Protein AF-0000000076350369 (afdb_homodimer)

Radius of gyration: 34.54 Å; Cα contacts (8 Å, |Δi|>4): 1331; chains: 2; bounding box: 116×98×107 Å

Structure (mmCIF, N/CA/C/O backbone):
data_AF-0000000076350369-model_v1
#
loop_
_entity.id
_entity.type
_entity.pdbx_description
1 polymer 'Transcriptional regulator'
#
loop_
_atom_site.group_PDB
_atom_site.id
_atom_site.type_symbol
_atom_site.label_atom_id
_atom_site.label_alt_id
_atom_site.label_comp_id
_atom_site.label_asym_id
_atom_site.label_entity_id
_atom_site.label_seq_id
_atom_site.pdbx_PDB_ins_code
_atom_site.Cartn_x
_atom_site.Cartn_y
_atom_site.Cartn_z
_atom_site.occupancy
_atom_site.B_iso_or_equiv
_atom_site.auth_seq_id
_atom_site.auth_comp_id
_atom_site.auth_asym_id
_atom_site.auth_atom_id
_atom_site.pdbx_PDB_model_num
ATOM 1 N N . MET A 1 1 ? 65.375 40.656 16.203 1 22.08 1 MET A N 1
ATOM 2 C CA . MET A 1 1 ? 64.438 39.688 15.672 1 22.08 1 MET A CA 1
ATOM 3 C C . MET A 1 1 ? 63.344 39.406 16.703 1 22.08 1 MET A C 1
ATOM 5 O O . MET A 1 1 ? 63.5 38.594 17.594 1 22.08 1 MET A O 1
ATOM 9 N N . ALA A 1 2 ? 62.562 40.469 17.156 1 27.11 2 ALA A N 1
ATOM 10 C CA . ALA A 1 2 ? 61.594 40.562 18.25 1 27.11 2 ALA A CA 1
ATOM 11 C C . ALA A 1 2 ? 60.406 39.656 17.984 1 27.11 2 ALA A C 1
ATOM 13 O O . ALA A 1 2 ? 59.781 39.75 16.906 1 27.11 2 ALA A O 1
ATOM 14 N N . SER A 1 3 ? 60.438 38.438 18.531 1 29.16 3 SER A N 1
ATOM 15 C CA . SER A 1 3 ? 59.438 37.375 18.453 1 29.16 3 SER A CA 1
ATOM 16 C C . SER A 1 3 ? 58.062 37.875 18.906 1 29.16 3 SER A C 1
ATOM 18 O O . SER A 1 3 ? 57.938 38.438 19.984 1 29.16 3 SER A O 1
ATOM 20 N N . SER A 1 4 ? 57.25 38.469 18.062 1 35.25 4 SER A N 1
ATOM 21 C CA . SER A 1 4 ? 55.906 38.938 18.359 1 35.25 4 SER A CA 1
ATOM 22 C C . SER A 1 4 ? 55.062 37.844 19 1 35.25 4 SER A C 1
ATOM 24 O O . SER A 1 4 ? 54.969 36.75 18.469 1 35.25 4 SER A O 1
ATOM 26 N N . PRO A 1 5 ? 54.875 37.875 20.406 1 33.69 5 PRO A N 1
ATOM 27 C CA . PRO A 1 5 ? 54.094 36.906 21.156 1 33.69 5 PRO A CA 1
ATOM 28 C C . PRO A 1 5 ? 52.656 36.75 20.594 1 33.69 5 PRO A C 1
ATOM 30 O O . PRO A 1 5 ? 52.031 37.75 20.234 1 33.69 5 PRO A O 1
ATOM 33 N N . MET A 1 6 ? 52.375 35.812 19.703 1 32.03 6 MET A N 1
ATOM 34 C CA . MET A 1 6 ? 51.031 35.438 19.234 1 32.03 6 MET A CA 1
ATOM 35 C C . MET A 1 6 ? 50.094 35.219 20.406 1 32.03 6 MET A C 1
ATOM 37 O O . MET A 1 6 ? 50.312 34.344 21.25 1 32.03 6 MET A O 1
ATOM 41 N N . THR A 1 7 ? 49.531 36.281 21.062 1 32.69 7 THR A N 1
ATOM 42 C CA . THR A 1 7 ? 48.469 36.219 22.094 1 32.69 7 THR A CA 1
ATOM 43 C C . THR A 1 7 ? 47.344 35.312 21.625 1 32.69 7 THR A C 1
ATOM 45 O O . THR A 1 7 ? 46.719 35.594 20.594 1 32.69 7 THR A O 1
ATOM 48 N N . SER A 1 8 ? 47.5 33.969 21.781 1 34.81 8 SER A N 1
ATOM 49 C CA . SER A 1 8 ? 46.375 33.062 21.609 1 34.81 8 SER A CA 1
ATOM 50 C C . SER A 1 8 ? 45.125 33.594 22.297 1 34.81 8 SER A C 1
ATOM 52 O O . SER A 1 8 ? 45.156 33.969 23.469 1 34.81 8 SER A O 1
ATOM 54 N N . SER A 1 9 ? 44.312 34.375 21.719 1 34.72 9 SER A N 1
ATOM 55 C CA . SER A 1 9 ? 43 34.781 22.203 1 34.72 9 SER A CA 1
ATOM 56 C C . SER A 1 9 ? 42.25 33.625 22.828 1 34.72 9 SER A C 1
ATOM 58 O O . SER A 1 9 ? 41.844 32.688 22.125 1 34.72 9 SER A O 1
ATOM 60 N N . THR A 1 10 ? 42.812 33.094 23.938 1 38.59 10 THR A N 1
ATOM 61 C CA . THR A 1 10 ? 42 32.188 24.734 1 38.59 10 THR A CA 1
ATOM 62 C C . THR A 1 10 ? 40.594 32.75 24.953 1 38.59 10 THR A C 1
ATOM 64 O O . THR A 1 10 ? 40.438 33.812 25.562 1 38.59 10 THR A O 1
ATOM 67 N N . GLN A 1 11 ? 39.781 32.812 24.078 1 42 11 GLN A N 1
ATOM 68 C CA . GLN A 1 11 ? 38.406 33.156 24.344 1 42 11 GLN A CA 1
ATOM 69 C C . GLN A 1 11 ? 37.938 32.625 25.703 1 42 11 GLN A C 1
ATOM 71 O O . GLN A 1 11 ? 38.031 31.406 25.953 1 42 11 GLN A O 1
ATOM 76 N N . SER A 1 12 ? 38.188 33.375 26.797 1 46.72 12 SER A N 1
ATOM 77 C CA . SER A 1 12 ? 37.875 33.125 28.203 1 46.72 12 SER A CA 1
ATOM 78 C C . SER A 1 12 ? 36.5 32.469 28.344 1 46.72 12 SER A C 1
ATOM 80 O O . SER A 1 12 ? 35.531 32.969 27.812 1 46.72 12 SER A O 1
ATOM 82 N N . LYS A 1 13 ? 36.375 31.266 28.75 1 62.78 13 LYS A N 1
ATOM 83 C CA . LYS A 1 13 ? 35.188 30.516 29.172 1 62.78 13 LYS A CA 1
ATOM 84 C C . LYS A 1 13 ? 34.406 31.266 30.25 1 62.78 13 LYS A C 1
ATOM 86 O O . LYS A 1 13 ? 34.938 31.531 31.328 1 62.78 13 LYS A O 1
ATOM 91 N N . ARG A 1 14 ? 33.406 31.969 29.859 1 75.31 14 ARG A N 1
ATOM 92 C CA . ARG A 1 14 ? 32.562 32.625 30.844 1 75.31 14 ARG A CA 1
ATOM 93 C C . ARG A 1 14 ? 31.781 31.609 31.656 1 75.31 14 ARG A C 1
ATOM 95 O O . ARG A 1 14 ? 31.109 30.75 31.094 1 75.31 14 ARG A O 1
ATOM 102 N N . PRO A 1 15 ? 31.938 31.656 32.969 1 81.25 15 PRO A N 1
ATOM 103 C CA . PRO A 1 15 ? 31.219 30.688 33.844 1 81.25 15 PRO A CA 1
ATOM 104 C C . PRO A 1 15 ? 29.703 30.844 33.75 1 81.25 15 PRO A C 1
ATOM 106 O O . PRO A 1 15 ? 29.203 31.969 33.594 1 81.25 15 PRO A O 1
ATOM 109 N N . ASN A 1 16 ? 29.016 29.766 33.75 1 88.19 16 ASN A N 1
ATOM 110 C CA . ASN A 1 16 ? 27.562 29.734 33.781 1 88.19 16 ASN A CA 1
ATOM 111 C C . ASN A 1 16 ? 27.031 29.984 35.219 1 88.19 16 ASN A C 1
ATOM 113 O O . ASN A 1 16 ? 26.781 29.031 35.938 1 88.19 16 ASN A O 1
ATOM 117 N N . LEU A 1 17 ? 26.891 31.234 35.469 1 86 17 LEU A N 1
ATOM 118 C CA . LEU A 1 17 ? 26.484 31.625 36.812 1 86 17 LEU A CA 1
ATOM 119 C C . LEU A 1 17 ? 25.016 31.297 37.062 1 86 17 LEU A C 1
ATOM 121 O O . LEU A 1 17 ? 24.625 31.031 38.188 1 86 17 LEU A O 1
ATOM 125 N N . ALA A 1 18 ? 24.281 31.281 36 1 88 18 ALA A N 1
ATOM 126 C CA . ALA A 1 18 ? 22.859 30.953 36.125 1 88 18 ALA A CA 1
ATOM 127 C C . ALA A 1 18 ? 22.672 29.5 36.594 1 88 18 ALA A C 1
ATOM 129 O O . ALA A 1 18 ? 21.859 29.234 37.469 1 88 18 ALA A O 1
ATOM 130 N N . PHE A 1 19 ? 23.406 28.703 36.062 1 89.06 19 PHE A N 1
ATOM 131 C CA . PHE A 1 19 ? 23.312 27.281 36.406 1 89.06 19 PHE A CA 1
ATOM 132 C C . PHE A 1 19 ? 23.812 27.016 37.812 1 89.06 19 PHE A C 1
ATOM 134 O O . PHE A 1 19 ? 23.234 26.203 38.531 1 89.06 19 PHE A O 1
ATOM 141 N N . ARG A 1 20 ? 24.812 27.781 38.219 1 87.44 20 ARG A N 1
ATOM 142 C CA . ARG A 1 20 ? 25.328 27.688 39.562 1 87.44 20 ARG A CA 1
ATOM 143 C C . ARG A 1 20 ? 24.297 28.125 40.594 1 87.44 20 ARG A C 1
ATOM 145 O O . ARG A 1 20 ? 24.172 27.531 41.656 1 87.44 20 ARG A O 1
ATOM 152 N N . GLN A 1 21 ? 23.547 29.109 40.188 1 89 21 GLN A N 1
ATOM 153 C CA . GLN A 1 21 ? 22.484 29.609 41.062 1 89 21 GLN A CA 1
ATOM 154 C C . GLN A 1 21 ? 21.375 28.562 41.188 1 89 21 GLN A C 1
ATOM 156 O O . GLN A 1 21 ? 20.781 28.438 42.25 1 89 21 GLN A O 1
ATOM 161 N N . LEU A 1 22 ? 21.109 27.797 40.219 1 87.19 22 LEU A N 1
ATOM 162 C CA . LEU A 1 22 ? 20.047 26.797 40.188 1 87.19 22 LEU A CA 1
ATOM 163 C C . LEU A 1 22 ? 20.406 25.625 41.094 1 87.19 22 LEU A C 1
ATOM 165 O O . LEU A 1 22 ? 19.531 25 41.688 1 87.19 22 LEU A O 1
ATOM 169 N N . ARG A 1 23 ? 21.656 25.344 41.219 1 87.62 23 ARG A N 1
ATOM 170 C CA . ARG A 1 23 ? 22.141 24.281 42.094 1 87.62 23 ARG A CA 1
ATOM 171 C C . ARG A 1 23 ? 21.922 24.656 43.562 1 87.62 23 ARG A C 1
ATOM 173 O O . ARG A 1 23 ? 21.719 23.766 44.375 1 87.62 23 ARG A O 1
ATOM 180 N N . GLY A 1 24 ? 21.938 25.906 43.781 1 84.56 24 GLY A N 1
ATOM 181 C CA . GLY A 1 24 ? 21.703 26.391 45.125 1 84.56 24 GLY A CA 1
ATOM 182 C C . GLY A 1 24 ? 22.703 25.844 46.125 1 84.56 24 GLY A C 1
ATOM 183 O O . GLY A 1 24 ? 23.906 25.953 45.906 1 84.56 24 GLY A O 1
ATOM 184 N N . GLN A 1 25 ? 22.156 25.156 47.219 1 82.94 25 GLN A N 1
ATOM 185 C CA . GLN A 1 25 ? 22.984 24.703 48.344 1 82.94 25 GLN A CA 1
ATOM 186 C C . GLN A 1 25 ? 23.453 23.266 48.125 1 82.94 25 GLN A C 1
ATOM 188 O O . GLN A 1 25 ? 24.188 22.734 48.969 1 82.94 25 GLN A O 1
ATOM 193 N N . LEU A 1 26 ? 23.094 22.703 46.969 1 87.94 26 LEU A N 1
ATOM 194 C CA . LEU A 1 26 ? 23.484 21.312 46.719 1 87.94 26 LEU A CA 1
ATOM 195 C C . LEU A 1 26 ? 24.922 21.25 46.219 1 87.94 26 LEU A C 1
ATOM 197 O O . LEU A 1 26 ? 25.375 22.125 45.469 1 87.94 26 LEU A O 1
ATOM 201 N N . SER A 1 27 ? 25.688 20.297 46.75 1 86.56 27 SER A N 1
ATOM 202 C CA . SER A 1 27 ? 27 20.031 46.156 1 86.56 27 SER A CA 1
ATOM 203 C C . SER A 1 27 ? 26.875 19.609 44.688 1 86.56 27 SER A C 1
ATOM 205 O O . SER A 1 27 ? 25.797 19.188 44.25 1 86.56 27 SER A O 1
ATOM 207 N N . PRO A 1 28 ? 27.953 19.734 43.844 1 87.62 28 PRO A N 1
ATOM 208 C CA . PRO A 1 28 ? 27.875 19.266 42.469 1 87.62 28 PRO A CA 1
ATOM 209 C C . PRO A 1 28 ? 27.469 17.797 42.375 1 87.62 28 PRO A C 1
ATOM 211 O O . PRO A 1 28 ? 26.719 17.422 41.469 1 87.62 28 PRO A O 1
ATOM 214 N N . GLY A 1 29 ? 27.875 17.031 43.281 1 90.75 29 GLY A N 1
ATOM 215 C CA . GLY A 1 29 ? 27.484 15.633 43.312 1 90.75 29 GLY A CA 1
ATOM 216 C C . GLY A 1 29 ? 26.016 15.422 43.625 1 90.75 29 GLY A C 1
ATOM 217 O O . GLY A 1 29 ? 25.359 14.602 42.969 1 90.75 29 GLY A O 1
ATOM 218 N N . GLU A 1 30 ? 25.562 16.125 44.625 1 89.06 30 GLU A N 1
ATOM 219 C CA . GLU A 1 30 ? 24.141 16.047 44.969 1 89.06 30 GLU A CA 1
ATOM 220 C C . GLU A 1 30 ? 23.266 16.531 43.844 1 89.06 30 GLU A C 1
ATOM 222 O O . GLU A 1 30 ? 22.203 15.961 43.562 1 89.06 30 GLU A O 1
ATOM 227 N N . PHE A 1 31 ? 23.641 17.516 43.188 1 91.12 31 PHE A N 1
ATOM 228 C CA . PHE A 1 31 ? 22.891 18.047 42.062 1 91.12 31 PHE A CA 1
ATOM 229 C C . PHE A 1 31 ? 22.875 17.047 40.906 1 91.12 31 PHE A C 1
ATOM 231 O O . PHE A 1 31 ? 21.844 16.828 40.281 1 91.12 31 PHE A O 1
ATOM 238 N N . ALA A 1 32 ? 23.969 16.453 40.688 1 92.19 32 ALA A N 1
ATOM 239 C CA . ALA A 1 32 ? 24.062 15.422 39.656 1 92.19 32 ALA A CA 1
ATOM 240 C C . ALA A 1 32 ? 23.125 14.258 39.938 1 92.19 32 ALA A C 1
ATOM 242 O O . ALA A 1 32 ? 22.484 13.727 39.031 1 92.19 32 ALA A O 1
ATOM 243 N N . ALA A 1 33 ? 23.062 13.922 41.156 1 88 33 ALA A N 1
ATOM 244 C CA . ALA A 1 33 ? 22.141 12.867 41.562 1 88 33 ALA A CA 1
ATOM 245 C C . ALA A 1 33 ? 20.688 13.289 41.312 1 88 33 ALA A C 1
ATOM 247 O O . ALA A 1 33 ? 19.875 12.484 40.875 1 88 33 ALA A O 1
ATOM 248 N N . ALA A 1 34 ? 20.406 14.516 41.594 1 89.94 34 ALA A N 1
ATOM 249 C CA . ALA A 1 34 ? 19.062 15.047 41.312 1 89.94 34 ALA A CA 1
ATOM 250 C C . ALA A 1 34 ? 18.75 15.055 39.844 1 89.94 34 ALA A C 1
ATOM 252 O O . ALA A 1 34 ? 17.625 14.75 39.438 1 89.94 34 ALA A O 1
ATOM 253 N N . VAL A 1 35 ? 19.703 15.336 39.062 1 89.94 35 VAL A N 1
ATOM 254 C CA . VAL A 1 35 ? 19.547 15.32 37.594 1 89.94 35 VAL A CA 1
ATOM 255 C C . VAL A 1 35 ? 19.266 13.898 37.125 1 89.94 35 VAL A C 1
ATOM 257 O O . VAL A 1 35 ? 18.359 13.68 36.312 1 89.94 35 VAL A O 1
ATOM 260 N N . ARG A 1 36 ? 19.984 12.953 37.688 1 87 36 ARG A N 1
ATOM 261 C CA . ARG A 1 36 ? 19.766 11.562 37.312 1 87 36 ARG A CA 1
ATOM 262 C C . ARG A 1 36 ? 18.391 11.078 37.75 1 87 36 ARG A C 1
ATOM 264 O O . ARG A 1 36 ? 17.719 10.336 37.031 1 87 36 ARG A O 1
ATOM 271 N N . ARG A 1 37 ? 17.984 11.5 38.906 1 85.06 37 ARG A N 1
ATOM 272 C CA . ARG A 1 37 ? 16.641 11.164 39.375 1 85.06 37 ARG A CA 1
ATOM 273 C C . ARG A 1 37 ? 15.578 11.773 38.5 1 85.06 37 ARG A C 1
ATOM 275 O O . ARG A 1 37 ? 14.609 11.102 38.125 1 85.06 37 ARG A O 1
ATOM 282 N N . ALA A 1 38 ? 15.758 12.977 38.094 1 86.81 38 ALA A N 1
ATOM 283 C CA . ALA A 1 38 ? 14.82 13.656 37.188 1 86.81 38 ALA A CA 1
ATOM 284 C C . ALA A 1 38 ? 14.805 12.992 35.812 1 86.81 38 ALA A C 1
ATOM 286 O O . ALA A 1 38 ? 13.742 12.883 35.188 1 86.81 38 ALA A O 1
ATOM 287 N N . ALA A 1 39 ? 15.93 12.609 35.406 1 86.12 39 ALA A N 1
ATOM 288 C CA . ALA A 1 39 ? 16.031 11.898 34.125 1 86.12 39 ALA A CA 1
ATOM 289 C C . ALA A 1 39 ? 15.18 10.633 34.156 1 86.12 39 ALA A C 1
ATOM 291 O O . ALA A 1 39 ? 14.43 10.375 33.188 1 86.12 39 ALA A O 1
ATOM 292 N N . ARG A 1 40 ? 15.258 9.953 35.219 1 80.94 40 ARG A N 1
ATOM 293 C CA . ARG A 1 40 ? 14.469 8.734 35.375 1 80.94 40 ARG A CA 1
ATOM 294 C C . ARG A 1 40 ? 12.977 9.047 35.375 1 80.94 40 ARG A C 1
ATOM 296 O O . ARG A 1 40 ? 12.18 8.289 34.812 1 80.94 40 ARG A O 1
ATOM 303 N N . GLU A 1 41 ? 12.688 10.133 35.844 1 81.69 41 GLU A N 1
ATOM 304 C CA . GLU A 1 41 ? 11.281 10.531 35.938 1 81.69 41 GLU A CA 1
ATOM 305 C C . GLU A 1 41 ? 10.68 10.766 34.562 1 81.69 41 GLU A C 1
ATOM 307 O O . GLU A 1 41 ? 9.484 10.578 34.375 1 81.69 41 GLU A O 1
ATOM 312 N N . ILE A 1 42 ? 11.562 11.133 33.719 1 78.25 42 ILE A N 1
ATOM 313 C CA . ILE A 1 42 ? 11.016 11.469 32.406 1 78.25 42 ILE A CA 1
ATOM 314 C C . ILE A 1 42 ? 11.492 10.445 31.375 1 78.25 42 ILE A C 1
ATOM 316 O O . ILE A 1 42 ? 11.438 10.695 30.172 1 78.25 42 ILE A O 1
ATOM 320 N N . GLY A 1 43 ? 11.977 9.445 31.969 1 72.12 43 GLY A N 1
ATOM 321 C CA . GLY A 1 43 ? 12.367 8.336 31.125 1 72.12 43 GLY A CA 1
ATOM 322 C C . GLY A 1 43 ? 13.656 8.578 30.359 1 72.12 43 GLY A C 1
ATOM 323 O O . GLY A 1 43 ? 13.898 7.977 29.312 1 72.12 43 GLY A O 1
ATOM 324 N N . GLU A 1 44 ? 14.422 9.477 30.844 1 74.69 44 GLU A N 1
ATOM 325 C CA . GLU A 1 44 ? 15.742 9.75 30.281 1 74.69 44 GLU A CA 1
ATOM 326 C C . GLU A 1 44 ? 16.844 9.102 31.125 1 74.69 44 GLU A C 1
ATOM 328 O O . GLU A 1 44 ? 16.656 8.844 32.312 1 74.69 44 GLU A O 1
ATOM 333 N N . ARG A 1 45 ? 17.922 8.688 30.453 1 78 45 ARG A N 1
ATOM 334 C CA . ARG A 1 45 ? 19.125 8.234 31.156 1 78 45 ARG A CA 1
ATOM 335 C C . ARG A 1 45 ? 20.312 9.141 30.859 1 78 45 ARG A C 1
ATOM 337 O O . ARG A 1 45 ? 20.734 9.258 29.703 1 78 45 ARG A O 1
ATOM 344 N N . VAL A 1 46 ? 20.719 9.852 31.859 1 80.5 46 VAL A N 1
ATOM 345 C CA . VAL A 1 46 ? 21.891 10.695 31.719 1 80.5 46 VAL A CA 1
ATOM 346 C C . VAL A 1 46 ? 22.938 10.297 32.75 1 80.5 46 VAL A C 1
ATOM 348 O O . VAL A 1 46 ? 22.594 9.844 33.844 1 80.5 46 VAL A O 1
ATOM 351 N N . SER A 1 47 ? 24.156 10.25 32.344 1 82.5 47 SER A N 1
ATOM 352 C CA . SER A 1 47 ? 25.266 9.938 33.219 1 82.5 47 SER A CA 1
ATOM 353 C C . SER A 1 47 ? 25.859 11.203 33.844 1 82.5 47 SER A C 1
ATOM 355 O O . SER A 1 47 ? 27.047 11.461 33.719 1 82.5 47 SER A O 1
ATOM 357 N N . CYS A 1 48 ? 25 11.898 34.406 1 87.06 48 CYS A N 1
ATOM 358 C CA . CYS A 1 48 ? 25.438 13.156 35.031 1 87.06 48 CYS A CA 1
ATOM 359 C C . CYS A 1 48 ? 26.234 12.906 36.281 1 87.06 48 CYS A C 1
ATOM 361 O O . CYS A 1 48 ? 25.797 12.164 37.188 1 87.06 48 CYS A O 1
ATOM 363 N N . ASP A 1 49 ? 27.422 13.453 36.406 1 88.5 49 ASP A N 1
ATOM 364 C CA . ASP A 1 49 ? 28.25 13.383 37.594 1 88.5 49 ASP A CA 1
ATOM 365 C C . ASP A 1 49 ? 28.719 14.773 38.031 1 88.5 49 ASP A C 1
ATOM 367 O O . ASP A 1 49 ? 28.375 15.773 37.406 1 88.5 49 ASP A O 1
ATOM 371 N N . ALA A 1 50 ? 29.484 14.812 39.125 1 90.31 50 ALA A N 1
ATOM 372 C CA . ALA A 1 50 ? 29.953 16.078 39.656 1 90.31 50 ALA A CA 1
ATOM 373 C C . ALA A 1 50 ? 30.844 16.828 38.656 1 90.31 50 ALA A C 1
ATOM 375 O O . ALA A 1 50 ? 30.812 18.047 38.594 1 90.31 50 ALA A O 1
ATOM 376 N N . ARG A 1 51 ? 31.484 16.031 37.844 1 83.75 51 ARG A N 1
ATOM 377 C CA . ARG A 1 51 ? 32.375 16.609 36.844 1 83.75 51 ARG A CA 1
ATOM 378 C C . ARG A 1 51 ? 31.578 17.312 35.75 1 83.75 51 ARG A C 1
ATOM 380 O O . ARG A 1 51 ? 31.938 18.406 35.312 1 83.75 51 ARG A O 1
ATOM 387 N N . TYR A 1 52 ? 30.516 16.672 35.375 1 88.88 52 TYR A N 1
ATOM 388 C CA . TYR A 1 52 ? 29.656 17.266 34.344 1 88.88 52 TYR A CA 1
ATOM 389 C C . TYR A 1 52 ? 29.094 18.609 34.812 1 88.88 52 TYR A C 1
ATOM 391 O O . TYR A 1 52 ? 29.125 19.594 34.094 1 88.88 52 TYR A O 1
ATOM 399 N N . VAL A 1 53 ? 28.594 18.578 36 1 92.31 53 VAL A N 1
ATOM 400 C CA . VAL A 1 53 ? 28.031 19.797 36.594 1 92.31 53 VAL A CA 1
ATOM 401 C C . VAL A 1 53 ? 29.094 20.875 36.688 1 92.31 53 VAL A C 1
ATOM 403 O O . VAL A 1 53 ? 28.844 22.047 36.344 1 92.31 53 VAL A O 1
ATOM 406 N N . GLY A 1 54 ? 30.234 20.562 37.062 1 89.69 54 GLY A N 1
ATOM 407 C CA . GLY A 1 54 ? 31.344 21.5 37.094 1 89.69 54 GLY A CA 1
ATOM 408 C C . GLY A 1 54 ? 31.672 22.109 35.75 1 89.69 54 GLY A C 1
ATOM 409 O O . GLY A 1 54 ? 31.906 23.312 35.656 1 89.69 54 GLY A O 1
ATOM 410 N N . ARG A 1 55 ? 31.609 21.281 34.719 1 88.62 55 ARG A N 1
ATOM 411 C CA . ARG A 1 55 ? 31.922 21.734 33.344 1 88.62 55 ARG A CA 1
ATOM 412 C C . ARG A 1 55 ? 30.859 22.703 32.844 1 88.62 55 ARG A C 1
ATOM 414 O O . ARG A 1 55 ? 31.172 23.656 32.156 1 88.62 55 ARG A O 1
ATOM 421 N N . VAL A 1 56 ? 29.688 22.375 33.219 1 90.06 56 VAL A N 1
ATOM 422 C CA . VAL A 1 56 ? 28.594 23.281 32.844 1 90.06 56 VAL A CA 1
ATOM 423 C C . VAL A 1 56 ? 28.766 24.625 33.531 1 90.06 56 VAL A C 1
ATOM 425 O O . VAL A 1 56 ? 28.672 25.672 32.906 1 90.06 56 VAL A O 1
ATOM 428 N N . GLU A 1 57 ? 29.094 24.609 34.781 1 91.19 57 GLU A N 1
ATOM 429 C CA . GLU A 1 57 ? 29.219 25.828 35.562 1 91.19 57 GLU A CA 1
ATOM 430 C C . GLU A 1 57 ? 30.453 26.625 35.156 1 91.19 57 GLU A C 1
ATOM 432 O O . GLU A 1 57 ? 30.469 27.859 35.281 1 91.19 57 GLU A O 1
ATOM 437 N N . ALA A 1 58 ? 31.453 25.922 34.656 1 83.88 58 ALA A N 1
ATOM 438 C CA . ALA A 1 58 ? 32.688 26.562 34.219 1 83.88 58 ALA A CA 1
ATOM 439 C C . ALA A 1 58 ? 32.5 27.156 32.812 1 83.88 58 ALA A C 1
ATOM 441 O O . ALA A 1 58 ? 33.375 27.891 32.344 1 83.88 58 ALA A O 1
ATOM 442 N N . GLY A 1 59 ? 31.359 26.734 32.125 1 86 59 GLY A N 1
ATOM 443 C CA . GLY A 1 59 ? 31.094 27.25 30.781 1 86 59 GLY A CA 1
ATOM 444 C C . GLY A 1 59 ? 31.766 26.438 29.688 1 86 59 GLY A C 1
ATOM 445 O O . GLY A 1 59 ? 31.844 26.875 28.547 1 86 59 GLY A O 1
ATOM 446 N N . GLU A 1 60 ? 32.219 25.344 30.047 1 84.31 60 GLU A N 1
ATOM 447 C CA . GLU A 1 60 ? 32.844 24.453 29.062 1 84.31 60 GLU A CA 1
ATOM 448 C C . GLU A 1 60 ? 31.781 23.797 28.188 1 84.31 60 GLU A C 1
ATOM 450 O O . GLU A 1 60 ? 31.984 23.641 26.984 1 84.31 60 GLU A O 1
ATOM 455 N N . ILE A 1 61 ? 30.766 23.375 28.891 1 85.5 61 ILE A N 1
ATOM 456 C CA . ILE A 1 61 ? 29.594 22.891 28.156 1 85.5 61 ILE A CA 1
ATOM 457 C C . ILE A 1 61 ? 28.609 24.031 27.953 1 85.5 61 ILE A C 1
ATOM 459 O O . ILE A 1 61 ? 27.938 24.469 28.891 1 85.5 61 ILE A O 1
ATOM 463 N N . ARG A 1 62 ? 28.531 24.5 26.797 1 83 62 ARG A N 1
ATOM 464 C CA . ARG A 1 62 ? 27.766 25.703 26.484 1 83 62 ARG A CA 1
ATOM 465 C C . ARG A 1 62 ? 26.344 25.359 26.078 1 83 62 ARG A C 1
ATOM 467 O O . ARG A 1 62 ? 25.438 26.188 26.188 1 83 62 ARG A O 1
ATOM 474 N N . CYS A 1 63 ? 26.25 24.203 25.641 1 82.88 63 CYS A N 1
ATOM 475 C CA . CYS A 1 63 ? 24.938 23.688 25.266 1 82.88 63 CYS A CA 1
ATOM 476 C C . CYS A 1 63 ? 24.812 22.219 25.625 1 82.88 63 CYS A C 1
ATOM 478 O O . CYS A 1 63 ? 25.609 21.391 25.172 1 82.88 63 CYS A O 1
ATOM 480 N N . PRO A 1 64 ? 23.859 21.859 26.469 1 84.19 64 PRO A N 1
ATOM 481 C CA . PRO A 1 64 ? 23.719 20.453 26.812 1 84.19 64 PRO A CA 1
ATOM 482 C C . PRO A 1 64 ? 23.188 19.594 25.672 1 84.19 64 PRO A C 1
ATOM 484 O O . PRO A 1 64 ? 22.562 20.125 24.75 1 84.19 64 PRO A O 1
ATOM 487 N N . ASN A 1 65 ? 23.562 18.359 25.719 1 79.06 65 ASN A N 1
ATOM 488 C CA . ASN A 1 65 ? 22.953 17.469 24.734 1 79.06 65 ASN A CA 1
ATOM 489 C C . ASN A 1 65 ? 21.438 17.344 24.969 1 79.06 65 ASN A C 1
ATOM 491 O O . ASN A 1 65 ? 20.922 17.781 25.984 1 79.06 65 ASN A O 1
ATOM 495 N N . TYR A 1 66 ? 20.812 16.812 24.062 1 78.94 66 TYR A N 1
ATOM 496 C CA . TYR A 1 66 ? 19.344 16.844 24.031 1 78.94 66 TYR A CA 1
ATOM 497 C C . TYR A 1 66 ? 18.766 16.125 25.234 1 78.94 66 TYR A C 1
ATOM 499 O O . TYR A 1 66 ? 17.75 16.562 25.797 1 78.94 66 TYR A O 1
ATOM 507 N N . ALA A 1 67 ? 19.375 15.102 25.609 1 80.31 67 ALA A N 1
ATOM 508 C CA . ALA A 1 67 ? 18.891 14.375 26.781 1 80.31 67 ALA A CA 1
ATOM 509 C C . ALA A 1 67 ? 18.969 15.25 28.031 1 80.31 67 ALA A C 1
ATOM 511 O O . ALA A 1 67 ? 18.016 15.344 28.797 1 80.31 67 ALA A O 1
ATOM 512 N N . TYR A 1 68 ? 20.031 15.953 28.156 1 88 68 TYR A N 1
ATOM 513 C CA . TYR A 1 68 ? 20.234 16.844 29.297 1 88 68 TYR A CA 1
ATOM 514 C C . TYR A 1 68 ? 19.312 18.047 29.234 1 88 68 TYR A C 1
ATOM 516 O O . TYR A 1 68 ? 18.781 18.5 30.25 1 88 68 TYR A O 1
ATOM 524 N N . GLU A 1 69 ? 19.172 18.375 28.047 1 86 69 GLU A N 1
ATOM 525 C CA . GLU A 1 69 ? 18.25 19.5 27.844 1 86 69 GLU A CA 1
ATOM 526 C C . GLU A 1 69 ? 16.859 19.156 28.344 1 86 69 GLU A C 1
ATOM 528 O O . GLU A 1 69 ? 16.25 19.922 29.094 1 86 69 GLU A O 1
ATOM 533 N N . ARG A 1 70 ? 16.375 18.078 28.016 1 82.25 70 ARG A N 1
ATOM 534 C CA . ARG A 1 70 ? 15.062 17.641 28.453 1 82.25 70 ARG A CA 1
ATOM 535 C C . ARG A 1 70 ? 15.016 17.484 29.969 1 82.25 70 ARG A C 1
ATOM 537 O O . ARG A 1 70 ? 14.031 17.859 30.609 1 82.25 70 ARG A O 1
ATOM 544 N N . VAL A 1 71 ? 16.016 17.016 30.484 1 89 71 VAL A N 1
ATOM 545 C CA . VAL A 1 71 ? 16.094 16.797 31.922 1 89 71 VAL A CA 1
ATOM 546 C C . VAL A 1 71 ? 16.125 18.125 32.656 1 89 71 VAL A C 1
ATOM 548 O O . VAL A 1 71 ? 15.375 18.328 33.625 1 89 71 VAL A O 1
ATOM 551 N N . PHE A 1 72 ? 16.844 19.094 32.125 1 89.5 72 PHE A N 1
ATOM 552 C CA . PHE A 1 72 ? 16.969 20.391 32.75 1 89.5 72 PHE A CA 1
ATOM 553 C C . PHE A 1 72 ? 15.656 21.172 32.656 1 89.5 72 PHE A C 1
ATOM 555 O O . PHE A 1 72 ? 15.227 21.781 33.656 1 89.5 72 PHE A O 1
ATOM 562 N N . LEU A 1 73 ? 15.047 20.969 31.594 1 86.5 73 LEU A N 1
ATOM 563 C CA . LEU A 1 73 ? 13.789 21.688 31.422 1 86.5 73 LEU A CA 1
ATOM 564 C C . LEU A 1 73 ? 12.68 21.047 32.25 1 86.5 73 LEU A C 1
ATOM 566 O O . LEU A 1 73 ? 11.742 21.734 32.688 1 86.5 73 LEU A O 1
ATOM 570 N N . HIS A 1 74 ? 12.82 19.844 32.5 1 86.5 74 HIS A N 1
ATOM 571 C CA . HIS A 1 74 ? 11.922 19.156 33.438 1 86.5 74 HIS A CA 1
ATOM 572 C C . HIS A 1 74 ? 12.188 19.562 34.875 1 86.5 74 HIS A C 1
ATOM 574 O O . HIS A 1 74 ? 11.25 19.766 35.656 1 86.5 74 HIS A O 1
ATOM 580 N N . MET A 1 75 ? 13.367 19.766 35.25 1 88.88 75 MET A N 1
ATOM 581 C CA . MET A 1 75 ? 13.766 20.109 36.594 1 88.88 75 MET A CA 1
ATOM 582 C C . MET A 1 75 ? 13.383 21.547 36.938 1 88.88 75 MET A C 1
ATOM 584 O O . MET A 1 75 ? 13.109 21.859 38.094 1 88.88 75 MET A O 1
ATOM 588 N N . PHE A 1 76 ? 13.375 22.328 35.938 1 86.56 76 PHE A N 1
ATOM 589 C CA . PHE A 1 76 ? 13.117 23.734 36.125 1 86.56 76 PHE A CA 1
ATOM 590 C C . PHE A 1 76 ? 12.023 24.234 35.188 1 86.56 76 PHE A C 1
ATOM 592 O O . PHE A 1 76 ? 12.297 24.938 34.219 1 86.56 76 PHE A O 1
ATOM 599 N N . PRO A 1 77 ? 10.781 23.844 35.531 1 81 77 PRO A N 1
ATOM 600 C CA . PRO A 1 77 ? 9.664 24.188 34.625 1 81 77 PRO A CA 1
ATOM 601 C C . PRO A 1 77 ? 9.484 25.703 34.469 1 81 77 PRO A C 1
ATOM 603 O O . PRO A 1 77 ? 9.672 26.453 35.438 1 81 77 PRO A O 1
ATOM 606 N N . GLY A 1 78 ? 9.289 26.156 33.156 1 79.12 78 GLY A N 1
ATOM 607 C CA . GLY A 1 78 ? 9.062 27.562 32.906 1 79.12 78 GLY A CA 1
ATOM 608 C C . GLY A 1 78 ? 10.32 28.297 32.469 1 79.12 78 GLY A C 1
ATOM 609 O O . GLY A 1 78 ? 10.258 29.469 32.062 1 79.12 78 GLY A O 1
ATOM 610 N N . ARG A 1 79 ? 11.43 27.656 32.531 1 84.38 79 ARG A N 1
ATOM 611 C CA . ARG A 1 79 ? 12.688 28.281 32.156 1 84.38 79 ARG A CA 1
ATOM 612 C C . ARG A 1 79 ? 13.172 27.734 30.797 1 84.38 79 ARG A C 1
ATOM 614 O O . ARG A 1 79 ? 12.898 26.594 30.453 1 84.38 79 ARG A O 1
ATOM 621 N N . THR A 1 80 ? 13.773 28.641 30.125 1 84.19 80 THR A N 1
ATOM 622 C CA . THR A 1 80 ? 14.406 28.25 28.875 1 84.19 80 THR A CA 1
ATOM 623 C C . THR A 1 80 ? 15.859 27.828 29.109 1 84.19 80 THR A C 1
ATOM 625 O O . THR A 1 80 ? 16.406 28.062 30.188 1 84.19 80 THR A O 1
ATOM 628 N N . LEU A 1 81 ? 16.469 27.281 28.078 1 86.69 81 LEU A N 1
ATOM 629 C CA . LEU A 1 81 ? 17.875 26.922 28.172 1 86.69 81 LEU A CA 1
ATOM 630 C C . LEU A 1 81 ? 18.75 28.156 28.391 1 86.69 81 LEU A C 1
ATOM 632 O O . LEU A 1 81 ? 19.75 28.094 29.109 1 86.69 81 LEU A O 1
ATOM 636 N N . ALA A 1 82 ? 18.297 29.141 27.828 1 85.69 82 ALA A N 1
ATOM 637 C CA . ALA A 1 82 ? 19 30.406 28 1 85.69 82 ALA A CA 1
ATOM 638 C C . ALA A 1 82 ? 18.938 30.875 29.453 1 85.69 82 ALA A C 1
ATOM 640 O O . ALA A 1 82 ? 19.922 31.391 29.984 1 85.69 82 ALA A O 1
ATOM 641 N N . ASP A 1 83 ? 17.797 30.656 29.984 1 87.12 83 ASP A N 1
ATOM 642 C CA . ASP A 1 83 ? 17.625 31.031 31.391 1 87.12 83 ASP A CA 1
ATOM 643 C C . ASP A 1 83 ? 18.547 30.203 32.312 1 87.12 83 ASP A C 1
ATOM 645 O O . ASP A 1 83 ? 18.891 30.656 33.406 1 87.12 83 ASP A O 1
ATOM 649 N N . LEU A 1 84 ? 18.906 29.078 31.75 1 90.62 84 LEU A N 1
ATOM 650 C CA . LEU A 1 84 ? 19.766 28.172 32.531 1 90.62 84 LEU A CA 1
ATOM 651 C C . LEU A 1 84 ? 21.234 28.484 32.25 1 90.62 84 LEU A C 1
ATOM 653 O O . LEU A 1 84 ? 22.109 27.797 32.812 1 90.62 84 LEU A O 1
ATOM 657 N N . GLY A 1 85 ? 21.391 29.5 31.375 1 87.69 85 GLY A N 1
ATOM 658 C CA . GLY A 1 85 ? 22.734 29.984 31.125 1 87.69 85 GLY A CA 1
ATOM 659 C C . GLY A 1 85 ? 23.406 29.312 29.938 1 87.69 85 GLY A C 1
ATOM 660 O O . GLY A 1 85 ? 24.625 29.453 29.75 1 87.69 85 GLY A O 1
ATOM 661 N N . PHE A 1 86 ? 22.641 28.562 29.234 1 87.56 86 PHE A N 1
ATOM 662 C CA . PHE A 1 86 ? 23.203 27.875 28.078 1 87.56 86 PHE A CA 1
ATOM 663 C C . PHE A 1 86 ? 23.109 28.75 26.828 1 87.56 86 PHE A C 1
ATOM 665 O O . PHE A 1 86 ? 22.234 29.609 26.734 1 87.56 86 PHE A O 1
ATOM 672 N N . ALA A 1 87 ? 23.969 28.547 25.906 1 80.88 87 ALA A N 1
ATOM 673 C CA . ALA A 1 87 ? 23.953 29.219 24.609 1 80.88 87 ALA A CA 1
ATOM 674 C C . ALA A 1 87 ? 23.047 28.5 23.625 1 80.88 87 ALA A C 1
ATOM 676 O O . ALA A 1 87 ? 22.891 27.281 23.703 1 80.88 87 ALA A O 1
ATOM 677 N N . PRO A 1 88 ? 22.406 29.297 22.828 1 75.88 88 PRO A N 1
ATOM 678 C CA . PRO A 1 88 ? 21.609 28.641 21.797 1 75.88 88 PRO A CA 1
ATOM 679 C C . PRO A 1 88 ? 22.422 27.688 20.938 1 75.88 88 PRO A C 1
ATOM 681 O O . PRO A 1 88 ? 23.578 27.969 20.609 1 75.88 88 PRO A O 1
ATOM 684 N N . ARG A 1 89 ? 21.891 26.609 20.672 1 70.5 89 ARG A N 1
ATOM 685 C CA . ARG A 1 89 ? 22.578 25.531 19.969 1 70.5 89 ARG A CA 1
ATOM 686 C C . ARG A 1 89 ? 23.125 26.016 18.625 1 70.5 89 ARG A C 1
ATOM 688 O O . ARG A 1 89 ? 24.25 25.656 18.25 1 70.5 89 ARG A O 1
ATOM 695 N N . ALA A 1 90 ? 22.453 26.844 17.984 1 65.25 90 ALA A N 1
ATOM 696 C CA . ALA A 1 90 ? 22.859 27.422 16.703 1 65.25 90 ALA A CA 1
ATOM 697 C C . ALA A 1 90 ? 24.141 28.25 16.859 1 65.25 90 ALA A C 1
ATOM 699 O O . ALA A 1 90 ? 24.969 28.281 15.945 1 65.25 90 ALA A O 1
ATOM 700 N N . GLN A 1 91 ? 24.297 28.844 17.891 1 62.78 91 GLN A N 1
ATOM 701 C CA . GLN A 1 91 ? 25.438 29.703 18.156 1 62.78 91 GLN A CA 1
ATOM 702 C C . GLN A 1 91 ? 26.688 28.891 18.5 1 62.78 91 GLN A C 1
ATOM 704 O O . GLN A 1 91 ? 27.812 29.281 18.156 1 62.78 91 GLN A O 1
ATOM 709 N N . VAL A 1 92 ? 26.406 27.812 19.078 1 64.56 92 VAL A N 1
ATOM 710 C CA . VAL A 1 92 ? 27.516 26.953 19.5 1 64.56 92 VAL A CA 1
ATOM 711 C C . VAL A 1 92 ? 27.984 26.109 18.312 1 64.56 92 VAL A C 1
ATOM 713 O O . VAL A 1 92 ? 29.188 25.891 18.125 1 64.56 92 VAL A O 1
ATOM 716 N N . ARG A 1 93 ? 27.094 25.797 17.453 1 55.12 93 ARG A N 1
ATOM 717 C CA . ARG A 1 93 ? 27.438 25 16.281 1 55.12 93 ARG A CA 1
ATOM 718 C C . ARG A 1 93 ? 27.984 25.891 15.156 1 55.12 93 ARG A C 1
ATOM 720 O O . ARG A 1 93 ? 28.844 25.453 14.391 1 55.12 93 ARG A O 1
ATOM 727 N N . GLY A 1 94 ? 27.547 27.047 14.891 1 47.09 94 GLY A N 1
ATOM 728 C CA . GLY A 1 94 ? 28.016 28.016 13.898 1 47.09 94 GLY A CA 1
ATOM 729 C C . GLY A 1 94 ? 29.422 28.484 14.141 1 47.09 94 GLY A C 1
ATOM 730 O O . GLY A 1 94 ? 30.156 28.812 13.195 1 47.09 94 GLY A O 1
ATOM 731 N N . ARG A 1 95 ? 29.797 28.719 15.289 1 43.59 95 ARG A N 1
ATOM 732 C CA . ARG A 1 95 ? 31.125 29.25 15.539 1 43.59 95 ARG A CA 1
ATOM 733 C C . ARG A 1 95 ? 32.188 28.25 15.133 1 43.59 95 ARG A C 1
ATOM 735 O O . ARG A 1 95 ? 33.344 28.625 14.852 1 43.59 95 ARG A O 1
ATOM 742 N N . ALA A 1 96 ? 31.859 27.047 15.125 1 37.75 96 ALA A N 1
ATOM 743 C CA . ALA A 1 96 ? 32.969 26.188 14.719 1 37.75 96 ALA A CA 1
ATOM 744 C C . ALA A 1 96 ? 33.25 26.328 13.227 1 37.75 96 ALA A C 1
ATOM 746 O O . ALA A 1 96 ? 34.406 26.172 12.789 1 37.75 96 ALA A O 1
ATOM 747 N N . ALA A 1 97 ? 32.219 26.641 12.391 1 33.91 97 ALA A N 1
ATOM 748 C CA . ALA A 1 97 ? 32.469 26.688 10.953 1 33.91 97 ALA A CA 1
ATOM 749 C C . ALA A 1 97 ? 33.219 27.953 10.57 1 33.91 97 ALA A C 1
ATOM 751 O O . ALA A 1 97 ? 33.812 28.031 9.5 1 33.91 97 ALA A O 1
ATOM 752 N N . ARG A 1 98 ? 32.969 29.047 11.328 1 33.78 98 ARG A N 1
ATOM 753 C CA . ARG A 1 98 ? 33.469 30.312 10.82 1 33.78 98 ARG A CA 1
ATOM 754 C C . ARG A 1 98 ? 34.969 30.406 10.969 1 33.78 98 ARG A C 1
ATOM 756 O O . ARG A 1 98 ? 35.594 31.422 10.609 1 33.78 98 ARG A O 1
ATOM 763 N N . SER A 1 99 ? 35.5 29.547 11.703 1 30.17 99 SER A N 1
ATOM 764 C CA . SER A 1 99 ? 36.875 30 11.891 1 30.17 99 SER A CA 1
ATOM 765 C C . SER A 1 99 ? 37.656 29.969 10.586 1 30.17 99 SER A C 1
ATOM 767 O O . SER A 1 99 ? 38.844 30.328 10.547 1 30.17 99 SER A O 1
ATOM 769 N N . ARG A 1 100 ? 37.094 29.172 9.641 1 30.45 100 ARG A N 1
ATOM 770 C CA . ARG A 1 100 ? 38.125 29.172 8.609 1 30.45 100 ARG A CA 1
ATOM 771 C C . ARG A 1 100 ? 38.062 30.438 7.762 1 30.45 100 ARG A C 1
ATOM 773 O O . ARG A 1 100 ? 38.781 30.547 6.758 1 30.45 100 ARG A O 1
ATOM 780 N N . THR A 1 101 ? 37 31.141 7.891 1 25.62 101 THR A N 1
ATOM 781 C CA . THR A 1 101 ? 36.75 31.922 6.684 1 25.62 101 THR A CA 1
ATOM 782 C C . THR A 1 101 ? 37.781 33.062 6.578 1 25.62 101 THR A C 1
ATOM 784 O O . THR A 1 101 ? 38.281 33.344 5.492 1 25.62 101 THR A O 1
ATOM 787 N N . GLU A 1 102 ? 37.781 33.938 7.477 1 25.5 102 GLU A N 1
ATOM 788 C CA . GLU A 1 102 ? 37.781 35.312 7 1 25.5 102 GLU A CA 1
ATOM 789 C C . GLU A 1 102 ? 39.188 35.75 6.57 1 25.5 102 GLU A C 1
ATOM 791 O O . GLU A 1 102 ? 40.094 35.875 7.406 1 25.5 102 GLU A O 1
ATOM 796 N N . PRO A 1 103 ? 39.812 35.219 5.445 1 27.81 103 PRO A N 1
ATOM 797 C CA . PRO A 1 103 ? 41 36.031 5.129 1 27.81 103 PRO A CA 1
ATOM 798 C C . PRO A 1 103 ? 40.625 37.531 5.016 1 27.81 103 PRO A C 1
ATOM 800 O O . PRO A 1 103 ? 39.5 37.875 4.719 1 27.81 103 PRO A O 1
ATOM 803 N N . GLU A 1 104 ? 41.156 38.375 5.738 1 22.41 104 GLU A N 1
ATOM 804 C CA . GLU A 1 104 ? 41.062 39.844 5.816 1 22.41 104 GLU A CA 1
ATOM 805 C C . GLU A 1 104 ? 41.312 40.5 4.453 1 22.41 104 GLU A C 1
ATOM 807 O O . GLU A 1 104 ? 42.438 40.781 4.086 1 22.41 104 GLU A O 1
ATOM 812 N N . ALA A 1 105 ? 40.938 39.844 3.246 1 26.03 105 ALA A N 1
ATOM 813 C CA . ALA A 1 105 ? 41.344 40.656 2.104 1 26.03 105 ALA A CA 1
ATOM 814 C C . ALA A 1 105 ? 40.781 42.062 2.227 1 26.03 105 ALA A C 1
ATOM 816 O O . ALA A 1 105 ? 39.656 42.25 2.705 1 26.03 105 ALA A O 1
ATOM 817 N N . GLN A 1 106 ? 41.656 43.125 2.234 1 22.08 106 GLN A N 1
ATOM 818 C CA . GLN A 1 106 ? 41.531 44.562 2.256 1 22.08 106 GLN A CA 1
ATOM 819 C C . GLN A 1 106 ? 40.531 45.062 1.207 1 22.08 106 GLN A C 1
ATOM 821 O O . GLN A 1 106 ? 40.75 44.844 0.008 1 22.08 106 GLN A O 1
ATOM 826 N N . GLN A 1 107 ? 39.25 45.094 1.572 1 22.59 107 GLN A N 1
ATOM 827 C CA . GLN A 1 107 ? 38.094 45.562 0.827 1 22.59 107 GLN A CA 1
ATOM 828 C C . GLN A 1 107 ? 38.312 47 0.326 1 22.59 107 GLN A C 1
ATOM 830 O O . GLN A 1 107 ? 38.344 47.938 1.119 1 22.59 107 GLN A O 1
ATOM 835 N N . THR A 1 108 ? 39.344 47.219 -0.626 1 24.38 108 THR A N 1
ATOM 836 C CA . THR A 1 108 ? 39.25 48.562 -1.164 1 24.38 108 THR A CA 1
ATOM 837 C C . THR A 1 108 ? 37.844 48.875 -1.62 1 24.38 108 THR A C 1
ATOM 839 O O . THR A 1 108 ? 37.125 48 -2.119 1 24.38 108 THR A O 1
ATOM 842 N N . PRO A 1 109 ? 37.25 50.094 -1.281 1 22.5 109 PRO A N 1
ATOM 843 C CA . PRO A 1 109 ? 35.875 50.594 -1.286 1 22.5 109 PRO A CA 1
ATOM 844 C C . PRO A 1 109 ? 35.25 50.594 -2.678 1 22.5 109 PRO A C 1
ATOM 846 O O . PRO A 1 109 ? 34.062 50.938 -2.832 1 22.5 109 PRO A O 1
ATOM 849 N N . TYR A 1 110 ? 36 50.531 -3.803 1 24.42 110 TYR A N 1
ATOM 850 C CA . TYR A 1 110 ? 35.344 51.125 -4.953 1 24.42 110 TYR A CA 1
ATOM 851 C C . TYR A 1 110 ? 34.094 50.344 -5.352 1 24.42 110 TYR A C 1
ATOM 853 O O . TYR A 1 110 ? 34.125 49.125 -5.414 1 24.42 110 TYR A O 1
ATOM 861 N N . ALA A 1 111 ? 32.844 51 -5.219 1 24.44 111 ALA A N 1
ATOM 862 C CA . ALA A 1 111 ? 31.406 50.75 -5.191 1 24.44 111 ALA A CA 1
ATOM 863 C C . ALA A 1 111 ? 30.922 50.156 -6.504 1 24.44 111 ALA A C 1
ATOM 865 O O . ALA A 1 111 ? 29.719 49.938 -6.699 1 24.44 111 ALA A O 1
ATOM 866 N N . VAL A 1 112 ? 31.703 49.969 -7.57 1 25.44 112 VAL A N 1
ATOM 867 C CA . VAL A 1 112 ? 30.875 49.781 -8.75 1 25.44 112 VAL A CA 1
ATOM 868 C C . VAL A 1 112 ? 30.047 48.5 -8.617 1 25.44 112 VAL A C 1
ATOM 870 O O . VAL A 1 112 ? 30.609 47.406 -8.43 1 25.44 112 VAL A O 1
ATOM 873 N N . GLN A 1 113 ? 28.75 48.594 -8.156 1 24.64 113 GLN A N 1
ATOM 874 C CA . GLN A 1 113 ? 27.656 47.688 -7.875 1 24.64 113 GLN A CA 1
ATOM 875 C C . GLN A 1 113 ? 27.391 46.75 -9.062 1 24.64 113 GLN A C 1
ATOM 877 O O . GLN A 1 113 ? 26.688 47.125 -10 1 24.64 113 GLN A O 1
ATOM 882 N N . THR A 1 114 ? 28.453 46.156 -9.656 1 25.66 114 THR A N 1
ATOM 883 C CA . THR A 1 114 ? 28.125 45.375 -10.844 1 25.66 114 THR A CA 1
ATOM 884 C C . THR A 1 114 ? 27.125 44.281 -10.516 1 25.66 114 THR A C 1
ATOM 886 O O . THR A 1 114 ? 27.031 43.844 -9.359 1 25.66 114 THR A O 1
ATOM 889 N N . HIS A 1 115 ? 26.188 43.906 -11.516 1 27.08 115 HIS A N 1
ATOM 890 C CA . HIS A 1 115 ? 25.047 43.031 -11.727 1 27.08 115 HIS A CA 1
ATOM 891 C C . HIS A 1 115 ? 25.344 41.625 -11.25 1 27.08 115 HIS A C 1
ATOM 893 O O . HIS A 1 115 ? 24.484 40.75 -11.352 1 27.08 115 HIS A O 1
ATOM 899 N N . GLU A 1 116 ? 26.625 41.312 -10.922 1 28.81 116 GLU A N 1
ATOM 900 C CA . GLU A 1 116 ? 26.969 39.938 -10.602 1 28.81 116 GLU A CA 1
ATOM 901 C C . GLU A 1 116 ? 26.453 39.531 -9.219 1 28.81 116 GLU A C 1
ATOM 903 O O . GLU A 1 116 ? 26.625 38.406 -8.789 1 28.81 116 GLU A O 1
ATOM 908 N N . GLU A 1 117 ? 26.141 40.594 -8.391 1 30.86 117 GLU A N 1
ATOM 909 C CA . GLU A 1 117 ? 25.859 40.281 -6.988 1 30.86 117 GLU A CA 1
ATOM 910 C C . GLU A 1 117 ? 24.562 39.469 -6.852 1 30.86 117 GLU A C 1
ATOM 912 O O . GLU A 1 117 ? 24.281 38.906 -5.797 1 30.86 117 GLU A O 1
ATOM 917 N N . SER A 1 118 ? 23.688 39.688 -7.891 1 31.33 118 SER A N 1
ATOM 918 C CA . SER A 1 118 ? 22.391 39.062 -7.719 1 31.33 118 SER A CA 1
ATOM 919 C C . SER A 1 118 ? 22.531 37.531 -7.777 1 31.33 118 SER A C 1
ATOM 921 O O . SER A 1 118 ? 21.75 36.812 -7.137 1 31.33 118 SER A O 1
ATOM 923 N N . ASP A 1 119 ? 23.469 37.062 -8.641 1 31.86 119 ASP A N 1
ATOM 924 C CA . ASP A 1 119 ? 23.547 35.625 -8.797 1 31.86 119 ASP A CA 1
ATOM 925 C C . ASP A 1 119 ? 24.109 34.969 -7.535 1 31.86 119 ASP A C 1
ATOM 927 O O . ASP A 1 119 ? 23.875 33.781 -7.285 1 31.86 119 ASP A O 1
ATOM 931 N N . VAL A 1 120 ? 25.016 35.594 -6.75 1 33.38 120 VAL A N 1
ATOM 932 C CA . VAL A 1 120 ? 25.672 34.969 -5.59 1 33.38 120 VAL A CA 1
ATOM 933 C C . VAL A 1 120 ? 24.656 34.844 -4.449 1 33.38 120 VAL A C 1
ATOM 935 O O . VAL A 1 120 ? 24.734 33.906 -3.645 1 33.38 120 VAL A O 1
ATOM 938 N N . ARG A 1 121 ? 23.766 35.812 -4.203 1 32.81 121 ARG A N 1
ATOM 939 C CA . ARG A 1 121 ? 22.781 35.688 -3.139 1 32.81 121 ARG A CA 1
ATOM 940 C C . ARG A 1 121 ? 21.781 34.594 -3.443 1 32.81 121 ARG A C 1
ATOM 942 O O . ARG A 1 121 ? 21.219 34 -2.527 1 32.81 121 ARG A O 1
ATOM 949 N N . ARG A 1 122 ? 21.484 34.438 -4.703 1 33.66 122 ARG A N 1
ATOM 950 C CA . ARG A 1 122 ? 20.562 33.344 -5.059 1 33.66 122 ARG A CA 1
ATOM 951 C C . ARG A 1 122 ? 21.203 31.984 -4.812 1 33.66 122 ARG A C 1
ATOM 953 O O . ARG A 1 122 ? 20.531 31.062 -4.332 1 33.66 122 ARG A O 1
ATOM 960 N N . ARG A 1 123 ? 22.469 31.797 -5.18 1 35.47 123 ARG A N 1
ATOM 961 C CA . ARG A 1 123 ? 23.125 30.516 -4.895 1 35.47 123 ARG A CA 1
ATOM 962 C C . ARG A 1 123 ? 23.297 30.328 -3.391 1 35.47 123 ARG A C 1
ATOM 964 O O . ARG A 1 123 ? 23.266 29.188 -2.9 1 35.47 123 ARG A O 1
ATOM 971 N N . ALA A 1 124 ? 23.578 31.375 -2.611 1 33.34 124 ALA A N 1
ATOM 972 C CA . ALA A 1 124 ? 23.703 31.234 -1.164 1 33.34 124 ALA A CA 1
ATOM 973 C C . ALA A 1 124 ? 22.375 30.844 -0.525 1 33.34 124 ALA A C 1
ATOM 975 O O . ALA A 1 124 ? 22.344 30.094 0.454 1 33.34 124 ALA A O 1
ATOM 976 N N . PHE A 1 125 ? 21.297 31.328 -1.016 1 31.8 125 PHE A N 1
ATOM 977 C CA . PHE A 1 125 ? 19.984 30.938 -0.492 1 31.8 125 PHE A CA 1
ATOM 978 C C . PHE A 1 125 ? 19.703 29.469 -0.792 1 31.8 125 PHE A C 1
ATOM 980 O O . PHE A 1 125 ? 19.156 28.75 0.051 1 31.8 125 PHE A O 1
ATOM 987 N N . MET A 1 126 ? 19.953 29.062 -2.049 1 37.41 126 MET A N 1
ATOM 988 C CA . MET A 1 126 ? 19.719 27.656 -2.342 1 37.41 126 MET A CA 1
ATOM 989 C C . MET A 1 126 ? 20.656 26.766 -1.529 1 37.41 126 MET A C 1
ATOM 991 O O . MET A 1 126 ? 20.312 25.609 -1.231 1 37.41 126 MET A O 1
ATOM 995 N N . THR A 1 127 ? 21.828 27.156 -1.335 1 38.47 127 THR A N 1
ATOM 996 C CA . THR A 1 127 ? 22.797 26.359 -0.595 1 38.47 127 THR A CA 1
ATOM 997 C C . THR A 1 127 ? 22.516 26.422 0.903 1 38.47 127 THR A C 1
ATOM 999 O O . THR A 1 127 ? 22.922 25.516 1.649 1 38.47 127 THR A O 1
ATOM 1002 N N . GLY A 1 128 ? 21.859 27.406 1.347 1 38.16 128 GLY A N 1
ATOM 1003 C CA . GLY A 1 128 ? 21.688 27.531 2.785 1 38.16 128 GLY A CA 1
ATOM 1004 C C . GLY A 1 128 ? 20.734 26.5 3.357 1 38.16 128 GLY A C 1
ATOM 1005 O O . GLY A 1 128 ? 20.984 25.922 4.418 1 38.16 128 GLY A O 1
ATOM 1006 N N . SER A 1 129 ? 19.547 26.406 2.689 1 45.38 129 SER A N 1
ATOM 1007 C CA . SER A 1 129 ? 18.547 25.5 3.246 1 45.38 129 SER A CA 1
ATOM 1008 C C . SER A 1 129 ? 19.016 24.047 3.191 1 45.38 129 SER A C 1
ATOM 1010 O O . SER A 1 129 ? 18.812 23.297 4.137 1 45.38 129 SER A O 1
ATOM 1012 N N . THR A 1 130 ? 19.656 23.734 2.025 1 45.59 130 THR A N 1
ATOM 1013 C CA . THR A 1 130 ? 20.203 22.391 1.917 1 45.59 130 THR A CA 1
ATOM 1014 C C . THR A 1 130 ? 21.344 22.172 2.906 1 45.59 130 THR A C 1
ATOM 1016 O O . THR A 1 130 ? 21.469 21.109 3.496 1 45.59 130 THR A O 1
ATOM 1019 N N . ALA A 1 131 ? 22.125 23.25 3.088 1 45.5 131 ALA A N 1
ATOM 1020 C CA . ALA A 1 131 ? 23.25 23.172 4.02 1 45.5 131 ALA A CA 1
ATOM 1021 C C . ALA A 1 131 ? 22.75 23.078 5.461 1 45.5 131 ALA A C 1
ATOM 1023 O O . ALA A 1 131 ? 23.328 22.344 6.273 1 45.5 131 ALA A O 1
ATOM 1024 N N . ALA A 1 132 ? 21.766 23.766 5.727 1 44.44 132 ALA A N 1
ATOM 1025 C CA . ALA A 1 132 ? 21.219 23.703 7.082 1 44.44 132 ALA A CA 1
ATOM 1026 C C . ALA A 1 132 ? 20.625 22.328 7.387 1 44.44 132 ALA A C 1
ATOM 1028 O O . ALA A 1 132 ? 20.828 21.797 8.477 1 44.44 132 ALA A O 1
ATOM 1029 N N . VAL A 1 133 ? 19.891 21.797 6.395 1 47.69 133 VAL A N 1
ATOM 1030 C CA . VAL A 1 133 ? 19.375 20.453 6.562 1 47.69 133 VAL A CA 1
ATOM 1031 C C . VAL A 1 133 ? 20.531 19.453 6.637 1 47.69 133 VAL A C 1
ATOM 1033 O O . VAL A 1 133 ? 20.516 18.531 7.453 1 47.69 133 VAL A O 1
ATOM 1036 N N . ALA A 1 134 ? 21.484 19.719 5.734 1 48.12 134 ALA A N 1
ATOM 1037 C CA . ALA A 1 134 ? 22.641 18.828 5.746 1 48.12 134 ALA A CA 1
ATOM 1038 C C . ALA A 1 134 ? 23.391 18.922 7.074 1 48.12 134 ALA A C 1
ATOM 1040 O O . ALA A 1 134 ? 23.828 17.906 7.621 1 48.12 134 ALA A O 1
ATOM 1041 N N . ALA A 1 135 ? 23.578 20.109 7.516 1 45.47 135 ALA A N 1
ATOM 1042 C CA . ALA A 1 135 ? 24.281 20.344 8.773 1 45.47 135 ALA A CA 1
ATOM 1043 C C . ALA A 1 135 ? 23.469 19.812 9.953 1 45.47 135 ALA A C 1
ATOM 1045 O O . ALA A 1 135 ? 24.031 19.312 10.93 1 45.47 135 ALA A O 1
ATOM 1046 N N . ALA A 1 136 ? 22.297 20.062 9.844 1 42.97 136 ALA A N 1
ATOM 1047 C CA . ALA A 1 136 ? 21.438 19.641 10.953 1 42.97 136 ALA A CA 1
ATOM 1048 C C . ALA A 1 136 ? 21.344 18.109 11.031 1 42.97 136 ALA A C 1
ATOM 1050 O O . ALA A 1 136 ? 21.156 17.562 12.109 1 42.97 136 ALA A O 1
ATOM 1051 N N . LEU A 1 137 ? 21.25 17.547 9.82 1 47.66 137 LEU A N 1
ATOM 1052 C CA . LEU A 1 137 ? 21.234 16.094 9.836 1 47.66 137 LEU A CA 1
ATOM 1053 C C . LEU A 1 137 ? 22.656 15.547 9.922 1 47.66 137 LEU A C 1
ATOM 1055 O O . LEU A 1 137 ? 22.906 14.398 9.539 1 47.66 137 LEU A O 1
ATOM 1059 N N . GLY A 1 138 ? 23.641 16.25 10.477 1 43.69 138 GLY A N 1
ATOM 1060 C CA . GLY A 1 138 ? 24.891 15.547 10.656 1 43.69 138 GLY A CA 1
ATOM 1061 C C . GLY A 1 138 ? 24.766 14.047 10.5 1 43.69 138 GLY A C 1
ATOM 1062 O O . GLY A 1 138 ? 23.672 13.531 10.281 1 43.69 138 GLY A O 1
ATOM 1063 N N . PRO A 1 139 ? 25.984 13.289 10.359 1 43.91 139 PRO A N 1
ATOM 1064 C CA . PRO A 1 139 ? 25.781 11.836 10.305 1 43.91 139 PRO A CA 1
ATOM 1065 C C . PRO A 1 139 ? 24.656 11.367 11.227 1 43.91 139 PRO A C 1
ATOM 1067 O O . PRO A 1 139 ? 24.719 11.586 12.438 1 43.91 139 PRO A O 1
ATOM 1070 N N . ILE A 1 140 ? 23.531 11.68 10.906 1 44.72 140 ILE A N 1
ATOM 1071 C CA . ILE A 1 140 ? 22.594 10.922 11.727 1 44.72 140 ILE A CA 1
ATOM 1072 C C . ILE A 1 140 ? 23.297 9.688 12.305 1 44.72 140 ILE A C 1
ATOM 1074 O O . ILE A 1 140 ? 23.984 8.969 11.586 1 44.72 140 ILE A O 1
ATOM 1078 N N . GLY A 1 141 ? 23.703 9.758 13.508 1 42.62 141 GLY A N 1
ATOM 1079 C CA . GLY A 1 141 ? 24.531 8.875 14.312 1 42.62 141 GLY A CA 1
ATOM 1080 C C . GLY A 1 141 ? 24.594 7.457 13.773 1 42.62 141 GLY A C 1
ATOM 1081 O O . GLY A 1 141 ? 25.25 6.594 14.367 1 42.62 141 GLY A O 1
ATOM 1082 N N . LEU A 1 142 ? 23.5 7.09 13.203 1 43.03 142 LEU A N 1
ATOM 1083 C CA . LEU A 1 142 ? 23.672 5.684 12.844 1 43.03 142 LEU A CA 1
ATOM 1084 C C . LEU A 1 142 ? 24.531 5.531 11.602 1 43.03 142 LEU A C 1
ATOM 1086 O O . LEU A 1 142 ? 24.031 5.207 10.523 1 43.03 142 LEU A O 1
ATOM 1090 N N . THR A 1 143 ? 25.422 6.457 11.352 1 40.09 143 THR A N 1
ATOM 1091 C CA . THR A 1 143 ? 26.281 6.152 10.219 1 40.09 143 THR A CA 1
ATOM 1092 C C . THR A 1 143 ? 26.766 4.707 10.281 1 40.09 143 THR A C 1
ATOM 1094 O O . THR A 1 143 ? 27.625 4.375 11.094 1 40.09 143 THR A O 1
ATOM 1097 N N . LEU A 1 144 ? 25.906 3.818 10.094 1 37.72 144 LEU A N 1
ATOM 1098 C CA . LEU A 1 144 ? 26.562 2.545 9.805 1 37.72 144 LEU A CA 1
ATOM 1099 C C . LEU A 1 144 ? 27.531 2.688 8.641 1 37.72 144 LEU A C 1
ATOM 1101 O O . LEU A 1 144 ? 27.266 3.424 7.691 1 37.72 144 LEU A O 1
ATOM 1105 N N . GLY A 1 145 ? 28.781 2.553 8.906 1 35.06 145 GLY A N 1
ATOM 1106 C CA . GLY A 1 145 ? 29.812 2.449 7.879 1 35.06 145 GLY A CA 1
ATOM 1107 C C . GLY A 1 145 ? 29.297 1.864 6.578 1 35.06 145 GLY A C 1
ATOM 1108 O O . GLY A 1 145 ? 28.125 1.527 6.465 1 35.06 145 GLY A O 1
ATOM 1109 N N . ASP A 1 146 ? 30.141 1.65 5.559 1 34.34 146 ASP A N 1
ATOM 1110 C CA . ASP A 1 146 ? 30.047 1.024 4.242 1 34.34 146 ASP A CA 1
ATOM 1111 C C . ASP A 1 146 ? 29.156 -0.211 4.289 1 34.34 146 ASP A C 1
ATOM 1113 O O . ASP A 1 146 ? 29.109 -0.918 5.297 1 34.34 146 ASP A O 1
ATOM 1117 N N . PRO A 1 147 ? 28.109 -0.272 3.457 1 37.19 147 PRO A N 1
ATOM 1118 C CA . PRO A 1 147 ? 27.359 -1.528 3.324 1 37.19 147 PRO A CA 1
ATOM 1119 C C . PRO A 1 147 ? 28.203 -2.752 3.678 1 37.19 147 PRO A C 1
ATOM 1121 O O . PRO A 1 147 ? 27.688 -3.746 4.184 1 37.19 147 PRO A O 1
ATOM 1124 N N . ALA A 1 148 ? 29.469 -2.77 3.336 1 36.56 148 ALA A N 1
ATOM 1125 C CA . ALA A 1 148 ? 30.438 -3.822 3.674 1 36.56 148 ALA A CA 1
ATOM 1126 C C . ALA A 1 148 ? 30.547 -4 5.184 1 36.56 148 ALA A C 1
ATOM 1128 O O . ALA A 1 148 ? 30.844 -5.094 5.668 1 36.56 148 ALA A O 1
ATOM 1129 N N . GLU A 1 149 ? 30.438 -3.016 5.871 1 38.78 149 GLU A N 1
ATOM 1130 C CA . GLU A 1 149 ? 30.531 -3.137 7.324 1 38.78 149 GLU A CA 1
ATOM 1131 C C . GLU A 1 149 ? 29.266 -3.76 7.906 1 38.78 149 GLU A C 1
ATOM 1133 O O . GLU A 1 149 ? 29.297 -4.289 9.016 1 38.78 149 GLU A O 1
ATOM 1138 N N . ALA A 1 150 ? 28.141 -3.732 7.289 1 40.69 150 ALA A N 1
ATOM 1139 C CA . ALA A 1 150 ? 26.891 -4.355 7.727 1 40.69 150 ALA A CA 1
ATOM 1140 C C . ALA A 1 150 ? 27 -5.875 7.699 1 40.69 150 ALA A C 1
ATOM 1142 O O . ALA A 1 150 ? 26.438 -6.559 8.562 1 40.69 150 ALA A O 1
ATOM 1143 N N . ALA A 1 151 ? 27.672 -6.492 6.641 1 42.84 151 ALA A N 1
ATOM 1144 C CA . ALA A 1 151 ? 27.891 -7.938 6.566 1 42.84 151 ALA A CA 1
ATOM 1145 C C . ALA A 1 151 ? 28.625 -8.445 7.805 1 42.84 151 ALA A C 1
ATOM 1147 O O . ALA A 1 151 ? 28.391 -9.562 8.258 1 42.84 151 ALA A O 1
ATOM 1148 N N . ASP A 1 152 ? 29.562 -7.711 8.211 1 43.91 152 ASP A N 1
ATOM 1149 C CA . ASP A 1 152 ? 30.344 -8.148 9.367 1 43.91 152 ASP A CA 1
ATOM 1150 C C . ASP A 1 152 ? 29.516 -8.078 10.648 1 43.91 152 ASP A C 1
ATOM 1152 O O . ASP A 1 152 ? 29.969 -8.516 11.711 1 43.91 152 ASP A O 1
ATOM 1156 N N . ARG A 1 153 ? 28.375 -7.566 10.539 1 46.53 153 ARG A N 1
ATOM 1157 C CA . ARG A 1 153 ? 27.703 -7.332 11.812 1 46.53 153 ARG A CA 1
ATOM 1158 C C . ARG A 1 153 ? 26.688 -8.438 12.102 1 46.53 153 ARG A C 1
ATOM 1160 O O . ARG A 1 153 ? 25.812 -8.266 12.953 1 46.53 153 ARG A O 1
ATOM 1167 N N . ARG A 1 154 ? 26.781 -9.461 11.297 1 49.59 154 ARG A N 1
ATOM 1168 C CA . ARG A 1 154 ? 26.078 -10.672 11.711 1 49.59 154 ARG A CA 1
ATOM 1169 C C . ARG A 1 154 ? 26.625 -11.203 13.023 1 49.59 154 ARG A C 1
ATOM 1171 O O . ARG A 1 154 ? 27.844 -11.344 13.188 1 49.59 154 ARG A O 1
ATOM 1178 N N . GLY A 1 155 ? 25.875 -11.094 14.016 1 61.03 155 GLY A N 1
ATOM 1179 C CA . GLY A 1 155 ? 26.188 -11.562 15.359 1 61.03 155 GLY A CA 1
ATOM 1180 C C . GLY A 1 155 ? 26.453 -10.43 16.344 1 61.03 155 GLY A C 1
ATOM 1181 O O . GLY A 1 155 ? 26.938 -10.664 17.438 1 61.03 155 GLY A O 1
ATOM 1182 N N . ARG A 1 156 ? 26.219 -9.266 15.82 1 64.31 156 ARG A N 1
ATOM 1183 C CA . ARG A 1 156 ? 26.5 -8.18 16.75 1 64.31 156 ARG A CA 1
ATOM 1184 C C . ARG A 1 156 ? 25.391 -8.062 17.797 1 64.31 156 ARG A C 1
ATOM 1186 O O . ARG A 1 156 ? 24.203 -8.188 17.484 1 64.31 156 ARG A O 1
ATOM 1193 N N . ARG A 1 157 ? 25.797 -7.977 18.984 1 78.75 157 ARG A N 1
ATOM 1194 C CA . ARG A 1 157 ? 24.891 -7.789 20.109 1 78.75 157 ARG A CA 1
ATOM 1195 C C . ARG A 1 157 ? 24.266 -6.395 20.094 1 78.75 157 ARG A C 1
ATOM 1197 O O . ARG A 1 157 ? 24.984 -5.398 19.969 1 78.75 157 ARG A O 1
ATOM 1204 N N . ILE A 1 158 ? 22.938 -6.328 19.875 1 83.75 158 ILE A N 1
ATOM 1205 C CA . ILE A 1 158 ? 22.172 -5.082 19.875 1 83.75 158 ILE A CA 1
ATOM 1206 C C . ILE A 1 158 ? 21.812 -4.695 21.312 1 83.75 158 ILE A C 1
ATOM 1208 O O . ILE A 1 158 ? 21.234 -5.492 22.047 1 83.75 158 ILE A O 1
ATOM 1212 N N . GLY A 1 159 ? 22.359 -3.533 21.719 1 84.56 159 GLY A N 1
ATOM 1213 C CA . GLY A 1 159 ? 22.047 -3.045 23.062 1 84.56 159 GLY A CA 1
ATOM 1214 C C . GLY A 1 159 ? 21.25 -1.749 23.047 1 84.56 159 GLY A C 1
ATOM 1215 O O . GLY A 1 159 ? 20.625 -1.406 22.047 1 84.56 159 GLY A O 1
ATOM 1216 N N . GLU A 1 160 ? 21.266 -1.085 24.156 1 87.5 160 GLU A N 1
ATOM 1217 C CA . GLU A 1 160 ? 20.484 0.131 24.391 1 87.5 160 GLU A CA 1
ATOM 1218 C C . GLU A 1 160 ? 20.953 1.27 23.5 1 87.5 160 GLU A C 1
ATOM 1220 O O . GLU A 1 160 ? 20.156 2.107 23.078 1 87.5 160 GLU A O 1
ATOM 1225 N N . THR A 1 161 ? 22.125 1.236 23.188 1 86.12 161 THR A N 1
ATOM 1226 C CA . THR A 1 161 ? 22.703 2.309 22.391 1 86.12 161 THR A CA 1
ATOM 1227 C C . THR A 1 161 ? 22.094 2.305 20.984 1 86.12 161 THR A C 1
ATOM 1229 O O . THR A 1 161 ? 21.703 3.352 20.469 1 86.12 161 THR A O 1
ATOM 1232 N N . GLU A 1 162 ? 22.016 1.12 20.438 1 86.38 162 GLU A N 1
ATOM 1233 C CA . GLU A 1 162 ? 21.453 0.999 19.094 1 86.38 162 GLU A CA 1
ATOM 1234 C C . GLU A 1 162 ? 19.969 1.357 19.078 1 86.38 162 GLU A C 1
ATOM 1236 O O . GLU A 1 162 ? 19.516 2.049 18.172 1 86.38 162 GLU A O 1
ATOM 1241 N N . VAL A 1 163 ? 19.266 0.93 20.078 1 90.44 163 VAL A N 1
ATOM 1242 C CA . VAL A 1 163 ? 17.844 1.188 20.172 1 90.44 163 VAL A CA 1
ATOM 1243 C C . VAL A 1 163 ? 17.594 2.688 20.328 1 90.44 163 VAL A C 1
ATOM 1245 O O . VAL A 1 163 ? 16.734 3.252 19.641 1 90.44 163 VAL A O 1
ATOM 1248 N N . HIS A 1 164 ? 18.359 3.334 21.094 1 89.94 164 HIS A N 1
ATOM 1249 C CA . HIS A 1 164 ? 18.234 4.77 21.328 1 89.94 164 HIS A CA 1
ATOM 1250 C C . HIS A 1 164 ? 18.547 5.555 20.047 1 89.94 164 HIS A C 1
ATOM 1252 O O . HIS A 1 164 ? 17.922 6.57 19.766 1 89.94 164 HIS A O 1
ATOM 1258 N N . ALA A 1 165 ? 19.469 5.074 19.359 1 89.12 165 ALA A N 1
ATOM 1259 C CA . ALA A 1 165 ? 19.844 5.75 18.125 1 89.12 165 ALA A CA 1
ATOM 1260 C C . ALA A 1 165 ? 18.703 5.75 17.125 1 89.12 165 ALA A C 1
ATOM 1262 O O . ALA A 1 165 ? 18.453 6.754 16.453 1 89.12 165 ALA A O 1
ATOM 1263 N N . VAL A 1 166 ? 18 4.637 17.047 1 91.56 166 VAL A N 1
ATOM 1264 C CA . VAL A 1 166 ? 16.875 4.535 16.141 1 91.56 166 VAL A CA 1
ATOM 1265 C C . VAL A 1 166 ? 15.758 5.469 16.594 1 91.56 166 VAL A C 1
ATOM 1267 O O . VAL A 1 166 ? 15.188 6.207 15.789 1 91.56 166 VAL A O 1
ATOM 1270 N N . GLU A 1 167 ? 15.508 5.477 17.859 1 92 167 GLU A N 1
ATOM 1271 C CA . GLU A 1 167 ? 14.461 6.324 18.422 1 92 167 GLU A CA 1
ATOM 1272 C C . GLU A 1 167 ? 14.781 7.801 18.234 1 92 167 GLU A C 1
ATOM 1274 O O . GLU A 1 167 ? 13.898 8.602 17.906 1 92 167 GLU A O 1
ATOM 1279 N N . GLU A 1 168 ? 15.992 8.148 18.359 1 90.31 168 GLU A N 1
ATOM 1280 C CA . GLU A 1 168 ? 16.422 9.531 18.203 1 90.31 168 GLU A CA 1
ATOM 1281 C C . GLU A 1 168 ? 16.344 9.969 16.734 1 90.31 168 GLU A C 1
ATOM 1283 O O . GLU A 1 168 ? 16.016 11.125 16.453 1 90.31 168 GLU A O 1
ATOM 1288 N N . ALA A 1 169 ? 16.656 9.07 15.906 1 90.81 169 ALA A N 1
ATOM 1289 C CA . ALA A 1 169 ? 16.531 9.383 14.484 1 90.81 169 ALA A CA 1
ATOM 1290 C C . ALA A 1 169 ? 15.094 9.742 14.125 1 90.81 169 ALA A C 1
ATOM 1292 O O . ALA A 1 169 ? 14.859 10.703 13.391 1 90.81 169 ALA A O 1
ATOM 1293 N N . VAL A 1 170 ? 14.156 9.023 14.695 1 93.12 170 VAL A N 1
ATOM 1294 C CA . VAL A 1 170 ? 12.742 9.281 14.445 1 93.12 170 VAL A CA 1
ATOM 1295 C C . VAL A 1 170 ? 12.383 10.695 14.898 1 93.12 170 VAL A C 1
ATOM 1297 O O . VAL A 1 170 ? 11.805 11.469 14.141 1 93.12 170 VAL A O 1
ATOM 1300 N N . ARG A 1 171 ? 12.805 11.055 16.062 1 90.12 171 ARG A N 1
ATOM 1301 C CA . ARG A 1 171 ? 12.484 12.352 16.641 1 90.12 171 ARG A CA 1
ATOM 1302 C C . ARG A 1 171 ? 13.125 13.484 15.844 1 90.12 171 ARG A C 1
ATOM 1304 O O . ARG A 1 171 ? 12.469 14.484 15.539 1 90.12 171 ARG A O 1
ATOM 1311 N N . ARG A 1 172 ? 14.281 13.297 15.461 1 88.38 172 ARG A N 1
ATOM 1312 C CA . ARG A 1 172 ? 15.023 14.336 14.758 1 88.38 172 ARG A CA 1
ATOM 1313 C C . ARG A 1 172 ? 14.445 14.578 13.367 1 88.38 172 ARG A C 1
ATOM 1315 O O . ARG A 1 172 ? 14.297 15.727 12.938 1 88.38 172 ARG A O 1
ATOM 1322 N N . ILE A 1 173 ? 14.148 13.523 12.734 1 91.19 173 ILE A N 1
ATOM 1323 C CA . ILE A 1 173 ? 13.594 13.656 11.391 1 91.19 173 ILE A CA 1
ATOM 1324 C C . ILE A 1 173 ? 12.266 14.406 11.445 1 91.19 173 ILE A C 1
ATOM 1326 O O . ILE A 1 173 ? 12.016 15.297 10.641 1 91.19 173 ILE A O 1
ATOM 1330 N N . ARG A 1 174 ? 11.461 14.07 12.414 1 90.81 174 ARG A N 1
ATOM 1331 C CA . ARG A 1 174 ? 10.156 14.703 12.531 1 90.81 174 ARG A CA 1
ATOM 1332 C C . ARG A 1 174 ? 10.289 16.203 12.789 1 90.81 174 ARG A C 1
ATOM 1334 O O . ARG A 1 174 ? 9.586 17.016 12.18 1 90.81 174 ARG A O 1
ATOM 1341 N N . LEU A 1 175 ? 11.211 16.578 13.641 1 85.19 175 LEU A N 1
ATOM 1342 C CA . LEU A 1 175 ? 11.422 17.984 13.977 1 85.19 175 LEU A CA 1
ATOM 1343 C C . LEU A 1 175 ? 11.953 18.75 12.773 1 85.19 175 LEU A C 1
ATOM 1345 O O . LEU A 1 175 ? 11.469 19.844 12.477 1 85.19 175 LEU A O 1
ATOM 1349 N N . LEU A 1 176 ? 12.844 18.156 12.094 1 87.75 176 LEU A N 1
ATOM 1350 C CA . LEU A 1 176 ? 13.43 18.812 10.93 1 87.75 176 LEU A CA 1
ATOM 1351 C C . LEU A 1 176 ? 12.406 18.953 9.805 1 87.75 176 LEU A C 1
ATOM 1353 O O . LEU A 1 176 ? 12.398 19.953 9.086 1 87.75 176 LEU A O 1
ATOM 1357 N N . ASP A 1 177 ? 11.586 17.938 9.703 1 91.31 177 ASP A N 1
ATOM 1358 C CA . ASP A 1 177 ? 10.547 17.984 8.68 1 91.31 177 ASP A CA 1
ATOM 1359 C C . ASP A 1 177 ? 9.562 19.125 8.953 1 91.31 177 ASP A C 1
ATOM 1361 O O . ASP A 1 177 ? 9.172 19.844 8.039 1 91.31 177 ASP A O 1
ATOM 1365 N N . ASP A 1 178 ? 9.141 19.312 10.195 1 88.12 178 ASP A N 1
ATOM 1366 C CA . ASP A 1 178 ? 8.188 20.359 10.57 1 88.12 178 ASP A CA 1
ATOM 1367 C C . ASP A 1 178 ? 8.742 21.75 10.258 1 88.12 178 ASP A C 1
ATOM 1369 O O . ASP A 1 178 ? 7.98 22.672 9.938 1 88.12 178 ASP A O 1
ATOM 1373 N N . ARG A 1 179 ? 10.016 21.859 10.234 1 85.69 179 ARG A N 1
ATOM 1374 C CA . ARG A 1 179 ? 10.648 23.156 10.047 1 85.69 179 ARG A CA 1
ATOM 1375 C C . ARG A 1 179 ? 11.016 23.375 8.586 1 85.69 179 ARG A C 1
ATOM 1377 O O . ARG A 1 179 ? 10.773 24.453 8.031 1 85.69 179 ARG A O 1
ATOM 1384 N N . HIS A 1 180 ? 11.523 22.312 7.914 1 88 180 HIS A N 1
ATOM 1385 C CA . HIS A 1 180 ? 12.211 22.547 6.645 1 88 180 HIS A CA 1
ATOM 1386 C C . HIS A 1 180 ? 11.484 21.844 5.5 1 88 180 HIS A C 1
ATOM 1388 O O . HIS A 1 180 ? 11.711 22.172 4.328 1 88 180 HIS A O 1
ATOM 1394 N N . GLY A 1 181 ? 10.688 20.922 5.844 1 89.19 181 GLY A N 1
ATOM 1395 C CA . GLY A 1 181 ? 10.016 20.172 4.793 1 89.19 181 GLY A CA 1
ATOM 1396 C C . GLY A 1 181 ? 10.75 18.906 4.406 1 89.19 181 GLY A C 1
ATOM 1397 O O . GLY A 1 181 ? 11.914 18.719 4.777 1 89.19 181 GLY A O 1
ATOM 1398 N N . ALA A 1 182 ? 10.211 18.125 3.619 1 91.38 182 ALA A N 1
ATOM 1399 C CA . ALA A 1 182 ? 10.57 16.719 3.494 1 91.38 182 ALA A CA 1
ATOM 1400 C C . ALA A 1 182 ? 11.594 16.516 2.377 1 91.38 182 ALA A C 1
ATOM 1402 O O . ALA A 1 182 ? 12.359 15.547 2.4 1 91.38 182 ALA A O 1
ATOM 1403 N N . ASP A 1 183 ? 11.672 17.344 1.369 1 87.81 183 ASP A N 1
ATOM 1404 C CA . ASP A 1 183 ? 12.375 17.016 0.134 1 87.81 183 ASP A CA 1
ATOM 1405 C C . ASP A 1 183 ? 13.859 16.766 0.399 1 87.81 183 ASP A C 1
ATOM 1407 O O . ASP A 1 183 ? 14.398 15.734 -0.002 1 87.81 183 ASP A O 1
ATOM 1411 N N . GLY A 1 184 ? 14.469 17.625 1.091 1 84.81 184 GLY A N 1
ATOM 1412 C CA . GLY A 1 184 ? 15.883 17.453 1.378 1 84.81 184 GLY A CA 1
ATOM 1413 C C . GLY A 1 184 ? 16.156 16.344 2.377 1 84.81 184 GLY A C 1
ATOM 1414 O O . GLY A 1 184 ? 17.234 15.727 2.35 1 84.81 184 GLY A O 1
ATOM 1415 N N . LEU A 1 185 ? 15.203 16.031 3.188 1 89.75 185 LEU A N 1
ATOM 1416 C CA . LEU A 1 185 ? 15.359 15.086 4.285 1 89.75 185 LEU A CA 1
ATOM 1417 C C . LEU A 1 185 ? 15.172 13.656 3.797 1 89.75 185 LEU A C 1
ATOM 1419 O O . LEU A 1 185 ? 15.781 12.727 4.34 1 89.75 185 LEU A O 1
ATOM 1423 N N . TYR A 1 186 ? 14.375 13.43 2.84 1 91.25 186 TYR A N 1
ATOM 1424 C CA . TYR A 1 186 ? 14.008 12.078 2.418 1 91.25 186 TYR A CA 1
ATOM 1425 C C . TYR A 1 186 ? 15.242 11.297 1.979 1 91.25 186 TYR A C 1
ATOM 1427 O O . TYR A 1 186 ? 15.43 10.148 2.391 1 91.25 186 TYR A O 1
ATOM 1435 N N . ARG A 1 187 ? 16.062 11.836 1.142 1 84.88 187 ARG A N 1
ATOM 1436 C CA . ARG A 1 187 ? 17.234 11.133 0.664 1 84.88 187 ARG A CA 1
ATOM 1437 C C . ARG A 1 187 ? 18.188 10.797 1.816 1 84.88 187 ARG A C 1
ATOM 1439 O O . ARG A 1 187 ? 18.781 9.727 1.84 1 84.88 187 ARG A O 1
ATOM 1446 N N . ARG A 1 188 ? 18.188 11.688 2.775 1 86.38 188 ARG A N 1
ATOM 1447 C CA . ARG A 1 188 ? 19.094 11.531 3.896 1 86.38 188 ARG A CA 1
ATOM 1448 C C . ARG A 1 188 ? 18.562 10.516 4.902 1 86.38 188 ARG A C 1
ATOM 1450 O O . ARG A 1 188 ? 19.344 9.867 5.613 1 86.38 188 ARG A O 1
ATOM 1457 N N . ALA A 1 189 ? 17.297 10.398 4.914 1 90.69 189 ALA A N 1
ATOM 1458 C CA . ALA A 1 189 ? 16.656 9.562 5.926 1 90.69 189 ALA A CA 1
ATOM 1459 C C . ALA A 1 189 ? 16.719 8.094 5.531 1 90.69 189 ALA A C 1
ATOM 1461 O O . ALA A 1 189 ? 16.453 7.215 6.359 1 90.69 189 ALA A O 1
ATOM 1462 N N . ALA A 1 190 ? 17.078 7.789 4.32 1 83.31 190 ALA A N 1
ATOM 1463 C CA . ALA A 1 190 ? 17.156 6.41 3.854 1 83.31 190 ALA A CA 1
ATOM 1464 C C . ALA A 1 190 ? 18.25 5.641 4.598 1 83.31 190 ALA A C 1
ATOM 1466 O O . ALA A 1 190 ? 18.094 4.449 4.887 1 83.31 190 ALA A O 1
ATOM 1467 N N . ALA A 1 191 ? 19.266 6.316 4.984 1 85.5 191 ALA A N 1
ATOM 1468 C CA . ALA A 1 191 ? 20.406 5.656 5.605 1 85.5 191 ALA A CA 1
ATOM 1469 C C . ALA A 1 191 ? 20.062 5.156 7.004 1 85.5 191 ALA A C 1
ATOM 1471 O O . ALA A 1 191 ? 20.25 3.979 7.316 1 85.5 191 ALA A O 1
ATOM 1472 N N . PRO A 1 192 ? 19.484 6.059 7.805 1 87.75 192 PRO A N 1
ATOM 1473 C CA . PRO A 1 192 ? 19.109 5.535 9.117 1 87.75 192 PRO A CA 1
ATOM 1474 C C . PRO A 1 192 ? 18.109 4.387 9.023 1 87.75 192 PRO A C 1
ATOM 1476 O O . PRO A 1 192 ? 18.141 3.457 9.836 1 87.75 192 PRO A O 1
ATOM 1479 N N . LEU A 1 193 ? 17.25 4.418 8.156 1 90.12 193 LEU A N 1
ATOM 1480 C CA . LEU A 1 193 ? 16.266 3.346 8.008 1 90.12 193 LEU A CA 1
ATOM 1481 C C . LEU A 1 193 ? 16.953 2.037 7.625 1 90.12 193 LEU A C 1
ATOM 1483 O O . LEU A 1 193 ? 16.656 0.985 8.195 1 90.12 193 LEU A O 1
ATOM 1487 N N . ARG A 1 194 ? 17.844 2.096 6.684 1 85.44 194 ARG A N 1
ATOM 1488 C CA . ARG A 1 194 ? 18.594 0.91 6.285 1 85.44 194 ARG A CA 1
ATOM 1489 C C . ARG A 1 194 ? 19.359 0.325 7.469 1 85.44 194 ARG A C 1
ATOM 1491 O O . ARG A 1 194 ? 19.422 -0.895 7.637 1 85.44 194 ARG A O 1
ATOM 1498 N N . THR A 1 195 ? 19.891 1.187 8.234 1 84.88 195 THR A N 1
ATOM 1499 C CA . THR A 1 195 ? 20.625 0.754 9.414 1 84.88 195 THR A CA 1
ATOM 1500 C C . THR A 1 195 ? 19.719 0.051 10.406 1 84.88 195 THR A C 1
ATOM 1502 O O . THR A 1 195 ? 20.062 -1.001 10.945 1 84.88 195 THR A O 1
ATOM 1505 N N . ALA A 1 196 ? 18.594 0.626 10.648 1 88.31 196 ALA A N 1
ATOM 1506 C CA . ALA A 1 196 ? 17.641 0.023 11.562 1 88.31 196 ALA A CA 1
ATOM 1507 C C . ALA A 1 196 ? 17.219 -1.368 11.086 1 88.31 196 ALA A C 1
ATOM 1509 O O . ALA A 1 196 ? 17.141 -2.305 11.891 1 88.31 196 ALA A O 1
ATOM 1510 N N . TYR A 1 197 ? 17.078 -1.507 9.828 1 83.62 197 TYR A N 1
ATOM 1511 C CA . TYR A 1 197 ? 16.672 -2.791 9.266 1 83.62 197 TYR A CA 1
ATOM 1512 C C . TYR A 1 197 ? 17.797 -3.812 9.383 1 83.62 197 TYR A C 1
ATOM 1514 O O . TYR A 1 197 ? 17.547 -4.992 9.648 1 83.62 197 TYR A O 1
ATOM 1522 N N . THR A 1 198 ? 18.969 -3.342 9.164 1 81.38 198 THR A N 1
ATOM 1523 C CA . THR A 1 198 ? 20.125 -4.227 9.32 1 81.38 198 THR A CA 1
ATOM 1524 C C . THR A 1 198 ? 20.219 -4.746 10.75 1 81.38 198 THR A C 1
ATOM 1526 O O . THR A 1 198 ? 20.516 -5.922 10.969 1 81.38 198 THR A O 1
ATOM 1529 N N . LEU A 1 199 ? 19.969 -3.902 11.648 1 82.44 199 LEU A N 1
ATOM 1530 C CA . LEU A 1 199 ? 19.984 -4.297 13.055 1 82.44 199 LEU A CA 1
ATOM 1531 C C . LEU A 1 199 ? 18.906 -5.332 13.336 1 82.44 199 LEU A C 1
ATOM 1533 O O . LEU A 1 199 ? 19.125 -6.289 14.078 1 82.44 199 LEU A O 1
ATOM 1537 N N . LEU A 1 200 ? 17.766 -5.195 12.742 1 81.38 200 LEU A N 1
ATOM 1538 C CA . LEU A 1 200 ? 16.656 -6.109 12.953 1 81.38 200 LEU A CA 1
ATOM 1539 C C . LEU A 1 200 ? 16.953 -7.48 12.359 1 81.38 200 LEU A C 1
ATOM 1541 O O . LEU A 1 200 ? 16.594 -8.508 12.945 1 81.38 200 LEU A O 1
ATOM 1545 N N . ASP A 1 201 ? 17.562 -7.453 11.242 1 74.62 201 ASP A N 1
ATOM 1546 C CA . ASP A 1 201 ? 17.781 -8.688 10.492 1 74.62 201 ASP A CA 1
ATOM 1547 C C . ASP A 1 201 ? 18.953 -9.484 11.07 1 74.62 201 ASP A C 1
ATOM 1549 O O . ASP A 1 201 ? 18.906 -10.711 11.109 1 74.62 201 ASP A O 1
ATOM 1553 N N . ALA A 1 202 ? 19.984 -8.812 11.438 1 69.81 202 ALA A N 1
ATOM 1554 C CA . ALA A 1 202 ? 21.234 -9.484 11.766 1 69.81 202 ALA A CA 1
ATOM 1555 C C . ALA A 1 202 ? 21.453 -9.508 13.273 1 69.81 202 ALA A C 1
ATOM 1557 O O . ALA A 1 202 ? 22.266 -10.297 13.773 1 69.81 202 ALA A O 1
ATOM 1558 N N . GLY A 1 203 ? 20.75 -8.703 13.812 1 65.5 203 GLY A N 1
ATOM 1559 C CA . GLY A 1 203 ? 21.125 -8.516 15.211 1 65.5 203 GLY A CA 1
ATOM 1560 C C . GLY A 1 203 ? 20.469 -9.523 16.141 1 65.5 203 GLY A C 1
ATOM 1561 O O . GLY A 1 203 ? 19.469 -10.148 15.789 1 65.5 203 GLY A O 1
ATOM 1562 N N . THR A 1 204 ? 21.297 -9.898 17.094 1 72.25 204 THR A N 1
ATOM 1563 C CA . THR A 1 204 ? 20.766 -10.695 18.188 1 72.25 204 THR A CA 1
ATOM 1564 C C . THR A 1 204 ? 20.594 -9.844 19.438 1 72.25 204 THR A C 1
ATOM 1566 O O . THR A 1 204 ? 21.422 -8.992 19.75 1 72.25 204 THR A O 1
ATOM 1569 N N . THR A 1 205 ? 19.344 -9.906 19.828 1 70.25 205 THR A N 1
ATOM 1570 C CA . THR A 1 205 ? 19.078 -9.141 21.047 1 70.25 205 THR A CA 1
ATOM 1571 C C . THR A 1 205 ? 19.125 -10.047 22.281 1 70.25 205 THR A C 1
ATOM 1573 O O . THR A 1 205 ? 18.703 -11.211 22.219 1 70.25 205 THR A O 1
ATOM 1576 N N . VAL A 1 206 ? 19.781 -9.492 23.203 1 68.62 206 VAL A N 1
ATOM 1577 C CA . VAL A 1 206 ? 19.906 -10.266 24.438 1 68.62 206 VAL A CA 1
ATOM 1578 C C . VAL A 1 206 ? 18.578 -10.203 25.203 1 68.62 206 VAL A C 1
ATOM 1580 O O . VAL A 1 206 ? 18.125 -11.219 25.734 1 68.62 206 VAL A O 1
ATOM 1583 N N . ARG A 1 207 ? 18.047 -9.047 25.281 1 82.69 207 ARG A N 1
ATOM 1584 C CA . ARG A 1 207 ? 16.812 -8.844 26.047 1 82.69 207 ARG A CA 1
ATOM 1585 C C . ARG A 1 207 ? 15.617 -8.664 25.125 1 82.69 207 ARG A C 1
ATOM 1587 O O . ARG A 1 207 ? 15.711 -8 24.094 1 82.69 207 ARG A O 1
ATOM 1594 N N . GLN A 1 208 ? 14.492 -9.18 25.578 1 86.56 208 GLN A N 1
ATOM 1595 C CA . GLN A 1 208 ? 13.242 -9.078 24.828 1 86.56 208 GLN A CA 1
ATOM 1596 C C . GLN A 1 208 ? 12.766 -7.629 24.734 1 86.56 208 GLN A C 1
ATOM 1598 O O . GLN A 1 208 ? 12.242 -7.203 23.719 1 86.56 208 GLN A O 1
ATOM 1603 N N . THR A 1 209 ? 12.992 -6.965 25.844 1 88.25 209 THR A N 1
ATOM 1604 C CA . THR A 1 209 ? 12.562 -5.57 25.875 1 88.25 209 THR A CA 1
ATOM 1605 C C . THR A 1 209 ? 13.312 -4.75 24.828 1 88.25 209 THR A C 1
ATOM 1607 O O . THR A 1 209 ? 12.727 -3.885 24.172 1 88.25 209 THR A O 1
ATOM 1610 N N . THR A 1 210 ? 14.539 -5.02 24.703 1 88.06 210 THR A N 1
ATOM 1611 C CA . THR A 1 210 ? 15.359 -4.332 23.703 1 88.06 210 THR A CA 1
ATOM 1612 C C . THR A 1 210 ? 14.898 -4.691 22.297 1 88.06 210 THR A C 1
ATOM 1614 O O . THR A 1 210 ? 14.844 -3.828 21.406 1 88.06 210 THR A O 1
ATOM 1617 N N . SER A 1 211 ? 14.562 -5.895 22.156 1 87.56 211 SER A N 1
ATOM 1618 C CA . SER A 1 211 ? 14.07 -6.352 20.859 1 87.56 211 SER A CA 1
ATOM 1619 C C . SER A 1 211 ? 12.758 -5.664 20.5 1 87.56 211 SER A C 1
ATOM 1621 O O . SER A 1 211 ? 12.594 -5.191 19.375 1 87.56 211 SER A O 1
ATOM 1623 N N . ASP A 1 212 ? 11.891 -5.566 21.438 1 90.88 212 ASP A N 1
ATOM 1624 C CA . ASP A 1 212 ? 10.594 -4.93 21.219 1 90.88 212 ASP A CA 1
ATOM 1625 C C . ASP A 1 212 ? 10.758 -3.455 20.859 1 90.88 212 ASP A C 1
ATOM 1627 O O . ASP A 1 212 ? 10.109 -2.957 19.938 1 90.88 212 ASP A O 1
ATOM 1631 N N . ARG A 1 213 ? 11.641 -2.848 21.578 1 92.06 213 ARG A N 1
ATOM 1632 C CA . ARG A 1 213 ? 11.883 -1.429 21.344 1 92.06 213 ARG A CA 1
ATOM 1633 C C . ARG A 1 213 ? 12.531 -1.204 19.984 1 92.06 213 ARG A C 1
ATOM 1635 O O . ARG A 1 213 ? 12.242 -0.219 19.312 1 92.06 213 ARG A O 1
ATOM 1642 N N . LEU A 1 214 ? 13.352 -2.088 19.625 1 91.19 214 LEU A N 1
ATOM 1643 C CA . LEU A 1 214 ? 14.008 -1.969 18.328 1 91.19 214 LEU A CA 1
ATOM 1644 C C . LEU A 1 214 ? 13 -2.135 17.188 1 91.19 214 LEU A C 1
ATOM 1646 O O . LEU A 1 214 ? 13.031 -1.379 16.219 1 91.19 214 LEU A O 1
ATOM 1650 N N . HIS A 1 215 ? 12.109 -3.066 17.344 1 91.44 215 HIS A N 1
ATOM 1651 C CA . HIS A 1 215 ? 11.086 -3.279 16.328 1 91.44 215 HIS A CA 1
ATOM 1652 C C . HIS A 1 215 ? 10.141 -2.088 16.234 1 91.44 215 HIS A C 1
ATOM 1654 O O . HIS A 1 215 ? 9.805 -1.634 15.141 1 91.44 215 HIS A O 1
ATOM 1660 N N . ALA A 1 216 ? 9.766 -1.598 17.359 1 93.75 216 ALA A N 1
ATOM 1661 C CA . ALA A 1 216 ? 8.906 -0.423 17.406 1 93.75 216 ALA A CA 1
ATOM 1662 C C . ALA A 1 216 ? 9.594 0.789 16.781 1 93.75 216 ALA A C 1
ATOM 1664 O O . ALA A 1 216 ? 8.992 1.513 15.992 1 93.75 216 ALA A O 1
ATOM 1665 N N . GLY A 1 217 ? 10.82 0.931 17.188 1 94.12 217 GLY A N 1
ATOM 1666 C CA . GLY A 1 217 ? 11.602 2.035 16.641 1 94.12 217 GLY A CA 1
ATOM 1667 C C . GLY A 1 217 ? 11.789 1.948 15.133 1 94.12 217 GLY A C 1
ATOM 1668 O O . GLY A 1 217 ? 11.672 2.951 14.43 1 94.12 217 GLY A O 1
ATOM 1669 N N . ALA A 1 218 ? 12.055 0.755 14.664 1 93.12 218 ALA A N 1
ATOM 1670 C CA . ALA A 1 218 ? 12.227 0.552 13.227 1 93.12 218 ALA A CA 1
ATOM 1671 C C . ALA A 1 218 ? 10.922 0.812 12.477 1 93.12 218 ALA A C 1
ATOM 1673 O O . ALA A 1 218 ? 10.93 1.41 11.398 1 93.12 218 ALA A O 1
ATOM 1674 N N . GLY A 1 219 ? 9.836 0.345 13.016 1 96.25 219 GLY A N 1
ATOM 1675 C CA . GLY A 1 219 ? 8.539 0.627 12.438 1 96.25 219 GLY A CA 1
ATOM 1676 C C . GLY A 1 219 ? 8.211 2.107 12.391 1 96.25 219 GLY A C 1
ATOM 1677 O O . GLY A 1 219 ? 7.754 2.615 11.359 1 96.25 219 GLY A O 1
ATOM 1678 N N . GLU A 1 220 ? 8.516 2.812 13.453 1 97.06 220 GLU A N 1
ATOM 1679 C CA . GLU A 1 220 ? 8.289 4.254 13.492 1 97.06 220 GLU A CA 1
ATOM 1680 C C . GLU A 1 220 ? 9.18 4.988 12.5 1 97.06 220 GLU A C 1
ATOM 1682 O O . GLU A 1 220 ? 8.758 5.973 11.891 1 97.06 220 GLU A O 1
ATOM 1687 N N . LEU A 1 221 ? 10.367 4.52 12.438 1 96.06 221 LEU A N 1
ATOM 1688 C CA . LEU A 1 221 ? 11.273 5.125 11.469 1 96.06 221 LEU A CA 1
ATOM 1689 C C . LEU A 1 221 ? 10.773 4.906 10.047 1 96.06 221 LEU A C 1
ATOM 1691 O O . LEU A 1 221 ? 10.844 5.809 9.211 1 96.06 221 LEU A O 1
ATOM 1695 N N . ALA A 1 222 ? 10.242 3.73 9.797 1 96.69 222 ALA A N 1
ATOM 1696 C CA . ALA A 1 222 ? 9.656 3.463 8.484 1 96.69 222 ALA A CA 1
ATOM 1697 C C . ALA A 1 222 ? 8.492 4.406 8.203 1 96.69 222 ALA A C 1
ATOM 1699 O O . ALA A 1 222 ? 8.367 4.934 7.094 1 96.69 222 ALA A O 1
ATOM 1700 N N . ILE A 1 223 ? 7.613 4.645 9.141 1 97.88 223 ILE A N 1
ATOM 1701 C CA . ILE A 1 223 ? 6.488 5.559 8.984 1 97.88 223 ILE A CA 1
ATOM 1702 C C . ILE A 1 223 ? 7.008 6.977 8.742 1 97.88 223 ILE A C 1
ATOM 1704 O O . ILE A 1 223 ? 6.508 7.684 7.871 1 97.88 223 ILE A O 1
ATOM 1708 N N . THR A 1 224 ? 8.016 7.355 9.492 1 96.81 224 THR A N 1
ATOM 1709 C CA . THR A 1 224 ? 8.578 8.695 9.391 1 96.81 224 THR A CA 1
ATOM 1710 C C . THR A 1 224 ? 9.211 8.914 8.016 1 96.81 224 THR A C 1
ATOM 1712 O O . THR A 1 224 ? 8.992 9.953 7.391 1 96.81 224 THR A O 1
ATOM 1715 N N . VAL A 1 225 ? 9.93 7.961 7.555 1 96.31 225 VAL A N 1
ATOM 1716 C CA . VAL A 1 225 ? 10.508 8.039 6.219 1 96.31 225 VAL A CA 1
ATOM 1717 C C . VAL A 1 225 ? 9.398 8.008 5.172 1 96.31 225 VAL A C 1
ATOM 1719 O O . VAL A 1 225 ? 9.461 8.711 4.16 1 96.31 225 VAL A O 1
ATOM 1722 N N . GLY A 1 226 ? 8.43 7.184 5.426 1 97.06 226 GLY A N 1
ATOM 1723 C CA . GLY A 1 226 ? 7.258 7.176 4.562 1 97.06 226 GLY A CA 1
ATOM 1724 C C . GLY A 1 226 ? 6.586 8.531 4.457 1 97.06 226 GLY A C 1
ATOM 1725 O O . GLY A 1 226 ? 6.16 8.938 3.373 1 97.06 226 GLY A O 1
ATOM 1726 N N . TRP A 1 227 ? 6.484 9.203 5.527 1 96.38 227 TRP A N 1
ATOM 1727 C CA . TRP A 1 227 ? 5.906 10.539 5.535 1 96.38 227 TRP A CA 1
ATOM 1728 C C . TRP A 1 227 ? 6.738 11.492 4.684 1 96.38 227 TRP A C 1
ATOM 1730 O O . TRP A 1 227 ? 6.188 12.305 3.938 1 96.38 227 TRP A O 1
ATOM 1740 N N . LEU A 1 228 ? 8.047 11.445 4.855 1 96.25 228 LEU A N 1
ATOM 1741 C CA . LEU A 1 228 ? 8.898 12.289 4.031 1 96.25 228 LEU A CA 1
ATOM 1742 C C . LEU A 1 228 ? 8.648 12.031 2.549 1 96.25 228 LEU A C 1
ATOM 1744 O O . LEU A 1 228 ? 8.562 12.977 1.759 1 96.25 228 LEU A O 1
ATOM 1748 N N . ALA A 1 229 ? 8.531 10.75 2.229 1 96.44 229 ALA A N 1
ATOM 1749 C CA . ALA A 1 229 ? 8.203 10.406 0.848 1 96.44 229 ALA A CA 1
ATOM 1750 C C . ALA A 1 229 ? 6.84 10.953 0.451 1 96.44 229 ALA A C 1
ATOM 1752 O O . ALA A 1 229 ? 6.684 11.523 -0.631 1 96.44 229 ALA A O 1
ATOM 1753 N N . HIS A 1 230 ? 5.859 10.805 1.319 1 96.12 230 HIS A N 1
ATOM 1754 C CA . HIS A 1 230 ? 4.496 11.281 1.104 1 96.12 230 HIS A CA 1
ATOM 1755 C C . HIS A 1 230 ? 4.473 12.789 0.853 1 96.12 230 HIS A C 1
ATOM 1757 O O . HIS A 1 230 ? 3.918 13.25 -0.147 1 96.12 230 HIS A O 1
ATOM 1763 N N . ASP A 1 231 ? 5.148 13.539 1.672 1 93.94 231 ASP A N 1
ATOM 1764 C CA . ASP A 1 231 ? 5.16 15 1.59 1 93.94 231 ASP A CA 1
ATOM 1765 C C . ASP A 1 231 ? 6.012 15.477 0.415 1 93.94 231 ASP A C 1
ATOM 1767 O O . ASP A 1 231 ? 5.91 16.625 -0.002 1 93.94 231 ASP A O 1
ATOM 1771 N N . SER A 1 232 ? 6.809 14.602 -0.174 1 93.69 232 SER A N 1
ATOM 1772 C CA . SER A 1 232 ? 7.625 14.93 -1.341 1 93.69 232 SER A CA 1
ATOM 1773 C C . SER A 1 232 ? 6.949 14.469 -2.631 1 93.69 232 SER A C 1
ATOM 1775 O O . SER A 1 232 ? 7.559 14.516 -3.703 1 93.69 232 SER A O 1
ATOM 1777 N N . GLY A 1 233 ? 5.82 13.906 -2.49 1 93.19 233 GLY A N 1
ATOM 1778 C CA . GLY A 1 233 ? 5.062 13.508 -3.666 1 93.19 233 GLY A CA 1
ATOM 1779 C C . GLY A 1 233 ? 5.441 12.133 -4.18 1 93.19 233 GLY A C 1
ATOM 1780 O O . GLY A 1 233 ? 5.016 11.727 -5.262 1 93.19 233 GLY A O 1
ATOM 1781 N N . ARG A 1 234 ? 6.219 11.43 -3.467 1 95.06 234 ARG A N 1
ATOM 1782 C CA . ARG A 1 234 ? 6.625 10.07 -3.828 1 95.06 234 ARG A CA 1
ATOM 1783 C C . ARG A 1 234 ? 5.699 9.039 -3.197 1 95.06 234 ARG A C 1
ATOM 1785 O O . ARG A 1 234 ? 6.121 8.258 -2.336 1 95.06 234 ARG A O 1
ATOM 1792 N N . PHE A 1 235 ? 4.539 8.898 -3.711 1 95.94 235 PHE A N 1
ATOM 1793 C CA . PHE A 1 235 ? 3.453 8.156 -3.082 1 95.94 235 PHE A CA 1
ATOM 1794 C C . PHE A 1 235 ? 3.756 6.664 -3.064 1 95.94 235 PHE A C 1
ATOM 1796 O O . PHE A 1 235 ? 3.447 5.977 -2.09 1 95.94 235 PHE A O 1
ATOM 1803 N N . ASP A 1 236 ? 4.402 6.133 -4.137 1 94.25 236 ASP A N 1
ATOM 1804 C CA . ASP A 1 236 ? 4.715 4.707 -4.176 1 94.25 236 ASP A CA 1
ATOM 1805 C C . ASP A 1 236 ? 5.707 4.336 -3.074 1 94.25 236 ASP A C 1
ATOM 1807 O O . ASP A 1 236 ? 5.551 3.305 -2.414 1 94.25 236 ASP A O 1
ATOM 1811 N N . ASP A 1 237 ? 6.707 5.191 -2.918 1 95 237 ASP A N 1
ATOM 1812 C CA . ASP A 1 237 ? 7.668 4.965 -1.844 1 95 237 ASP A CA 1
ATOM 1813 C C . ASP A 1 237 ? 6.996 5.039 -0.476 1 95 237 ASP A C 1
ATOM 1815 O O . ASP A 1 237 ? 7.254 4.207 0.396 1 95 237 ASP A O 1
ATOM 1819 N N . ALA A 1 238 ? 6.172 6.027 -0.301 1 97.25 238 ALA A N 1
ATOM 1820 C CA . ALA A 1 238 ? 5.461 6.188 0.963 1 97.25 238 ALA A CA 1
ATOM 1821 C C . ALA A 1 238 ? 4.641 4.945 1.293 1 97.25 238 ALA A C 1
ATOM 1823 O O . ALA A 1 238 ? 4.688 4.441 2.418 1 97.25 238 ALA A O 1
ATOM 1824 N N . ARG A 1 239 ? 3.934 4.441 0.285 1 96.88 239 ARG A N 1
ATOM 1825 C CA . ARG A 1 239 ? 3.109 3.25 0.464 1 96.88 239 ARG A CA 1
ATOM 1826 C C . ARG A 1 239 ? 3.955 2.062 0.911 1 96.88 239 ARG A C 1
ATOM 1828 O O . ARG A 1 239 ? 3.537 1.287 1.775 1 96.88 239 ARG A O 1
ATOM 1835 N N . SER A 1 240 ? 5.035 1.935 0.276 1 96.06 240 SER A N 1
ATOM 1836 C CA . SER A 1 240 ? 5.922 0.823 0.608 1 96.06 240 SER A CA 1
ATOM 1837 C C . SER A 1 240 ? 6.406 0.915 2.051 1 96.06 240 SER A C 1
ATOM 1839 O O . SER A 1 240 ? 6.391 -0.079 2.781 1 96.06 240 SER A O 1
ATOM 1841 N N . HIS A 1 241 ? 6.82 2.074 2.471 1 96.44 241 HIS A N 1
ATOM 1842 C CA . HIS A 1 241 ? 7.301 2.266 3.834 1 96.44 241 HIS A CA 1
ATOM 1843 C C . HIS A 1 241 ? 6.188 2.029 4.852 1 96.44 241 HIS A C 1
ATOM 1845 O O . HIS A 1 241 ? 6.406 1.385 5.879 1 96.44 241 HIS A O 1
ATOM 1851 N N . TYR A 1 242 ? 5.031 2.518 4.594 1 97.88 242 TYR A N 1
ATOM 1852 C CA . TYR A 1 242 ? 3.904 2.307 5.496 1 97.88 242 TYR A CA 1
ATOM 1853 C C . TYR A 1 242 ? 3.539 0.829 5.574 1 97.88 242 TYR A C 1
ATOM 1855 O O . TYR A 1 242 ? 3.209 0.322 6.648 1 97.88 242 TYR A O 1
ATOM 1863 N N . ALA A 1 243 ? 3.6 0.177 4.426 1 96.94 243 ALA A N 1
ATOM 1864 C CA . ALA A 1 243 ? 3.311 -1.255 4.391 1 96.94 243 ALA A CA 1
ATOM 1865 C C . ALA A 1 243 ? 4.316 -2.039 5.227 1 96.94 243 ALA A C 1
ATOM 1867 O O . ALA A 1 243 ? 3.947 -2.977 5.934 1 96.94 243 ALA A O 1
ATOM 1868 N N . GLU A 1 244 ? 5.566 -1.685 5.141 1 94.88 244 GLU A N 1
ATOM 1869 C CA . GLU A 1 244 ? 6.59 -2.326 5.957 1 94.88 244 GLU A CA 1
ATOM 1870 C C . GLU A 1 244 ? 6.32 -2.125 7.445 1 94.88 244 GLU A C 1
ATOM 1872 O O . GLU A 1 244 ? 6.469 -3.055 8.242 1 94.88 244 GLU A O 1
ATOM 1877 N N . ALA A 1 245 ? 5.977 -0.922 7.762 1 97.19 245 ALA A N 1
ATOM 1878 C CA . ALA A 1 245 ? 5.656 -0.626 9.156 1 97.19 245 ALA A CA 1
ATOM 1879 C C . ALA A 1 245 ? 4.457 -1.438 9.633 1 97.19 245 ALA A C 1
ATOM 1881 O O . ALA A 1 245 ? 4.457 -1.973 10.742 1 97.19 245 ALA A O 1
ATOM 1882 N N . LEU A 1 246 ? 3.451 -1.534 8.797 1 97.06 246 LEU A N 1
ATOM 1883 C CA . LEU A 1 246 ? 2.254 -2.293 9.141 1 97.06 246 LEU A CA 1
ATOM 1884 C C . LEU A 1 246 ? 2.584 -3.768 9.344 1 97.06 246 LEU A C 1
ATOM 1886 O O . LEU A 1 246 ? 2.115 -4.387 10.305 1 97.06 246 LEU A O 1
ATOM 1890 N N . ALA A 1 247 ? 3.342 -4.289 8.453 1 95.12 247 ALA A N 1
ATOM 1891 C CA . ALA A 1 247 ? 3.762 -5.684 8.578 1 95.12 247 ALA A CA 1
ATOM 1892 C C . ALA A 1 247 ? 4.559 -5.902 9.867 1 95.12 247 ALA A C 1
ATOM 1894 O O . ALA A 1 247 ? 4.344 -6.891 10.57 1 95.12 247 ALA A O 1
ATOM 1895 N N . THR A 1 248 ? 5.441 -4.996 10.195 1 92.19 248 THR A N 1
ATOM 1896 C CA . THR A 1 248 ? 6.23 -5.066 11.422 1 92.19 248 THR A CA 1
ATOM 1897 C C . THR A 1 248 ? 5.324 -5.051 12.648 1 92.19 248 THR A C 1
ATOM 1899 O O . THR A 1 248 ? 5.508 -5.84 13.578 1 92.19 248 THR A O 1
ATOM 1902 N N . ALA A 1 249 ? 4.395 -4.148 12.617 1 96 249 ALA A N 1
ATOM 1903 C CA . ALA A 1 249 ? 3.449 -4.051 13.727 1 96 249 ALA A CA 1
ATOM 1904 C C . ALA A 1 249 ? 2.701 -5.367 13.93 1 96 249 ALA A C 1
ATOM 1906 O O . ALA A 1 249 ? 2.49 -5.801 15.062 1 96 249 ALA A O 1
ATOM 1907 N N . ARG A 1 250 ? 2.338 -6.004 12.828 1 92.94 250 ARG A N 1
ATOM 1908 C CA . ARG A 1 250 ? 1.571 -7.242 12.898 1 92.94 250 ARG A CA 1
ATOM 1909 C C . ARG A 1 250 ? 2.436 -8.391 13.406 1 92.94 250 ARG A C 1
ATOM 1911 O O . ARG A 1 250 ? 1.99 -9.195 14.227 1 92.94 250 ARG A O 1
ATOM 1918 N N . VAL A 1 251 ? 3.607 -8.484 12.953 1 90.5 251 VAL A N 1
ATOM 1919 C CA . VAL A 1 251 ? 4.512 -9.562 13.328 1 90.5 251 VAL A CA 1
ATOM 1920 C C . VAL A 1 251 ? 4.809 -9.492 14.82 1 90.5 251 VAL A C 1
ATOM 1922 O O . VAL A 1 251 ? 4.863 -10.516 15.5 1 90.5 251 VAL A O 1
ATOM 1925 N N . TYR A 1 252 ? 4.863 -8.281 15.352 1 90.12 252 TYR A N 1
ATOM 1926 C CA . TYR A 1 252 ? 5.316 -8.133 16.734 1 90.12 252 TYR A CA 1
ATOM 1927 C C . TYR A 1 252 ? 4.164 -7.734 17.641 1 90.12 252 TYR A C 1
ATOM 1929 O O . TYR A 1 252 ? 4.371 -7.438 18.812 1 90.12 252 TYR A O 1
ATOM 1937 N N . GLY A 1 253 ? 2.996 -7.637 17.078 1 92.19 253 GLY A N 1
ATOM 1938 C CA . GLY A 1 253 ? 1.809 -7.359 17.875 1 92.19 253 GLY A CA 1
ATOM 1939 C C . GLY A 1 253 ? 1.82 -5.977 18.5 1 92.19 253 GLY A C 1
ATOM 1940 O O . GLY A 1 253 ? 1.451 -5.816 19.656 1 92.19 253 GLY A O 1
ATOM 1941 N N . ASP A 1 254 ? 2.301 -5.012 17.844 1 95.31 254 ASP A N 1
ATOM 1942 C CA . ASP A 1 254 ? 2.383 -3.635 18.312 1 95.31 254 ASP A CA 1
ATOM 1943 C C . ASP A 1 254 ? 1.194 -2.811 17.828 1 95.31 254 ASP A C 1
ATOM 1945 O O . ASP A 1 254 ? 1.243 -2.223 16.75 1 95.31 254 ASP A O 1
ATOM 1949 N N . ALA A 1 255 ? 0.185 -2.691 18.641 1 96.06 255 ALA A N 1
ATOM 1950 C CA . ALA A 1 255 ? -1.06 -2.025 18.266 1 96.06 255 ALA A CA 1
ATOM 1951 C C . ALA A 1 255 ? -0.834 -0.535 18.031 1 96.06 255 ALA A C 1
ATOM 1953 O O . ALA A 1 255 ? -1.479 0.068 17.172 1 96.06 255 ALA A O 1
ATOM 1954 N N . ALA A 1 256 ? -0.005 0.078 18.828 1 97.19 256 ALA A N 1
ATOM 1955 C CA . ALA A 1 256 ? 0.268 1.504 18.656 1 97.19 256 ALA A CA 1
ATOM 1956 C C . ALA A 1 256 ? 0.913 1.789 17.312 1 97.19 256 ALA A C 1
ATOM 1958 O O . ALA A 1 256 ? 0.513 2.721 16.609 1 97.19 256 ALA A O 1
ATOM 1959 N N . LEU A 1 257 ? 1.88 0.961 16.953 1 97.31 257 LEU A N 1
ATOM 1960 C CA . LEU A 1 257 ? 2.533 1.089 15.648 1 97.31 257 LEU A CA 1
ATOM 1961 C C . LEU A 1 257 ? 1.544 0.833 14.516 1 97.31 257 LEU A C 1
ATOM 1963 O O . LEU A 1 257 ? 1.571 1.523 13.492 1 97.31 257 LEU A O 1
ATOM 1967 N N . GLU A 1 258 ? 0.708 -0.141 14.734 1 97.81 258 GLU A N 1
ATOM 1968 C CA . GLU A 1 258 ? -0.309 -0.467 13.742 1 97.81 258 GLU A CA 1
ATOM 1969 C C . GLU A 1 258 ? -1.259 0.707 13.516 1 97.81 258 GLU A C 1
ATOM 1971 O O . GLU A 1 258 ? -1.553 1.064 12.375 1 97.81 258 GLU A O 1
ATOM 1976 N N . ALA A 1 259 ? -1.711 1.287 14.562 1 98.25 259 ALA A N 1
ATOM 1977 C CA . ALA A 1 259 ? -2.607 2.438 14.477 1 98.25 259 ALA A CA 1
ATOM 1978 C C . ALA A 1 259 ? -1.944 3.594 13.734 1 98.25 259 ALA A C 1
ATOM 1980 O O . ALA A 1 259 ? -2.564 4.227 12.883 1 98.25 259 ALA A O 1
ATOM 1981 N N . HIS A 1 260 ? -0.721 3.863 14.078 1 98.38 260 HIS A N 1
ATOM 1982 C CA . HIS A 1 260 ? 0.022 4.934 13.422 1 98.38 260 HIS A CA 1
ATOM 1983 C C . HIS A 1 260 ? 0.17 4.668 11.93 1 98.38 260 HIS A C 1
ATOM 1985 O O . HIS A 1 260 ? -0.05 5.562 11.109 1 98.38 260 HIS A O 1
ATOM 1991 N N . ALA A 1 261 ? 0.515 3.457 11.578 1 98.44 261 ALA A N 1
ATOM 1992 C CA . ALA A 1 261 ? 0.695 3.086 10.18 1 98.44 261 ALA A CA 1
ATOM 1993 C C . ALA A 1 261 ? -0.607 3.24 9.398 1 98.44 261 ALA A C 1
ATOM 1995 O O . ALA A 1 261 ? -0.622 3.818 8.312 1 98.44 261 ALA A O 1
ATOM 1996 N N . PHE A 1 262 ? -1.702 2.768 9.961 1 98.56 262 PHE A N 1
ATOM 1997 C CA . PHE A 1 262 ? -2.994 2.895 9.297 1 98.56 262 PHE A CA 1
ATOM 1998 C C . PHE A 1 262 ? -3.412 4.359 9.203 1 98.56 262 PHE A C 1
ATOM 2000 O O . PHE A 1 262 ? -4.016 4.773 8.211 1 98.56 262 PHE A O 1
ATOM 2007 N N . CYS A 1 263 ? -3.135 5.09 10.234 1 98.56 263 CYS A N 1
ATOM 2008 C CA . CYS A 1 263 ? -3.453 6.512 10.234 1 98.56 263 CYS A CA 1
ATOM 2009 C C . CYS A 1 263 ? -2.768 7.219 9.07 1 98.56 263 CYS A C 1
ATOM 2011 O O . CYS A 1 263 ? -3.4 7.984 8.344 1 98.56 263 CYS A O 1
ATOM 2013 N N . ASN A 1 264 ? -1.516 6.922 8.883 1 98.38 264 ASN A N 1
ATOM 2014 C CA . ASN A 1 264 ? -0.77 7.523 7.781 1 98.38 264 ASN A CA 1
ATOM 2015 C C . ASN A 1 264 ? -1.208 6.965 6.434 1 98.38 264 ASN A C 1
ATOM 2017 O O . ASN A 1 264 ? -1.236 7.688 5.434 1 98.38 264 ASN A O 1
ATOM 2021 N N . THR A 1 265 ? -1.543 5.691 6.438 1 98.44 265 THR A N 1
ATOM 2022 C CA . THR A 1 265 ? -2.055 5.09 5.215 1 98.44 265 THR A CA 1
ATOM 2023 C C . THR A 1 265 ? -3.354 5.766 4.781 1 98.44 265 THR A C 1
ATOM 2025 O O . THR A 1 265 ? -3.572 6 3.592 1 98.44 265 THR A O 1
ATOM 2028 N N . ALA A 1 266 ? -4.199 6.07 5.703 1 98.69 266 ALA A N 1
ATOM 2029 C CA . ALA A 1 266 ? -5.449 6.77 5.41 1 98.69 266 ALA A CA 1
ATOM 2030 C C . ALA A 1 266 ? -5.176 8.141 4.793 1 98.69 266 ALA A C 1
ATOM 2032 O O . ALA A 1 266 ? -5.82 8.523 3.811 1 98.69 266 ALA A O 1
ATOM 2033 N N . PHE A 1 267 ? -4.223 8.828 5.375 1 98.38 267 PHE A N 1
ATOM 2034 C CA . PHE A 1 267 ? -3.84 10.141 4.879 1 98.38 267 PHE A CA 1
ATOM 2035 C C . PHE A 1 267 ? -3.312 10.047 3.451 1 98.38 267 PHE A C 1
ATOM 2037 O O . PHE A 1 267 ? -3.729 10.812 2.578 1 98.38 267 PHE A O 1
ATOM 2044 N N . LEU A 1 268 ? -2.479 9.109 3.221 1 98.06 268 LEU A N 1
ATOM 2045 C CA . LEU A 1 268 ? -1.885 8.906 1.903 1 98.06 268 LEU A CA 1
ATOM 2046 C C . LEU A 1 268 ? -2.953 8.547 0.876 1 98.06 268 LEU A C 1
ATOM 2048 O O . LEU A 1 268 ? -2.926 9.039 -0.253 1 98.06 268 LEU A O 1
ATOM 2052 N N . ALA A 1 269 ? -3.826 7.664 1.271 1 98.25 269 ALA A N 1
ATOM 2053 C CA . ALA A 1 269 ? -4.887 7.234 0.362 1 98.25 269 ALA A CA 1
ATOM 2054 C C . ALA A 1 269 ? -5.746 8.414 -0.078 1 98.25 269 ALA A C 1
ATOM 2056 O O . ALA A 1 269 ? -6.102 8.531 -1.253 1 98.25 269 ALA A O 1
ATOM 2057 N N . ARG A 1 270 ? -6.047 9.25 0.794 1 97.12 270 ARG A N 1
ATOM 2058 C CA . ARG A 1 270 ? -6.797 10.453 0.458 1 97.12 270 ARG A CA 1
ATOM 2059 C C . ARG A 1 270 ? -6.039 11.305 -0.559 1 97.12 270 ARG A C 1
ATOM 2061 O O . ARG A 1 270 ? -6.598 11.695 -1.586 1 97.12 270 ARG A O 1
ATOM 2068 N N . ASP A 1 271 ? -4.77 11.555 -0.306 1 95.06 271 ASP A N 1
ATOM 2069 C CA . ASP A 1 271 ? -3.965 12.414 -1.17 1 95.06 271 ASP A CA 1
ATOM 2070 C C . ASP A 1 271 ? -3.742 11.766 -2.533 1 95.06 271 ASP A C 1
ATOM 2072 O O . ASP A 1 271 ? -3.539 12.453 -3.531 1 95.06 271 ASP A O 1
ATOM 2076 N N . ALA A 1 272 ? -3.822 10.438 -2.51 1 95.69 272 ALA A N 1
ATOM 2077 C CA . ALA A 1 272 ? -3.613 9.695 -3.752 1 95.69 272 ALA A CA 1
ATOM 2078 C C . ALA A 1 272 ? -4.922 9.539 -4.523 1 95.69 272 ALA A C 1
ATOM 2080 O O . ALA A 1 272 ? -4.969 8.844 -5.543 1 95.69 272 ALA A O 1
ATOM 2081 N N . GLY A 1 273 ? -5.969 10.109 -4.047 1 95.62 273 GLY A N 1
ATOM 2082 C CA . GLY A 1 273 ? -7.246 10.039 -4.734 1 95.62 273 GLY A CA 1
ATOM 2083 C C . GLY A 1 273 ? -7.949 8.711 -4.559 1 95.62 273 GLY A C 1
ATOM 2084 O O . GLY A 1 273 ? -8.641 8.242 -5.469 1 95.62 273 GLY A O 1
ATOM 2085 N N . ARG A 1 274 ? -7.691 8.07 -3.471 1 96.56 274 ARG A N 1
ATOM 2086 C CA . ARG A 1 274 ? -8.32 6.793 -3.135 1 96.56 274 ARG A CA 1
ATOM 2087 C C . ARG A 1 274 ? -9.148 6.91 -1.856 1 96.56 274 ARG A C 1
ATOM 2089 O O . ARG A 1 274 ? -8.797 6.324 -0.83 1 96.56 274 ARG A O 1
ATOM 2096 N N . PRO A 1 275 ? -10.305 7.551 -1.913 1 95.88 275 PRO A N 1
ATOM 2097 C CA . PRO A 1 275 ? -11.039 7.902 -0.693 1 95.88 275 PRO A CA 1
ATOM 2098 C C . PRO A 1 275 ? -11.617 6.68 0.021 1 95.88 275 PRO A C 1
ATOM 2100 O O . PRO A 1 275 ? -11.711 6.668 1.251 1 95.88 275 PRO A O 1
ATOM 2103 N N . ARG A 1 276 ? -12.062 5.691 -0.679 1 92.69 276 ARG A N 1
ATOM 2104 C CA . ARG A 1 276 ? -12.578 4.492 -0.027 1 92.69 276 ARG A CA 1
ATOM 2105 C C . ARG A 1 276 ? -11.484 3.807 0.792 1 92.69 276 ARG A C 1
ATOM 2107 O O . ARG A 1 276 ? -11.727 3.385 1.925 1 92.69 276 ARG A O 1
ATOM 2114 N N . GLU A 1 277 ? -10.336 3.645 0.188 1 95.31 277 GLU A N 1
ATOM 2115 C CA . GLU A 1 277 ? -9.195 3.131 0.933 1 95.31 277 GLU A CA 1
ATOM 2116 C C . GLU A 1 277 ? -8.914 3.979 2.17 1 95.31 277 GLU A C 1
ATOM 2118 O O . GLU A 1 277 ? -8.578 3.445 3.232 1 95.31 277 GLU A O 1
ATOM 2123 N N . ALA A 1 278 ? -9.039 5.273 2.027 1 98.25 278 ALA A N 1
ATOM 2124 C CA . ALA A 1 278 ? -8.797 6.188 3.141 1 98.25 278 ALA A CA 1
ATOM 2125 C C . ALA A 1 278 ? -9.758 5.906 4.293 1 98.25 278 ALA A C 1
ATOM 2127 O O . ALA A 1 278 ? -9.336 5.816 5.449 1 98.25 278 ALA A O 1
ATOM 2128 N N . VAL A 1 279 ? -11.008 5.738 3.984 1 96.31 279 VAL A N 1
ATOM 2129 C CA . VAL A 1 279 ? -12.016 5.477 5.004 1 96.31 279 VAL A CA 1
ATOM 2130 C C . VAL A 1 279 ? -11.711 4.152 5.703 1 96.31 279 VAL A C 1
ATOM 2132 O O . VAL A 1 279 ? -11.688 4.086 6.934 1 96.31 279 VAL A O 1
ATOM 2135 N N . ARG A 1 280 ? -11.438 3.164 4.945 1 95.12 280 ARG A N 1
ATOM 2136 C CA . ARG A 1 280 ? -11.203 1.839 5.512 1 95.12 280 ARG A CA 1
ATOM 2137 C C . ARG A 1 280 ? -9.938 1.827 6.367 1 95.12 280 ARG A C 1
ATOM 2139 O O . ARG A 1 280 ? -9.922 1.231 7.445 1 95.12 280 ARG A O 1
ATOM 2146 N N . ALA A 1 281 ? -8.898 2.457 5.871 1 98 281 ALA A N 1
ATOM 2147 C CA . ALA A 1 281 ? -7.656 2.535 6.637 1 98 281 ALA A CA 1
ATOM 2148 C C . ALA A 1 281 ? -7.871 3.275 7.953 1 98 281 ALA A C 1
ATOM 2150 O O . ALA A 1 281 ? -7.34 2.873 8.992 1 98 281 ALA A O 1
ATOM 2151 N N . ALA A 1 282 ? -8.641 4.336 7.91 1 98.56 282 ALA A N 1
ATOM 2152 C CA . ALA A 1 282 ? -8.945 5.07 9.141 1 98.56 282 ALA A CA 1
ATOM 2153 C C . ALA A 1 282 ? -9.727 4.199 10.117 1 98.56 282 ALA A C 1
ATOM 2155 O O . ALA A 1 282 ? -9.461 4.223 11.32 1 98.56 282 ALA A O 1
ATOM 2156 N N . GLN A 1 283 ? -10.625 3.477 9.617 1 96.44 283 GLN A N 1
ATOM 2157 C CA . GLN A 1 283 ? -11.406 2.578 10.461 1 96.44 283 GLN A CA 1
ATOM 2158 C C . GLN A 1 283 ? -10.523 1.496 11.078 1 96.44 283 GLN A C 1
ATOM 2160 O O . GLN A 1 283 ? -10.672 1.164 12.258 1 96.44 283 GLN A O 1
ATOM 2165 N N . ALA A 1 284 ? -9.648 1.007 10.312 1 97.12 284 ALA A N 1
ATOM 2166 C CA . ALA A 1 284 ? -8.695 0.03 10.836 1 97.12 284 ALA A CA 1
ATOM 2167 C C . ALA A 1 284 ? -7.805 0.649 11.914 1 97.12 284 ALA A C 1
ATOM 2169 O O . ALA A 1 284 ? -7.508 0.012 12.922 1 97.12 284 ALA A O 1
ATOM 2170 N N . ALA A 1 285 ? -7.375 1.879 11.664 1 98.5 285 ALA A N 1
ATOM 2171 C CA . ALA A 1 285 ? -6.605 2.594 12.68 1 98.5 285 ALA A CA 1
ATOM 2172 C C . ALA A 1 285 ? -7.391 2.709 13.984 1 98.5 285 ALA A C 1
ATOM 2174 O O . ALA A 1 285 ? -6.836 2.525 15.07 1 98.5 285 ALA A O 1
ATOM 2175 N N . GLY A 1 286 ? -8.625 3.033 13.844 1 97.81 286 GLY A N 1
ATOM 2176 C CA . GLY A 1 286 ? -9.484 3.119 15.016 1 97.81 286 GLY A CA 1
ATOM 2177 C C . GLY A 1 286 ? -9.562 1.818 15.797 1 97.81 286 GLY A C 1
ATOM 2178 O O . GLY A 1 286 ? -9.516 1.819 17.031 1 97.81 286 GLY A O 1
ATOM 2179 N N . ARG A 1 287 ? -9.695 0.736 15.086 1 95.88 287 ARG A N 1
ATOM 2180 C CA . ARG A 1 287 ? -9.742 -0.573 15.734 1 95.88 287 ARG A CA 1
ATOM 2181 C C . ARG A 1 287 ? -8.43 -0.871 16.453 1 95.88 287 ARG A C 1
ATOM 2183 O O . ARG A 1 287 ? -8.445 -1.377 17.578 1 95.88 287 ARG A O 1
ATOM 2190 N N . ALA A 1 288 ? -7.359 -0.568 15.812 1 96.62 288 ALA A N 1
ATOM 2191 C CA . ALA A 1 288 ? -6.051 -0.8 16.406 1 96.62 288 ALA A CA 1
ATOM 2192 C C . ALA A 1 288 ? -5.844 0.082 17.641 1 96.62 288 ALA A C 1
ATOM 2194 O O . ALA A 1 288 ? -5.176 -0.321 18.594 1 96.62 288 ALA A O 1
ATOM 2195 N N . ALA A 1 289 ? -6.473 1.255 17.641 1 97.38 289 ALA A N 1
ATOM 2196 C CA . ALA A 1 289 ? -6.238 2.248 18.672 1 97.38 289 ALA A CA 1
ATOM 2197 C C . ALA A 1 289 ? -7.219 2.072 19.844 1 97.38 289 ALA A C 1
ATOM 2199 O O . ALA A 1 289 ? -7.125 2.771 20.844 1 97.38 289 ALA A O 1
ATOM 2200 N N . ARG A 1 290 ? -8.102 1.162 19.766 1 94.75 290 ARG A N 1
ATOM 2201 C CA . ARG A 1 290 ? -9.25 1.042 20.656 1 94.75 290 ARG A CA 1
ATOM 2202 C C . ARG A 1 290 ? -8.805 0.951 22.109 1 94.75 290 ARG A C 1
ATOM 2204 O O . ARG A 1 290 ? -9.438 1.521 23 1 94.75 290 ARG A O 1
ATOM 2211 N N . HIS A 1 291 ? -7.664 0.321 22.375 1 93.94 291 HIS A N 1
ATOM 2212 C CA . HIS A 1 291 ? -7.273 0.085 23.766 1 93.94 291 HIS A CA 1
ATOM 2213 C C . HIS A 1 291 ? -6.039 0.903 24.125 1 93.94 291 HIS A C 1
ATOM 2215 O O . HIS A 1 291 ? -5.406 0.649 25.156 1 93.94 291 HIS A O 1
ATOM 2221 N N . LEU A 1 292 ? -5.723 1.878 23.344 1 95.44 292 LEU A N 1
ATOM 2222 C CA . LEU A 1 292 ? -4.508 2.641 23.609 1 95.44 292 LEU A CA 1
ATOM 2223 C C . LEU A 1 292 ? -4.793 3.809 24.547 1 95.44 292 LEU A C 1
ATOM 2225 O O . LEU A 1 292 ? -3.867 4.391 25.109 1 95.44 292 LEU A O 1
ATOM 2229 N N . GLY A 1 293 ? -5.988 4.23 24.719 1 94.06 293 GLY A N 1
ATOM 2230 C CA . GLY A 1 293 ? -6.395 5.184 25.75 1 94.06 293 GLY A CA 1
ATOM 2231 C C . GLY A 1 293 ? -6.109 6.625 25.375 1 94.06 293 GLY A C 1
ATOM 2232 O O . GLY A 1 293 ? -6.18 7.52 26.219 1 94.06 293 GLY A O 1
ATOM 2233 N N . SER A 1 294 ? -5.75 6.945 24.141 1 96.69 294 SER A N 1
ATOM 2234 C CA . SER A 1 294 ? -5.457 8.312 23.719 1 96.69 294 SER A CA 1
ATOM 2235 C C . SER A 1 294 ? -6.629 8.922 22.953 1 96.69 294 SER A C 1
ATOM 2237 O O . SER A 1 294 ? -6.879 8.57 21.797 1 96.69 294 SER A O 1
ATOM 2239 N N . HIS A 1 295 ? -7.266 9.883 23.547 1 97.12 295 HIS A N 1
ATOM 2240 C CA . HIS A 1 295 ? -8.352 10.594 22.875 1 97.12 295 HIS A CA 1
ATOM 2241 C C . HIS A 1 295 ? -7.832 11.43 21.719 1 97.12 295 HIS A C 1
ATOM 2243 O O . HIS A 1 295 ? -8.508 11.578 20.688 1 97.12 295 HIS A O 1
ATOM 2249 N N . ARG A 1 296 ? -6.652 11.969 21.844 1 97.44 296 ARG A N 1
ATOM 2250 C CA . ARG A 1 296 ? -6.059 12.758 20.781 1 97.44 296 ARG A CA 1
ATOM 2251 C C . ARG A 1 296 ? -5.816 11.906 19.531 1 97.44 296 ARG A C 1
ATOM 2253 O O . ARG A 1 296 ? -6.094 12.336 18.406 1 97.44 296 ARG A O 1
ATOM 2260 N N . LEU A 1 297 ? -5.297 10.711 19.781 1 98.19 297 LEU A N 1
ATOM 2261 C CA . LEU A 1 297 ? -5.082 9.805 18.656 1 98.19 297 LEU A CA 1
ATOM 2262 C C . LEU A 1 297 ? -6.402 9.445 17.984 1 98.19 297 LEU A C 1
ATOM 2264 O O . LEU A 1 297 ? -6.508 9.461 16.766 1 98.19 297 LEU A O 1
ATOM 2268 N N . SER A 1 298 ? -7.371 9.164 18.812 1 98.38 298 SER A N 1
ATOM 2269 C CA . SER A 1 298 ? -8.688 8.836 18.266 1 98.38 298 SER A CA 1
ATOM 2270 C C . SER A 1 298 ? -9.273 10.016 17.5 1 98.38 298 SER A C 1
ATOM 2272 O O . SER A 1 298 ? -9.961 9.828 16.5 1 98.38 298 SER A O 1
ATOM 2274 N N . SER A 1 299 ? -9.031 11.195 17.969 1 98.69 299 SER A N 1
ATOM 2275 C CA . SER A 1 299 ? -9.469 12.406 17.281 1 98.69 299 SER A CA 1
ATOM 2276 C C . SER A 1 299 ? -8.828 12.523 15.906 1 98.69 299 SER A C 1
ATOM 2278 O O . SER A 1 299 ? -9.516 12.758 14.906 1 98.69 299 SER A O 1
ATOM 2280 N N . LEU A 1 300 ? -7.555 12.32 15.836 1 98.69 300 LEU A N 1
ATOM 2281 C CA . LEU A 1 300 ? -6.848 12.391 14.562 1 98.69 300 LEU A CA 1
ATOM 2282 C C . LEU A 1 300 ? -7.367 11.336 13.594 1 98.69 300 LEU A C 1
ATOM 2284 O O . LEU A 1 300 ? -7.562 11.609 12.406 1 98.69 300 LEU A O 1
ATOM 2288 N N . ILE A 1 301 ? -7.559 10.125 14.086 1 98.75 301 ILE A N 1
ATOM 2289 C CA . ILE A 1 301 ? -8.055 9.031 13.266 1 98.75 301 ILE A CA 1
ATOM 2290 C C . ILE A 1 301 ? -9.438 9.391 12.711 1 98.75 301 ILE A C 1
ATOM 2292 O O . ILE A 1 301 ? -9.734 9.133 11.539 1 98.75 301 ILE A O 1
ATOM 2296 N N . ALA A 1 302 ? -10.242 10.008 13.523 1 98.75 302 ALA A N 1
ATOM 2297 C CA . ALA A 1 302 ? -11.562 10.453 13.078 1 98.75 302 ALA A CA 1
ATOM 2298 C C . ALA A 1 302 ? -11.438 11.5 11.977 1 98.75 302 ALA A C 1
ATOM 2300 O O . ALA A 1 302 ? -12.242 11.523 11.047 1 98.75 302 ALA A O 1
ATOM 2301 N N . LEU A 1 303 ? -10.492 12.359 12.102 1 98.88 303 LEU A N 1
ATOM 2302 C CA . LEU A 1 303 ? -10.266 13.359 11.07 1 98.88 303 LEU A CA 1
ATOM 2303 C C . LEU A 1 303 ? -9.828 12.711 9.766 1 98.88 303 LEU A C 1
ATOM 2305 O O . LEU A 1 303 ? -10.242 13.133 8.68 1 98.88 303 LEU A O 1
ATOM 2309 N N . ARG A 1 304 ? -8.938 11.688 9.906 1 98.81 304 ARG A N 1
ATOM 2310 C CA . ARG A 1 304 ? -8.555 10.945 8.711 1 98.81 304 ARG A CA 1
ATOM 2311 C C . ARG A 1 304 ? -9.773 10.32 8.039 1 98.81 304 ARG A C 1
ATOM 2313 O O . ARG A 1 304 ? -9.883 10.336 6.812 1 98.81 304 ARG A O 1
ATOM 2320 N N . GLU A 1 305 ? -10.656 9.781 8.836 1 98.5 305 GLU A N 1
ATOM 2321 C CA . GLU A 1 305 ? -11.883 9.195 8.32 1 98.5 305 GLU A CA 1
ATOM 2322 C C . GLU A 1 305 ? -12.758 10.25 7.645 1 98.5 305 GLU A C 1
ATOM 2324 O O . GLU A 1 305 ? -13.305 10.016 6.566 1 98.5 305 GLU A O 1
ATOM 2329 N N . ALA A 1 306 ? -12.867 11.398 8.266 1 98.81 306 ALA A N 1
ATOM 2330 C CA . ALA A 1 306 ? -13.633 12.508 7.699 1 98.81 306 ALA A CA 1
ATOM 2331 C C . ALA A 1 306 ? -13.109 12.883 6.316 1 98.81 306 ALA A C 1
ATOM 2333 O O . ALA A 1 306 ? -13.898 13.125 5.398 1 98.81 306 ALA A O 1
ATOM 2334 N N . GLY A 1 307 ? -11.836 12.93 6.223 1 98.62 307 GLY A N 1
ATOM 2335 C CA . GLY A 1 307 ? -11.25 13.219 4.926 1 98.62 307 GLY A CA 1
ATOM 2336 C C . GLY A 1 307 ? -11.633 12.211 3.857 1 98.62 307 GLY A C 1
ATOM 2337 O O . GLY A 1 307 ? -11.891 12.578 2.711 1 98.62 307 GLY A O 1
ATOM 2338 N N . GLY A 1 308 ? -11.625 10.953 4.258 1 97.88 308 GLY A N 1
ATOM 2339 C CA . GLY A 1 308 ? -12.07 9.922 3.334 1 97.88 308 GLY A CA 1
ATOM 2340 C C . GLY A 1 308 ? -13.516 10.094 2.898 1 97.88 308 GLY A C 1
ATOM 2341 O O . GLY A 1 308 ? -13.828 10.016 1.708 1 97.88 308 GLY A O 1
ATOM 2342 N N . TRP A 1 309 ? -14.398 10.352 3.811 1 97.12 309 TRP A N 1
ATOM 2343 C CA . TRP A 1 309 ? -15.805 10.555 3.508 1 97.12 309 TRP A CA 1
ATOM 2344 C C . TRP A 1 309 ? -16 11.773 2.604 1 97.12 309 TRP A C 1
ATOM 2346 O O . TRP A 1 309 ? -16.797 11.734 1.664 1 97.12 309 TRP A O 1
ATOM 2356 N N . ALA A 1 310 ? -15.297 12.836 2.912 1 98.44 310 ALA A N 1
ATOM 2357 C CA . ALA A 1 310 ? -15.383 14.023 2.068 1 98.44 310 ALA A CA 1
ATOM 2358 C C . ALA A 1 310 ? -14.984 13.703 0.629 1 98.44 310 ALA A C 1
ATOM 2360 O O . ALA A 1 310 ? -15.648 14.156 -0.313 1 98.44 310 ALA A O 1
ATOM 2361 N N . GLY A 1 311 ? -13.938 12.953 0.472 1 97.12 311 GLY A N 1
ATOM 2362 C CA . GLY A 1 311 ? -13.492 12.547 -0.851 1 97.12 311 GLY A CA 1
ATOM 2363 C C . GLY A 1 311 ? -14.516 11.711 -1.591 1 97.12 311 GLY A C 1
ATOM 2364 O O . GLY A 1 311 ? -14.586 11.742 -2.82 1 97.12 311 GLY A O 1
ATOM 2365 N N . LEU A 1 312 ? -15.32 10.961 -0.833 1 93.31 312 LEU A N 1
ATOM 2366 C CA . LEU A 1 312 ? -16.375 10.133 -1.42 1 93.31 312 LEU A CA 1
ATOM 2367 C C . LEU A 1 312 ? -17.609 10.969 -1.715 1 93.31 312 LEU A C 1
ATOM 2369 O O . LEU A 1 312 ? -18.594 10.453 -2.268 1 93.31 312 LEU A O 1
ATOM 2373 N N . GLY A 1 313 ? -17.562 12.227 -1.271 1 95.06 313 GLY A N 1
ATOM 2374 C CA . GLY A 1 313 ? -18.719 13.094 -1.442 1 95.06 313 GLY A CA 1
ATOM 2375 C C . GLY A 1 313 ? -19.828 12.82 -0.439 1 95.06 313 GLY A C 1
ATOM 2376 O O . GLY A 1 313 ? -20.969 13.266 -0.623 1 95.06 313 GLY A O 1
ATOM 2377 N N . ASP A 1 314 ? -19.547 12.055 0.53 1 93.06 314 ASP A N 1
ATOM 2378 C CA . ASP A 1 314 ? -20.516 11.75 1.574 1 93.06 314 ASP A CA 1
ATOM 2379 C C . ASP A 1 314 ? -20.469 12.797 2.688 1 93.06 314 ASP A C 1
ATOM 2381 O O . ASP A 1 314 ? -19.812 12.594 3.707 1 93.06 314 ASP A O 1
ATOM 2385 N N . ARG A 1 315 ? -21.219 13.82 2.582 1 96.19 315 ARG A N 1
ATOM 2386 C CA . ARG A 1 315 ? -21.219 14.938 3.518 1 96.19 315 ARG A CA 1
ATOM 2387 C C . ARG A 1 315 ? -21.656 14.484 4.91 1 96.19 315 ARG A C 1
ATOM 2389 O O . ARG A 1 315 ? -21.062 14.898 5.91 1 96.19 315 ARG A O 1
ATOM 2396 N N . ALA A 1 316 ? -22.656 13.672 4.926 1 94.5 316 ALA A N 1
ATOM 2397 C CA . ALA A 1 316 ? -23.156 13.227 6.219 1 94.5 316 ALA A CA 1
ATOM 2398 C C . ALA A 1 316 ? -22.094 12.445 6.988 1 94.5 316 ALA A C 1
ATOM 2400 O O . ALA A 1 316 ? -21.875 12.688 8.18 1 94.5 316 ALA A O 1
ATOM 2401 N N . GLY A 1 317 ? -21.453 11.5 6.281 1 95.56 317 GLY A N 1
ATOM 2402 C CA . GLY A 1 317 ? -20.359 10.758 6.898 1 95.56 317 GLY A CA 1
ATOM 2403 C C . GLY A 1 317 ? -19.219 11.641 7.355 1 95.56 317 GLY A C 1
ATOM 2404 O O . GLY A 1 317 ? -18.656 11.438 8.438 1 95.56 317 GLY A O 1
ATOM 2405 N N . CYS A 1 318 ? -18.938 12.617 6.562 1 98.06 318 CYS A N 1
ATOM 2406 C CA . CYS A 1 318 ? -17.875 13.555 6.895 1 98.06 318 CYS A CA 1
ATOM 2407 C C . CYS A 1 318 ? -18.203 14.352 8.148 1 98.06 318 CYS A C 1
ATOM 2409 O O . CYS A 1 318 ? -17.406 14.422 9.078 1 98.06 318 CYS A O 1
ATOM 2411 N N . GLU A 1 319 ? -19.391 14.828 8.25 1 98.25 319 GLU A N 1
ATOM 2412 C CA . GLU A 1 319 ? -19.812 15.641 9.383 1 98.25 319 GLU A CA 1
ATOM 2413 C C . GLU A 1 319 ? -19.859 14.812 10.672 1 98.25 319 GLU A C 1
ATOM 2415 O O . GLU A 1 319 ? -19.5 15.305 11.742 1 98.25 319 GLU A O 1
ATOM 2420 N N . GLN A 1 320 ? -20.312 13.633 10.547 1 97.88 320 GLN A N 1
ATOM 2421 C CA . GLN A 1 320 ? -20.328 12.758 11.711 1 97.88 320 GLN A CA 1
ATOM 2422 C C . GLN A 1 320 ? -18.922 12.5 12.234 1 97.88 320 GLN A C 1
ATOM 2424 O O . GLN A 1 320 ? -18.672 12.547 13.438 1 97.88 320 GLN A O 1
ATOM 2429 N N . ALA A 1 321 ? -18.031 12.227 11.344 1 98.56 321 ALA A N 1
ATOM 2430 C CA . ALA A 1 321 ? -16.641 11.992 11.727 1 98.56 321 ALA A CA 1
ATOM 2431 C C . ALA A 1 321 ? -16.016 13.25 12.32 1 98.56 321 ALA A C 1
ATOM 2433 O O . ALA A 1 321 ? -15.266 13.172 13.297 1 98.56 321 ALA A O 1
ATOM 2434 N N . LEU A 1 322 ? -16.312 14.406 11.734 1 98.75 322 LEU A N 1
ATOM 2435 C CA . LEU A 1 322 ? -15.797 15.672 12.266 1 98.75 322 LEU A CA 1
ATOM 2436 C C . LEU A 1 322 ? -16.328 15.914 13.68 1 98.75 322 LEU A C 1
ATOM 2438 O O . LEU A 1 322 ? -15.578 16.359 14.555 1 98.75 322 LEU A O 1
ATOM 2442 N N . SER A 1 323 ? -17.594 15.617 13.844 1 98.69 323 SER A N 1
ATOM 2443 C CA . SER A 1 323 ? -18.188 15.781 15.172 1 98.69 323 SER A CA 1
ATOM 2444 C C . SER A 1 323 ? -17.484 14.898 16.203 1 98.69 323 SER A C 1
ATOM 2446 O O . SER A 1 323 ? -17.188 15.336 17.312 1 98.69 323 SER A O 1
ATOM 2448 N N . ARG A 1 324 ? -17.25 13.695 15.828 1 98.5 324 ARG A N 1
ATOM 2449 C CA . ARG A 1 324 ? -16.516 12.773 16.703 1 98.5 324 ARG A CA 1
ATOM 2450 C C . ARG A 1 324 ? -15.109 13.297 16.984 1 98.5 324 ARG A C 1
ATOM 2452 O O . ARG A 1 324 ? -14.648 13.234 18.125 1 98.5 324 ARG A O 1
ATOM 2459 N N . ALA A 1 325 ? -14.445 13.812 15.984 1 98.75 325 ALA A N 1
ATOM 2460 C CA . ALA A 1 325 ? -13.086 14.336 16.141 1 98.75 325 ALA A CA 1
ATOM 2461 C C . ALA A 1 325 ? -13.047 15.484 17.141 1 98.75 325 ALA A C 1
ATOM 2463 O O . ALA A 1 325 ? -12.195 15.508 18.031 1 98.75 325 ALA A O 1
ATOM 2464 N N . HIS A 1 326 ? -13.984 16.359 17.031 1 98.56 326 HIS A N 1
ATOM 2465 C CA . HIS A 1 326 ? -14.047 17.516 17.938 1 98.56 326 HIS A CA 1
ATOM 2466 C C . HIS A 1 326 ? -14.344 17.062 19.359 1 98.56 326 HIS A C 1
ATOM 2468 O O . HIS A 1 326 ? -13.734 17.562 20.312 1 98.56 326 HIS A O 1
ATOM 2474 N N . GLY A 1 327 ? -15.312 16.188 19.5 1 98.44 327 GLY A N 1
ATOM 2475 C CA . GLY A 1 327 ? -15.617 15.68 20.828 1 98.44 327 GLY A CA 1
ATOM 2476 C C . GLY A 1 327 ? -14.422 15.039 21.516 1 98.44 327 GLY A C 1
ATOM 2477 O O . GLY A 1 327 ? -14.195 15.266 22.703 1 98.44 327 GLY A O 1
ATOM 2478 N N . LEU A 1 328 ? -13.68 14.312 20.812 1 98.25 328 LEU A N 1
ATOM 2479 C CA . LEU A 1 328 ? -12.5 13.633 21.344 1 98.25 328 LEU A CA 1
ATOM 2480 C C . LEU A 1 328 ? -11.383 14.625 21.625 1 98.25 328 LEU A C 1
ATOM 2482 O O . LEU A 1 328 ? -10.703 14.523 22.656 1 98.25 328 LEU A O 1
ATOM 2486 N N . PHE A 1 329 ? -11.195 15.602 20.766 1 98.06 329 PHE A N 1
ATOM 2487 C CA . PHE A 1 329 ? -10.172 16.625 20.953 1 98.06 329 PHE A CA 1
ATOM 2488 C C . PHE A 1 329 ? -10.438 17.422 22.219 1 98.06 329 PHE A C 1
ATOM 2490 O O . PHE A 1 329 ? -9.508 17.75 22.953 1 98.06 329 PHE A O 1
ATOM 2497 N N . ASP A 1 330 ? -11.656 17.656 22.469 1 97.38 330 ASP A N 1
ATOM 2498 C CA . ASP A 1 330 ? -12.062 18.5 23.594 1 97.38 330 ASP A CA 1
ATOM 2499 C C . ASP A 1 330 ? -11.82 17.812 24.922 1 97.38 330 ASP A C 1
ATOM 2501 O O . ASP A 1 330 ? -11.828 18.469 25.969 1 97.38 330 ASP A O 1
ATOM 2505 N N . ARG A 1 331 ? -11.594 16.578 24.875 1 96.19 331 ARG A N 1
ATOM 2506 C CA . ARG A 1 331 ? -11.273 15.859 26.109 1 96.19 331 ARG A CA 1
ATOM 2507 C C . ARG A 1 331 ? -9.867 16.172 26.578 1 96.19 331 ARG A C 1
ATOM 2509 O O . ARG A 1 331 ? -9.516 15.898 27.734 1 96.19 331 ARG A O 1
ATOM 2516 N N . GLY A 1 332 ? -9.055 16.734 25.734 1 91.5 332 GLY A N 1
ATOM 2517 C CA . GLY A 1 332 ? -7.754 17.25 26.125 1 91.5 332 GLY A CA 1
ATOM 2518 C C . GLY A 1 332 ? -6.633 16.25 25.922 1 91.5 332 GLY A C 1
ATOM 2519 O O . GLY A 1 332 ? -6.883 15.094 25.578 1 91.5 332 GLY A O 1
ATOM 2520 N N . ALA A 1 333 ? -5.41 16.719 26.047 1 89.94 333 ALA A N 1
ATOM 2521 C CA . ALA A 1 333 ? -4.215 15.883 25.953 1 89.94 333 ALA A CA 1
ATOM 2522 C C . ALA A 1 333 ? -4.055 15 27.188 1 89.94 333 ALA A C 1
ATOM 2524 O O . ALA A 1 333 ? -4.602 15.297 28.25 1 89.94 333 ALA A O 1
ATOM 2525 N N . GLY A 1 334 ? -3.436 13.883 26.984 1 90.38 334 GLY A N 1
ATOM 2526 C CA . GLY A 1 334 ? -3.229 12.961 28.094 1 90.38 334 GLY A CA 1
ATOM 2527 C C . GLY A 1 334 ? -1.893 12.25 28.031 1 90.38 334 GLY A C 1
ATOM 2528 O O . GLY A 1 334 ? -1.161 12.367 27.047 1 90.38 334 GLY A O 1
ATOM 2529 N N . ASP A 1 335 ? -1.562 11.477 29.047 1 88.94 335 ASP A N 1
ATOM 2530 C CA . ASP A 1 335 ? -0.288 10.773 29.203 1 88.94 335 ASP A CA 1
ATOM 2531 C C . ASP A 1 335 ? -0.152 9.656 28.172 1 88.94 335 ASP A C 1
ATOM 2533 O O . ASP A 1 335 ? 0.961 9.234 27.844 1 88.94 335 ASP A O 1
ATOM 2537 N N . ASP A 1 336 ? -1.207 9.227 27.625 1 91.62 336 ASP A N 1
ATOM 2538 C CA . ASP A 1 336 ? -1.202 8.102 26.688 1 91.62 336 ASP A CA 1
ATOM 2539 C C . ASP A 1 336 ? -1.045 8.586 25.25 1 91.62 336 ASP A C 1
ATOM 2541 O O . ASP A 1 336 ? -0.989 7.781 24.328 1 91.62 336 ASP A O 1
ATOM 2545 N N . ASP A 1 337 ? -0.974 9.875 25.094 1 94.06 337 ASP A N 1
ATOM 2546 C CA . ASP A 1 337 ? -0.765 10.398 23.75 1 94.06 337 ASP A CA 1
ATOM 2547 C C . ASP A 1 337 ? 0.615 10.016 23.219 1 94.06 337 ASP A C 1
ATOM 2549 O O . ASP A 1 337 ? 1.628 10.266 23.875 1 94.06 337 ASP A O 1
ATOM 2553 N N . PRO A 1 338 ? 0.583 9.422 22.047 1 93.38 338 PRO A N 1
ATOM 2554 C CA . PRO A 1 338 ? 1.893 9.086 21.484 1 93.38 338 PRO A CA 1
ATOM 2555 C C . PRO A 1 338 ? 2.764 10.312 21.234 1 93.38 338 PRO A C 1
ATOM 2557 O O . PRO A 1 338 ? 2.252 11.375 20.875 1 93.38 338 PRO A O 1
ATOM 2560 N N . GLU A 1 339 ? 4.059 10.102 21.297 1 86.12 339 GLU A N 1
ATOM 2561 C CA . GLU A 1 339 ? 5.012 11.195 21.141 1 86.12 339 GLU A CA 1
ATOM 2562 C C . GLU A 1 339 ? 4.938 11.789 19.734 1 86.12 339 GLU A C 1
ATOM 2564 O O . GLU A 1 339 ? 5.105 13 19.562 1 86.12 339 GLU A O 1
ATOM 2569 N N . TRP A 1 340 ? 4.66 10.977 18.781 1 89.94 340 TRP A N 1
ATOM 2570 C CA . TRP A 1 340 ? 4.68 11.422 17.391 1 89.94 340 TRP A CA 1
ATOM 2571 C C . TRP A 1 340 ? 3.535 12.398 17.125 1 89.94 340 TRP A C 1
ATOM 2573 O O . TRP A 1 340 ? 3.514 13.062 16.094 1 89.94 340 TRP A O 1
ATOM 2583 N N . MET A 1 341 ? 2.629 12.578 17.969 1 91.69 341 MET A N 1
ATOM 2584 C CA . MET A 1 341 ? 1.45 13.414 17.766 1 91.69 341 MET A CA 1
ATOM 2585 C C . MET A 1 341 ? 1.725 14.859 18.172 1 91.69 341 MET A C 1
ATOM 2587 O O . MET A 1 341 ? 0.796 15.656 18.312 1 91.69 341 MET A O 1
ATOM 2591 N N . SER A 1 342 ? 2.939 15.258 18.359 1 83.19 342 SER A N 1
ATOM 2592 C CA . SER A 1 342 ? 3.301 16.609 18.766 1 83.19 342 SER A CA 1
ATOM 2593 C C . SER A 1 342 ? 2.832 17.641 17.734 1 83.19 342 SER A C 1
ATOM 2595 O O . SER A 1 342 ? 2.613 18.812 18.078 1 83.19 342 SER A O 1
ATOM 2597 N N . PHE A 1 343 ? 2.59 17.188 16.578 1 86.06 343 PHE A N 1
ATOM 2598 C CA . PHE A 1 343 ? 2.137 18.078 15.508 1 86.06 343 PHE A CA 1
ATOM 2599 C C . PHE A 1 343 ? 0.645 18.359 15.633 1 86.06 343 PHE A C 1
ATOM 2601 O O . PHE A 1 343 ? 0.136 19.312 15.055 1 86.06 343 PHE A O 1
ATOM 2608 N N . PHE A 1 344 ? -0.014 17.531 16.359 1 93.94 344 PHE A N 1
ATOM 2609 C CA . PHE A 1 344 ? -1.472 17.562 16.359 1 93.94 344 PHE A CA 1
ATOM 2610 C C . PHE A 1 344 ? -2 18.469 17.469 1 93.94 344 PHE A C 1
ATOM 2612 O O . PHE A 1 344 ? -2.059 18.062 18.625 1 93.94 344 PHE A O 1
ATOM 2619 N N . GLY A 1 345 ? -2.375 19.609 17.078 1 94.69 345 GLY A N 1
ATOM 2620 C CA . GLY A 1 345 ? -2.996 20.625 17.906 1 94.69 345 GLY A CA 1
ATOM 2621 C C . GLY A 1 345 ? -4.148 21.344 17.234 1 94.69 345 GLY A C 1
ATOM 2622 O O . GLY A 1 345 ? -4.691 20.859 16.234 1 94.69 345 GLY A O 1
ATOM 2623 N N . PRO A 1 346 ? -4.504 22.438 17.766 1 96.44 346 PRO A N 1
ATOM 2624 C CA . PRO A 1 346 ? -5.656 23.172 17.234 1 96.44 346 PRO A CA 1
ATOM 2625 C C . PRO A 1 346 ? -5.465 23.578 15.773 1 96.44 346 PRO A C 1
ATOM 2627 O O . PRO A 1 346 ? -6.418 23.547 14.992 1 96.44 346 PRO A O 1
ATOM 2630 N N . ALA A 1 347 ? -4.273 23.953 15.414 1 97.12 347 ALA A N 1
ATOM 2631 C CA . ALA A 1 347 ? -4.016 24.359 14.039 1 97.12 347 ALA A CA 1
ATOM 2632 C C . ALA A 1 347 ? -4.23 23.203 13.07 1 97.12 347 ALA A C 1
ATOM 2634 O O . ALA A 1 347 ? -4.871 23.359 12.031 1 97.12 347 ALA A O 1
ATOM 2635 N N . GLU A 1 348 ? -3.695 22.031 13.453 1 97.25 348 GLU A N 1
ATOM 2636 C CA . GLU A 1 348 ? -3.848 20.844 12.602 1 97.25 348 GLU A CA 1
ATOM 2637 C C . GLU A 1 348 ? -5.309 20.422 12.516 1 97.25 348 GLU A C 1
ATOM 2639 O O . GLU A 1 348 ? -5.785 20.031 11.445 1 97.25 348 GLU A O 1
ATOM 2644 N N . LEU A 1 349 ? -6.016 20.453 13.633 1 98.19 349 LEU A N 1
ATOM 2645 C CA . LEU A 1 349 ? -7.438 20.125 13.648 1 98.19 349 LEU A CA 1
ATOM 2646 C C . LEU A 1 349 ? -8.195 21.016 12.664 1 98.19 349 LEU A C 1
ATOM 2648 O O . LEU A 1 349 ? -8.953 20.516 11.828 1 98.19 349 LEU A O 1
ATOM 2652 N N . ALA A 1 350 ? -7.949 22.281 12.758 1 98.44 350 ALA A N 1
ATOM 2653 C CA . ALA A 1 350 ? -8.625 23.234 11.875 1 98.44 350 ALA A CA 1
ATOM 2654 C C . ALA A 1 350 ? -8.219 23.016 10.422 1 98.44 350 ALA A C 1
ATOM 2656 O O . ALA A 1 350 ? -9.055 23.094 9.523 1 98.44 350 ALA A O 1
ATOM 2657 N N . GLY A 1 351 ? -6.98 22.812 10.234 1 98.38 351 GLY A N 1
ATOM 2658 C CA . GLY A 1 351 ? -6.484 22.578 8.883 1 98.38 351 GLY A CA 1
ATOM 2659 C C . GLY A 1 351 ? -7.098 21.359 8.227 1 98.38 351 GLY A C 1
ATOM 2660 O O . GLY A 1 351 ? -7.52 21.406 7.066 1 98.38 351 GLY A O 1
ATOM 2661 N N . LEU A 1 352 ? -7.133 20.25 8.945 1 98.5 352 LEU A N 1
ATOM 2662 C CA . LEU A 1 352 ? -7.703 19.016 8.406 1 98.5 352 LEU A CA 1
ATOM 2663 C C . LEU A 1 352 ? -9.195 19.172 8.156 1 98.5 352 LEU A C 1
ATOM 2665 O O . LEU A 1 352 ? -9.727 18.641 7.176 1 98.5 352 LEU A O 1
ATOM 2669 N N . GLU A 1 353 ? -9.859 19.891 9.016 1 98.69 353 GLU A N 1
ATOM 2670 C CA . GLU A 1 353 ? -11.273 20.172 8.781 1 98.69 353 GLU A CA 1
ATOM 2671 C C . GLU A 1 353 ? -11.461 21.047 7.543 1 98.69 353 GLU A C 1
ATOM 2673 O O . GLU A 1 353 ? -12.391 20.828 6.758 1 98.69 353 GLU A O 1
ATOM 2678 N N . ALA A 1 354 ? -10.617 22.031 7.379 1 98.69 354 ALA A N 1
ATOM 2679 C CA . ALA A 1 354 ? -10.664 22.875 6.184 1 98.69 354 ALA A CA 1
ATOM 2680 C C . ALA A 1 354 ? -10.578 22.016 4.918 1 98.69 354 ALA A C 1
ATOM 2682 O O . ALA A 1 354 ? -11.305 22.25 3.951 1 98.69 354 ALA A O 1
ATOM 2683 N N . GLN A 1 355 ? -9.719 21.078 4.961 1 98.31 355 GLN A N 1
ATOM 2684 C CA . GLN A 1 355 ? -9.516 20.203 3.807 1 98.31 355 GLN A CA 1
ATOM 2685 C C . GLN A 1 355 ? -10.766 19.391 3.504 1 98.31 355 GLN A C 1
ATOM 2687 O O . GLN A 1 355 ? -11.062 19.109 2.342 1 98.31 355 GLN A O 1
ATOM 2692 N N . CYS A 1 356 ? -11.477 18.969 4.539 1 98.62 356 CYS A N 1
ATOM 2693 C CA . CYS A 1 356 ? -12.727 18.25 4.336 1 98.62 356 CYS A CA 1
ATOM 2694 C C . CYS A 1 35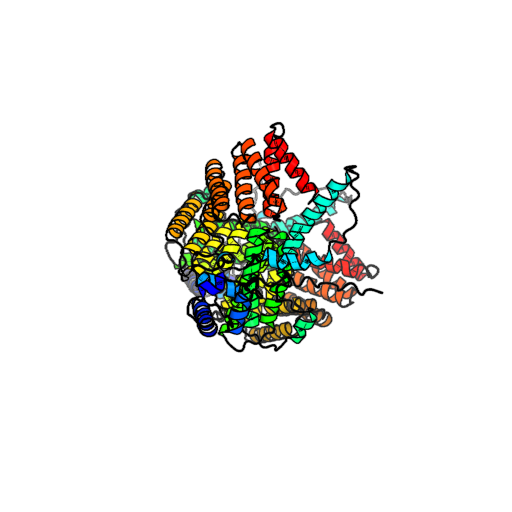6 ? -13.742 19.125 3.609 1 98.62 356 CYS A C 1
ATOM 2696 O O . CYS A 1 356 ? -14.344 18.688 2.621 1 98.62 356 CYS A O 1
ATOM 2698 N N . TRP A 1 357 ? -13.867 20.312 4.055 1 98.62 357 TRP A N 1
ATOM 2699 C CA . TRP A 1 357 ? -14.836 21.219 3.447 1 98.62 357 TRP A CA 1
ATOM 2700 C C . TRP A 1 357 ? -14.414 21.594 2.029 1 98.62 357 TRP A C 1
ATOM 2702 O O . TRP A 1 357 ? -15.258 21.734 1.14 1 98.62 357 TRP A O 1
ATOM 2712 N N . SER A 1 358 ? -13.141 21.781 1.848 1 98.12 358 SER A N 1
ATOM 2713 C CA . SER A 1 358 ? -12.625 22.016 0.504 1 98.12 358 SER A CA 1
ATOM 2714 C C . SER A 1 358 ? -12.984 20.875 -0.442 1 98.12 358 SER A C 1
ATOM 2716 O O . SER A 1 358 ? -13.453 21.125 -1.561 1 98.12 358 SER A O 1
ATOM 2718 N N . ALA A 1 359 ? -12.789 19.656 0.01 1 97.69 359 ALA A N 1
ATOM 2719 C CA . ALA A 1 359 ? -13.078 18.484 -0.804 1 97.69 359 ALA A CA 1
ATOM 2720 C C . ALA A 1 359 ? -14.562 18.406 -1.147 1 97.69 359 ALA A C 1
ATOM 2722 O O . ALA A 1 359 ? -14.93 17.922 -2.217 1 97.69 359 ALA A O 1
ATOM 2723 N N . LEU A 1 360 ? -15.383 18.953 -0.296 1 97.81 360 LEU A N 1
ATOM 2724 C CA . LEU A 1 360 ? -16.828 18.922 -0.493 1 97.81 360 LEU A CA 1
ATOM 2725 C C . LEU A 1 360 ? -17.297 20.141 -1.282 1 97.81 360 LEU A C 1
ATOM 2727 O O . LEU A 1 360 ? -18.484 20.281 -1.572 1 97.81 360 LEU A O 1
ATOM 2731 N N . GLY A 1 361 ? -16.375 21.047 -1.594 1 97 361 GLY A N 1
ATOM 2732 C CA . GLY A 1 361 ? -16.703 22.219 -2.387 1 97 361 GLY A CA 1
ATOM 2733 C C . GLY A 1 361 ? -17.312 23.344 -1.573 1 97 361 GLY A C 1
ATOM 2734 O O . GLY A 1 361 ? -17.891 24.281 -2.133 1 97 361 GLY A O 1
ATOM 2735 N N . GLU A 1 362 ? -17.281 23.188 -0.303 1 97.69 362 GLU A N 1
ATOM 2736 C CA . GLU A 1 362 ? -17.766 24.234 0.587 1 97.69 362 GLU A CA 1
ATOM 2737 C C . GLU A 1 362 ? -16.672 25.25 0.903 1 97.69 362 GLU A C 1
ATOM 2739 O O . GLU A 1 362 ? -16.188 25.312 2.035 1 97.69 362 GLU A O 1
ATOM 2744 N N . TRP A 1 363 ? -16.406 26.109 0.005 1 97.38 363 TRP A N 1
ATOM 2745 C CA . TRP A 1 363 ? -15.203 26.922 -0.002 1 97.38 363 TRP A CA 1
ATOM 2746 C C . TRP A 1 363 ? -15.234 27.953 1.116 1 97.38 363 TRP A C 1
ATOM 2748 O O . TRP A 1 363 ? -14.211 28.234 1.749 1 97.38 363 TRP A O 1
ATOM 2758 N N . ALA A 1 364 ? -16.375 28.562 1.387 1 97.19 364 ALA A N 1
ATOM 2759 C CA . ALA A 1 364 ? -16.453 29.578 2.438 1 97.19 364 ALA A CA 1
ATOM 2760 C C . ALA A 1 364 ? -16.078 28.984 3.795 1 97.19 364 ALA A C 1
ATOM 2762 O O . ALA A 1 364 ? -15.344 29.609 4.566 1 97.19 364 ALA A O 1
ATOM 2763 N N . ARG A 1 365 ? -16.609 27.812 4.074 1 97.81 365 ARG A N 1
ATOM 2764 C CA . ARG A 1 365 ? -16.266 27.125 5.312 1 97.81 365 ARG A CA 1
ATOM 2765 C C . ARG A 1 365 ? -14.789 26.734 5.328 1 97.81 365 ARG A C 1
ATOM 2767 O O . ARG A 1 365 ? -14.109 26.875 6.352 1 97.81 365 ARG A O 1
ATOM 2774 N N . ALA A 1 366 ? -14.297 26.234 4.207 1 98.69 366 ALA A N 1
ATOM 2775 C CA . ALA A 1 366 ? -12.891 25.859 4.086 1 98.69 366 ALA A CA 1
ATOM 2776 C C . ALA A 1 366 ? -11.969 27.031 4.387 1 98.69 366 ALA A C 1
ATOM 2778 O O . ALA A 1 366 ? -11 26.891 5.137 1 98.69 366 ALA A O 1
ATOM 2779 N N . VAL A 1 367 ? -12.336 28.188 3.863 1 98.62 367 VAL A N 1
ATOM 2780 C CA . VAL A 1 367 ? -11.547 29.406 4.074 1 98.62 367 VAL A CA 1
ATOM 2781 C C . VAL A 1 367 ? -11.5 29.734 5.562 1 98.62 367 VAL A C 1
ATOM 2783 O O . VAL A 1 367 ? -10.438 30.062 6.102 1 98.62 367 VAL A O 1
ATOM 2786 N N . GLY A 1 368 ? -12.656 29.672 6.199 1 98.62 368 GLY A N 1
ATOM 2787 C CA . GLY A 1 368 ? -12.703 29.984 7.621 1 98.62 368 GLY A CA 1
ATOM 2788 C C . GLY A 1 368 ? -11.781 29.109 8.453 1 98.62 368 GLY A C 1
ATOM 2789 O O . GLY A 1 368 ? -11.008 29.625 9.266 1 98.62 368 GLY A O 1
ATOM 2790 N N . HIS A 1 369 ? -11.812 27.859 8.219 1 98.69 369 HIS A N 1
ATOM 2791 C CA . HIS A 1 369 ? -11.008 26.906 8.992 1 98.69 369 HIS A CA 1
ATOM 2792 C C . HIS A 1 369 ? -9.531 27 8.609 1 98.69 369 HIS A C 1
ATOM 2794 O O . HIS A 1 369 ? -8.656 26.859 9.461 1 98.69 369 HIS A O 1
ATOM 2800 N N . ALA A 1 370 ? -9.234 27.188 7.363 1 98.62 370 ALA A N 1
ATOM 2801 C CA . ALA A 1 370 ? -7.848 27.328 6.938 1 98.62 370 ALA A CA 1
ATOM 2802 C C . ALA A 1 370 ? -7.223 28.594 7.535 1 98.62 370 ALA A C 1
ATOM 2804 O O . ALA A 1 370 ? -6.051 28.578 7.922 1 98.62 370 ALA A O 1
ATOM 2805 N N . ARG A 1 371 ? -8.008 29.656 7.559 1 98.5 371 ARG A N 1
ATOM 2806 C CA . ARG A 1 371 ? -7.535 30.891 8.164 1 98.5 371 ARG A CA 1
ATOM 2807 C C . ARG A 1 371 ? -7.227 30.688 9.648 1 98.5 371 ARG A C 1
ATOM 2809 O O . ARG A 1 371 ? -6.207 31.188 10.148 1 98.5 371 ARG A O 1
ATOM 2816 N N . LEU A 1 372 ? -8.117 30.047 10.289 1 98.44 372 LEU A N 1
ATOM 2817 C CA . LEU A 1 372 ? -7.895 29.734 11.695 1 98.44 372 LEU A CA 1
ATOM 2818 C C . LEU A 1 372 ? -6.629 28.906 11.875 1 98.44 372 LEU A C 1
ATOM 2820 O O . LEU A 1 372 ? -5.816 29.188 12.766 1 98.44 372 LEU A O 1
ATOM 2824 N N . ALA A 1 373 ? -6.418 27.891 11.07 1 98.44 373 ALA A N 1
ATOM 2825 C CA . ALA A 1 373 ? -5.242 27.031 11.141 1 98.44 373 ALA A CA 1
ATOM 2826 C C . ALA A 1 373 ? -3.957 27.828 10.969 1 98.44 373 ALA A C 1
ATOM 2828 O O . ALA A 1 373 ? -3.031 27.719 11.773 1 98.44 373 ALA A O 1
ATOM 2829 N N . ALA A 1 374 ? -3.904 28.641 9.938 1 97.62 374 ALA A N 1
ATOM 2830 C CA . ALA A 1 374 ? -2.721 29.438 9.648 1 97.62 374 ALA A CA 1
ATOM 2831 C C . ALA A 1 374 ? -2.426 30.406 10.797 1 97.62 374 ALA A C 1
ATOM 2833 O O . ALA A 1 374 ? -1.274 30.547 11.211 1 97.62 374 ALA A O 1
ATOM 2834 N N . SER A 1 375 ? -3.455 31.031 11.32 1 97.62 375 SER A N 1
ATOM 2835 C CA . SER A 1 375 ? -3.299 32.031 12.391 1 97.62 375 SER A CA 1
ATOM 2836 C C . SER A 1 375 ? -2.82 31.359 13.68 1 97.62 375 SER A C 1
ATOM 2838 O O . SER A 1 375 ? -1.907 31.859 14.336 1 97.62 375 SER A O 1
ATOM 2840 N N . VAL A 1 376 ? -3.418 30.266 14.016 1 97.44 376 VAL A N 1
ATOM 2841 C CA . VAL A 1 376 ? -3.059 29.547 15.234 1 97.44 376 VAL A CA 1
ATOM 2842 C C . VAL A 1 376 ? -1.625 29.031 15.125 1 97.44 376 VAL A C 1
ATOM 2844 O O . VAL A 1 376 ? -0.853 29.141 16.078 1 97.44 376 VAL A O 1
ATOM 2847 N N . ALA A 1 377 ? -1.266 28.5 13.992 1 95.88 377 ALA A N 1
ATOM 2848 C CA . ALA A 1 377 ? 0.091 27.984 13.805 1 95.88 377 ALA A CA 1
ATOM 2849 C C . ALA A 1 377 ? 1.118 29.109 13.922 1 95.88 377 ALA A C 1
ATOM 2851 O O . ALA A 1 377 ? 2.148 28.953 14.578 1 95.88 377 ALA A O 1
ATOM 2852 N N . ALA A 1 378 ? 0.852 30.219 13.328 1 94.19 378 ALA A N 1
ATOM 2853 C CA . ALA A 1 378 ? 1.768 31.344 13.359 1 94.19 378 ALA A CA 1
ATOM 2854 C C . ALA A 1 378 ? 1.951 31.875 14.781 1 94.19 378 ALA A C 1
ATOM 2856 O O . ALA A 1 378 ? 3.037 32.312 15.148 1 94.19 378 ALA A O 1
ATOM 2857 N N . SER A 1 379 ? 0.943 31.766 15.562 1 95.19 379 SER A N 1
ATOM 2858 C CA . SER A 1 379 ? 0.978 32.312 16.922 1 95.19 379 SER A CA 1
ATOM 2859 C C . SER A 1 379 ? 1.55 31.297 17.906 1 95.19 379 SER A C 1
ATOM 2861 O O . SER A 1 379 ? 2.352 31.641 18.766 1 95.19 379 SER A O 1
ATOM 2863 N N . GLN A 1 380 ? 1.21 30.047 17.75 1 92.56 380 GLN A N 1
ATOM 2864 C CA . GLN A 1 380 ? 1.51 29.047 18.781 1 92.56 380 GLN A CA 1
ATOM 2865 C C . GLN A 1 380 ? 2.795 28.297 18.453 1 92.56 380 GLN A C 1
ATOM 2867 O O . GLN A 1 380 ? 3.492 27.828 19.359 1 92.56 380 GLN A O 1
ATOM 2872 N N . THR A 1 381 ? 3.068 28.094 17.203 1 91.06 381 THR A N 1
ATOM 2873 C CA . THR A 1 381 ? 4.25 27.344 16.812 1 91.06 381 THR A CA 1
ATOM 2874 C C . THR A 1 381 ? 5 28.047 15.68 1 91.06 381 THR A C 1
ATOM 2876 O O . THR A 1 381 ? 5.227 27.453 14.617 1 91.06 381 THR A O 1
ATOM 2879 N N . PRO A 1 382 ? 5.477 29.203 15.898 1 90.62 382 PRO A N 1
ATOM 2880 C CA . PRO A 1 382 ? 6.113 29.984 14.844 1 90.62 382 PRO A CA 1
ATOM 2881 C C . PRO A 1 382 ? 7.375 29.328 14.289 1 90.62 382 PRO A C 1
ATOM 2883 O O . PRO A 1 382 ? 7.793 29.625 13.172 1 90.62 382 PRO A O 1
ATOM 2886 N N . GLN A 1 383 ? 7.918 28.391 15.023 1 87.19 383 GLN A N 1
ATOM 2887 C CA . GLN A 1 383 ? 9.141 27.719 14.586 1 87.19 383 GLN A CA 1
ATOM 2888 C C . GLN A 1 383 ? 8.844 26.672 13.523 1 87.19 383 GLN A C 1
ATOM 2890 O O . GLN A 1 383 ? 9.75 26.219 12.812 1 87.19 383 GLN A O 1
ATOM 2895 N N . PHE A 1 384 ? 7.598 26.25 13.359 1 90.69 384 PHE A N 1
ATOM 2896 C CA . PHE A 1 384 ? 7.234 25.234 12.383 1 90.69 384 PHE A CA 1
ATOM 2897 C C . PHE A 1 384 ? 6.793 25.875 11.07 1 90.69 384 PHE A C 1
ATOM 2899 O O . PHE A 1 384 ? 5.617 25.828 10.711 1 90.69 384 PHE A O 1
ATOM 2906 N N . THR A 1 385 ? 7.781 26.359 10.391 1 93.12 385 THR A N 1
ATOM 2907 C CA . THR A 1 385 ? 7.574 27.188 9.219 1 93.12 385 THR A CA 1
ATOM 2908 C C . THR A 1 385 ? 6.898 26.391 8.102 1 93.12 385 THR A C 1
ATOM 2910 O O . THR A 1 385 ? 6.055 26.938 7.375 1 93.12 385 THR A O 1
ATOM 2913 N N . ARG A 1 386 ? 7.277 25.172 8.031 1 94.06 386 ARG A N 1
ATOM 2914 C CA . ARG A 1 386 ? 6.676 24.359 6.973 1 94.06 386 ARG A CA 1
ATOM 2915 C C . ARG A 1 386 ? 5.18 24.172 7.211 1 94.06 386 ARG A C 1
ATOM 2917 O O . ARG A 1 386 ? 4.387 24.188 6.266 1 94.06 386 ARG A O 1
ATOM 2924 N N . ASN A 1 387 ? 4.766 23.953 8.43 1 93.94 387 ASN A N 1
ATOM 2925 C CA . ASN A 1 387 ? 3.35 23.797 8.75 1 93.94 387 ASN A CA 1
ATOM 2926 C C . ASN A 1 387 ? 2.566 25.078 8.484 1 93.94 387 ASN A C 1
ATOM 2928 O O . ASN A 1 387 ? 1.459 25.031 7.945 1 93.94 387 ASN A O 1
ATOM 2932 N N . ILE A 1 388 ? 3.207 26.172 8.82 1 95.69 388 ILE A N 1
ATOM 2933 C CA . ILE A 1 388 ? 2.58 27.453 8.562 1 95.69 388 ILE A CA 1
ATOM 2934 C C . ILE A 1 388 ? 2.398 27.656 7.059 1 95.69 388 ILE A C 1
ATOM 2936 O O . ILE A 1 388 ? 1.328 28.062 6.602 1 95.69 388 ILE A O 1
ATOM 2940 N N . ALA A 1 389 ? 3.449 27.328 6.348 1 97 389 ALA A N 1
ATOM 2941 C CA . ALA A 1 389 ? 3.381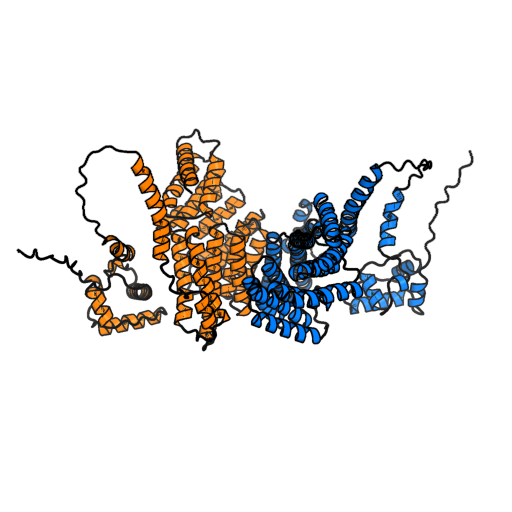 27.438 4.895 1 97 389 ALA A CA 1
ATOM 2942 C C . ALA A 1 389 ? 2.277 26.547 4.328 1 97 389 ALA A C 1
ATOM 2944 O O . ALA A 1 389 ? 1.541 26.953 3.428 1 97 389 ALA A O 1
ATOM 2945 N N . LEU A 1 390 ? 2.158 25.391 4.867 1 96.94 390 LEU A N 1
ATOM 2946 C CA . LEU A 1 390 ? 1.162 24.438 4.391 1 96.94 390 LEU A CA 1
ATOM 2947 C C . LEU A 1 390 ? -0.25 24.969 4.605 1 96.94 390 LEU A C 1
ATOM 2949 O O . LEU A 1 390 ? -1.055 25 3.674 1 96.94 390 LEU A O 1
ATOM 2953 N N . TYR A 1 391 ? -0.606 25.391 5.797 1 97.75 391 TYR A N 1
ATOM 2954 C CA . TYR A 1 391 ? -1.942 25.891 6.098 1 97.75 391 TYR A CA 1
ATOM 2955 C C . TYR A 1 391 ? -2.252 27.141 5.285 1 97.75 391 TYR A C 1
ATOM 2957 O O . TYR A 1 391 ? -3.383 27.328 4.832 1 97.75 391 TYR A O 1
ATOM 2965 N N . THR A 1 392 ? -1.223 27.969 5.109 1 98.38 392 THR A N 1
ATOM 2966 C CA . THR A 1 392 ? -1.402 29.188 4.352 1 98.38 392 THR A CA 1
ATOM 2967 C C . THR A 1 392 ? -1.617 28.891 2.869 1 98.38 392 THR A C 1
ATOM 2969 O O . THR A 1 392 ? -2.393 29.578 2.199 1 98.38 392 THR A O 1
ATOM 2972 N N . ALA A 1 393 ? -0.896 27.906 2.412 1 98.31 393 ALA A N 1
ATOM 2973 C CA . ALA A 1 393 ? -1.105 27.484 1.03 1 98.31 393 ALA A CA 1
ATOM 2974 C C . ALA A 1 393 ? -2.521 26.953 0.827 1 98.31 393 ALA A C 1
ATOM 2976 O O . ALA A 1 393 ? -3.154 27.234 -0.194 1 98.31 393 ALA A O 1
ATOM 2977 N N . GLU A 1 394 ? -2.969 26.188 1.775 1 98.12 394 GLU A N 1
ATOM 2978 C CA . GLU A 1 394 ? -4.344 25.703 1.733 1 98.12 394 GLU A CA 1
ATOM 2979 C C . GLU A 1 394 ? -5.34 26.859 1.717 1 98.12 394 GLU A C 1
ATOM 2981 O O . GLU A 1 394 ? -6.312 26.844 0.962 1 98.12 394 GLU A O 1
ATOM 2986 N N . LEU A 1 395 ? -5.078 27.844 2.521 1 98.62 395 LEU A N 1
ATOM 2987 C CA . LEU A 1 395 ? -5.914 29.031 2.568 1 98.62 395 LEU A CA 1
ATOM 2988 C C . LEU A 1 395 ? -5.93 29.734 1.217 1 98.62 395 LEU A C 1
ATOM 2990 O O . LEU A 1 395 ? -6.996 30.125 0.729 1 98.62 395 LEU A O 1
ATOM 2994 N N . ALA A 1 396 ? -4.789 29.875 0.617 1 98.69 396 ALA A N 1
ATOM 2995 C CA . ALA A 1 396 ? -4.684 30.547 -0.679 1 98.69 396 ALA A CA 1
ATOM 2996 C C . ALA A 1 396 ? -5.535 29.844 -1.729 1 98.69 396 ALA A C 1
ATOM 2998 O O . ALA A 1 396 ? -6.262 30.484 -2.488 1 98.69 396 ALA A O 1
ATOM 2999 N N . ASP A 1 397 ? -5.43 28.578 -1.754 1 98.19 397 ASP A N 1
ATOM 3000 C CA . ASP A 1 397 ? -6.188 27.781 -2.709 1 98.19 397 ASP A CA 1
ATOM 3001 C C . ASP A 1 397 ? -7.688 27.922 -2.482 1 98.19 397 ASP A C 1
ATOM 3003 O O . ASP A 1 397 ? -8.445 28.125 -3.43 1 98.19 397 ASP A O 1
ATOM 3007 N N . ASP A 1 398 ? -8.078 27.797 -1.235 1 98.44 398 ASP A N 1
ATOM 3008 C CA . ASP A 1 398 ? -9.492 27.891 -0.896 1 98.44 398 ASP A CA 1
ATOM 3009 C C . ASP A 1 398 ? -10.039 29.281 -1.229 1 98.44 398 ASP A C 1
ATOM 3011 O O . ASP A 1 398 ? -11.172 29.422 -1.702 1 98.44 398 ASP A O 1
ATOM 3015 N N . LEU A 1 399 ? -9.25 30.328 -0.993 1 98.56 399 LEU A N 1
ATOM 3016 C CA . LEU A 1 399 ? -9.633 31.688 -1.332 1 98.56 399 LEU A CA 1
ATOM 3017 C C . LEU A 1 399 ? -9.812 31.844 -2.84 1 98.56 399 LEU A C 1
ATOM 3019 O O . LEU A 1 399 ? -10.789 32.438 -3.293 1 98.56 399 LEU A O 1
ATOM 3023 N N . ALA A 1 400 ? -8.906 31.312 -3.584 1 98.12 400 ALA A N 1
ATOM 3024 C CA . ALA A 1 400 ? -9 31.375 -5.039 1 98.12 400 ALA A CA 1
ATOM 3025 C C . ALA A 1 400 ? -10.289 30.719 -5.539 1 98.12 400 ALA A C 1
ATOM 3027 O O . ALA A 1 400 ? -10.984 31.281 -6.387 1 98.12 400 ALA A O 1
ATOM 3028 N N . ARG A 1 401 ? -10.617 29.641 -4.969 1 97.38 401 ARG A N 1
ATOM 3029 C CA . ARG A 1 401 ? -11.789 28.891 -5.402 1 97.38 401 ARG A CA 1
ATOM 3030 C C . ARG A 1 401 ? -13.078 29.531 -4.91 1 97.38 401 ARG A C 1
ATOM 3032 O O . ARG A 1 401 ? -14.148 29.297 -5.48 1 97.38 401 ARG A O 1
ATOM 3039 N N . SER A 1 402 ? -12.969 30.328 -3.875 1 97.06 402 SER A N 1
ATOM 3040 C CA . SER A 1 402 ? -14.133 31.016 -3.334 1 97.06 402 SER A CA 1
ATOM 3041 C C . SER A 1 402 ? -14.375 32.344 -4.055 1 97.06 402 SER A C 1
ATOM 3043 O O . SER A 1 402 ? -15.25 33.125 -3.666 1 97.06 402 SER A O 1
ATOM 3045 N N . GLY A 1 403 ? -13.523 32.656 -5.051 1 95.62 403 GLY A N 1
ATOM 3046 C CA . GLY A 1 403 ? -13.719 33.875 -5.844 1 95.62 403 GLY A CA 1
ATOM 3047 C C . GLY A 1 403 ? -13.141 35.094 -5.191 1 95.62 403 GLY A C 1
ATOM 3048 O O . GLY A 1 403 ? -13.688 36.188 -5.336 1 95.62 403 GLY A O 1
ATOM 3049 N N . ARG A 1 404 ? -12.172 34.938 -4.438 1 97.5 404 ARG A N 1
ATOM 3050 C CA . ARG A 1 404 ? -11.484 36.031 -3.783 1 97.5 404 ARG A CA 1
ATOM 3051 C C . ARG A 1 404 ? -10.023 36.125 -4.219 1 97.5 404 ARG A C 1
ATOM 3053 O O . ARG A 1 404 ? -9.117 35.906 -3.406 1 97.5 404 ARG A O 1
ATOM 3060 N N . PRO A 1 405 ? -9.734 36.5 -5.414 1 97.38 405 PRO A N 1
ATOM 3061 C CA . PRO A 1 405 ? -8.414 36.406 -6.023 1 97.38 405 PRO A CA 1
ATOM 3062 C C . PRO A 1 405 ? -7.367 37.281 -5.32 1 97.38 405 PRO A C 1
ATOM 3064 O O . PRO A 1 405 ? -6.215 36.844 -5.168 1 97.38 405 PRO A O 1
ATOM 3067 N N . ASP A 1 406 ? -7.754 38.438 -4.832 1 97.44 406 ASP A N 1
ATOM 3068 C CA . ASP A 1 406 ? -6.781 39.344 -4.195 1 97.44 406 ASP A CA 1
ATOM 3069 C C . ASP A 1 406 ? -6.285 38.75 -2.877 1 97.44 406 ASP A C 1
ATOM 3071 O O . ASP A 1 406 ? -5.082 38.75 -2.604 1 97.44 406 ASP A O 1
ATOM 3075 N N . GLU A 1 407 ? -7.215 38.312 -2.105 1 98.12 407 GLU A N 1
ATOM 3076 C CA . GLU A 1 407 ? -6.84 37.688 -0.84 1 98.12 407 GLU A CA 1
ATOM 3077 C C . GLU A 1 407 ? -6.031 36.406 -1.069 1 98.12 407 GLU A C 1
ATOM 3079 O O . GLU A 1 407 ? -5.117 36.094 -0.3 1 98.12 407 GLU A O 1
ATOM 3084 N N . ALA A 1 408 ? -6.422 35.656 -2.057 1 98.56 408 ALA A N 1
ATOM 3085 C CA . ALA A 1 408 ? -5.68 34.469 -2.424 1 98.56 408 ALA A CA 1
ATOM 3086 C C . ALA A 1 408 ? -4.234 34.781 -2.779 1 98.56 408 ALA A C 1
ATOM 3088 O O . ALA A 1 408 ? -3.305 34.094 -2.342 1 98.56 408 ALA A O 1
ATOM 3089 N N . ALA A 1 409 ? -4.09 35.844 -3.527 1 98.38 409 ALA A N 1
ATOM 3090 C CA . ALA A 1 409 ? -2.76 36.281 -3.945 1 98.38 409 ALA A CA 1
ATOM 3091 C C . ALA A 1 409 ? -1.924 36.719 -2.746 1 98.38 409 ALA A C 1
ATOM 3093 O O . ALA A 1 409 ? -0.73 36.406 -2.67 1 98.38 409 ALA A O 1
ATOM 3094 N N . ASP A 1 410 ? -2.566 37.438 -1.857 1 98.25 410 ASP A N 1
ATOM 3095 C CA . ASP A 1 410 ? -1.876 37.844 -0.646 1 98.25 410 ASP A CA 1
ATOM 3096 C C . ASP A 1 410 ? -1.38 36.656 0.158 1 98.25 410 ASP A C 1
ATOM 3098 O O . ASP A 1 410 ? -0.237 36.656 0.619 1 98.25 410 ASP A O 1
ATOM 3102 N N . ALA A 1 411 ? -2.217 35.688 0.353 1 98.38 411 ALA A N 1
ATOM 3103 C CA . ALA A 1 411 ? -1.829 34.438 1.041 1 98.38 411 ALA A CA 1
ATOM 3104 C C . ALA A 1 411 ? -0.714 33.719 0.289 1 98.38 411 ALA A C 1
ATOM 3106 O O . ALA A 1 411 ? 0.228 33.219 0.902 1 98.38 411 ALA A O 1
ATOM 3107 N N . GLY A 1 412 ? -0.849 33.656 -0.991 1 98.25 412 GLY A N 1
ATOM 3108 C CA . GLY A 1 412 ? 0.194 33.062 -1.808 1 98.25 412 GLY A CA 1
ATOM 3109 C C . GLY A 1 412 ? 1.547 33.719 -1.631 1 98.25 412 GLY A C 1
ATOM 3110 O O . GLY A 1 412 ? 2.57 33.031 -1.536 1 98.25 412 GLY A O 1
ATOM 3111 N N . LEU A 1 413 ? 1.531 35.031 -1.564 1 97.5 413 LEU A N 1
ATOM 3112 C CA . LEU A 1 413 ? 2.768 35.781 -1.367 1 97.5 413 LEU A CA 1
ATOM 3113 C C . LEU A 1 413 ? 3.389 35.438 -0.012 1 97.5 413 LEU A C 1
ATOM 3115 O O . LEU A 1 413 ? 4.613 35.375 0.109 1 97.5 413 LEU A O 1
ATOM 3119 N N . ARG A 1 414 ? 2.578 35.312 0.969 1 97.12 414 ARG A N 1
ATOM 3120 C CA . ARG A 1 414 ? 3.07 34.938 2.291 1 97.12 414 ARG A CA 1
ATOM 3121 C C . ARG A 1 414 ? 3.738 33.562 2.258 1 97.12 414 ARG A C 1
ATOM 3123 O O . ARG A 1 414 ? 4.754 33.344 2.92 1 97.12 414 ARG A O 1
ATOM 3130 N N . VAL A 1 415 ? 3.172 32.594 1.498 1 97.75 415 VAL A N 1
ATOM 3131 C CA . VAL A 1 415 ? 3.768 31.266 1.372 1 97.75 415 VAL A CA 1
ATOM 3132 C C . VAL A 1 415 ? 5.121 31.375 0.669 1 97.75 415 VAL A C 1
ATOM 3134 O O . VAL A 1 415 ? 6.102 30.766 1.105 1 97.75 415 VAL A O 1
ATOM 3137 N N . LEU A 1 416 ? 5.148 32.156 -0.41 1 96.5 416 LEU A N 1
ATOM 3138 C CA . LEU A 1 416 ? 6.391 32.344 -1.159 1 96.5 416 LEU A CA 1
ATOM 3139 C C . LEU A 1 416 ? 7.504 32.844 -0.255 1 96.5 416 LEU A C 1
ATOM 3141 O O . LEU A 1 416 ? 8.656 32.438 -0.39 1 96.5 416 LEU A O 1
ATOM 3145 N N . ALA A 1 417 ? 7.152 33.688 0.659 1 94.5 417 ALA A N 1
ATOM 3146 C CA . ALA A 1 417 ? 8.133 34.25 1.579 1 94.5 417 ALA A CA 1
ATOM 3147 C C . ALA A 1 417 ? 8.703 33.188 2.508 1 94.5 417 ALA A C 1
ATOM 3149 O O . ALA A 1 417 ? 9.836 33.312 2.979 1 94.5 417 ALA A O 1
ATOM 3150 N N . LEU A 1 418 ? 7.93 32.156 2.719 1 92.81 418 LEU A N 1
ATOM 3151 C CA . LEU A 1 418 ? 8.359 31.109 3.627 1 92.81 418 LEU A CA 1
ATOM 3152 C C . LEU A 1 418 ? 9.164 30.047 2.883 1 92.81 418 LEU A C 1
ATOM 3154 O O . LEU A 1 418 ? 9.859 29.234 3.506 1 92.81 418 LEU A O 1
ATOM 3158 N N . LEU A 1 419 ? 9.086 29.953 1.545 1 91.88 419 LEU A N 1
ATOM 3159 C CA . LEU A 1 419 ? 9.672 28.875 0.754 1 91.88 419 LEU A CA 1
ATOM 3160 C C . LEU A 1 419 ? 11.18 29.047 0.625 1 91.88 419 LEU A C 1
ATOM 3162 O O . LEU A 1 419 ? 11.867 28.172 0.114 1 91.88 419 LEU A O 1
ATOM 3166 N N . GLY A 1 420 ? 11.648 30.125 1.171 1 86.31 420 GLY A N 1
ATOM 3167 C CA . GLY A 1 420 ? 13.094 30.219 1.299 1 86.31 420 GLY A CA 1
ATOM 3168 C C . GLY A 1 420 ? 13.672 29.234 2.297 1 86.31 420 GLY A C 1
ATOM 3169 O O . GLY A 1 420 ? 14.797 28.766 2.135 1 86.31 420 GLY A O 1
ATOM 3170 N N . GLU A 1 421 ? 12.875 28.938 3.252 1 87.88 421 GLU A N 1
ATOM 3171 C CA . GLU A 1 421 ? 13.312 28.062 4.34 1 87.88 421 GLU A CA 1
ATOM 3172 C C . GLU A 1 421 ? 12.695 26.672 4.227 1 87.88 421 GLU A C 1
ATOM 3174 O O . GLU A 1 421 ? 13.141 25.734 4.879 1 87.88 421 GLU A O 1
ATOM 3179 N N . VAL A 1 422 ? 11.688 26.578 3.416 1 90.81 422 VAL A N 1
ATOM 3180 C CA . VAL A 1 422 ? 10.883 25.359 3.352 1 90.81 422 VAL A CA 1
ATOM 3181 C C . VAL A 1 422 ? 11.031 24.719 1.974 1 90.81 422 VAL A C 1
ATOM 3183 O O . VAL A 1 422 ? 10.867 25.375 0.949 1 90.81 422 VAL A O 1
ATOM 3186 N N . GLN A 1 423 ? 11.398 23.5 1.991 1 89.69 423 GLN A N 1
ATOM 3187 C CA . GLN A 1 423 ? 11.422 22.703 0.768 1 89.69 423 GLN A CA 1
ATOM 3188 C C . GLN A 1 423 ? 10.375 21.594 0.812 1 89.69 423 GLN A C 1
ATOM 3190 O O . GLN A 1 423 ? 10.594 20.547 1.418 1 89.69 423 GLN A O 1
ATOM 3195 N N . SER A 1 424 ? 9.297 21.844 0.17 1 91.12 424 SER A N 1
ATOM 3196 C CA . SER A 1 424 ? 8.18 20.906 0.136 1 91.12 424 SER A CA 1
ATOM 3197 C C . SER A 1 424 ? 7.512 20.891 -1.236 1 91.12 424 SER A C 1
ATOM 3199 O O . SER A 1 424 ? 6.852 21.859 -1.624 1 91.12 424 SER A O 1
ATOM 3201 N N . SER A 1 425 ? 7.625 19.797 -1.905 1 92.06 425 SER A N 1
ATOM 3202 C CA . SER A 1 425 ? 6.988 19.609 -3.205 1 92.06 425 SER A CA 1
ATOM 3203 C C . SER A 1 425 ? 5.469 19.688 -3.092 1 92.06 425 SER A C 1
ATOM 3205 O O . SER A 1 425 ? 4.797 20.156 -4.012 1 92.06 425 SER A O 1
ATOM 3207 N N . ARG A 1 426 ? 4.977 19.234 -1.996 1 92.75 426 ARG A N 1
ATOM 3208 C CA . ARG A 1 426 ? 3.537 19.297 -1.752 1 92.75 426 ARG A CA 1
ATOM 3209 C C . ARG A 1 426 ? 3.053 20.75 -1.723 1 92.75 426 ARG A C 1
ATOM 3211 O O . ARG A 1 426 ? 2.068 21.094 -2.381 1 92.75 426 ARG A O 1
ATOM 3218 N N . ILE A 1 427 ? 3.73 21.609 -1.033 1 94.56 427 ILE A N 1
ATOM 3219 C CA . ILE A 1 427 ? 3.357 23.016 -0.92 1 94.56 427 ILE A CA 1
ATOM 3220 C C . ILE A 1 427 ? 3.539 23.703 -2.27 1 94.56 427 ILE A C 1
ATOM 3222 O O . ILE A 1 427 ? 2.691 24.5 -2.686 1 94.56 427 ILE A O 1
ATOM 3226 N N . GLN A 1 428 ? 4.566 23.359 -2.938 1 94 428 GLN A N 1
ATOM 3227 C CA . GLN A 1 428 ? 4.801 23.922 -4.262 1 94 428 GLN A CA 1
ATOM 3228 C C . GLN A 1 428 ? 3.68 23.547 -5.227 1 94 428 GLN A C 1
ATOM 3230 O O . GLN A 1 428 ? 3.236 24.391 -6.02 1 94 428 GLN A O 1
ATOM 3235 N N . ALA A 1 429 ? 3.26 22.344 -5.066 1 94.19 429 ALA A N 1
ATOM 3236 C CA . ALA A 1 429 ? 2.17 21.906 -5.93 1 94.19 429 ALA A CA 1
ATOM 3237 C C . ALA A 1 429 ? 0.879 22.656 -5.617 1 94.19 429 ALA A C 1
ATOM 3239 O O . ALA A 1 429 ? 0.115 22.984 -6.523 1 94.19 429 ALA A O 1
ATOM 3240 N N . MET A 1 430 ? 0.663 22.906 -4.398 1 94.94 430 MET A N 1
ATOM 3241 C CA . MET A 1 430 ? -0.518 23.656 -3.992 1 94.94 430 MET A CA 1
ATOM 3242 C C . MET A 1 430 ? -0.466 25.078 -4.539 1 94.94 430 MET A C 1
ATOM 3244 O O . MET A 1 430 ? -1.468 25.594 -5.039 1 94.94 430 MET A O 1
ATOM 3248 N N . LEU A 1 431 ? 0.711 25.656 -4.508 1 96.31 431 LEU A N 1
ATOM 3249 C CA . LEU A 1 431 ? 0.872 27.016 -5.016 1 96.31 431 LEU A CA 1
ATOM 3250 C C . LEU A 1 431 ? 0.694 27.047 -6.527 1 96.31 431 LEU A C 1
ATOM 3252 O O . LEU A 1 431 ? 0.146 28.016 -7.07 1 96.31 431 LEU A O 1
ATOM 3256 N N . ALA A 1 432 ? 1.155 26.062 -7.156 1 96.38 432 ALA A N 1
ATOM 3257 C CA . ALA A 1 432 ? 0.987 25.984 -8.602 1 96.38 432 ALA A CA 1
ATOM 3258 C C . ALA A 1 432 ? -0.49 25.938 -8.984 1 96.38 432 ALA A C 1
ATOM 3260 O O . ALA A 1 432 ? -0.913 26.562 -9.961 1 96.38 432 ALA A O 1
ATOM 3261 N N . THR A 1 433 ? -1.185 25.203 -8.242 1 96.19 433 THR A N 1
ATOM 3262 C CA . THR A 1 433 ? -2.623 25.125 -8.469 1 96.19 433 THR A CA 1
ATOM 3263 C C . THR A 1 433 ? -3.277 26.484 -8.258 1 96.19 433 THR A C 1
ATOM 3265 O O . THR A 1 433 ? -4.105 26.906 -9.062 1 96.19 433 THR A O 1
ATOM 3268 N N . THR A 1 434 ? -2.865 27.125 -7.199 1 97.62 434 THR A N 1
ATOM 3269 C CA . THR A 1 434 ? -3.387 28.469 -6.918 1 97.62 434 THR A CA 1
ATOM 3270 C C . THR A 1 434 ? -3.035 29.422 -8.047 1 97.62 434 THR A C 1
ATOM 3272 O O . THR A 1 434 ? -3.875 30.219 -8.477 1 97.62 434 THR A O 1
ATOM 3275 N N . ALA A 1 435 ? -1.848 29.297 -8.492 1 97.56 435 ALA A N 1
ATOM 3276 C CA . ALA A 1 435 ? -1.405 30.156 -9.586 1 97.56 435 ALA A CA 1
ATOM 3277 C C . ALA A 1 435 ? -2.262 29.938 -10.828 1 97.56 435 ALA A C 1
ATOM 3279 O O . ALA A 1 435 ? -2.676 30.906 -11.484 1 97.56 435 ALA A O 1
ATOM 3280 N N . ARG A 1 436 ? -2.566 28.781 -11.141 1 97.38 436 ARG A N 1
ATOM 3281 C CA . ARG A 1 436 ? -3.395 28.469 -12.297 1 97.38 436 ARG A CA 1
ATOM 3282 C C . ARG A 1 436 ? -4.801 29.031 -12.141 1 97.38 436 ARG A C 1
ATOM 3284 O O . ARG A 1 436 ? -5.371 29.562 -13.102 1 97.38 436 ARG A O 1
ATOM 3291 N N . LEU A 1 437 ? -5.312 28.969 -11 1 96.81 437 LEU A N 1
ATOM 3292 C CA . LEU A 1 437 ? -6.66 29.438 -10.719 1 96.81 437 LEU A CA 1
ATOM 3293 C C . LEU A 1 437 ? -6.723 30.969 -10.82 1 96.81 437 LEU A C 1
ATOM 3295 O O . LEU A 1 437 ? -7.773 31.531 -11.141 1 96.81 437 LEU A O 1
ATOM 3299 N N . LEU A 1 438 ? -5.582 31.609 -10.617 1 98 438 LEU A N 1
ATOM 3300 C CA . LEU A 1 438 ? -5.578 33.062 -10.539 1 98 438 LEU A CA 1
ATOM 3301 C C . LEU A 1 438 ? -5.176 33.688 -11.875 1 98 438 LEU A C 1
ATOM 3303 O O . LEU A 1 438 ? -5.258 34.906 -12.047 1 98 438 LEU A O 1
ATOM 3307 N N . LEU A 1 439 ? -4.812 32.875 -12.781 1 96.94 439 LEU A N 1
ATOM 3308 C CA . LEU A 1 439 ? -4.316 33.344 -14.07 1 96.94 439 LEU A CA 1
ATOM 3309 C C . LEU A 1 439 ? -5.336 34.25 -14.75 1 96.94 439 LEU A C 1
ATOM 3311 O O . LEU A 1 439 ? -4.969 35.281 -15.328 1 96.94 439 LEU A O 1
ATOM 3315 N N . PRO A 1 440 ? -6.637 33.969 -14.695 1 96.62 440 PRO A N 1
ATOM 3316 C CA . PRO A 1 440 ? -7.625 34.844 -15.328 1 96.62 440 PRO A CA 1
ATOM 3317 C C . PRO A 1 440 ? -7.668 36.219 -14.703 1 96.62 440 PRO A C 1
ATOM 3319 O O . PRO A 1 440 ? -8.203 37.156 -15.312 1 96.62 440 PRO A O 1
ATOM 3322 N N . HIS A 1 441 ? -7.133 36.438 -13.602 1 97.19 441 HIS A N 1
ATOM 3323 C CA . HIS A 1 441 ? -7.164 37.719 -12.883 1 97.19 441 HIS A CA 1
ATOM 3324 C C . HIS A 1 441 ? -5.793 38.375 -12.883 1 97.19 441 HIS A C 1
ATOM 3326 O O . HIS A 1 441 ? -5.496 39.188 -12 1 97.19 441 HIS A O 1
ATOM 3332 N N . ARG A 1 442 ? -4.953 38 -13.758 1 95.56 442 ARG A N 1
ATOM 3333 C CA . ARG A 1 442 ? -3.557 38.406 -13.805 1 95.56 442 ARG A CA 1
ATOM 3334 C C . ARG A 1 442 ? -3.443 39.938 -13.922 1 95.56 442 ARG A C 1
ATOM 3336 O O . ARG A 1 442 ? -2.4 40.5 -13.609 1 95.56 442 ARG A O 1
ATOM 3343 N N . SER A 1 443 ? -4.535 40.625 -14.352 1 94.81 443 SER A N 1
ATOM 3344 C CA . SER A 1 443 ? -4.508 42.062 -14.531 1 94.81 443 SER A CA 1
ATOM 3345 C C . SER A 1 443 ? -4.602 42.781 -13.195 1 94.81 443 SER A C 1
ATOM 3347 O O . SER A 1 443 ? -4.266 43.969 -13.102 1 94.81 443 SER A O 1
ATOM 3349 N N . ASP A 1 444 ? -5.125 42.125 -12.188 1 94.88 444 ASP A N 1
ATOM 3350 C CA . ASP A 1 444 ? -5.16 42.688 -10.852 1 94.88 444 ASP A CA 1
ATOM 3351 C C . ASP A 1 444 ? -3.756 42.781 -10.258 1 94.88 444 ASP A C 1
ATOM 3353 O O . ASP A 1 444 ? -2.986 41.812 -10.32 1 94.88 444 ASP A O 1
ATOM 3357 N N . ALA A 1 445 ? -3.412 43.875 -9.688 1 92 445 ALA A N 1
ATOM 3358 C CA . ALA A 1 445 ? -2.047 44.156 -9.25 1 92 445 ALA A CA 1
ATOM 3359 C C . ALA A 1 445 ? -1.558 43.094 -8.258 1 92 445 ALA A C 1
ATOM 3361 O O . ALA A 1 445 ? -0.457 42.562 -8.406 1 92 445 ALA A O 1
ATOM 3362 N N . GLY A 1 446 ? -2.314 42.844 -7.215 1 93.81 446 GLY A N 1
ATOM 3363 C CA . GLY A 1 446 ? -1.916 41.875 -6.227 1 93.81 446 GLY A CA 1
ATOM 3364 C C . GLY A 1 446 ? -1.727 40.469 -6.816 1 93.81 446 GLY A C 1
ATOM 3365 O O . GLY A 1 446 ? -0.793 39.781 -6.449 1 93.81 446 GLY A O 1
ATOM 3366 N N . VAL A 1 447 ? -2.539 40.094 -7.734 1 97.75 447 VAL A N 1
ATOM 3367 C CA . VAL A 1 447 ? -2.473 38.781 -8.391 1 97.75 447 VAL A CA 1
ATOM 3368 C C . VAL A 1 447 ? -1.239 38.719 -9.289 1 97.75 447 VAL A C 1
ATOM 3370 O O . VAL A 1 447 ? -0.529 37.719 -9.312 1 97.75 447 VAL A O 1
ATOM 3373 N N . SER A 1 448 ? -1.009 39.812 -9.961 1 97 448 SER A N 1
ATOM 3374 C CA . SER A 1 448 ? 0.164 39.875 -10.828 1 97 448 SER A CA 1
ATOM 3375 C C . SER A 1 448 ? 1.451 39.688 -10.031 1 97 448 SER A C 1
ATOM 3377 O O . SER A 1 448 ? 2.355 38.969 -10.461 1 97 448 SER A O 1
ATOM 3379 N N . GLU A 1 449 ? 1.54 40.375 -8.914 1 96.88 449 GLU A N 1
ATOM 3380 C CA . GLU A 1 449 ? 2.717 40.25 -8.055 1 96.88 449 GLU A CA 1
ATOM 3381 C C . GLU A 1 449 ? 2.938 38.812 -7.613 1 96.88 449 GLU A C 1
ATOM 3383 O O . GLU A 1 449 ? 4.062 38.312 -7.648 1 96.88 449 GLU A O 1
ATOM 3388 N N . PHE A 1 450 ? 1.865 38.219 -7.195 1 97.44 450 PHE A N 1
ATOM 3389 C CA . PHE A 1 450 ? 1.951 36.812 -6.777 1 97.44 450 PHE A CA 1
ATOM 3390 C C . PHE A 1 450 ? 2.402 35.938 -7.934 1 97.44 450 PHE A C 1
ATOM 3392 O O . PHE A 1 450 ? 3.297 35.094 -7.773 1 97.44 450 PHE A O 1
ATOM 3399 N N . LEU A 1 451 ? 1.803 36 -9.109 1 97.31 451 LEU A N 1
ATOM 3400 C CA . LEU A 1 451 ? 2.115 35.188 -10.266 1 97.31 451 LEU A CA 1
ATOM 3401 C C . LEU A 1 451 ? 3.568 35.375 -10.695 1 97.31 451 LEU A C 1
ATOM 3403 O O . LEU A 1 451 ? 4.238 34.406 -11.07 1 97.31 451 LEU A O 1
ATOM 3407 N N . GLU A 1 452 ? 4.062 36.562 -10.578 1 95.12 452 GLU A N 1
ATOM 3408 C CA . GLU A 1 452 ? 5.461 36.812 -10.906 1 95.12 452 GLU A CA 1
ATOM 3409 C C . GLU A 1 452 ? 6.395 36.156 -9.891 1 95.12 452 GLU A C 1
ATOM 3411 O O . GLU A 1 452 ? 7.41 35.562 -10.273 1 95.12 452 GLU A O 1
ATOM 3416 N N . GLY A 1 453 ? 6.059 36.375 -8.664 1 94.5 453 GLY A N 1
ATOM 3417 C CA . GLY A 1 453 ? 6.848 35.719 -7.625 1 94.5 453 GLY A CA 1
ATOM 3418 C C . GLY A 1 453 ? 6.895 34.219 -7.766 1 94.5 453 GLY A C 1
ATOM 3419 O O . GLY A 1 453 ? 7.949 33.594 -7.598 1 94.5 453 GLY A O 1
ATOM 3420 N N . HIS A 1 454 ? 5.762 33.656 -8.047 1 95.44 454 HIS A N 1
ATOM 3421 C CA . HIS A 1 454 ? 5.668 32.219 -8.242 1 95.44 454 HIS A CA 1
ATOM 3422 C C . HIS A 1 454 ? 6.496 31.75 -9.445 1 95.44 454 HIS A C 1
ATOM 3424 O O . HIS A 1 454 ? 7.152 30.719 -9.398 1 95.44 454 HIS A O 1
ATOM 3430 N N . ALA A 1 455 ? 6.465 32.438 -10.523 1 91.62 455 ALA A N 1
ATOM 3431 C CA . ALA A 1 455 ? 7.211 32.125 -11.742 1 91.62 455 ALA A CA 1
ATOM 3432 C C . ALA A 1 455 ? 8.711 32.156 -11.477 1 91.62 455 ALA A C 1
ATOM 3434 O O . ALA A 1 455 ? 9.453 31.328 -12.039 1 91.62 455 ALA A O 1
ATOM 3435 N N . VAL A 1 456 ? 9.094 33.031 -10.688 1 87.31 456 VAL A N 1
ATOM 3436 C CA . VAL A 1 456 ? 10.516 33.156 -10.367 1 87.31 456 VAL A CA 1
ATOM 3437 C C . VAL A 1 456 ? 10.977 31.906 -9.586 1 87.31 456 VAL A C 1
ATOM 3439 O O . VAL A 1 456 ? 12.055 31.375 -9.844 1 87.31 456 VAL A O 1
ATOM 3442 N N . LEU A 1 457 ? 10.156 31.516 -8.742 1 84.62 457 LEU A N 1
ATOM 3443 C CA . LEU A 1 457 ? 10.492 30.359 -7.922 1 84.62 457 LEU A CA 1
ATOM 3444 C C . LEU A 1 457 ? 10.531 29.094 -8.766 1 84.62 457 LEU A C 1
ATOM 3446 O O . LEU A 1 457 ? 11.375 28.219 -8.547 1 84.62 457 LEU A O 1
ATOM 3450 N N . SER A 1 458 ? 9.641 28.906 -9.703 1 78.38 458 SER A N 1
ATOM 3451 C CA . SER A 1 458 ? 9.539 27.719 -10.539 1 78.38 458 SER A CA 1
ATOM 3452 C C . SER A 1 458 ? 10.719 27.609 -11.492 1 78.38 458 SER A C 1
ATOM 3454 O O . SER A 1 458 ? 11.102 26.516 -11.891 1 78.38 458 SER A O 1
ATOM 3456 N N . ARG A 1 459 ? 11.266 28.672 -11.898 1 66.44 459 ARG A N 1
ATOM 3457 C CA . ARG A 1 459 ? 12.414 28.703 -12.789 1 66.44 459 ARG A CA 1
ATOM 3458 C C . ARG A 1 459 ? 13.695 28.344 -12.047 1 66.44 459 ARG A C 1
ATOM 3460 O O . ARG A 1 459 ? 14.641 27.812 -12.633 1 66.44 459 ARG A O 1
ATOM 3467 N N . THR A 1 460 ? 13.594 28.516 -10.781 1 56.06 460 THR A N 1
ATOM 3468 C CA . THR A 1 460 ? 14.789 28.281 -9.984 1 56.06 460 THR A CA 1
ATOM 3469 C C . THR A 1 460 ? 14.781 26.859 -9.414 1 56.06 460 THR A C 1
ATOM 3471 O O . THR A 1 460 ? 15.82 26.359 -8.992 1 56.06 460 THR A O 1
ATOM 3474 N N . ALA A 1 461 ? 13.633 26.391 -9.461 1 56.19 461 ALA A N 1
ATOM 3475 C CA . ALA A 1 461 ? 13.555 25.031 -8.93 1 56.19 461 ALA A CA 1
ATOM 3476 C C . ALA A 1 461 ? 13.953 24.016 -9.992 1 56.19 461 ALA A C 1
ATOM 3478 O O . ALA A 1 461 ? 13.672 24.188 -11.18 1 56.19 461 ALA A O 1
ATOM 3479 N N . MET B 1 1 ? -52.438 -21.172 -54.562 1 24.55 1 MET B N 1
ATOM 3480 C CA . MET B 1 1 ? -51.969 -20.547 -53.344 1 24.55 1 MET B CA 1
ATOM 3481 C C . MET B 1 1 ? -51.438 -21.594 -52.375 1 24.55 1 MET B C 1
ATOM 3483 O O . MET B 1 1 ? -52.188 -22.062 -51.531 1 24.55 1 MET B O 1
ATOM 3487 N N . ALA B 1 2 ? -50.656 -22.531 -52.781 1 30.2 2 ALA B N 1
ATOM 3488 C CA . ALA B 1 2 ? -50.125 -23.703 -52.094 1 30.2 2 ALA B CA 1
ATOM 3489 C C . ALA B 1 2 ? -49.188 -23.281 -50.938 1 30.2 2 ALA B C 1
ATOM 3491 O O . ALA B 1 2 ? -48.25 -22.531 -51.156 1 30.2 2 ALA B O 1
ATOM 3492 N N . SER B 1 3 ? -49.781 -23.141 -49.719 1 30.27 3 SER B N 1
ATOM 3493 C CA . SER B 1 3 ? -49.156 -22.781 -48.438 1 30.27 3 SER B CA 1
ATOM 3494 C C . SER B 1 3 ? -48 -23.719 -48.125 1 30.27 3 SER B C 1
ATOM 3496 O O . SER B 1 3 ? -48.156 -24.938 -48.125 1 30.27 3 SER B O 1
ATOM 3498 N N . SER B 1 4 ? -46.812 -23.453 -48.5 1 33.78 4 SER B N 1
ATOM 3499 C CA . SER B 1 4 ? -45.594 -24.219 -48.219 1 33.78 4 SER B CA 1
ATOM 3500 C C . SER B 1 4 ? -45.438 -24.391 -46.688 1 33.78 4 SER B C 1
ATOM 3502 O O . SER B 1 4 ? -45.438 -23.422 -45.938 1 33.78 4 SER B O 1
ATOM 3504 N N . PRO B 1 5 ? -45.875 -25.609 -46.094 1 33.72 5 PRO B N 1
ATOM 3505 C CA . PRO B 1 5 ? -45.75 -25.906 -44.688 1 33.72 5 PRO B CA 1
ATOM 3506 C C . PRO B 1 5 ? -44.344 -25.688 -44.156 1 33.72 5 PRO B C 1
ATOM 3508 O O . PRO B 1 5 ? -43.375 -26.047 -44.812 1 33.72 5 PRO B O 1
ATOM 3511 N N . MET B 1 6 ? -44.031 -24.516 -43.562 1 32.09 6 MET B N 1
ATOM 3512 C CA . MET B 1 6 ? -42.781 -24.219 -42.844 1 32.09 6 MET B CA 1
ATOM 3513 C C . MET B 1 6 ? -42.5 -25.266 -41.781 1 32.09 6 MET B C 1
ATOM 3515 O O . MET B 1 6 ? -43.312 -25.438 -40.844 1 32.09 6 MET B O 1
ATOM 3519 N N . THR B 1 7 ? -42 -26.453 -42.094 1 32.62 7 THR B N 1
ATOM 3520 C CA . THR B 1 7 ? -41.531 -27.453 -41.156 1 32.62 7 THR B CA 1
ATOM 3521 C C . THR B 1 7 ? -40.625 -26.828 -40.125 1 32.62 7 THR B C 1
ATOM 3523 O O . THR B 1 7 ? -39.562 -26.281 -40.469 1 32.62 7 THR B O 1
ATOM 3526 N N . SER B 1 8 ? -41.188 -26.188 -39.031 1 34.84 8 SER B N 1
ATOM 3527 C CA . SER B 1 8 ? -40.438 -25.797 -37.875 1 34.84 8 SER B CA 1
ATOM 3528 C C . SER B 1 8 ? -39.469 -26.922 -37.438 1 34.84 8 SER B C 1
ATOM 3530 O O . SER B 1 8 ? -39.906 -28.062 -37.281 1 34.84 8 SER B O 1
ATOM 3532 N N . SER B 1 9 ? -38.344 -27.031 -37.906 1 35.09 9 SER B N 1
ATOM 3533 C CA . SER B 1 9 ? -37.281 -27.906 -37.406 1 35.09 9 SER B CA 1
ATOM 3534 C C . SER B 1 9 ? -37.25 -27.922 -35.875 1 35.09 9 SER B C 1
ATOM 3536 O O . SER B 1 9 ? -36.844 -26.938 -35.25 1 35.09 9 SER B O 1
ATOM 3538 N N . THR B 1 10 ? -38.344 -28.391 -35.25 1 38.09 10 THR B N 1
ATOM 3539 C CA . THR B 1 10 ? -38.25 -28.703 -33.812 1 38.09 10 THR B CA 1
ATOM 3540 C C . THR B 1 10 ? -36.969 -29.484 -33.531 1 38.09 10 THR B C 1
ATOM 3542 O O . THR B 1 10 ? -36.812 -30.609 -34 1 38.09 10 THR B O 1
ATOM 3545 N N . GLN B 1 11 ? -35.938 -28.969 -33.5 1 42.31 11 GLN B N 1
ATOM 3546 C CA . GLN B 1 11 ? -34.75 -29.656 -32.969 1 42.31 11 GLN B CA 1
ATOM 3547 C C . GLN B 1 11 ? -35.125 -30.531 -31.797 1 42.31 11 GLN B C 1
ATOM 3549 O O . GLN B 1 11 ? -35.656 -30.047 -30.781 1 42.31 11 GLN B O 1
ATOM 3554 N N . SER B 1 12 ? -35.594 -31.766 -32 1 46.78 12 SER B N 1
ATOM 3555 C CA . SER B 1 12 ? -36 -32.812 -31.078 1 46.78 12 SER B CA 1
ATOM 3556 C C . SER B 1 12 ? -35.094 -32.844 -29.859 1 46.78 12 SER B C 1
ATOM 3558 O O . SER B 1 12 ? -33.875 -32.906 -29.969 1 46.78 12 SER B O 1
ATOM 3560 N N . LYS B 1 13 ? -35.531 -32.5 -28.688 1 62.69 13 LYS B N 1
ATOM 3561 C CA . LYS B 1 13 ? -34.938 -32.656 -27.359 1 62.69 13 LYS B CA 1
ATOM 3562 C C . LYS B 1 13 ? -34.562 -34.094 -27.094 1 62.69 13 LYS B C 1
ATOM 3564 O O . LYS B 1 13 ? -35.375 -35 -27.125 1 62.69 13 LYS B O 1
ATOM 3569 N N . ARG B 1 14 ? -33.312 -34.375 -27.25 1 75.19 14 ARG B N 1
ATOM 3570 C CA . ARG B 1 14 ? -32.844 -35.719 -26.922 1 75.19 14 ARG B CA 1
ATOM 3571 C C . ARG B 1 14 ? -32.844 -35.938 -25.422 1 75.19 14 ARG B C 1
ATOM 3573 O O . ARG B 1 14 ? -32.281 -35.156 -24.672 1 75.19 14 ARG B O 1
ATOM 3580 N N . PRO B 1 15 ? -33.531 -36.969 -24.953 1 81 15 PRO B N 1
ATOM 3581 C CA . PRO B 1 15 ? -33.625 -37.25 -23.516 1 81 15 PRO B CA 1
ATOM 3582 C C . PRO B 1 15 ? -32.25 -37.594 -22.922 1 81 15 PRO B C 1
ATOM 3584 O O . PRO B 1 15 ? -31.422 -38.219 -23.594 1 81 15 PRO B O 1
ATOM 3587 N N . ASN B 1 16 ? -32 -37.125 -21.734 1 87.88 16 ASN B N 1
ATOM 3588 C CA . ASN B 1 16 ? -30.797 -37.469 -20.984 1 87.88 16 ASN B CA 1
ATOM 3589 C C . ASN B 1 16 ? -30.906 -38.844 -20.328 1 87.88 16 ASN B C 1
ATOM 3591 O O . ASN B 1 16 ? -31.297 -38.938 -19.156 1 87.88 16 ASN B O 1
ATOM 3595 N N . LEU B 1 17 ? -30.531 -39.781 -21.094 1 85.88 17 LEU B N 1
ATOM 3596 C CA . LEU B 1 17 ? -30.688 -41.156 -20.641 1 85.88 17 LEU B CA 1
ATOM 3597 C C . LEU B 1 17 ? -29.641 -41.469 -19.562 1 85.88 17 LEU B C 1
ATOM 3599 O O . LEU B 1 17 ? -29.891 -42.312 -18.688 1 85.88 17 LEU B O 1
ATOM 3603 N N . ALA B 1 18 ? -28.562 -40.781 -19.625 1 88.25 18 ALA B N 1
ATOM 3604 C CA . ALA B 1 18 ? -27.516 -41 -18.641 1 88.25 18 ALA B CA 1
ATOM 3605 C C . ALA B 1 18 ? -27.969 -40.594 -17.25 1 88.25 18 ALA B C 1
ATOM 3607 O O . ALA B 1 18 ? -27.75 -41.312 -16.266 1 88.25 18 ALA B O 1
ATOM 3608 N N . PHE B 1 19 ? -28.594 -39.562 -17.188 1 89.19 19 PHE B N 1
ATOM 3609 C CA . PHE B 1 19 ? -29.078 -39.031 -15.922 1 89.19 19 PHE B CA 1
ATOM 3610 C C . PHE B 1 19 ? -30.203 -39.875 -15.367 1 89.19 19 PHE B C 1
ATOM 3612 O O . PHE B 1 19 ? -30.266 -40.125 -14.156 1 89.19 19 PHE B O 1
ATOM 3619 N N . ARG B 1 20 ? -31 -40.438 -16.281 1 87.44 20 ARG B N 1
ATOM 3620 C CA . ARG B 1 20 ? -32.062 -41.344 -15.898 1 87.44 20 ARG B CA 1
ATOM 3621 C C . ARG B 1 20 ? -31.516 -42.625 -15.297 1 87.44 20 ARG B C 1
ATOM 3623 O O . ARG B 1 20 ? -32.062 -43.156 -14.336 1 87.44 20 ARG B O 1
ATOM 3630 N N . GLN B 1 21 ? -30.422 -43.031 -15.875 1 88.94 21 GLN B N 1
ATOM 3631 C CA . GLN B 1 21 ? -29.766 -44.219 -15.367 1 88.94 21 GLN B CA 1
ATOM 3632 C C . GLN B 1 21 ? -29.203 -44 -13.969 1 88.94 21 GLN B C 1
ATOM 3634 O O . GLN B 1 21 ? -29.203 -44.906 -13.125 1 88.94 21 GLN B O 1
ATOM 3639 N N . LEU B 1 22 ? -28.766 -42.812 -13.672 1 87.19 22 LEU B N 1
ATOM 3640 C CA . LEU B 1 22 ? -28.156 -42.469 -12.391 1 87.19 22 LEU B CA 1
ATOM 3641 C C . LEU B 1 22 ? -29.203 -42.406 -11.289 1 87.19 22 LEU B C 1
ATOM 3643 O O . LEU B 1 22 ? -28.922 -42.719 -10.133 1 87.19 22 LEU B O 1
ATOM 3647 N N . ARG B 1 23 ? -30.391 -42.094 -11.641 1 87.75 23 ARG B N 1
ATOM 3648 C CA . ARG B 1 23 ? -31.5 -42.062 -10.703 1 87.75 23 ARG B CA 1
ATOM 3649 C C . ARG B 1 23 ? -31.859 -43.5 -10.258 1 87.75 23 ARG B C 1
ATOM 3651 O O . ARG B 1 23 ? -32.312 -43.688 -9.133 1 87.75 23 ARG B O 1
ATOM 3658 N N . GLY B 1 24 ? -31.578 -44.375 -11.141 1 84.56 24 GLY B N 1
ATOM 3659 C CA . GLY B 1 24 ? -31.828 -45.781 -10.828 1 84.56 24 GLY B CA 1
ATOM 3660 C C . GLY B 1 24 ? -33.281 -46.062 -10.484 1 84.56 24 GLY B C 1
ATOM 3661 O O . GLY B 1 24 ? -34.188 -45.688 -11.234 1 84.56 24 GLY B O 1
ATOM 3662 N N . GLN B 1 25 ? -33.531 -46.625 -9.234 1 83.25 25 GLN B N 1
ATOM 3663 C CA . GLN B 1 25 ? -34.844 -47.094 -8.828 1 83.25 25 GLN B CA 1
ATOM 3664 C C . GLN B 1 25 ? -35.594 -46 -8.031 1 83.25 25 GLN B C 1
ATOM 3666 O O . GLN B 1 25 ? -36.719 -46.188 -7.625 1 83.25 25 GLN B O 1
ATOM 3671 N N . LEU B 1 26 ? -34.938 -44.844 -7.891 1 88.06 26 LEU B N 1
ATOM 3672 C CA . LEU B 1 26 ? -35.562 -43.781 -7.129 1 88.06 26 LEU B CA 1
ATOM 3673 C C . LEU B 1 26 ? -36.594 -43.031 -7.98 1 88.06 26 LEU B C 1
ATOM 3675 O O . LEU B 1 26 ? -36.375 -42.844 -9.18 1 88.06 26 LEU B O 1
ATOM 3679 N N . SER B 1 27 ? -37.75 -42.719 -7.395 1 86.5 27 SER B N 1
ATOM 3680 C CA . SER B 1 27 ? -38.688 -41.812 -8.07 1 86.5 27 SER B CA 1
ATOM 3681 C C . SER B 1 27 ? -38.062 -40.438 -8.297 1 86.5 27 SER B C 1
ATOM 3683 O O . SER B 1 27 ? -37.094 -40.094 -7.629 1 86.5 27 SER B O 1
ATOM 3685 N N . PRO B 1 28 ? -38.562 -39.625 -9.281 1 88.69 28 PRO B N 1
ATOM 3686 C CA . PRO B 1 28 ? -38.031 -38.281 -9.469 1 88.69 28 PRO B CA 1
ATOM 3687 C C . PRO B 1 28 ? -38.062 -37.469 -8.188 1 88.69 28 PRO B C 1
ATOM 3689 O O . PRO B 1 28 ? -37.156 -36.688 -7.918 1 88.69 28 PRO B O 1
ATOM 3692 N N . GLY B 1 29 ? -39.031 -37.656 -7.406 1 90.69 29 GLY B N 1
ATOM 3693 C CA . GLY B 1 29 ? -39.156 -36.969 -6.137 1 90.69 29 GLY B CA 1
ATOM 3694 C C . GLY B 1 29 ? -38.094 -37.406 -5.125 1 90.69 29 GLY B C 1
ATOM 3695 O O . GLY B 1 29 ? -37.5 -36.562 -4.445 1 90.69 29 GLY B O 1
ATOM 3696 N N . GLU B 1 30 ? -37.938 -38.719 -5.004 1 88.94 30 GLU B N 1
ATOM 3697 C CA . GLU B 1 30 ? -36.938 -39.25 -4.098 1 88.94 30 GLU B CA 1
ATOM 3698 C C . GLU B 1 30 ? -35.531 -38.812 -4.516 1 88.94 30 GLU B C 1
ATOM 3700 O O . GLU B 1 30 ? -34.688 -38.5 -3.668 1 88.94 30 GLU B O 1
ATOM 3705 N N . PHE B 1 31 ? -35.281 -38.781 -5.738 1 91.56 31 PHE B N 1
ATOM 3706 C CA . PHE B 1 31 ? -33.969 -38.344 -6.242 1 91.56 31 PHE B CA 1
ATOM 3707 C C . PHE B 1 31 ? -33.75 -36.875 -5.961 1 91.56 31 PHE B C 1
ATOM 3709 O O . PHE B 1 31 ? -32.656 -36.469 -5.547 1 91.56 31 PHE B O 1
ATOM 3716 N N . ALA B 1 32 ? -34.75 -36.094 -6.117 1 92.62 32 ALA B N 1
ATOM 3717 C CA . ALA B 1 32 ? -34.688 -34.688 -5.816 1 92.62 32 ALA B CA 1
ATOM 3718 C C . ALA B 1 32 ? -34.375 -34.438 -4.34 1 92.62 32 ALA B C 1
ATOM 3720 O O . ALA B 1 32 ? -33.594 -33.562 -4.004 1 92.62 32 ALA B O 1
ATOM 3721 N N . ALA B 1 33 ? -34.969 -35.25 -3.543 1 87.88 33 ALA B N 1
ATOM 3722 C CA . ALA B 1 33 ? -34.656 -35.156 -2.115 1 87.88 33 ALA B CA 1
ATOM 3723 C C . ALA B 1 33 ? -33.219 -35.5 -1.831 1 87.88 33 ALA B C 1
ATOM 3725 O O . ALA B 1 33 ? -32.562 -34.875 -1.001 1 87.88 33 ALA B O 1
ATOM 3726 N N . ALA B 1 34 ? -32.719 -36.5 -2.518 1 90.25 34 ALA B N 1
ATOM 3727 C CA . ALA B 1 34 ? -31.297 -36.906 -2.383 1 90.25 34 ALA B CA 1
ATOM 3728 C C . ALA B 1 34 ? -30.375 -35.781 -2.855 1 90.25 34 ALA B C 1
ATOM 3730 O O . ALA B 1 34 ? -29.328 -35.531 -2.246 1 90.25 34 ALA B O 1
ATOM 3731 N N . VAL B 1 35 ? -30.75 -35.094 -3.869 1 90.56 35 VAL B N 1
ATOM 3732 C CA . VAL B 1 35 ? -29.984 -33.969 -4.387 1 90.56 35 VAL B CA 1
ATOM 3733 C C . VAL B 1 35 ? -29.953 -32.844 -3.35 1 90.56 35 VAL B C 1
ATOM 3735 O O . VAL B 1 35 ? -28.891 -32.281 -3.076 1 90.56 35 VAL B O 1
ATOM 3738 N N . ARG B 1 36 ? -31.094 -32.594 -2.748 1 87.75 36 ARG B N 1
ATOM 3739 C CA . ARG B 1 36 ? -31.156 -31.547 -1.731 1 87.75 36 ARG B CA 1
ATOM 3740 C C . ARG B 1 36 ? -30.328 -31.938 -0.503 1 87.75 36 ARG B C 1
ATOM 3742 O O . ARG B 1 36 ? -29.672 -31.078 0.092 1 87.75 36 ARG B O 1
ATOM 3749 N N . ARG B 1 37 ? -30.375 -33.188 -0.114 1 85.31 37 ARG B N 1
ATOM 3750 C CA . ARG B 1 37 ? -29.562 -33.656 0.997 1 85.31 37 ARG B CA 1
ATOM 3751 C C . ARG B 1 37 ? -28.078 -33.531 0.68 1 85.31 37 ARG B C 1
ATOM 3753 O O . ARG B 1 37 ? -27.297 -33.062 1.519 1 85.31 37 ARG B O 1
ATOM 3760 N N . ALA B 1 38 ? -27.688 -33.875 -0.51 1 87.25 38 ALA B N 1
ATOM 3761 C CA . ALA B 1 38 ? -26.297 -33.75 -0.945 1 87.25 38 ALA B CA 1
ATOM 3762 C C . ALA B 1 38 ? -25.859 -32.281 -0.996 1 87.25 38 ALA B C 1
ATOM 3764 O O . ALA B 1 38 ? -24.719 -31.953 -0.653 1 87.25 38 ALA B O 1
ATOM 3765 N N . ALA B 1 39 ? -26.734 -31.484 -1.431 1 87.12 39 ALA B N 1
ATOM 3766 C CA . ALA B 1 39 ? -26.469 -30.047 -1.461 1 87.12 39 ALA B CA 1
ATOM 3767 C C . ALA B 1 39 ? -26.125 -29.531 -0.069 1 87.12 39 ALA B C 1
ATOM 3769 O O . ALA B 1 39 ? -25.156 -28.797 0.103 1 87.12 39 ALA B O 1
ATOM 3770 N N . ARG B 1 40 ? -26.891 -29.969 0.867 1 81.38 40 ARG B N 1
ATOM 3771 C CA . ARG B 1 40 ? -26.641 -29.562 2.246 1 81.38 40 ARG B CA 1
ATOM 3772 C C . ARG B 1 40 ? -25.297 -30.062 2.742 1 81.38 40 ARG B C 1
ATOM 3774 O O . ARG B 1 40 ? -24.594 -29.359 3.479 1 81.38 40 ARG B O 1
ATOM 3781 N N . GLU B 1 41 ? -24.938 -31.156 2.256 1 82.06 41 GLU B N 1
ATOM 3782 C CA . GLU B 1 41 ? -23.672 -31.766 2.674 1 82.06 41 GLU B CA 1
ATOM 3783 C C . GLU B 1 41 ? -22.484 -30.938 2.215 1 82.06 41 GLU B C 1
ATOM 3785 O O . GLU B 1 41 ? -21.438 -30.922 2.863 1 82.06 41 GLU B O 1
ATOM 3790 N N . ILE B 1 42 ? -22.734 -30.266 1.145 1 79.25 42 ILE B N 1
ATOM 3791 C CA . ILE B 1 42 ? -21.594 -29.531 0.604 1 79.25 42 ILE B CA 1
ATOM 3792 C C . ILE B 1 42 ? -21.844 -28.031 0.73 1 79.25 42 ILE B C 1
ATOM 3794 O O . ILE B 1 42 ? -21.188 -27.234 0.063 1 79.25 42 ILE B O 1
ATOM 3798 N N . GLY B 1 43 ? -22.828 -27.812 1.497 1 72.06 43 GLY B N 1
ATOM 3799 C CA . GLY B 1 43 ? -23.109 -26.438 1.815 1 72.06 43 GLY B CA 1
ATOM 3800 C C . GLY B 1 43 ? -23.797 -25.688 0.683 1 72.06 43 GLY B C 1
ATOM 3801 O O . GLY B 1 43 ? -23.703 -24.453 0.597 1 72.06 43 GLY B O 1
ATOM 3802 N N . GLU B 1 44 ? -24.359 -26.391 -0.185 1 75.06 44 GLU B N 1
ATOM 3803 C CA . GLU B 1 44 ? -25.141 -25.828 -1.282 1 75.06 44 GLU B CA 1
ATOM 3804 C C . GLU B 1 44 ? -26.641 -25.875 -0.978 1 75.06 44 GLU B C 1
ATOM 3806 O O . GLU B 1 44 ? -27.094 -26.688 -0.177 1 75.06 44 GLU B O 1
ATOM 3811 N N . ARG B 1 45 ? -27.312 -24.844 -1.467 1 78.81 45 ARG B N 1
ATOM 3812 C CA . ARG B 1 45 ? -28.781 -24.875 -1.401 1 78.81 45 ARG B CA 1
ATOM 3813 C C . ARG B 1 45 ? -29.391 -24.922 -2.799 1 78.81 45 ARG B C 1
ATOM 3815 O O . ARG B 1 45 ? -29.203 -23.984 -3.588 1 78.81 45 ARG B O 1
ATOM 3822 N N . VAL B 1 46 ? -30 -26.047 -3.148 1 80.5 46 VAL B N 1
ATOM 3823 C CA . VAL B 1 46 ? -30.688 -26.188 -4.43 1 80.5 46 VAL B CA 1
ATOM 3824 C C . VAL B 1 46 ? -32.156 -26.547 -4.191 1 80.5 46 VAL B C 1
ATOM 3826 O O . VAL B 1 46 ? -32.5 -27.219 -3.215 1 80.5 46 VAL B O 1
ATOM 3829 N N . SER B 1 47 ? -33.031 -25.922 -4.922 1 82.5 47 SER B N 1
ATOM 3830 C CA . SER B 1 47 ? -34.469 -26.203 -4.852 1 82.5 47 SER B CA 1
ATOM 3831 C C . SER B 1 47 ? -34.875 -27.281 -5.852 1 82.5 47 SER B C 1
ATOM 3833 O O . SER B 1 47 ? -35.75 -27.062 -6.691 1 82.5 47 SER B O 1
ATOM 3835 N N . CYS B 1 48 ? -34.188 -28.344 -5.754 1 86.81 48 CYS B N 1
ATOM 3836 C CA . CYS B 1 48 ? -34.438 -29.438 -6.676 1 86.81 48 CYS B CA 1
ATOM 3837 C C . CYS B 1 48 ? -35.781 -30.125 -6.348 1 86.81 48 CYS B C 1
ATOM 3839 O O . CYS B 1 48 ? -36 -30.5 -5.195 1 86.81 48 CYS B O 1
ATOM 3841 N N . ASP B 1 49 ? -36.656 -30.25 -7.293 1 88.25 49 ASP B N 1
ATOM 3842 C CA . ASP B 1 49 ? -37.938 -30.984 -7.141 1 88.25 49 ASP B CA 1
ATOM 3843 C C . ASP B 1 49 ? -38.094 -32.031 -8.258 1 88.25 49 ASP B C 1
ATOM 3845 O O . ASP B 1 49 ? -37.219 -32.156 -9.125 1 88.25 49 ASP B O 1
ATOM 3849 N N . ALA B 1 50 ? -39.219 -32.75 -8.211 1 90.31 50 ALA B N 1
ATOM 3850 C CA . ALA B 1 50 ? -39.5 -33.812 -9.188 1 90.31 50 ALA B CA 1
ATOM 3851 C C . ALA B 1 50 ? -39.562 -33.219 -10.602 1 90.31 50 ALA B C 1
ATOM 3853 O O . ALA B 1 50 ? -39.156 -33.875 -11.562 1 90.31 50 ALA B O 1
ATOM 3854 N N . ARG B 1 51 ? -39.969 -32 -10.656 1 84.38 51 ARG B N 1
ATOM 3855 C CA . ARG B 1 51 ? -40.125 -31.344 -11.953 1 84.38 51 ARG B CA 1
ATOM 3856 C C . ARG B 1 51 ? -38.75 -31.047 -12.555 1 84.38 51 ARG B C 1
ATOM 3858 O O . ARG B 1 51 ? -38.531 -31.234 -13.758 1 84.38 51 ARG B O 1
ATOM 3865 N N . TYR B 1 52 ? -37.875 -30.625 -11.727 1 88.88 52 TYR B N 1
ATOM 3866 C CA . TYR B 1 52 ? -36.5 -30.344 -12.188 1 88.88 52 TYR B CA 1
ATOM 3867 C C . TYR B 1 52 ? -35.844 -31.594 -12.734 1 88.88 52 TYR B C 1
ATOM 3869 O O . TYR B 1 52 ? -35.25 -31.578 -13.812 1 88.88 52 TYR B O 1
ATOM 3877 N N . VAL B 1 53 ? -35.938 -32.625 -11.977 1 92.19 53 VAL B N 1
ATOM 3878 C CA . VAL B 1 53 ? -35.375 -33.906 -12.383 1 92.19 53 VAL B CA 1
ATOM 3879 C C . VAL B 1 53 ? -36 -34.375 -13.695 1 92.19 53 VAL B C 1
ATOM 3881 O O . VAL B 1 53 ? -35.281 -34.812 -14.602 1 92.19 53 VAL B O 1
ATOM 3884 N N . GLY B 1 54 ? -37.25 -34.25 -13.852 1 89.94 54 GLY B N 1
ATOM 3885 C CA . GLY B 1 54 ? -37.938 -34.562 -15.094 1 89.94 54 GLY B CA 1
ATOM 3886 C C . GLY B 1 54 ? -37.406 -33.75 -16.281 1 89.94 54 GLY B C 1
ATOM 3887 O O . GLY B 1 54 ? -37.219 -34.312 -17.359 1 89.94 54 GLY B O 1
ATOM 3888 N N . ARG B 1 55 ? -37.156 -32.469 -16.062 1 88.5 55 ARG B N 1
ATOM 3889 C CA . ARG B 1 55 ? -36.656 -31.594 -17.125 1 88.5 55 ARG B CA 1
ATOM 3890 C C . ARG B 1 55 ? -35.25 -31.969 -17.547 1 88.5 55 ARG B C 1
ATOM 3892 O O . ARG B 1 55 ? -34.906 -31.891 -18.734 1 88.5 55 ARG B O 1
ATOM 3899 N N . VAL B 1 56 ? -34.5 -32.344 -16.594 1 90 56 VAL B N 1
ATOM 3900 C CA . VAL B 1 56 ? -33.156 -32.812 -16.891 1 90 56 VAL B CA 1
ATOM 3901 C C . VAL B 1 56 ? -33.219 -34.094 -17.719 1 90 56 VAL B C 1
ATOM 3903 O O . VAL B 1 56 ? -32.531 -34.188 -18.75 1 90 56 VAL B O 1
ATOM 3906 N N . GLU B 1 57 ? -34.031 -35 -17.359 1 91.12 57 GLU B N 1
ATOM 3907 C CA . GLU B 1 57 ? -34.156 -36.281 -18.031 1 91.12 57 GLU B CA 1
ATOM 3908 C C . GLU B 1 57 ? -34.781 -36.156 -19.406 1 91.12 57 GLU B C 1
ATOM 3910 O O . GLU B 1 57 ? -34.469 -36.906 -20.328 1 91.12 57 GLU B O 1
ATOM 3915 N N . ALA B 1 58 ? -35.594 -35.125 -19.562 1 83.81 58 ALA B N 1
ATOM 3916 C CA . ALA B 1 58 ? -36.25 -34.875 -20.844 1 83.81 58 ALA B CA 1
ATOM 3917 C C . ALA B 1 58 ? -35.312 -34.125 -21.812 1 83.81 58 ALA B C 1
ATOM 3919 O O . ALA B 1 58 ? -35.625 -34 -22.984 1 83.81 58 ALA B O 1
ATOM 3920 N N . GLY B 1 59 ? -34.156 -33.625 -21.219 1 86.06 59 GLY B N 1
ATOM 3921 C CA . GLY B 1 59 ? -33.188 -32.906 -22.047 1 86.06 59 GLY B CA 1
ATOM 3922 C C . GLY B 1 59 ? -33.5 -31.422 -22.203 1 86.06 59 GLY B C 1
ATOM 3923 O O . GLY B 1 59 ? -32.938 -30.75 -23.062 1 86.06 59 GLY B O 1
ATOM 3924 N N . GLU B 1 60 ? -34.406 -31 -21.453 1 84.31 60 GLU B N 1
ATOM 3925 C CA . GLU B 1 60 ? -34.75 -29.578 -21.484 1 84.31 60 GLU B CA 1
ATOM 3926 C C . GLU B 1 60 ? -33.656 -28.734 -20.812 1 84.31 60 GLU B C 1
ATOM 3928 O O . GLU B 1 60 ? -33.344 -27.641 -21.297 1 84.31 60 GLU B O 1
ATOM 3933 N N . ILE B 1 61 ? -33.219 -29.266 -19.703 1 85.19 61 ILE B N 1
ATOM 3934 C CA . ILE B 1 61 ? -32.062 -28.672 -19.062 1 85.19 61 ILE B CA 1
ATOM 3935 C C . ILE B 1 61 ? -30.797 -29.375 -19.547 1 85.19 61 ILE B C 1
ATOM 3937 O O . ILE B 1 61 ? -30.516 -30.5 -19.156 1 85.19 61 ILE B O 1
ATOM 3941 N N . ARG B 1 62 ? -30.078 -28.719 -20.359 1 83.31 62 ARG B N 1
ATOM 3942 C CA . ARG B 1 62 ? -28.938 -29.344 -21.031 1 83.31 62 ARG B CA 1
ATOM 3943 C C . ARG B 1 62 ? -27.656 -29.125 -20.234 1 83.31 62 ARG B C 1
ATOM 3945 O O . ARG B 1 62 ? -26.688 -29.875 -20.391 1 83.31 62 ARG B O 1
ATOM 3952 N N . CYS B 1 63 ? -27.734 -28.141 -19.469 1 83.38 63 CYS B N 1
ATOM 3953 C CA . CYS B 1 63 ? -26.609 -27.828 -18.594 1 83.38 63 CYS B CA 1
ATOM 3954 C C . CYS B 1 63 ? -27.094 -27.297 -17.25 1 83.38 63 CYS B C 1
ATOM 3956 O O . CYS B 1 63 ? -27.828 -26.312 -17.203 1 83.38 63 CYS B O 1
ATOM 3958 N N . PRO B 1 64 ? -26.766 -27.953 -16.156 1 84.31 64 PRO B N 1
ATOM 3959 C CA . PRO B 1 64 ? -27.219 -27.469 -14.859 1 84.31 64 PRO B CA 1
ATOM 3960 C C . PRO B 1 64 ? -26.5 -26.188 -14.43 1 84.31 64 PRO B C 1
ATOM 3962 O O . PRO B 1 64 ? -25.422 -25.891 -14.922 1 84.31 64 PRO B O 1
ATOM 3965 N N . ASN B 1 65 ? -27.203 -25.438 -13.633 1 79.19 65 ASN B N 1
ATOM 3966 C CA . ASN B 1 65 ? -26.531 -24.281 -13.055 1 79.19 65 ASN B CA 1
ATOM 3967 C C . ASN B 1 65 ? -25.391 -24.719 -12.133 1 79.19 65 ASN B C 1
ATOM 3969 O O . ASN B 1 65 ? -25.281 -25.891 -11.781 1 79.19 65 ASN B O 1
ATOM 3973 N N . TYR B 1 66 ? -24.594 -23.859 -11.805 1 79.38 66 TYR B N 1
ATOM 3974 C CA . TYR B 1 66 ? -23.344 -24.172 -11.133 1 79.38 66 TYR B CA 1
ATOM 3975 C C . TYR B 1 66 ? -23.594 -24.828 -9.781 1 79.38 66 TYR B C 1
ATOM 3977 O O . TYR B 1 66 ? -22.859 -25.75 -9.391 1 79.38 66 TYR B O 1
ATOM 3985 N N . ALA B 1 67 ? -24.562 -24.391 -9.133 1 80.44 67 ALA B N 1
ATOM 3986 C CA . ALA B 1 67 ? -24.891 -25.016 -7.855 1 80.44 67 ALA B CA 1
ATOM 3987 C C . ALA B 1 67 ? -25.266 -26.484 -8.039 1 80.44 67 ALA B C 1
ATOM 3989 O O . ALA B 1 67 ? -24.766 -27.359 -7.32 1 80.44 67 ALA B O 1
ATOM 3990 N N . TYR B 1 68 ? -26.016 -26.766 -9.039 1 87.94 68 TYR B N 1
ATOM 3991 C CA . TYR B 1 68 ? -26.438 -28.141 -9.344 1 87.94 68 TYR B CA 1
ATOM 3992 C C . TYR B 1 68 ? -25.266 -28.969 -9.852 1 87.94 68 TYR B C 1
ATOM 3994 O O . TYR B 1 68 ? -25.141 -30.141 -9.516 1 87.94 68 TYR B O 1
ATOM 4002 N N . GLU B 1 69 ? -24.531 -28.25 -10.539 1 86.25 69 GLU B N 1
ATOM 4003 C CA . GLU B 1 69 ? -23.328 -28.938 -11.031 1 86.25 69 GLU B CA 1
ATOM 4004 C C . GLU B 1 69 ? -22.469 -29.438 -9.875 1 86.25 69 GLU B C 1
ATOM 4006 O O . GLU B 1 69 ? -22.062 -30.594 -9.852 1 86.25 69 GLU B O 1
ATOM 4011 N N . ARG B 1 70 ? -22.234 -28.672 -8.961 1 82.38 70 ARG B N 1
ATOM 4012 C CA . ARG B 1 70 ? -21.453 -29.047 -7.789 1 82.38 70 ARG B CA 1
ATOM 4013 C C . ARG B 1 70 ? -22.125 -30.172 -7.012 1 82.38 70 ARG B C 1
ATOM 4015 O O . ARG B 1 70 ? -21.469 -31.094 -6.555 1 82.38 70 ARG B O 1
ATOM 4022 N N . VAL B 1 71 ? -23.328 -30.078 -6.922 1 88.94 71 VAL B N 1
ATOM 4023 C CA . VAL B 1 71 ? -24.094 -31.062 -6.184 1 88.94 71 VAL B CA 1
ATOM 4024 C C . VAL B 1 71 ? -24.047 -32.406 -6.914 1 88.94 71 VAL B C 1
ATOM 4026 O O . VAL B 1 71 ? -23.781 -33.438 -6.305 1 88.94 71 VAL B O 1
ATOM 4029 N N . PHE B 1 72 ? -24.172 -32.406 -8.234 1 89.44 72 PHE B N 1
ATOM 4030 C CA . PHE B 1 72 ? -24.172 -33.625 -9.023 1 89.44 72 PHE B CA 1
ATOM 4031 C C . PHE B 1 72 ? -22.797 -34.281 -9.016 1 89.44 72 PHE B C 1
ATOM 4033 O O . PHE B 1 72 ? -22.688 -35.5 -8.875 1 89.44 72 PHE B O 1
ATOM 4040 N N . LEU B 1 73 ? -21.844 -33.438 -9.031 1 86.69 73 LEU B N 1
ATOM 4041 C CA . LEU B 1 73 ? -20.5 -33.969 -9.047 1 86.69 73 LEU B CA 1
ATOM 4042 C C . LEU B 1 73 ? -20.109 -34.5 -7.672 1 86.69 73 LEU B C 1
ATOM 4044 O O . LEU B 1 73 ? -19.312 -35.438 -7.562 1 86.69 73 LEU B O 1
ATOM 4048 N N . HIS B 1 74 ? -20.688 -34 -6.699 1 86.75 74 HIS B N 1
ATOM 4049 C CA . HIS B 1 74 ? -20.547 -34.5 -5.344 1 86.75 74 HIS B CA 1
ATOM 4050 C C . HIS B 1 74 ? -21.297 -35.844 -5.184 1 86.75 74 HIS B C 1
ATOM 4052 O O . HIS B 1 74 ? -20.797 -36.781 -4.555 1 86.75 74 HIS B O 1
ATOM 4058 N N . MET B 1 75 ? -22.406 -35.969 -5.766 1 88.5 75 MET B N 1
ATOM 4059 C CA . MET B 1 75 ? -23.25 -37.156 -5.656 1 88.5 75 MET B CA 1
ATOM 4060 C C . MET B 1 75 ? -22.656 -38.344 -6.434 1 88.5 75 MET B C 1
ATOM 4062 O O . MET B 1 75 ? -22.828 -39.5 -6.055 1 88.5 75 MET B O 1
ATOM 4066 N N . PHE B 1 76 ? -21.969 -38 -7.453 1 86.56 76 PHE B N 1
ATOM 4067 C CA . PHE B 1 76 ? -21.422 -39 -8.328 1 86.56 76 PHE B CA 1
ATOM 4068 C C . PHE B 1 76 ? -19.938 -38.781 -8.562 1 86.56 76 PHE B C 1
ATOM 4070 O O . PHE B 1 76 ? -19.516 -38.344 -9.641 1 86.56 76 PHE B O 1
ATOM 4077 N N . PRO B 1 77 ? -19.125 -39.062 -7.535 1 80.81 77 PRO B N 1
ATOM 4078 C CA . PRO B 1 77 ? -17.688 -38.812 -7.621 1 80.81 77 PRO B CA 1
ATOM 4079 C C . PRO B 1 77 ? -17.016 -39.594 -8.758 1 80.81 77 PRO B C 1
ATOM 4081 O O . PRO B 1 77 ? -17.375 -40.75 -9.016 1 80.81 77 PRO B O 1
ATOM 4084 N N . GLY B 1 78 ? -16.125 -38.844 -9.539 1 78.94 78 GLY B N 1
ATOM 4085 C CA . GLY B 1 78 ? -15.398 -39.5 -10.625 1 78.94 78 GLY B CA 1
ATOM 4086 C C . GLY B 1 78 ? -16.047 -39.281 -11.977 1 78.94 78 GLY B C 1
ATOM 4087 O O . GLY B 1 78 ? -15.477 -39.656 -13.008 1 78.94 78 GLY B O 1
ATOM 4088 N N . ARG B 1 79 ? -17.219 -38.75 -12.016 1 84.31 79 ARG B N 1
ATOM 4089 C CA . ARG B 1 79 ? -17.922 -38.5 -13.266 1 84.31 79 ARG B CA 1
ATOM 4090 C C . ARG B 1 79 ? -17.891 -37.031 -13.648 1 84.31 79 ARG B C 1
ATOM 4092 O O . ARG B 1 79 ? -17.844 -36.156 -12.781 1 84.31 79 ARG B O 1
ATOM 4099 N N . THR B 1 80 ? -17.844 -36.875 -14.898 1 84.25 80 THR B N 1
ATOM 4100 C CA . THR B 1 80 ? -17.938 -35.531 -15.438 1 84.25 80 THR B CA 1
ATOM 4101 C C . THR B 1 80 ? -19.391 -35.156 -15.719 1 84.25 80 THR B C 1
ATOM 4103 O O . THR B 1 80 ? -20.266 -36.031 -15.703 1 84.25 80 THR B O 1
ATOM 4106 N N . LEU B 1 81 ? -19.625 -33.938 -16.047 1 86.5 81 LEU B N 1
ATOM 4107 C CA . LEU B 1 81 ? -20.969 -33.5 -16.422 1 86.5 81 LEU B CA 1
ATOM 4108 C C . LEU B 1 81 ? -21.438 -34.188 -17.703 1 86.5 81 LEU B C 1
ATOM 4110 O O . LEU B 1 81 ? -22.609 -34.531 -17.844 1 86.5 81 LEU B O 1
ATOM 4114 N N . ALA B 1 82 ? -20.516 -34.406 -18.469 1 85.62 82 ALA B N 1
ATOM 4115 C CA . ALA B 1 82 ? -20.812 -35.094 -19.719 1 85.62 82 ALA B CA 1
ATOM 4116 C C . ALA B 1 82 ? -21.25 -36.531 -19.438 1 85.62 82 ALA B C 1
ATOM 4118 O O . ALA B 1 82 ? -22.172 -37.031 -20.078 1 85.62 82 ALA B O 1
ATOM 4119 N N . ASP B 1 83 ? -20.594 -37.062 -18.484 1 86.94 83 ASP B N 1
ATOM 4120 C CA . ASP B 1 83 ? -20.953 -38.438 -18.094 1 86.94 83 ASP B CA 1
ATOM 4121 C C . ASP B 1 83 ? -22.359 -38.5 -17.547 1 86.94 83 ASP B C 1
ATOM 4123 O O . ASP B 1 83 ? -23.016 -39.531 -17.594 1 86.94 83 ASP B O 1
ATOM 4127 N N . LEU B 1 84 ? -22.781 -37.344 -17.078 1 90.25 84 LEU B N 1
ATOM 4128 C CA . LEU B 1 84 ? -24.109 -37.25 -16.484 1 90.25 84 LEU B CA 1
ATOM 4129 C C . LEU B 1 84 ? -25.156 -36.906 -17.531 1 90.25 84 LEU B C 1
ATOM 4131 O O . LEU B 1 84 ? -26.328 -36.75 -17.219 1 90.25 84 LEU B O 1
ATOM 4135 N N . GLY B 1 85 ? -24.578 -36.75 -18.781 1 87.62 85 GLY B N 1
ATOM 4136 C CA . GLY B 1 85 ? -25.469 -36.531 -19.906 1 87.62 85 GLY B CA 1
ATOM 4137 C C . GLY B 1 85 ? -25.719 -35.062 -20.219 1 87.62 85 GLY B C 1
ATOM 4138 O O . GLY B 1 85 ? -26.609 -34.75 -20.984 1 87.62 85 GLY B O 1
ATOM 4139 N N . PHE B 1 86 ? -24.969 -34.25 -19.562 1 87.38 86 PHE B N 1
ATOM 4140 C CA . PHE B 1 86 ? -25.125 -32.844 -19.781 1 87.38 86 PHE B CA 1
ATOM 4141 C C . PHE B 1 86 ? -24.234 -32.375 -20.938 1 87.38 86 PHE B C 1
ATOM 4143 O O . PHE B 1 86 ? -23.203 -32.969 -21.203 1 87.38 86 PHE B O 1
ATOM 4150 N N . ALA B 1 87 ? -24.641 -31.344 -21.594 1 80.94 87 ALA B N 1
ATOM 4151 C CA . ALA B 1 87 ? -23.844 -30.703 -22.641 1 80.94 87 ALA B CA 1
ATOM 4152 C C . ALA B 1 87 ? -22.859 -29.703 -22.047 1 80.94 87 ALA B C 1
ATOM 4154 O O . ALA B 1 87 ? -23.125 -29.109 -21 1 80.94 87 ALA B O 1
ATOM 4155 N N . PRO B 1 88 ? -21.719 -29.672 -22.672 1 76.06 88 PRO B N 1
ATOM 4156 C CA . PRO B 1 88 ? -20.781 -28.641 -22.219 1 76.06 88 PRO B CA 1
ATOM 4157 C C . PRO B 1 88 ? -21.391 -27.234 -22.25 1 76.06 88 PRO B C 1
ATOM 4159 O O . PRO B 1 88 ? -22.141 -26.906 -23.156 1 76.06 88 PRO B O 1
ATOM 4162 N N . ARG B 1 89 ? -21.156 -26.531 -21.281 1 70.5 89 ARG B N 1
ATOM 4163 C CA . ARG B 1 89 ? -21.75 -25.219 -21.094 1 70.5 89 ARG B CA 1
ATOM 4164 C C . ARG B 1 89 ? -21.469 -24.312 -22.297 1 70.5 89 ARG B C 1
ATOM 4166 O O . ARG B 1 89 ? -22.359 -23.578 -22.734 1 70.5 89 ARG B O 1
ATOM 4173 N N . ALA B 1 90 ? -20.391 -24.438 -22.906 1 65.75 90 ALA B N 1
ATOM 4174 C CA . ALA B 1 90 ? -20 -23.672 -24.078 1 65.75 90 ALA B CA 1
ATOM 4175 C C . ALA B 1 90 ? -20.922 -24 -25.266 1 65.75 90 ALA B C 1
ATOM 4177 O O . ALA B 1 90 ? -21.219 -23.125 -26.078 1 65.75 90 ALA B O 1
ATOM 4178 N N . GLN B 1 91 ? -21.328 -25.125 -25.359 1 63.69 91 GLN B N 1
ATOM 4179 C CA . GLN B 1 91 ? -22.156 -25.594 -26.453 1 63.69 91 GLN B CA 1
ATOM 4180 C C . GLN B 1 91 ? -23.609 -25.125 -26.281 1 63.69 91 GLN B C 1
ATOM 4182 O O . GLN B 1 91 ? -24.297 -24.859 -27.266 1 63.69 91 GLN B O 1
ATOM 4187 N N . VAL B 1 92 ? -23.922 -25.031 -25.109 1 64.88 92 VAL B N 1
ATOM 4188 C CA . VAL B 1 92 ? -25.297 -24.641 -24.812 1 64.88 92 VAL B CA 1
ATOM 4189 C C . VAL B 1 92 ? -25.438 -23.125 -24.891 1 64.88 92 VAL B C 1
ATOM 4191 O O . VAL B 1 92 ? -26.422 -22.609 -25.406 1 64.88 92 VAL B O 1
ATOM 4194 N N . ARG B 1 93 ? -24.406 -22.453 -24.625 1 55.81 93 ARG B N 1
ATOM 4195 C CA . ARG B 1 93 ? -24.422 -20.984 -24.688 1 55.81 93 ARG B CA 1
ATOM 4196 C C . ARG B 1 93 ? -24.141 -20.5 -26.109 1 55.81 93 ARG B C 1
ATOM 4198 O O . ARG B 1 93 ? -24.688 -19.469 -26.531 1 55.81 93 ARG B O 1
ATOM 4205 N N . GLY B 1 94 ? -23.312 -21.094 -26.938 1 47.5 94 GLY B N 1
ATOM 4206 C CA . GLY B 1 94 ? -23 -20.75 -28.312 1 47.5 94 GLY B CA 1
ATOM 4207 C C . GLY B 1 94 ? -24.188 -20.922 -29.25 1 47.5 94 GLY B C 1
ATOM 4208 O O . GLY B 1 94 ? -24.312 -20.203 -30.25 1 47.5 94 GLY B O 1
ATOM 4209 N N . ARG B 1 95 ? -24.922 -21.891 -29.094 1 42.66 95 ARG B N 1
ATOM 4210 C CA . ARG B 1 95 ? -26.016 -22.125 -30.031 1 42.66 95 ARG B CA 1
ATOM 4211 C C . ARG B 1 95 ? -27.047 -21.016 -29.953 1 42.66 95 ARG B C 1
ATOM 4213 O O . ARG B 1 95 ? -27.797 -20.781 -30.906 1 42.66 95 ARG B O 1
ATOM 4220 N N . ALA B 1 96 ? -27.125 -20.422 -28.906 1 37.59 96 ALA B N 1
ATOM 4221 C CA . ALA B 1 96 ? -28.172 -19.406 -28.953 1 37.59 96 ALA B CA 1
ATOM 4222 C C . ALA B 1 96 ? -27.781 -18.25 -29.875 1 37.59 96 ALA B C 1
ATOM 4224 O O . ALA B 1 96 ? -28.641 -17.609 -30.484 1 37.59 96 ALA B O 1
ATOM 4225 N N . ALA B 1 97 ? -26.438 -17.969 -30.062 1 34.16 97 ALA B N 1
ATOM 4226 C CA . ALA B 1 97 ? -26.094 -16.828 -30.906 1 34.16 97 ALA B CA 1
ATOM 4227 C C . ALA B 1 97 ? -26.234 -17.172 -32.375 1 34.16 97 ALA B C 1
ATOM 4229 O O . ALA B 1 97 ? -26.359 -16.281 -33.219 1 34.16 97 ALA B O 1
ATOM 4230 N N . ARG B 1 98 ? -26.078 -18.453 -32.75 1 33.59 98 ARG B N 1
ATOM 4231 C CA . ARG B 1 98 ? -25.953 -18.719 -34.188 1 33.59 98 ARG B CA 1
ATOM 4232 C C . ARG B 1 98 ? -27.328 -18.672 -34.844 1 33.59 98 ARG B C 1
ATOM 4234 O O . ARG B 1 98 ? -27.438 -18.875 -36.062 1 33.59 98 ARG B O 1
ATOM 4241 N N . SER B 1 99 ? -28.328 -18.656 -34.094 1 29.52 99 SER B N 1
ATOM 4242 C CA . SER B 1 99 ? -29.5 -18.906 -34.938 1 29.52 99 SER B CA 1
ATOM 4243 C C . SER B 1 99 ? -29.812 -17.719 -35.812 1 29.52 99 SER B C 1
ATOM 4245 O O . SER B 1 99 ? -30.859 -17.672 -36.469 1 29.52 99 SER B O 1
ATOM 4247 N N . ARG B 1 100 ? -29.062 -16.594 -35.656 1 29.91 100 ARG B N 1
ATOM 4248 C CA . ARG B 1 100 ? -29.516 -15.672 -36.688 1 29.91 100 ARG B CA 1
ATOM 4249 C C . ARG B 1 100 ? -29 -16.094 -38.062 1 29.91 100 ARG B C 1
ATOM 4251 O O . ARG B 1 100 ? -27.812 -15.953 -38.344 1 29.91 100 ARG B O 1
ATOM 4258 N N . THR B 1 101 ? -29.516 -17.203 -38.594 1 25.41 101 THR B N 1
ATOM 4259 C CA . THR B 1 101 ? -29.281 -17.781 -39.906 1 25.41 101 THR B CA 1
ATOM 4260 C C . THR B 1 101 ? -29.422 -16.703 -41 1 25.41 101 THR B C 1
ATOM 4262 O O . THR B 1 101 ? -30.5 -16.156 -41.188 1 25.41 101 THR B O 1
ATOM 4265 N N . GLU B 1 102 ? -28.484 -15.742 -41.156 1 28.41 102 GLU B N 1
ATOM 4266 C CA . GLU B 1 102 ? -28.547 -14.945 -42.375 1 28.41 102 GLU B CA 1
ATOM 4267 C C . GLU B 1 102 ? -28.719 -15.836 -43.594 1 28.41 102 GLU B C 1
ATOM 4269 O O . GLU B 1 102 ? -28.188 -16.938 -43.656 1 28.41 102 GLU B O 1
ATOM 4274 N N . PRO B 1 103 ? -29.766 -15.617 -44.406 1 27.11 103 PRO B N 1
ATOM 4275 C CA . PRO B 1 103 ? -30.047 -16.375 -45.656 1 27.11 103 PRO B CA 1
ATOM 4276 C C . PRO B 1 103 ? -28.828 -16.5 -46.562 1 27.11 103 PRO B C 1
ATOM 4278 O O . PRO B 1 103 ? -27.922 -15.68 -46.5 1 27.11 103 PRO B O 1
ATOM 4281 N N . GLU B 1 104 ? -28.516 -17.719 -47 1 22.88 104 GLU B N 1
ATOM 4282 C CA . GLU B 1 104 ? -27.5 -18.25 -47.938 1 22.88 104 GLU B CA 1
ATOM 4283 C C . GLU B 1 104 ? -27.469 -17.453 -49.219 1 22.88 104 GLU B C 1
ATOM 4285 O O . GLU B 1 104 ? -28.328 -17.656 -50.094 1 22.88 104 GLU B O 1
ATOM 4290 N N . ALA B 1 105 ? -27.391 -16.031 -49.281 1 25.91 105 ALA B N 1
ATOM 4291 C CA . ALA B 1 105 ? -27.25 -15.508 -50.656 1 25.91 105 ALA B CA 1
ATOM 4292 C C . ALA B 1 105 ? -26.203 -16.297 -51.438 1 25.91 105 ALA B C 1
ATOM 4294 O O . ALA B 1 105 ? -25.203 -16.75 -50.875 1 25.91 105 ALA B O 1
ATOM 4295 N N . GLN B 1 106 ? -26.516 -16.969 -52.562 1 22.67 106 GLN B N 1
ATOM 4296 C CA . GLN B 1 106 ? -25.859 -17.766 -53.594 1 22.67 106 GLN B CA 1
ATOM 4297 C C . GLN B 1 106 ? -24.594 -17.078 -54.094 1 22.67 106 GLN B C 1
ATOM 4299 O O . GLN B 1 106 ? -24.656 -16.109 -54.844 1 22.67 106 GLN B O 1
ATOM 4304 N N . GLN B 1 107 ? -23.625 -16.781 -53.188 1 22 107 GLN B N 1
ATOM 4305 C CA . GLN B 1 107 ? -22.406 -16.156 -53.688 1 22 107 GLN B CA 1
ATOM 4306 C C . GLN B 1 107 ? -21.75 -17.031 -54.75 1 22 107 GLN B C 1
ATOM 4308 O O . GLN B 1 107 ? -21.594 -18.234 -54.562 1 22 107 GLN B O 1
ATOM 4313 N N . THR B 1 108 ? -22 -16.703 -56.094 1 24.41 108 THR B N 1
ATOM 4314 C CA . THR B 1 108 ? -21.203 -17.156 -57.219 1 24.41 108 THR B CA 1
ATOM 4315 C C . THR B 1 108 ? -19.719 -17.078 -56.906 1 24.41 108 THR B C 1
ATOM 4317 O O . THR B 1 108 ? -19.266 -16.156 -56.219 1 24.41 108 THR B O 1
ATOM 4320 N N . PRO B 1 109 ? -18.922 -18.156 -57.156 1 23.2 109 PRO B N 1
ATOM 4321 C CA . PRO B 1 109 ? -17.578 -18.594 -56.75 1 23.2 109 PRO B CA 1
ATOM 4322 C C . PRO B 1 109 ? -16.484 -17.641 -57.219 1 23.2 109 PRO B C 1
ATOM 4324 O O . PRO B 1 109 ? -15.297 -17.953 -57.125 1 23.2 109 PRO B O 1
ATOM 4327 N N . TYR B 1 110 ? -16.719 -16.516 -57.938 1 24.45 110 TYR B N 1
ATOM 4328 C CA . TYR B 1 110 ? -15.492 -16.062 -58.594 1 24.45 110 TYR B CA 1
ATOM 4329 C C . TYR B 1 110 ? -14.406 -15.75 -57.562 1 24.45 110 TYR B C 1
ATOM 4331 O O . TYR B 1 110 ? -14.695 -15.172 -56.5 1 24.45 110 TYR B O 1
ATOM 4339 N N . ALA B 1 111 ? -13.195 -16.516 -57.594 1 24.34 111 ALA B N 1
ATOM 4340 C CA . ALA B 1 111 ? -11.984 -16.844 -56.844 1 24.34 111 ALA B CA 1
ATOM 4341 C C . ALA B 1 111 ? -11.172 -15.602 -56.531 1 24.34 111 ALA B C 1
ATOM 4343 O O . ALA B 1 111 ? -10.055 -15.688 -56 1 24.34 111 ALA B O 1
ATOM 4344 N N . VAL B 1 112 ? -11.492 -14.375 -57 1 25.25 112 VAL B N 1
ATOM 4345 C CA . VAL B 1 112 ? -10.32 -13.516 -56.875 1 25.25 112 VAL B CA 1
ATOM 4346 C C . VAL B 1 112 ? -9.977 -13.328 -55.406 1 25.25 112 VAL B C 1
ATOM 4348 O O . VAL B 1 112 ? -10.828 -12.93 -54.594 1 25.25 112 VAL B O 1
ATOM 4351 N N . GLN B 1 113 ? -8.922 -14.008 -54.812 1 25.12 113 GLN B N 1
ATOM 4352 C CA . GLN B 1 113 ? -8.219 -14.156 -53.562 1 25.12 113 GLN B CA 1
ATOM 4353 C C . GLN B 1 113 ? -7.871 -12.797 -52.969 1 25.12 113 GLN B C 1
ATOM 4355 O O . GLN B 1 113 ? -6.75 -12.305 -53.125 1 25.12 113 GLN B O 1
ATOM 4360 N N . THR B 1 114 ? -8.758 -11.773 -53.062 1 25.59 114 THR B N 1
ATOM 4361 C CA . THR B 1 114 ? -8.203 -10.492 -52.625 1 25.59 114 THR B CA 1
ATOM 4362 C C . THR B 1 114 ? -7.844 -10.531 -51.156 1 25.59 114 THR B C 1
ATOM 4364 O O . THR B 1 114 ? -8.398 -11.328 -50.406 1 25.59 114 THR B O 1
ATOM 4367 N N . HIS B 1 115 ? -6.727 -9.758 -50.75 1 26.97 115 HIS B N 1
ATOM 4368 C CA . HIS B 1 115 ? -5.918 -9.461 -49.562 1 26.97 115 HIS B CA 1
ATOM 4369 C C . HIS B 1 115 ? -6.801 -9.109 -48.375 1 26.97 115 HIS B C 1
ATOM 4371 O O . HIS B 1 115 ? -6.293 -8.82 -47.281 1 26.97 115 HIS B O 1
ATOM 4377 N N . GLU B 1 116 ? -8.133 -8.992 -48.562 1 28.72 116 GLU B N 1
ATOM 4378 C CA . GLU B 1 116 ? -8.977 -8.484 -47.469 1 28.72 116 GLU B CA 1
ATOM 4379 C C . GLU B 1 116 ? -9.234 -9.555 -46.438 1 28.72 116 GLU B C 1
ATOM 4381 O O . GLU B 1 116 ? -9.867 -9.289 -45.406 1 28.72 116 GLU B O 1
ATOM 4386 N N . GLU B 1 117 ? -9.023 -10.828 -46.812 1 31.33 117 GLU B N 1
ATOM 4387 C CA . GLU B 1 117 ? -9.477 -11.875 -45.906 1 31.33 117 GLU B CA 1
ATOM 4388 C C . GLU B 1 117 ? -8.633 -11.914 -44.656 1 31.33 117 GLU B C 1
ATOM 4390 O O . GLU B 1 117 ? -9.016 -12.531 -43.656 1 31.33 117 GLU B O 1
ATOM 4395 N N . SER B 1 118 ? -7.363 -11.438 -44.844 1 31.41 118 SER B N 1
ATOM 4396 C CA . SER B 1 118 ? -6.496 -11.555 -43.688 1 31.41 118 SER B CA 1
ATOM 4397 C C . SER B 1 118 ? -6.98 -10.656 -42.531 1 31.41 118 SER B C 1
ATOM 4399 O O . SER B 1 118 ? -6.742 -10.953 -41.375 1 31.41 118 SER B O 1
ATOM 4401 N N . ASP B 1 119 ? -7.574 -9.492 -42.938 1 31.7 119 ASP B N 1
ATOM 4402 C CA . ASP B 1 119 ? -7.945 -8.562 -41.875 1 31.7 119 ASP B CA 1
ATOM 4403 C C . ASP B 1 119 ? -9.148 -9.078 -41.094 1 31.7 119 ASP B C 1
ATOM 4405 O O . ASP B 1 119 ? -9.359 -8.688 -39.938 1 31.7 119 ASP B O 1
ATOM 4409 N N . VAL B 1 120 ? -10.109 -9.844 -41.656 1 33.62 120 VAL B N 1
ATOM 4410 C CA . VAL B 1 120 ? -11.328 -10.273 -40.969 1 33.62 120 VAL B CA 1
ATOM 4411 C C . VAL B 1 120 ? -10.992 -11.352 -39.938 1 33.62 120 VAL B C 1
ATOM 4413 O O . VAL B 1 120 ? -11.625 -11.422 -38.875 1 33.62 120 VAL B O 1
ATOM 4416 N N . ARG B 1 121 ? -10.125 -12.32 -40.188 1 33.19 121 ARG B N 1
ATOM 4417 C CA . ARG B 1 121 ? -9.766 -13.328 -39.188 1 33.19 121 ARG B CA 1
ATOM 4418 C C . ARG B 1 121 ? -9.031 -12.703 -38.031 1 33.19 121 ARG B C 1
ATOM 4420 O O . ARG B 1 121 ? -9.086 -13.227 -36.906 1 33.19 121 ARG B O 1
ATOM 4427 N N . ARG B 1 122 ? -8.266 -11.688 -38.312 1 33.41 122 ARG B N 1
ATOM 4428 C CA . ARG B 1 122 ? -7.578 -11.016 -37.219 1 33.41 122 ARG B CA 1
ATOM 4429 C C . ARG B 1 122 ? -8.562 -10.273 -36.344 1 33.41 122 ARG B C 1
ATOM 4431 O O . ARG B 1 122 ? -8.422 -10.281 -35.094 1 33.41 122 ARG B O 1
ATOM 4438 N N . ARG B 1 123 ? -9.555 -9.602 -36.875 1 35.38 123 ARG B N 1
ATOM 4439 C CA . ARG B 1 123 ? -10.555 -8.938 -36.062 1 35.38 123 ARG B CA 1
ATOM 4440 C C . ARG B 1 123 ? -11.406 -9.961 -35.312 1 35.38 123 ARG B C 1
ATOM 4442 O O . ARG B 1 123 ? -11.867 -9.695 -34.188 1 35.38 123 ARG B O 1
ATOM 4449 N N . ALA B 1 124 ? -11.75 -11.109 -35.906 1 33.47 124 ALA B N 1
ATOM 4450 C CA . ALA B 1 124 ? -12.539 -12.109 -35.188 1 33.47 124 ALA B CA 1
ATOM 4451 C C . ALA B 1 124 ? -11.766 -12.703 -34.031 1 33.47 124 ALA B C 1
ATOM 4453 O O . ALA B 1 124 ? -12.344 -13.031 -33 1 33.47 124 ALA B O 1
ATOM 4454 N N . PHE B 1 125 ? -10.516 -12.883 -34.156 1 31.86 125 PHE B N 1
ATOM 4455 C CA . PHE B 1 125 ? -9.703 -13.367 -33.062 1 31.86 125 PHE B CA 1
ATOM 4456 C C . PHE B 1 125 ? -9.656 -12.336 -31.938 1 31.86 125 PHE B C 1
ATOM 4458 O O . PHE B 1 125 ? -9.719 -12.695 -30.75 1 31.86 125 PHE B O 1
ATOM 4465 N N . MET B 1 126 ? -9.43 -11.062 -32.281 1 37.47 126 MET B N 1
ATOM 4466 C CA . MET B 1 126 ? -9.414 -10.062 -31.234 1 37.47 126 MET B CA 1
ATOM 4467 C C . MET B 1 126 ? -10.781 -9.961 -30.562 1 37.47 126 MET B C 1
ATOM 4469 O O . MET B 1 126 ? -10.883 -9.594 -29.391 1 37.47 126 MET B O 1
ATOM 4473 N N . THR B 1 127 ? -11.82 -10.094 -31.281 1 38.53 127 THR B N 1
ATOM 4474 C CA . THR B 1 127 ? -13.164 -9.977 -30.75 1 38.53 127 THR B CA 1
ATOM 4475 C C . THR B 1 127 ? -13.562 -11.242 -29.984 1 38.53 127 THR B C 1
ATOM 4477 O O . THR B 1 127 ? -14.438 -11.195 -29.125 1 38.53 127 THR B O 1
ATOM 4480 N N . GLY B 1 128 ? -12.961 -12.312 -30.297 1 38.41 128 GLY B N 1
ATOM 4481 C CA . GLY B 1 128 ? -13.422 -13.539 -29.672 1 38.41 128 GLY B CA 1
ATOM 4482 C C . GLY B 1 128 ? -13.078 -13.617 -28.188 1 38.41 128 GLY B C 1
ATOM 4483 O O . GLY B 1 128 ? -13.906 -14.039 -27.375 1 38.41 128 GLY B O 1
ATOM 4484 N N . SER B 1 129 ? -11.789 -13.336 -27.906 1 45.12 129 SER B N 1
ATOM 4485 C CA . SER B 1 129 ? -11.375 -13.484 -26.516 1 45.12 129 SER B CA 1
ATOM 4486 C C . SER B 1 129 ? -12.086 -12.484 -25.609 1 45.12 129 SER B C 1
ATOM 4488 O O . SER B 1 129 ? -12.5 -12.828 -24.5 1 45.12 129 SER B O 1
ATOM 4490 N N . THR B 1 130 ? -12.219 -11.242 -26.172 1 45.34 130 THR B N 1
ATOM 4491 C CA . THR B 1 130 ? -12.953 -10.242 -25.406 1 45.34 130 THR B CA 1
ATOM 4492 C C . THR B 1 130 ? -14.43 -10.625 -25.281 1 45.34 130 THR B C 1
ATOM 4494 O O . THR B 1 130 ? -15.039 -10.43 -24.234 1 45.34 130 THR B O 1
ATOM 4497 N N . ALA B 1 131 ? -14.938 -11.219 -26.375 1 45.19 131 ALA B N 1
ATOM 4498 C CA . ALA B 1 131 ? -16.344 -11.625 -26.375 1 45.19 131 ALA B CA 1
ATOM 4499 C C . ALA B 1 131 ? -16.562 -12.797 -25.438 1 45.19 131 ALA B C 1
ATOM 4501 O O . ALA B 1 131 ? -17.594 -12.859 -24.734 1 45.19 131 ALA B O 1
ATOM 4502 N N . ALA B 1 132 ? -15.656 -13.648 -25.406 1 44.5 132 ALA B N 1
ATOM 4503 C CA . ALA B 1 132 ? -15.797 -14.789 -24.516 1 44.5 132 ALA B CA 1
ATOM 4504 C C . ALA B 1 132 ? -15.734 -14.344 -23.047 1 44.5 132 ALA B C 1
ATOM 4506 O O . ALA B 1 132 ? -16.5 -14.82 -22.219 1 44.5 132 ALA B O 1
ATOM 4507 N N . VAL B 1 133 ? -14.789 -13.461 -22.797 1 47.62 133 VAL B N 1
ATOM 4508 C CA . VAL B 1 133 ? -14.711 -12.906 -21.438 1 47.62 133 VAL B CA 1
ATOM 4509 C C . VAL B 1 133 ? -15.977 -12.109 -21.141 1 47.62 133 VAL B C 1
ATOM 4511 O O . VAL B 1 133 ? -16.531 -12.203 -20.031 1 47.62 133 VAL B O 1
ATOM 4514 N N . ALA B 1 134 ? -16.359 -11.344 -22.156 1 48 134 ALA B N 1
ATOM 4515 C CA . ALA B 1 134 ? -17.578 -10.562 -21.969 1 48 134 ALA B CA 1
ATOM 4516 C C . ALA B 1 134 ? -18.781 -11.461 -21.75 1 48 134 ALA B C 1
ATOM 4518 O O . ALA B 1 134 ? -19.641 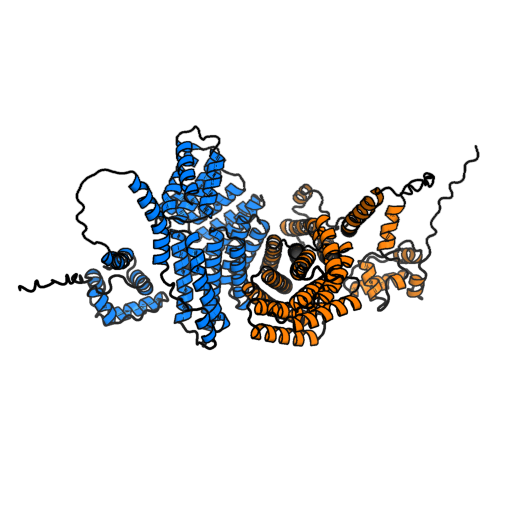-11.18 -20.906 1 48 134 ALA B O 1
ATOM 4519 N N . ALA B 1 135 ? -18.875 -12.461 -22.562 1 45.47 135 ALA B N 1
ATOM 4520 C CA . ALA B 1 135 ? -19.984 -13.398 -22.453 1 45.47 135 ALA B CA 1
ATOM 4521 C C . ALA B 1 135 ? -19.906 -14.188 -21.156 1 45.47 135 ALA B C 1
ATOM 4523 O O . ALA B 1 135 ? -20.938 -14.516 -20.562 1 45.47 135 ALA B O 1
ATOM 4524 N N . ALA B 1 136 ? -18.781 -14.523 -20.875 1 43.03 136 ALA B N 1
ATOM 4525 C CA . ALA B 1 136 ? -18.609 -15.328 -19.672 1 43.03 136 ALA B CA 1
ATOM 4526 C C . ALA B 1 136 ? -18.922 -14.508 -18.422 1 43.03 136 ALA B C 1
ATOM 4528 O O . ALA B 1 136 ? -19.344 -15.055 -17.406 1 43.03 136 ALA B O 1
ATOM 4529 N N . LEU B 1 137 ? -18.422 -13.273 -18.5 1 47.62 137 LEU B N 1
ATOM 4530 C CA . LEU B 1 137 ? -18.766 -12.422 -17.359 1 47.62 137 LEU B CA 1
ATOM 4531 C C . LEU B 1 137 ? -20.156 -11.828 -17.531 1 47.62 137 LEU B C 1
ATOM 4533 O O . LEU B 1 137 ? -20.469 -10.773 -16.969 1 47.62 137 LEU B O 1
ATOM 4537 N N . GLY B 1 138 ? -21.094 -12.461 -18.266 1 43.62 138 GLY B N 1
ATOM 4538 C CA . GLY B 1 138 ? -22.422 -11.891 -18.203 1 43.62 138 GLY B CA 1
ATOM 4539 C C . GLY B 1 138 ? -22.609 -10.922 -17.047 1 43.62 138 GLY B C 1
ATOM 4540 O O . GLY B 1 138 ? -21.688 -10.703 -16.25 1 43.62 138 GLY B O 1
ATOM 4541 N N . PRO B 1 139 ? -23.797 -10.109 -17.031 1 43.97 139 PRO B N 1
ATOM 4542 C CA . PRO B 1 139 ? -23.938 -9.281 -15.844 1 43.97 139 PRO B CA 1
ATOM 4543 C C . PRO B 1 139 ? -23.484 -9.984 -14.57 1 43.97 139 PRO B C 1
ATOM 4545 O O . PRO B 1 139 ? -24.031 -11.031 -14.211 1 43.97 139 PRO B O 1
ATOM 4548 N N . ILE B 1 140 ? -22.312 -10.18 -14.469 1 44.22 140 ILE B N 1
ATOM 4549 C CA . ILE B 1 140 ? -22.047 -10.586 -13.094 1 44.22 140 ILE B CA 1
ATOM 4550 C C . ILE B 1 140 ? -23.188 -10.117 -12.188 1 44.22 140 ILE B C 1
ATOM 4552 O O . ILE B 1 140 ? -23.625 -8.961 -12.266 1 44.22 140 ILE B O 1
ATOM 4556 N N . GLY B 1 141 ? -24.078 -10.984 -11.898 1 42.97 141 GLY B N 1
ATOM 4557 C CA . GLY B 1 141 ? -25.359 -10.883 -11.211 1 42.97 141 GLY B CA 1
ATOM 4558 C C . GLY B 1 141 ? -25.484 -9.617 -10.375 1 42.97 141 GLY B C 1
ATOM 4559 O O . GLY B 1 141 ? -26.5 -9.406 -9.719 1 42.97 141 GLY B O 1
ATOM 4560 N N . LEU B 1 142 ? -24.359 -9.219 -9.898 1 43.22 142 LEU B N 1
ATOM 4561 C CA . LEU B 1 142 ? -24.656 -8.07 -9.047 1 43.22 142 LEU B CA 1
ATOM 4562 C C . LEU B 1 142 ? -24.906 -6.82 -9.875 1 43.22 142 LEU B C 1
ATOM 4564 O O . LEU B 1 142 ? -24.062 -5.918 -9.914 1 43.22 142 LEU B O 1
ATOM 4568 N N . THR B 1 143 ? -25.359 -6.969 -11.086 1 40.12 143 THR B N 1
ATOM 4569 C CA . THR B 1 143 ? -25.703 -5.715 -11.75 1 40.12 143 THR B CA 1
ATOM 4570 C C . THR B 1 143 ? -26.453 -4.789 -10.805 1 40.12 143 THR B C 1
ATOM 4572 O O . THR B 1 143 ? -27.641 -5 -10.531 1 40.12 143 THR B O 1
ATOM 4575 N N . LEU B 1 144 ? -25.812 -4.328 -9.828 1 38 144 LEU B N 1
ATOM 4576 C CA . LEU B 1 144 ? -26.531 -3.195 -9.242 1 38 144 LEU B CA 1
ATOM 4577 C C . LEU B 1 144 ? -26.859 -2.152 -10.305 1 38 144 LEU B C 1
ATOM 4579 O O . LEU B 1 144 ? -26.062 -1.915 -11.219 1 38 144 LEU B O 1
ATOM 4583 N N . GLY B 1 145 ? -28.094 -1.988 -10.617 1 35.41 145 GLY B N 1
ATOM 4584 C CA . GLY B 1 145 ? -28.578 -0.897 -11.445 1 35.41 145 GLY B CA 1
ATOM 4585 C C . GLY B 1 145 ? -27.688 0.332 -11.391 1 35.41 145 GLY B C 1
ATOM 4586 O O . GLY B 1 145 ? -26.688 0.345 -10.68 1 35.41 145 GLY B O 1
ATOM 4587 N N . ASP B 1 146 ? -28 1.428 -12.078 1 34.59 146 ASP B N 1
ATOM 4588 C CA . ASP B 1 146 ? -27.484 2.785 -12.172 1 34.59 146 ASP B CA 1
ATOM 4589 C C . ASP B 1 146 ? -27.016 3.285 -10.805 1 34.59 146 ASP B C 1
ATOM 4591 O O . ASP B 1 146 ? -27.594 2.924 -9.773 1 34.59 146 ASP B O 1
ATOM 4595 N N . PRO B 1 147 ? -25.766 3.729 -10.68 1 37.78 147 PRO B N 1
ATOM 4596 C CA . PRO B 1 147 ? -25.359 4.41 -9.445 1 37.78 147 PRO B CA 1
ATOM 4597 C C . PRO B 1 147 ? -26.531 5.074 -8.727 1 37.78 147 PRO B C 1
ATOM 4599 O O . PRO B 1 147 ? -26.547 5.152 -7.496 1 37.78 147 PRO B O 1
ATOM 4602 N N . ALA B 1 148 ? -27.453 5.621 -9.438 1 37.44 148 ALA B N 1
ATOM 4603 C CA . ALA B 1 148 ? -28.672 6.211 -8.898 1 37.44 148 ALA B CA 1
ATOM 4604 C C . ALA B 1 148 ? -29.484 5.18 -8.117 1 37.44 148 ALA B C 1
ATOM 4606 O O . ALA B 1 148 ? -30.172 5.523 -7.156 1 37.44 148 ALA B O 1
ATOM 4607 N N . GLU B 1 149 ? -29.469 4.055 -8.508 1 39.5 149 GLU B N 1
ATOM 4608 C CA . GLU B 1 149 ? -30.219 3.031 -7.785 1 39.5 149 GLU B CA 1
ATOM 4609 C C . GLU B 1 149 ? -29.531 2.646 -6.484 1 39.5 149 GLU B C 1
ATOM 4611 O O . GLU B 1 149 ? -30.156 2.125 -5.562 1 39.5 149 GLU B O 1
ATOM 4616 N N . ALA B 1 150 ? -28.25 2.85 -6.301 1 41.06 150 ALA B N 1
ATOM 4617 C CA . ALA B 1 150 ? -27.5 2.59 -5.074 1 41.06 150 ALA B CA 1
ATOM 4618 C C . ALA B 1 150 ? -27.938 3.535 -3.957 1 41.06 150 ALA B C 1
ATOM 4620 O O . ALA B 1 150 ? -27.969 3.148 -2.787 1 41.06 150 ALA B O 1
ATOM 4621 N N . ALA B 1 151 ? -28.172 4.867 -4.281 1 42.97 151 ALA B N 1
ATOM 4622 C CA . ALA B 1 151 ? -28.656 5.828 -3.295 1 42.97 151 ALA B CA 1
ATOM 4623 C C . ALA B 1 151 ? -29.953 5.344 -2.652 1 42.97 151 ALA B C 1
ATOM 4625 O O . ALA B 1 151 ? -30.203 5.605 -1.474 1 42.97 151 ALA B O 1
ATOM 4626 N N . ASP B 1 152 ? -30.797 4.801 -3.443 1 44.28 152 ASP B N 1
ATOM 4627 C CA . ASP B 1 152 ? -32.094 4.355 -2.912 1 44.28 152 ASP B CA 1
ATOM 4628 C C . ASP B 1 152 ? -31.906 3.125 -2.025 1 44.28 152 ASP B C 1
ATOM 4630 O O . ASP B 1 152 ? -32.875 2.674 -1.389 1 44.28 152 ASP B O 1
ATOM 4634 N N . ARG B 1 153 ? -30.766 2.615 -1.96 1 46.84 153 ARG B N 1
ATOM 4635 C CA . ARG B 1 153 ? -30.688 1.332 -1.27 1 46.84 153 ARG B CA 1
ATOM 4636 C C . ARG B 1 153 ? -30.203 1.507 0.164 1 46.84 153 ARG B C 1
ATOM 4638 O O . ARG B 1 153 ? -29.828 0.533 0.82 1 46.84 153 ARG B O 1
ATOM 4645 N N . ARG B 1 154 ? -30.156 2.791 0.538 1 49.66 154 ARG B N 1
ATOM 4646 C CA . ARG B 1 154 ? -30 3.012 1.972 1 49.66 154 ARG B CA 1
ATOM 4647 C C . ARG B 1 154 ? -31.188 2.449 2.746 1 49.66 154 ARG B C 1
ATOM 4649 O O . ARG B 1 154 ? -32.344 2.713 2.4 1 49.66 154 ARG B O 1
ATOM 4656 N N . GLY B 1 155 ? -30.953 1.443 3.463 1 61.16 155 GLY B N 1
ATOM 4657 C CA . GLY B 1 155 ? -31.938 0.759 4.297 1 61.16 155 GLY B CA 1
ATOM 4658 C C . GLY B 1 155 ? -32.344 -0.602 3.754 1 61.16 155 GLY B C 1
ATOM 4659 O O . GLY B 1 155 ? -33.312 -1.197 4.215 1 61.16 155 GLY B O 1
ATOM 4660 N N . ARG B 1 156 ? -31.641 -0.962 2.711 1 64.44 156 ARG B N 1
ATOM 4661 C CA . ARG B 1 156 ? -32.031 -2.26 2.178 1 64.44 156 ARG B CA 1
ATOM 4662 C C . ARG B 1 156 ? -31.516 -3.396 3.051 1 64.44 156 ARG B C 1
ATOM 4664 O O . ARG B 1 156 ? -30.375 -3.352 3.525 1 64.44 156 ARG B O 1
ATOM 4671 N N . ARG B 1 157 ? -32.375 -4.266 3.342 1 78.81 157 ARG B N 1
ATOM 4672 C CA . ARG B 1 157 ? -32.031 -5.457 4.117 1 78.81 157 ARG B CA 1
ATOM 4673 C C . ARG B 1 157 ? -31.156 -6.406 3.307 1 78.81 157 ARG B C 1
ATOM 4675 O O . ARG B 1 157 ? -31.484 -6.73 2.16 1 78.81 157 ARG B O 1
ATOM 4682 N N . ILE B 1 158 ? -29.875 -6.586 3.744 1 83.81 158 ILE B N 1
ATOM 4683 C CA . ILE B 1 158 ? -28.938 -7.5 3.121 1 83.81 158 ILE B CA 1
ATOM 4684 C C . ILE B 1 158 ? -29.172 -8.922 3.635 1 83.81 158 ILE B C 1
ATOM 4686 O O . ILE B 1 158 ? -29.188 -9.156 4.844 1 83.81 158 ILE B O 1
ATOM 4690 N N . GLY B 1 159 ? -29.531 -9.805 2.693 1 84.5 159 GLY B N 1
ATOM 4691 C CA . GLY B 1 159 ? -29.734 -11.195 3.064 1 84.5 159 GLY B CA 1
ATOM 4692 C C . GLY B 1 159 ? -28.75 -12.141 2.404 1 84.5 159 GLY B C 1
ATOM 4693 O O . GLY B 1 159 ? -27.688 -11.711 1.958 1 84.5 159 GLY B O 1
ATOM 4694 N N . GLU B 1 160 ? -29.094 -13.383 2.398 1 87.56 160 GLU B N 1
ATOM 4695 C CA . GLU B 1 160 ? -28.25 -14.469 1.907 1 87.56 160 GLU B CA 1
ATOM 4696 C C . GLU B 1 160 ? -27.984 -14.336 0.409 1 87.56 160 GLU B C 1
ATOM 4698 O O . GLU B 1 160 ? -26.906 -14.695 -0.077 1 87.56 160 GLU B O 1
ATOM 4703 N N . THR B 1 161 ? -28.875 -13.812 -0.219 1 86.12 161 THR B N 1
ATOM 4704 C CA . THR B 1 161 ? -28.766 -13.68 -1.667 1 86.12 161 THR B CA 1
ATOM 4705 C C . THR B 1 161 ? -27.625 -12.742 -2.041 1 86.12 161 THR B C 1
ATOM 4707 O O . THR B 1 161 ? -26.812 -13.055 -2.906 1 86.12 161 THR B O 1
ATOM 4710 N N . GLU B 1 162 ? -27.594 -11.648 -1.339 1 86.31 162 GLU B N 1
ATOM 4711 C CA . GLU B 1 162 ? -26.547 -10.672 -1.617 1 86.31 162 GLU B CA 1
ATOM 4712 C C . GLU B 1 162 ? -25.172 -11.211 -1.252 1 86.31 162 GLU B C 1
ATOM 4714 O O . GLU B 1 162 ? -24.203 -11.023 -1.997 1 86.31 162 GLU B O 1
ATOM 4719 N N . VAL B 1 163 ? -25.094 -11.891 -0.148 1 90.38 163 VAL B N 1
ATOM 4720 C CA . VAL B 1 163 ? -23.828 -12.453 0.324 1 90.38 163 VAL B CA 1
ATOM 4721 C C . VAL B 1 163 ? -23.344 -13.508 -0.662 1 90.38 163 VAL B C 1
ATOM 4723 O O . VAL B 1 163 ? -22.156 -13.508 -1.035 1 90.38 163 VAL B O 1
ATOM 4726 N N . HIS B 1 164 ? -24.203 -14.312 -1.134 1 89.94 164 HIS B N 1
ATOM 4727 C CA . HIS B 1 164 ? -23.844 -15.367 -2.084 1 89.94 164 HIS B CA 1
ATOM 4728 C C . HIS B 1 164 ? -23.375 -14.773 -3.412 1 89.94 164 HIS B C 1
ATOM 4730 O O . HIS B 1 164 ? -22.469 -15.305 -4.047 1 89.94 164 HIS B O 1
ATOM 4736 N N . ALA B 1 165 ? -23.984 -13.742 -3.764 1 89 165 ALA B N 1
ATOM 4737 C CA . ALA B 1 165 ? -23.609 -13.094 -5.02 1 89 165 ALA B CA 1
ATOM 4738 C C . ALA B 1 165 ? -22.172 -12.594 -4.973 1 89 165 ALA B C 1
ATOM 4740 O O . ALA B 1 165 ? -21.422 -12.727 -5.945 1 89 165 ALA B O 1
ATOM 4741 N N . VAL B 1 166 ? -21.797 -12.031 -3.838 1 91.5 166 VAL B N 1
ATOM 4742 C CA . VAL B 1 166 ? -20.438 -11.531 -3.676 1 91.5 166 VAL B CA 1
ATOM 4743 C C . VAL B 1 166 ? -19.453 -12.703 -3.693 1 91.5 166 VAL B C 1
ATOM 4745 O O . VAL B 1 166 ? -18.438 -12.648 -4.383 1 91.5 166 VAL B O 1
ATOM 4748 N N . GLU B 1 167 ? -19.797 -13.742 -3.02 1 91.94 167 GLU B N 1
ATOM 4749 C CA . GLU B 1 167 ? -18.938 -14.922 -2.953 1 91.94 167 GLU B CA 1
ATOM 4750 C C . GLU B 1 167 ? -18.797 -15.57 -4.324 1 91.94 167 GLU B C 1
ATOM 4752 O O . GLU B 1 167 ? -17.703 -16 -4.695 1 91.94 167 GLU B O 1
ATOM 4757 N N . GLU B 1 168 ? -19.812 -15.594 -5.055 1 90.25 168 GLU B N 1
ATOM 4758 C CA . GLU B 1 168 ? -19.797 -16.188 -6.391 1 90.25 168 GLU B CA 1
ATOM 4759 C C . GLU B 1 168 ? -18.969 -15.336 -7.355 1 90.25 168 GLU B C 1
ATOM 4761 O O . GLU B 1 168 ? -18.297 -15.867 -8.234 1 90.25 168 GLU B O 1
ATOM 4766 N N . ALA B 1 169 ? -19.094 -14.086 -7.18 1 90.81 169 ALA B N 1
ATOM 4767 C CA . ALA B 1 169 ? -18.281 -13.195 -8.016 1 90.81 169 ALA B CA 1
ATOM 4768 C C . ALA B 1 169 ? -16.797 -13.469 -7.832 1 90.81 169 ALA B C 1
ATOM 4770 O O . ALA B 1 169 ? -16.047 -13.516 -8.805 1 90.81 169 ALA B O 1
ATOM 4771 N N . VAL B 1 170 ? -16.406 -13.711 -6.602 1 93.12 170 VAL B N 1
ATOM 4772 C CA . VAL B 1 170 ? -15.008 -14 -6.289 1 93.12 170 VAL B CA 1
ATOM 4773 C C . VAL B 1 170 ? -14.57 -15.273 -7.02 1 93.12 170 VAL B C 1
ATOM 4775 O O . VAL B 1 170 ? -13.555 -15.273 -7.715 1 93.12 170 VAL B O 1
ATOM 4778 N N . ARG B 1 171 ? -15.367 -16.281 -6.949 1 90.19 171 ARG B N 1
ATOM 4779 C CA . ARG B 1 171 ? -15.039 -17.562 -7.543 1 90.19 171 ARG B CA 1
ATOM 4780 C C . ARG B 1 171 ? -14.977 -17.469 -9.062 1 90.19 171 ARG B C 1
ATOM 4782 O O . ARG B 1 171 ? -14.039 -17.984 -9.688 1 90.19 171 ARG B O 1
ATOM 4789 N N . ARG B 1 172 ? -15.852 -16.797 -9.602 1 88.38 172 ARG B N 1
ATOM 4790 C CA . ARG B 1 172 ? -15.945 -16.688 -11.055 1 88.38 172 ARG B CA 1
ATOM 4791 C C . ARG B 1 172 ? -14.773 -15.891 -11.625 1 88.38 172 ARG B C 1
ATOM 4793 O O . ARG B 1 172 ? -14.195 -16.281 -12.641 1 88.38 172 ARG B O 1
ATOM 4800 N N . ILE B 1 173 ? -14.477 -14.844 -10.977 1 91.25 173 ILE B N 1
ATOM 4801 C CA . ILE B 1 173 ? -13.383 -14.016 -11.453 1 91.25 173 ILE B CA 1
ATOM 4802 C C . ILE B 1 173 ? -12.078 -14.812 -11.422 1 91.25 173 ILE B C 1
ATOM 4804 O O . ILE B 1 173 ? -11.297 -14.773 -12.375 1 91.25 173 ILE B O 1
ATOM 4808 N N . ARG B 1 174 ? -11.883 -15.555 -10.367 1 90.88 174 ARG B N 1
ATOM 4809 C CA . ARG B 1 174 ? -10.648 -16.328 -10.219 1 90.88 174 ARG B CA 1
ATOM 4810 C C . ARG B 1 174 ? -10.531 -17.375 -11.32 1 90.88 174 ARG B C 1
ATOM 4812 O O . ARG B 1 174 ? -9.469 -17.547 -11.914 1 90.88 174 ARG B O 1
ATOM 4819 N N . LEU B 1 175 ? -11.617 -18.047 -11.625 1 85.31 175 LEU B N 1
ATOM 4820 C CA . LEU B 1 175 ? -11.625 -19.078 -12.648 1 85.31 175 LEU B CA 1
ATOM 4821 C C . LEU B 1 175 ? -11.367 -18.484 -14.031 1 85.31 175 LEU B C 1
ATOM 4823 O O . LEU B 1 175 ? -10.555 -19.016 -14.797 1 85.31 175 LEU B O 1
ATOM 4827 N N . LEU B 1 176 ? -11.984 -17.406 -14.281 1 87.81 176 LEU B N 1
ATOM 4828 C CA . LEU B 1 176 ? -11.828 -16.75 -15.578 1 87.81 176 LEU B CA 1
ATOM 4829 C C . LEU B 1 176 ? -10.414 -16.203 -15.742 1 87.81 176 LEU B C 1
ATOM 4831 O O . LEU B 1 176 ? -9.852 -16.234 -16.844 1 87.81 176 LEU B O 1
ATOM 4835 N N . ASP B 1 177 ? -9.891 -15.711 -14.656 1 91.31 177 ASP B N 1
ATOM 4836 C CA . ASP B 1 177 ? -8.523 -15.188 -14.703 1 91.31 177 ASP B CA 1
ATOM 4837 C C . ASP B 1 177 ? -7.523 -16.297 -15.016 1 91.31 177 ASP B C 1
ATOM 4839 O O . ASP B 1 177 ? -6.617 -16.109 -15.828 1 91.31 177 ASP B O 1
ATOM 4843 N N . ASP B 1 178 ? -7.676 -17.484 -14.406 1 88.12 178 ASP B N 1
ATOM 4844 C CA . ASP B 1 178 ? -6.77 -18.594 -14.617 1 88.12 178 ASP B CA 1
ATOM 4845 C C . ASP B 1 178 ? -6.785 -19.047 -16.078 1 88.12 178 ASP B C 1
ATOM 4847 O O . ASP B 1 178 ? -5.773 -19.531 -16.594 1 88.12 178 ASP B O 1
ATOM 4851 N N . ARG B 1 179 ? -7.852 -18.797 -16.734 1 85.69 179 ARG B N 1
ATOM 4852 C CA . ARG B 1 179 ? -8.023 -19.266 -18.109 1 85.69 179 ARG B CA 1
ATOM 4853 C C . ARG B 1 179 ? -7.637 -18.188 -19.109 1 85.69 179 ARG B C 1
ATOM 4855 O O . ARG B 1 179 ? -6.938 -18.453 -20.078 1 85.69 179 ARG B O 1
ATOM 4862 N N . HIS B 1 180 ? -8.031 -16.922 -18.812 1 87.94 180 HIS B N 1
ATOM 4863 C CA . HIS B 1 180 ? -8.008 -15.922 -19.859 1 87.94 180 HIS B CA 1
ATOM 4864 C C . HIS B 1 180 ? -7.035 -14.797 -19.531 1 87.94 180 HIS B C 1
ATOM 4866 O O . HIS B 1 180 ? -6.641 -14.023 -20.406 1 87.94 180 HIS B O 1
ATOM 4872 N N . GLY B 1 181 ? -6.723 -14.703 -18.312 1 89.19 181 GLY B N 1
ATOM 4873 C CA . GLY B 1 181 ? -5.859 -13.609 -17.922 1 89.19 181 GLY B CA 1
ATOM 4874 C C . GLY B 1 181 ? -6.621 -12.391 -17.438 1 89.19 181 GLY B C 1
ATOM 4875 O O . GLY B 1 181 ? -7.836 -12.297 -17.625 1 89.19 181 GLY B O 1
ATOM 4876 N N . ALA B 1 182 ? -5.98 -11.453 -16.969 1 91.38 182 ALA B N 1
ATOM 4877 C CA . ALA B 1 182 ? -6.57 -10.438 -16.094 1 91.38 182 ALA B CA 1
ATOM 4878 C C . ALA B 1 182 ? -7.012 -9.211 -16.891 1 91.38 182 ALA B C 1
ATOM 4880 O O . ALA B 1 182 ? -7.914 -8.484 -16.469 1 91.38 182 ALA B O 1
ATOM 4881 N N . ASP B 1 183 ? -6.441 -8.898 -18.031 1 87.88 183 ASP B N 1
ATOM 4882 C CA . ASP B 1 183 ? -6.586 -7.586 -18.641 1 87.88 183 ASP B CA 1
ATOM 4883 C C . ASP B 1 183 ? -8.047 -7.297 -18.984 1 87.88 183 ASP B C 1
ATOM 4885 O O . ASP B 1 183 ? -8.586 -6.254 -18.594 1 87.88 183 ASP B O 1
ATOM 4889 N N . GLY B 1 184 ? -8.68 -8.195 -19.609 1 85.06 184 GLY B N 1
ATOM 4890 C CA . GLY B 1 184 ? -10.07 -7.984 -19.969 1 85.06 184 GLY B CA 1
ATOM 4891 C C . GLY B 1 184 ? -11.016 -8.039 -18.766 1 85.06 184 GLY B C 1
ATOM 4892 O O . GLY B 1 184 ? -12.07 -7.41 -18.781 1 85.06 184 GLY B O 1
ATOM 4893 N N . LEU B 1 185 ? -10.617 -8.711 -17.734 1 89.81 185 LEU B N 1
ATOM 4894 C CA . LEU B 1 185 ? -11.453 -8.961 -16.578 1 89.81 185 LEU B CA 1
ATOM 4895 C C . LEU B 1 185 ? -11.414 -7.777 -15.609 1 89.81 185 LEU B C 1
ATOM 4897 O O . LEU B 1 185 ? -12.391 -7.508 -14.914 1 89.81 185 LEU B O 1
ATOM 4901 N N . TYR B 1 186 ? -10.344 -7.086 -15.523 1 91.31 186 TYR B N 1
ATOM 4902 C CA . TYR B 1 186 ? -10.156 -6.055 -14.508 1 91.31 186 TYR B CA 1
ATOM 4903 C C . TYR B 1 186 ? -11.211 -4.961 -14.641 1 91.31 186 TYR B C 1
ATOM 4905 O O . TYR B 1 186 ? -11.82 -4.559 -13.648 1 91.31 186 TYR B O 1
ATOM 4913 N N . ARG B 1 187 ? -11.422 -4.441 -15.805 1 84.94 187 ARG B N 1
ATOM 4914 C CA . ARG B 1 187 ? -12.398 -3.379 -16 1 84.94 187 ARG B CA 1
ATOM 4915 C C . ARG B 1 187 ? -13.805 -3.854 -15.633 1 84.94 187 ARG B C 1
ATOM 4917 O O . ARG B 1 187 ? -14.594 -3.098 -15.055 1 84.94 187 ARG B O 1
ATOM 4924 N N . ARG B 1 188 ? -14.023 -5.125 -15.891 1 86.44 188 ARG B N 1
ATOM 4925 C CA . ARG B 1 188 ? -15.352 -5.68 -15.656 1 86.44 188 ARG B CA 1
ATOM 4926 C C . ARG B 1 188 ? -15.562 -5.984 -14.18 1 86.44 188 ARG B C 1
ATOM 4928 O O . ARG B 1 188 ? -16.703 -5.973 -13.695 1 86.44 188 ARG B O 1
ATOM 4935 N N . ALA B 1 189 ? -14.5 -6.227 -13.531 1 90.75 189 ALA B N 1
ATOM 4936 C CA . ALA B 1 189 ? -14.586 -6.664 -12.141 1 90.75 189 ALA B CA 1
ATOM 4937 C C . ALA B 1 189 ? -14.805 -5.48 -11.203 1 90.75 189 ALA B C 1
ATOM 4939 O O . ALA B 1 189 ? -15.141 -5.66 -10.031 1 90.75 189 ALA B O 1
ATOM 4940 N N . ALA B 1 190 ? -14.656 -4.285 -11.688 1 83.38 190 ALA B N 1
ATOM 4941 C CA . ALA B 1 190 ? -14.844 -3.088 -10.867 1 83.38 190 ALA B CA 1
ATOM 4942 C C . ALA B 1 190 ? -16.297 -2.957 -10.414 1 83.38 190 ALA B C 1
ATOM 4944 O O . ALA B 1 190 ? -16.562 -2.518 -9.297 1 83.38 190 ALA B O 1
ATOM 4945 N N . ALA B 1 191 ? -17.188 -3.416 -11.203 1 85.5 191 ALA B N 1
ATOM 4946 C CA . ALA B 1 191 ? -18.609 -3.238 -10.914 1 85.5 191 ALA B CA 1
ATOM 4947 C C . ALA B 1 191 ? -19.031 -4.105 -9.734 1 85.5 191 ALA B C 1
ATOM 4949 O O . ALA B 1 191 ? -19.609 -3.605 -8.766 1 85.5 191 ALA B O 1
ATOM 4950 N N . PRO B 1 192 ? -18.688 -5.383 -9.812 1 87.75 192 PRO B N 1
ATOM 4951 C CA . PRO B 1 192 ? -19.062 -6.176 -8.641 1 87.75 192 PRO B CA 1
ATOM 4952 C C . PRO B 1 192 ? -18.422 -5.664 -7.355 1 87.75 192 PRO B C 1
ATOM 4954 O O . PRO B 1 192 ? -19.031 -5.734 -6.285 1 87.75 192 PRO B O 1
ATOM 4957 N N . LEU B 1 193 ? -17.281 -5.215 -7.402 1 90.19 193 LEU B N 1
ATOM 4958 C CA . LEU B 1 193 ? -16.625 -4.699 -6.211 1 90.19 193 LEU B CA 1
ATOM 4959 C C . LEU B 1 193 ? -17.344 -3.469 -5.672 1 90.19 193 LEU B C 1
ATOM 4961 O O . LEU B 1 193 ? -17.578 -3.359 -4.465 1 90.19 193 LEU B O 1
ATOM 4965 N N . ARG B 1 194 ? -17.688 -2.566 -6.547 1 85.5 194 ARG B N 1
ATOM 4966 C CA . ARG B 1 194 ? -18.438 -1.384 -6.137 1 85.5 194 ARG B CA 1
ATOM 4967 C C . ARG B 1 194 ? -19.766 -1.773 -5.484 1 85.5 194 ARG B C 1
ATOM 4969 O O . ARG B 1 194 ? -20.172 -1.172 -4.488 1 85.5 194 ARG B O 1
ATOM 4976 N N . THR B 1 195 ? -20.359 -2.752 -6.031 1 84.94 195 THR B N 1
ATOM 4977 C CA . THR B 1 195 ? -21.625 -3.232 -5.488 1 84.94 195 THR B CA 1
ATOM 4978 C C . THR B 1 195 ? -21.422 -3.803 -4.086 1 84.94 195 THR B C 1
ATOM 4980 O O . THR B 1 195 ? -22.203 -3.518 -3.178 1 84.94 195 THR B O 1
ATOM 4983 N N . ALA B 1 196 ? -20.438 -4.586 -3.93 1 88.25 196 ALA B N 1
ATOM 4984 C CA . ALA B 1 196 ? -20.141 -5.164 -2.619 1 88.25 196 ALA B CA 1
ATOM 4985 C C . ALA B 1 196 ? -19.906 -4.07 -1.581 1 88.25 196 ALA B C 1
ATOM 4987 O O . ALA B 1 196 ? -20.406 -4.156 -0.457 1 88.25 196 ALA B O 1
ATOM 4988 N N . TYR B 1 197 ? -19.25 -3.057 -1.992 1 83.5 197 TYR B N 1
ATOM 4989 C CA . TYR B 1 197 ? -18.953 -1.957 -1.081 1 83.5 197 TYR B CA 1
ATOM 4990 C C . TYR B 1 197 ? -20.219 -1.181 -0.733 1 83.5 197 TYR B C 1
ATOM 4992 O O . TYR B 1 197 ? -20.391 -0.75 0.409 1 83.5 197 TYR B O 1
ATOM 5000 N N . THR B 1 198 ? -21.031 -1.016 -1.701 1 81.25 198 THR B N 1
ATOM 5001 C CA . THR B 1 198 ? -22.297 -0.345 -1.455 1 81.25 198 THR B CA 1
ATOM 5002 C C . THR B 1 198 ? -23.141 -1.124 -0.443 1 81.25 198 THR B C 1
ATOM 5004 O O . THR B 1 198 ? -23.766 -0.532 0.433 1 81.25 198 THR B O 1
ATOM 5007 N N . LEU B 1 199 ? -23.125 -2.379 -0.579 1 82.25 199 LEU B N 1
ATOM 5008 C CA . LEU B 1 199 ? -23.844 -3.227 0.36 1 82.25 199 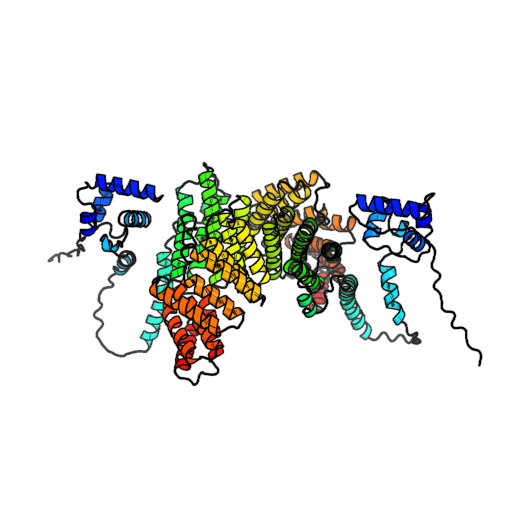LEU B CA 1
ATOM 5009 C C . LEU B 1 199 ? -23.281 -3.09 1.768 1 82.25 199 LEU B C 1
ATOM 5011 O O . LEU B 1 199 ? -24.031 -3.043 2.744 1 82.25 199 LEU B O 1
ATOM 5015 N N . LEU B 1 200 ? -22 -2.971 1.889 1 81.25 200 LEU B N 1
ATOM 5016 C CA . LEU B 1 200 ? -21.344 -2.855 3.186 1 81.25 200 LEU B CA 1
ATOM 5017 C C . LEU B 1 200 ? -21.656 -1.514 3.838 1 81.25 200 LEU B C 1
ATOM 5019 O O . LEU B 1 200 ? -21.859 -1.44 5.055 1 81.25 200 LEU B O 1
ATOM 5023 N N . ASP B 1 201 ? -21.688 -0.517 3.035 1 74.69 201 ASP B N 1
ATOM 5024 C CA . ASP B 1 201 ? -21.828 0.839 3.555 1 74.69 201 ASP B CA 1
ATOM 5025 C C . ASP B 1 201 ? -23.281 1.132 3.918 1 74.69 201 ASP B C 1
ATOM 5027 O O . ASP B 1 201 ? -23.562 1.82 4.902 1 74.69 201 ASP B O 1
ATOM 5031 N N . ALA B 1 202 ? -24.188 0.698 3.111 1 69.88 202 ALA B N 1
ATOM 5032 C CA . ALA B 1 202 ? -25.578 1.133 3.229 1 69.88 202 ALA B CA 1
ATOM 5033 C C . ALA B 1 202 ? -26.438 0.036 3.84 1 69.88 202 ALA B C 1
ATOM 5035 O O . ALA B 1 202 ? -27.547 0.305 4.324 1 69.88 202 ALA B O 1
ATOM 5036 N N . GLY B 1 203 ? -25.875 -1.029 3.766 1 65.5 203 GLY B N 1
ATOM 5037 C CA . GLY B 1 203 ? -26.766 -2.127 4.094 1 65.5 203 GLY B CA 1
ATOM 5038 C C . GLY B 1 203 ? -26.859 -2.404 5.582 1 65.5 203 GLY B C 1
ATOM 5039 O O . GLY B 1 203 ? -25.969 -2.004 6.344 1 65.5 203 GLY B O 1
ATOM 5040 N N . THR B 1 204 ? -28.078 -2.715 5.949 1 72.31 204 THR B N 1
ATOM 5041 C CA . THR B 1 204 ? -28.281 -3.213 7.305 1 72.31 204 THR B CA 1
ATOM 5042 C C . THR B 1 204 ? -28.484 -4.727 7.297 1 72.31 204 THR B C 1
ATOM 5044 O O . THR B 1 204 ? -29.141 -5.27 6.406 1 72.31 204 THR B O 1
ATOM 5047 N N . THR B 1 205 ? -27.578 -5.293 8.078 1 70.19 205 THR B N 1
ATOM 5048 C CA . THR B 1 205 ? -27.703 -6.742 8.164 1 70.19 205 THR B CA 1
ATOM 5049 C C . THR B 1 205 ? -28.5 -7.141 9.406 1 70.19 205 THR B C 1
ATOM 5051 O O . THR B 1 205 ? -28.391 -6.5 10.453 1 70.19 205 THR B O 1
ATOM 5054 N N . VAL B 1 206 ? -29.359 -8.031 9.109 1 68.5 206 VAL B N 1
ATOM 5055 C CA . VAL B 1 206 ? -30.188 -8.5 10.219 1 68.5 206 VAL B CA 1
ATOM 5056 C C . VAL B 1 206 ? -29.359 -9.438 11.109 1 68.5 206 VAL B C 1
ATOM 5058 O O . VAL B 1 206 ? -29.438 -9.352 12.336 1 68.5 206 VAL B O 1
ATOM 5061 N N . ARG B 1 207 ? -28.656 -10.312 10.492 1 82.88 207 ARG B N 1
ATOM 5062 C CA . ARG B 1 207 ? -27.891 -11.312 11.227 1 82.88 207 ARG B CA 1
ATOM 5063 C C . ARG B 1 207 ? -26.406 -10.992 11.195 1 82.88 207 ARG B C 1
ATOM 5065 O O . ARG B 1 207 ? -25.875 -10.562 10.172 1 82.88 207 ARG B O 1
ATOM 5072 N N . GLN B 1 208 ? -25.75 -11.289 12.297 1 86.56 208 GLN B N 1
ATOM 5073 C CA . GLN B 1 208 ? -24.312 -11.055 12.422 1 86.56 208 GLN B CA 1
ATOM 5074 C C . GLN B 1 208 ? -23.531 -11.961 11.477 1 86.56 208 GLN B C 1
ATOM 5076 O O . GLN B 1 208 ? -22.516 -11.539 10.906 1 86.56 208 GLN B O 1
ATOM 5081 N N . THR B 1 209 ? -24.047 -13.148 11.367 1 88.31 209 THR B N 1
ATOM 5082 C CA . THR B 1 209 ? -23.359 -14.102 10.492 1 88.31 209 THR B CA 1
ATOM 5083 C C . THR B 1 209 ? -23.359 -13.602 9.047 1 88.31 209 THR B C 1
ATOM 5085 O O . THR B 1 209 ? -22.375 -13.742 8.336 1 88.31 209 THR B O 1
ATOM 5088 N N . THR B 1 210 ? -24.422 -13.055 8.656 1 88.06 210 THR B N 1
ATOM 5089 C CA . THR B 1 210 ? -24.531 -12.5 7.309 1 88.06 210 THR B CA 1
ATOM 5090 C C . THR B 1 210 ? -23.594 -11.305 7.141 1 88.06 210 THR B C 1
ATOM 5092 O O . THR B 1 210 ? -22.969 -11.148 6.098 1 88.06 210 THR B O 1
ATOM 5095 N N . SER B 1 211 ? -23.531 -10.578 8.156 1 87.62 211 SER B N 1
ATOM 5096 C CA . SER B 1 211 ? -22.641 -9.422 8.133 1 87.62 211 SER B CA 1
ATOM 5097 C C . SER B 1 211 ? -21.172 -9.852 8.008 1 87.62 211 SER B C 1
ATOM 5099 O O . SER B 1 211 ? -20.422 -9.305 7.203 1 87.62 211 SER B O 1
ATOM 5101 N N . ASP B 1 212 ? -20.812 -10.828 8.75 1 90.88 212 ASP B N 1
ATOM 5102 C CA . ASP B 1 212 ? -19.438 -11.336 8.734 1 90.88 212 ASP B CA 1
ATOM 5103 C C . ASP B 1 212 ? -19.078 -11.891 7.355 1 90.88 212 ASP B C 1
ATOM 5105 O O . ASP B 1 212 ? -18 -11.625 6.84 1 90.88 212 ASP B O 1
ATOM 5109 N N . ARG B 1 213 ? -20.031 -12.609 6.824 1 92.06 213 ARG B N 1
ATOM 5110 C CA . ARG B 1 213 ? -19.797 -13.203 5.516 1 92.06 213 ARG B CA 1
ATOM 5111 C C . ARG B 1 213 ? -19.719 -12.133 4.43 1 92.06 213 ARG B C 1
ATOM 5113 O O . ARG B 1 213 ? -18.938 -12.258 3.488 1 92.06 213 ARG B O 1
ATOM 5120 N N . LEU B 1 214 ? -20.469 -11.141 4.59 1 91.12 214 LEU B N 1
ATOM 5121 C CA . LEU B 1 214 ? -20.438 -10.055 3.615 1 91.12 214 LEU B CA 1
ATOM 5122 C C . LEU B 1 214 ? -19.109 -9.32 3.668 1 91.12 214 LEU B C 1
ATOM 5124 O O . LEU B 1 214 ? -18.531 -9.008 2.627 1 91.12 214 LEU B O 1
ATOM 5128 N N . HIS B 1 215 ? -18.609 -9.094 4.848 1 91.44 215 HIS B N 1
ATOM 5129 C CA . HIS B 1 215 ? -17.328 -8.422 5 1 91.44 215 HIS B CA 1
ATOM 5130 C C . HIS B 1 215 ? -16.188 -9.281 4.457 1 91.44 215 HIS B C 1
ATOM 5132 O O . HIS B 1 215 ? -15.312 -8.781 3.752 1 91.44 215 HIS B O 1
ATOM 5138 N N . ALA B 1 216 ? -16.266 -10.516 4.762 1 93.81 216 ALA B N 1
ATOM 5139 C CA . ALA B 1 216 ? -15.25 -11.445 4.254 1 93.81 216 ALA B CA 1
ATOM 5140 C C . ALA B 1 216 ? -15.289 -11.516 2.729 1 93.81 216 ALA B C 1
ATOM 5142 O O . ALA B 1 216 ? -14.25 -11.477 2.072 1 93.81 216 ALA B O 1
ATOM 5143 N N . GLY B 1 217 ? -16.5 -11.625 2.256 1 94.19 217 GLY B N 1
ATOM 5144 C CA . GLY B 1 217 ? -16.672 -11.68 0.814 1 94.19 217 GLY B CA 1
ATOM 5145 C C . GLY B 1 217 ? -16.203 -10.422 0.109 1 94.19 217 GLY B C 1
ATOM 5146 O O . GLY B 1 217 ? -15.547 -10.5 -0.935 1 94.19 217 GLY B O 1
ATOM 5147 N N . ALA B 1 218 ? -16.5 -9.289 0.691 1 93.12 218 ALA B N 1
ATOM 5148 C CA . ALA B 1 218 ? -16.062 -8.016 0.116 1 93.12 218 ALA B CA 1
ATOM 5149 C C . ALA B 1 218 ? -14.539 -7.898 0.147 1 93.12 218 ALA B C 1
ATOM 5151 O O . ALA B 1 218 ? -13.93 -7.418 -0.811 1 93.12 218 ALA B O 1
ATOM 5152 N N . GLY B 1 219 ? -13.938 -8.289 1.236 1 96.25 219 GLY B N 1
ATOM 5153 C CA . GLY B 1 219 ? -12.492 -8.312 1.325 1 96.25 219 GLY B CA 1
ATOM 5154 C C . GLY B 1 219 ? -11.844 -9.227 0.3 1 96.25 219 GLY B C 1
ATOM 5155 O O . GLY B 1 219 ? -10.875 -8.844 -0.361 1 96.25 219 GLY B O 1
ATOM 5156 N N . GLU B 1 220 ? -12.414 -10.391 0.11 1 97.12 220 GLU B N 1
ATOM 5157 C CA . GLU B 1 220 ? -11.898 -11.328 -0.878 1 97.12 220 GLU B CA 1
ATOM 5158 C C . GLU B 1 220 ? -12.062 -10.789 -2.295 1 97.12 220 GLU B C 1
ATOM 5160 O O . GLU B 1 220 ? -11.195 -11 -3.148 1 97.12 220 GLU B O 1
ATOM 5165 N N . LEU B 1 221 ? -13.172 -10.195 -2.482 1 96.06 221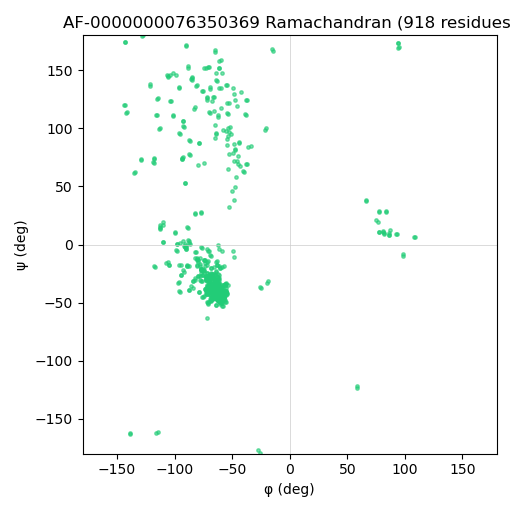 LEU B N 1
ATOM 5166 C CA . LEU B 1 221 ? -13.383 -9.594 -3.793 1 96.06 221 LEU B CA 1
ATOM 5167 C C . LEU B 1 221 ? -12.375 -8.484 -4.055 1 96.06 221 LEU B C 1
ATOM 5169 O O . LEU B 1 221 ? -11.859 -8.352 -5.168 1 96.06 221 LEU B O 1
ATOM 5173 N N . ALA B 1 222 ? -12.086 -7.707 -3.035 1 96.75 222 ALA B N 1
ATOM 5174 C CA . ALA B 1 222 ? -11.062 -6.676 -3.17 1 96.75 222 ALA B CA 1
ATOM 5175 C C . ALA B 1 222 ? -9.703 -7.285 -3.514 1 96.75 222 ALA B C 1
ATOM 5177 O O . ALA B 1 222 ? -8.984 -6.773 -4.371 1 96.75 222 ALA B O 1
ATOM 5178 N N . ILE B 1 223 ? -9.305 -8.367 -2.877 1 97.88 223 ILE B N 1
ATOM 5179 C CA . ILE B 1 223 ? -8.047 -9.055 -3.162 1 97.88 223 ILE B CA 1
ATOM 5180 C C . ILE B 1 223 ? -8.062 -9.578 -4.594 1 97.88 223 ILE B C 1
ATOM 5182 O O . ILE B 1 223 ? -7.074 -9.438 -5.324 1 97.88 223 ILE B O 1
ATOM 5186 N N . THR B 1 224 ? -9.18 -10.133 -4.984 1 96.81 224 THR B N 1
ATOM 5187 C CA . THR B 1 224 ? -9.312 -10.719 -6.316 1 96.81 224 THR B CA 1
ATOM 5188 C C . THR B 1 224 ? -9.195 -9.641 -7.387 1 96.81 224 THR B C 1
ATOM 5190 O O . THR B 1 224 ? -8.484 -9.812 -8.383 1 96.81 224 THR B O 1
ATOM 5193 N N . VAL B 1 225 ? -9.844 -8.555 -7.18 1 96.31 225 VAL B N 1
ATOM 5194 C CA . VAL B 1 225 ? -9.742 -7.43 -8.109 1 96.31 225 VAL B CA 1
ATOM 5195 C C . VAL B 1 225 ? -8.32 -6.863 -8.07 1 96.31 225 VAL B C 1
ATOM 5197 O O . VAL B 1 225 ? -7.773 -6.48 -9.109 1 96.31 225 VAL B O 1
ATOM 5200 N N . GLY B 1 226 ? -7.777 -6.793 -6.891 1 97.12 226 GLY B N 1
ATOM 5201 C CA . GLY B 1 226 ? -6.387 -6.395 -6.762 1 97.12 226 GLY B CA 1
ATOM 5202 C C . GLY B 1 226 ? -5.441 -7.27 -7.566 1 97.12 226 GLY B C 1
ATOM 5203 O O . GLY B 1 226 ? -4.5 -6.77 -8.188 1 97.12 226 GLY B O 1
ATOM 5204 N N . TRP B 1 227 ? -5.664 -8.516 -7.551 1 96.44 227 TRP B N 1
ATOM 5205 C CA . TRP B 1 227 ? -4.859 -9.445 -8.328 1 96.44 227 TRP B CA 1
ATOM 5206 C C . TRP B 1 227 ? -4.98 -9.156 -9.82 1 96.44 227 TRP B C 1
ATOM 5208 O O . TRP B 1 227 ? -3.986 -9.188 -10.555 1 96.44 227 TRP B O 1
ATOM 5218 N N . LEU B 1 228 ? -6.203 -8.953 -10.281 1 96.31 228 LEU B N 1
ATOM 5219 C CA . LEU B 1 228 ? -6.387 -8.617 -11.688 1 96.31 228 LEU B CA 1
ATOM 5220 C C . LEU B 1 228 ? -5.57 -7.383 -12.062 1 96.31 228 LEU B C 1
ATOM 5222 O O . LEU B 1 228 ? -4.934 -7.348 -13.117 1 96.31 228 LEU B O 1
ATOM 5226 N N . ALA B 1 229 ? -5.629 -6.402 -11.164 1 96.5 229 ALA B N 1
ATOM 5227 C CA . ALA B 1 229 ? -4.816 -5.207 -11.383 1 96.5 229 ALA B CA 1
ATOM 5228 C C . ALA B 1 229 ? -3.33 -5.551 -11.391 1 96.5 229 ALA B C 1
ATOM 5230 O O . ALA B 1 229 ? -2.584 -5.086 -12.258 1 96.5 229 ALA B O 1
ATOM 5231 N N . HIS B 1 230 ? -2.895 -6.367 -10.445 1 96.25 230 HIS B N 1
ATOM 5232 C CA . HIS B 1 230 ? -1.509 -6.805 -10.32 1 96.25 230 HIS B CA 1
ATOM 5233 C C . HIS B 1 230 ? -1.029 -7.5 -11.586 1 96.25 230 HIS B C 1
ATOM 5235 O O . HIS B 1 230 ? 0.001 -7.129 -12.156 1 96.25 230 HIS B O 1
ATOM 5241 N N . ASP B 1 231 ? -1.798 -8.414 -12.094 1 94.12 231 ASP B N 1
ATOM 5242 C CA . ASP B 1 231 ? -1.434 -9.211 -13.266 1 94.12 231 ASP B CA 1
ATOM 5243 C C . ASP B 1 231 ? -1.541 -8.383 -14.539 1 94.12 231 ASP B C 1
ATOM 5245 O O . ASP B 1 231 ? -0.998 -8.766 -15.578 1 94.12 231 ASP B O 1
ATOM 5249 N N . SER B 1 232 ? -2.182 -7.223 -14.477 1 93.81 232 S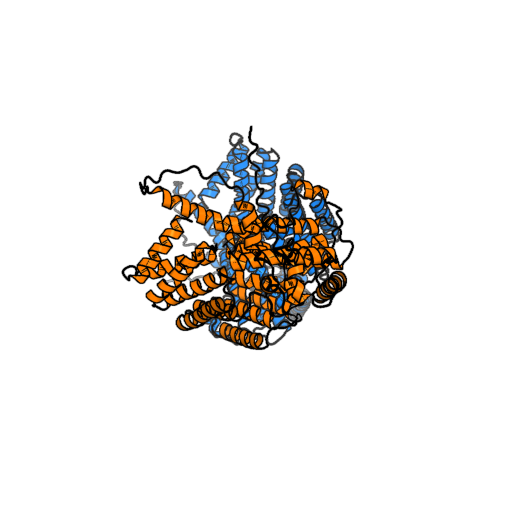ER B N 1
ATOM 5250 C CA . SER B 1 232 ? -2.299 -6.32 -15.625 1 93.81 232 SER B CA 1
ATOM 5251 C C . SER B 1 232 ? -1.253 -5.215 -15.562 1 93.81 232 SER B C 1
ATOM 5253 O O . SER B 1 232 ? -1.299 -4.266 -16.344 1 93.81 232 SER B O 1
ATOM 5255 N N . GLY B 1 233 ? -0.465 -5.254 -14.562 1 93.38 233 GLY B N 1
ATOM 5256 C CA . GLY B 1 233 ? 0.615 -4.285 -14.461 1 93.38 233 GLY B CA 1
ATOM 5257 C C . GLY B 1 233 ? 0.19 -2.986 -13.797 1 93.38 233 GLY B C 1
ATOM 5258 O O . GLY B 1 233 ? 0.944 -2.012 -13.789 1 93.38 233 GLY B O 1
ATOM 5259 N N . ARG B 1 234 ? -0.96 -2.939 -13.266 1 95.12 234 ARG B N 1
ATOM 5260 C CA . ARG B 1 234 ? -1.469 -1.766 -12.562 1 95.12 234 ARG B CA 1
ATOM 5261 C C . ARG B 1 234 ? -1.188 -1.858 -11.062 1 95.12 234 ARG B C 1
ATOM 5263 O O . ARG B 1 234 ? -2.115 -1.969 -10.258 1 95.12 234 ARG B O 1
ATOM 5270 N N . PHE B 1 235 ? 0.014 -1.656 -10.688 1 96 235 PHE B N 1
ATOM 5271 C CA . PHE B 1 235 ? 0.508 -1.961 -9.344 1 96 235 PHE B CA 1
ATOM 5272 C C . PHE B 1 235 ? -0.11 -1.023 -8.312 1 96 235 PHE B C 1
ATOM 5274 O O . PHE B 1 235 ? -0.434 -1.443 -7.203 1 96 235 PHE B O 1
ATOM 5281 N N . ASP B 1 236 ? -0.329 0.277 -8.672 1 94.38 236 ASP B N 1
ATOM 5282 C CA . ASP B 1 236 ? -0.917 1.22 -7.727 1 94.38 236 ASP B CA 1
ATOM 5283 C C . ASP B 1 236 ? -2.348 0.822 -7.375 1 94.38 236 ASP B C 1
ATOM 5285 O O . ASP B 1 236 ? -2.744 0.885 -6.207 1 94.38 236 ASP B O 1
ATOM 5289 N N . ASP B 1 237 ? -3.074 0.429 -8.406 1 95.06 237 ASP B N 1
ATOM 5290 C CA . ASP B 1 237 ? -4.434 -0.041 -8.164 1 95.06 237 ASP B CA 1
ATOM 5291 C C . ASP B 1 237 ? -4.438 -1.301 -7.301 1 95.06 237 ASP B C 1
ATOM 5293 O O . ASP B 1 237 ? -5.234 -1.421 -6.371 1 95.06 237 ASP B O 1
ATOM 5297 N N . ALA B 1 238 ? -3.574 -2.221 -7.625 1 97.31 238 ALA B N 1
ATOM 5298 C CA . ALA B 1 238 ? -3.475 -3.459 -6.855 1 97.31 238 ALA B CA 1
ATOM 5299 C C . ALA B 1 238 ? -3.199 -3.17 -5.383 1 97.31 238 ALA B C 1
ATOM 5301 O O . ALA B 1 238 ? -3.854 -3.73 -4.5 1 97.31 238 ALA B O 1
ATOM 5302 N N . ARG B 1 239 ? -2.258 -2.256 -5.137 1 96.88 239 ARG B N 1
ATOM 5303 C CA . ARG B 1 239 ? -1.899 -1.882 -3.771 1 96.88 239 ARG B CA 1
ATOM 5304 C C . ARG B 1 239 ? -3.105 -1.329 -3.02 1 96.88 239 ARG B C 1
ATOM 5306 O O . ARG B 1 239 ? -3.307 -1.638 -1.843 1 96.88 239 ARG B O 1
ATOM 5313 N N . SER B 1 240 ? -3.791 -0.506 -3.691 1 96.12 240 SER B N 1
ATOM 5314 C CA . SER B 1 240 ? -4.965 0.099 -3.07 1 96.12 240 SER B CA 1
ATOM 5315 C C . SER B 1 240 ? -6 -0.957 -2.697 1 96.12 240 SER B C 1
ATOM 5317 O O . SER B 1 240 ? -6.539 -0.94 -1.589 1 96.12 240 SER B O 1
ATOM 5319 N N . HIS B 1 241 ? -6.273 -1.87 -3.584 1 96.5 241 HIS B N 1
ATOM 5320 C CA . HIS B 1 241 ? -7.246 -2.924 -3.322 1 96.5 241 HIS B CA 1
ATOM 5321 C C . HIS B 1 241 ? -6.785 -3.832 -2.188 1 96.5 241 HIS B C 1
ATOM 5323 O O . HIS B 1 241 ? -7.578 -4.195 -1.315 1 96.5 241 HIS B O 1
ATOM 5329 N N . TYR B 1 242 ? -5.555 -4.195 -2.174 1 97.88 242 TYR B N 1
ATOM 5330 C CA . TYR B 1 242 ? -5.023 -5.035 -1.104 1 97.88 242 TYR B CA 1
ATOM 5331 C C . TYR B 1 242 ? -5.086 -4.312 0.236 1 97.88 242 TYR B C 1
ATOM 5333 O O . TYR B 1 242 ? -5.391 -4.922 1.264 1 97.88 242 TYR B O 1
ATOM 5341 N N . ALA B 1 243 ? -4.781 -3.018 0.195 1 97 243 ALA B N 1
ATOM 5342 C CA . ALA B 1 243 ? -4.848 -2.213 1.412 1 97 243 ALA B CA 1
ATOM 5343 C C . ALA B 1 243 ? -6.27 -2.16 1.959 1 97 243 ALA B C 1
ATOM 5345 O O . ALA B 1 243 ? -6.48 -2.244 3.172 1 97 243 ALA B O 1
ATOM 5346 N N . GLU B 1 244 ? -7.23 -2.018 1.093 1 94.94 244 GLU B N 1
ATOM 5347 C CA . GLU B 1 244 ? -8.625 -2.029 1.513 1 94.94 244 GLU B CA 1
ATOM 5348 C C . GLU B 1 244 ? -9 -3.363 2.152 1 94.94 244 GLU B C 1
ATOM 5350 O O . GLU B 1 244 ? -9.695 -3.396 3.174 1 94.94 244 GLU B O 1
ATOM 5355 N N . ALA B 1 245 ? -8.562 -4.395 1.521 1 97.19 245 ALA B N 1
ATOM 5356 C CA . ALA B 1 245 ? -8.836 -5.723 2.068 1 97.19 245 ALA B CA 1
ATOM 5357 C C . ALA B 1 245 ? -8.188 -5.895 3.439 1 97.19 245 ALA B C 1
ATOM 5359 O O . ALA B 1 245 ? -8.805 -6.438 4.359 1 97.19 245 ALA B O 1
ATOM 5360 N N . LEU B 1 246 ? -6.98 -5.43 3.57 1 97.12 246 LEU B N 1
ATOM 5361 C CA . LEU B 1 246 ? -6.266 -5.527 4.84 1 97.12 246 LEU B CA 1
ATOM 5362 C C . LEU B 1 246 ? -6.984 -4.738 5.93 1 97.12 246 LEU B C 1
ATOM 5364 O O . LEU B 1 246 ? -7.145 -5.227 7.051 1 97.12 246 LEU B O 1
ATOM 5368 N N . ALA B 1 247 ? -7.375 -3.564 5.598 1 95.06 247 ALA B N 1
ATOM 5369 C CA . ALA B 1 247 ? -8.117 -2.742 6.547 1 95.06 247 ALA B CA 1
ATOM 5370 C C . ALA B 1 247 ? -9.422 -3.418 6.953 1 95.06 247 ALA B C 1
ATOM 5372 O O . ALA B 1 247 ? -9.781 -3.434 8.133 1 95.06 247 ALA B O 1
ATOM 5373 N N . THR B 1 248 ? -10.117 -4 6.012 1 92.31 248 THR B N 1
ATOM 5374 C CA . THR B 1 248 ? -11.359 -4.719 6.285 1 92.31 248 THR B CA 1
ATOM 5375 C C . THR B 1 248 ? -11.109 -5.891 7.23 1 92.31 248 THR B C 1
ATOM 5377 O O . THR B 1 248 ? -11.867 -6.098 8.18 1 92.31 248 THR B O 1
ATOM 5380 N N . ALA B 1 249 ? -10.086 -6.617 6.934 1 96 249 ALA B N 1
ATOM 5381 C CA . ALA B 1 249 ? -9.734 -7.758 7.777 1 96 249 ALA B CA 1
ATOM 5382 C C . ALA B 1 249 ? -9.477 -7.312 9.219 1 96 249 ALA B C 1
ATOM 5384 O O . ALA B 1 249 ? -9.898 -7.984 10.164 1 96 249 ALA B O 1
ATOM 5385 N N . ARG B 1 250 ? -8.828 -6.176 9.367 1 93.06 250 ARG B N 1
ATOM 5386 C CA . ARG B 1 250 ? -8.477 -5.684 10.695 1 93.06 250 ARG B CA 1
ATOM 5387 C C . ARG B 1 250 ? -9.719 -5.188 11.438 1 93.06 250 ARG B C 1
ATOM 5389 O O . ARG B 1 250 ? -9.891 -5.473 12.625 1 93.06 250 ARG B O 1
ATOM 5396 N N . VAL B 1 251 ? -10.555 -4.508 10.789 1 90.5 251 VAL B N 1
ATOM 5397 C CA . VAL B 1 251 ? -11.758 -3.953 11.398 1 90.5 251 VAL B CA 1
ATOM 5398 C C . VAL B 1 251 ? -12.656 -5.082 11.891 1 90.5 251 VAL B C 1
ATOM 5400 O O . VAL B 1 251 ? -13.242 -4.988 12.977 1 90.5 251 VAL B O 1
ATOM 5403 N N . TYR B 1 252 ? -12.648 -6.184 11.18 1 90.19 252 TYR B N 1
ATOM 5404 C CA . TYR B 1 252 ? -13.617 -7.23 11.5 1 90.19 252 TYR B CA 1
ATOM 5405 C C . TYR B 1 252 ? -12.922 -8.445 12.109 1 90.19 252 TYR B C 1
ATOM 5407 O O . TYR B 1 252 ? -13.555 -9.477 12.336 1 90.19 252 TYR B O 1
ATOM 5415 N N . GLY B 1 253 ? -11.648 -8.344 12.289 1 92.31 253 GLY B N 1
ATOM 5416 C CA . GLY B 1 253 ? -10.906 -9.398 12.953 1 92.31 253 GLY B CA 1
ATOM 5417 C C . GLY B 1 253 ? -10.875 -10.695 12.172 1 92.31 253 GLY B C 1
ATOM 5418 O O . GLY B 1 253 ? -11.031 -11.773 12.742 1 92.31 253 GLY B O 1
ATOM 5419 N N . ASP B 1 254 ? -10.773 -10.641 10.906 1 95.38 254 ASP B N 1
ATOM 5420 C CA . ASP B 1 254 ? -10.734 -11.805 10.031 1 95.38 254 ASP B CA 1
ATOM 5421 C C . ASP B 1 254 ? -9.297 -12.188 9.688 1 95.38 254 ASP B C 1
ATOM 5423 O O . ASP B 1 254 ? -8.727 -11.688 8.719 1 95.38 254 ASP B O 1
ATOM 5427 N N . ALA B 1 255 ? -8.75 -13.125 10.406 1 96.12 255 ALA B N 1
ATOM 5428 C CA . ALA B 1 255 ? -7.348 -13.508 10.266 1 96.12 255 ALA B CA 1
ATOM 5429 C C . ALA B 1 255 ? -7.094 -14.156 8.906 1 96.12 255 ALA B C 1
ATOM 5431 O O . ALA B 1 255 ? -6.016 -13.992 8.328 1 96.12 255 ALA B O 1
ATOM 5432 N N . ALA B 1 256 ? -8.016 -14.938 8.438 1 97.19 256 ALA B N 1
ATOM 5433 C CA . ALA B 1 256 ? -7.852 -15.586 7.141 1 97.19 256 ALA B CA 1
ATOM 5434 C C . ALA B 1 256 ? -7.75 -14.562 6.016 1 97.19 256 ALA B C 1
ATOM 5436 O O . ALA B 1 256 ? -6.879 -14.664 5.148 1 97.19 256 ALA B O 1
ATOM 5437 N N . LEU B 1 257 ? -8.625 -13.562 6.062 1 97.31 257 LEU B N 1
ATOM 5438 C CA . LEU B 1 257 ? -8.586 -12.484 5.078 1 97.31 257 LEU B CA 1
ATOM 5439 C C . LEU B 1 257 ? -7.293 -11.688 5.195 1 97.31 257 LEU B C 1
ATOM 5441 O O . LEU B 1 257 ? -6.707 -11.297 4.18 1 97.31 257 LEU B O 1
ATOM 5445 N N . GLU B 1 258 ? -6.891 -11.484 6.418 1 97.81 258 GLU B N 1
ATOM 5446 C CA . GLU B 1 258 ? -5.648 -10.758 6.664 1 97.81 258 GLU B CA 1
ATOM 5447 C C . GLU B 1 258 ? -4.453 -11.5 6.074 1 97.81 258 GLU B C 1
ATOM 5449 O O . GLU B 1 258 ? -3.611 -10.898 5.402 1 97.81 258 GLU B O 1
ATOM 5454 N N . ALA B 1 259 ? -4.395 -12.75 6.301 1 98.25 259 ALA B N 1
ATOM 5455 C CA . ALA B 1 259 ? -3.312 -13.57 5.766 1 98.25 259 ALA B CA 1
ATOM 5456 C C . ALA B 1 259 ? -3.289 -13.531 4.242 1 98.25 259 ALA B C 1
ATOM 5458 O O . ALA B 1 259 ? -2.227 -13.391 3.633 1 98.25 259 ALA B O 1
ATOM 5459 N N . HIS B 1 260 ? -4.438 -13.664 3.652 1 98.44 260 HIS B N 1
ATOM 5460 C CA . HIS B 1 260 ? -4.539 -13.617 2.197 1 98.44 260 HIS B CA 1
ATOM 5461 C C . HIS B 1 260 ? -4.07 -12.273 1.657 1 98.44 260 HIS B C 1
ATOM 5463 O O . HIS B 1 260 ? -3.309 -12.219 0.689 1 98.44 260 HIS B O 1
ATOM 5469 N N . ALA B 1 261 ? -4.5 -11.203 2.279 1 98.44 261 ALA B N 1
ATOM 5470 C CA . ALA B 1 261 ? -4.121 -9.859 1.848 1 98.44 261 ALA B CA 1
ATOM 5471 C C . ALA B 1 261 ? -2.613 -9.656 1.944 1 98.44 261 ALA B C 1
ATOM 5473 O O . ALA B 1 261 ? -1.986 -9.156 1.005 1 98.44 261 ALA B O 1
ATOM 5474 N N . PHE B 1 262 ? -2.021 -10.07 3.047 1 98.56 262 PHE B N 1
ATOM 5475 C CA . PHE B 1 262 ? -0.579 -9.938 3.211 1 98.56 262 PHE B CA 1
ATOM 5476 C C . PHE B 1 262 ? 0.163 -10.828 2.221 1 98.56 262 PHE B C 1
ATOM 5478 O O . PHE B 1 262 ? 1.22 -10.445 1.71 1 98.56 262 PHE B O 1
ATOM 5485 N N . CYS B 1 263 ? -0.36 -11.992 2.008 1 98.56 263 CYS B N 1
ATOM 5486 C CA . CYS B 1 263 ? 0.249 -12.898 1.044 1 98.56 263 CYS B CA 1
ATOM 5487 C C . CYS B 1 263 ? 0.331 -12.258 -0.335 1 98.56 263 CYS B C 1
ATOM 5489 O O . CYS B 1 263 ? 1.378 -12.297 -0.984 1 98.56 263 CYS B O 1
ATOM 5491 N N . ASN B 1 264 ? -0.738 -11.641 -0.737 1 98.38 264 ASN B N 1
ATOM 5492 C CA . ASN B 1 264 ? -0.763 -10.969 -2.031 1 98.38 264 ASN B CA 1
ATOM 5493 C C . ASN B 1 264 ? 0.083 -9.703 -2.021 1 98.38 264 ASN B C 1
ATOM 5495 O O . ASN B 1 264 ? 0.716 -9.367 -3.025 1 98.38 264 ASN B O 1
ATOM 5499 N N . THR B 1 265 ? 0.073 -9.031 -0.887 1 98.44 265 THR B N 1
ATOM 5500 C CA . THR B 1 265 ? 0.918 -7.852 -0.755 1 98.44 265 THR B CA 1
ATOM 5501 C C . THR B 1 265 ? 2.391 -8.227 -0.903 1 98.44 265 THR B C 1
ATOM 5503 O O . THR B 1 265 ? 3.16 -7.492 -1.533 1 98.44 265 THR B O 1
ATOM 5506 N N . ALA B 1 266 ? 2.789 -9.312 -0.353 1 98.69 266 ALA B N 1
ATOM 5507 C CA . ALA B 1 266 ? 4.164 -9.789 -0.478 1 98.69 266 ALA B CA 1
ATOM 5508 C C . ALA B 1 266 ? 4.523 -10.055 -1.938 1 98.69 266 ALA B C 1
ATOM 5510 O O . ALA B 1 266 ? 5.602 -9.68 -2.396 1 98.69 266 ALA B O 1
ATOM 5511 N N . PHE B 1 267 ? 3.596 -10.695 -2.623 1 98.38 267 PHE B N 1
ATOM 5512 C CA . PHE B 1 267 ? 3.791 -10.992 -4.035 1 98.38 267 PHE B CA 1
ATOM 5513 C C . PHE B 1 267 ? 3.941 -9.711 -4.848 1 98.38 267 PHE B C 1
ATOM 5515 O O . PHE B 1 267 ? 4.863 -9.586 -5.656 1 98.38 267 PHE B O 1
ATOM 5522 N N . LEU B 1 268 ? 3.1 -8.781 -4.594 1 98.12 268 LEU B N 1
ATOM 5523 C CA . LEU B 1 268 ? 3.117 -7.508 -5.297 1 98.12 268 LEU B CA 1
ATOM 5524 C C . LEU B 1 268 ? 4.41 -6.75 -5.02 1 98.12 268 LEU B C 1
ATOM 5526 O O . LEU B 1 268 ? 5 -6.164 -5.926 1 98.12 268 LEU B O 1
ATOM 5530 N N . ALA B 1 269 ? 4.785 -6.734 -3.771 1 98.25 269 ALA B N 1
ATOM 5531 C CA . ALA B 1 269 ? 6.004 -6.027 -3.389 1 98.25 269 ALA B CA 1
ATOM 5532 C C . ALA B 1 269 ? 7.219 -6.586 -4.121 1 98.25 269 ALA B C 1
ATOM 5534 O O . ALA B 1 269 ? 8.07 -5.828 -4.59 1 98.25 269 ALA B O 1
ATOM 5535 N N . ARG B 1 270 ? 7.293 -7.82 -4.234 1 97.12 270 ARG B N 1
ATOM 5536 C CA . ARG B 1 270 ? 8.375 -8.453 -4.988 1 97.12 270 ARG B CA 1
ATOM 5537 C C . ARG B 1 270 ? 8.367 -7.988 -6.441 1 97.12 270 ARG B C 1
ATOM 5539 O O . ARG B 1 270 ? 9.391 -7.559 -6.969 1 97.12 270 ARG B O 1
ATOM 5546 N N . ASP B 1 271 ? 7.211 -8.039 -7.078 1 95.12 271 ASP B N 1
ATOM 5547 C CA . ASP B 1 271 ? 7.094 -7.691 -8.492 1 95.12 271 ASP B CA 1
ATOM 5548 C C . ASP B 1 271 ? 7.348 -6.203 -8.711 1 95.12 271 ASP B C 1
ATOM 5550 O O . ASP B 1 271 ? 7.781 -5.797 -9.797 1 95.12 271 ASP B O 1
ATOM 5554 N N . ALA B 1 272 ? 7.094 -5.449 -7.648 1 95.69 272 ALA B N 1
ATOM 5555 C CA . ALA B 1 272 ? 7.289 -4.004 -7.734 1 95.69 272 ALA B CA 1
ATOM 5556 C C . ALA B 1 272 ? 8.727 -3.621 -7.391 1 95.69 272 ALA B C 1
ATOM 5558 O O . ALA B 1 272 ? 9.055 -2.436 -7.305 1 95.69 272 ALA B O 1
ATOM 5559 N N . GLY B 1 273 ? 9.555 -4.574 -7.148 1 95.69 273 GLY B N 1
ATOM 5560 C CA . GLY B 1 273 ? 10.953 -4.305 -6.848 1 95.69 273 GLY B CA 1
ATOM 5561 C C . GLY B 1 273 ? 11.172 -3.816 -5.43 1 95.69 273 GLY B C 1
ATOM 5562 O O . GLY B 1 273 ? 12.062 -2.998 -5.18 1 95.69 273 GLY B O 1
ATOM 5563 N N . ARG B 1 274 ? 10.328 -4.219 -4.551 1 96.5 274 ARG B N 1
ATOM 5564 C CA . ARG B 1 274 ? 10.43 -3.873 -3.137 1 96.5 274 ARG B CA 1
ATOM 5565 C C . ARG B 1 274 ? 10.609 -5.121 -2.279 1 96.5 274 ARG B C 1
ATOM 5567 O O . ARG B 1 274 ? 9.719 -5.484 -1.511 1 96.5 274 ARG B O 1
ATOM 5574 N N . PRO B 1 275 ? 11.789 -5.727 -2.283 1 95.81 275 PRO B N 1
ATOM 5575 C CA . PRO B 1 275 ? 11.969 -7.047 -1.675 1 95.81 275 PRO B CA 1
ATOM 5576 C C . PRO B 1 275 ? 11.867 -7.012 -0.151 1 95.81 275 PRO B C 1
ATOM 5578 O O . PRO B 1 275 ? 11.406 -7.973 0.464 1 95.81 275 PRO B O 1
ATOM 5581 N N . ARG B 1 276 ? 12.328 -5.992 0.491 1 92.62 276 ARG B N 1
ATOM 5582 C CA . ARG B 1 276 ? 12.211 -5.906 1.942 1 92.62 276 ARG B CA 1
ATOM 5583 C C . ARG B 1 276 ? 10.742 -5.879 2.369 1 92.62 276 ARG B C 1
ATOM 5585 O O . ARG B 1 276 ? 10.359 -6.559 3.32 1 92.62 276 ARG B O 1
ATOM 5592 N N . GLU B 1 277 ? 9.977 -5.051 1.703 1 95.25 277 GLU B N 1
ATOM 5593 C CA . GLU B 1 277 ? 8.539 -5.055 1.938 1 95.25 277 GLU B CA 1
ATOM 5594 C C . GLU B 1 277 ? 7.945 -6.441 1.727 1 95.25 277 GLU B C 1
ATOM 5596 O O . GLU B 1 277 ? 7.066 -6.871 2.479 1 95.25 277 GLU B O 1
ATOM 5601 N N . ALA B 1 278 ? 8.422 -7.117 0.719 1 98.25 278 ALA B N 1
ATOM 5602 C CA . ALA B 1 278 ? 7.934 -8.461 0.417 1 98.25 278 ALA B CA 1
ATOM 5603 C C . ALA B 1 278 ? 8.195 -9.414 1.582 1 98.25 278 ALA B C 1
ATOM 5605 O O . ALA B 1 278 ? 7.301 -10.156 1.998 1 98.25 278 ALA B O 1
ATOM 5606 N N . VAL B 1 279 ? 9.375 -9.367 2.117 1 96.25 279 VAL B N 1
ATOM 5607 C CA . VAL B 1 279 ? 9.734 -10.242 3.23 1 96.25 279 VAL B CA 1
ATOM 5608 C C . VAL B 1 279 ? 8.859 -9.93 4.441 1 96.25 279 VAL B C 1
ATOM 5610 O O . VAL B 1 279 ? 8.273 -10.836 5.043 1 96.25 279 VAL B O 1
ATOM 5613 N N . ARG B 1 280 ? 8.727 -8.695 4.738 1 95.19 280 ARG B N 1
ATOM 5614 C CA . ARG B 1 280 ? 7.961 -8.297 5.914 1 95.19 280 ARG B CA 1
ATOM 5615 C C . ARG B 1 280 ? 6.484 -8.656 5.758 1 95.19 280 ARG B C 1
ATOM 5617 O O . ARG B 1 280 ? 5.855 -9.141 6.703 1 95.19 280 ARG B O 1
ATOM 5624 N N . ALA B 1 281 ? 5.949 -8.406 4.586 1 98.06 281 ALA B N 1
ATOM 5625 C CA . ALA B 1 281 ? 4.555 -8.758 4.332 1 98.06 281 ALA B CA 1
ATOM 5626 C C . ALA B 1 281 ? 4.332 -10.258 4.453 1 98.06 281 ALA B C 1
ATOM 5628 O O . ALA B 1 281 ? 3.322 -10.703 5.008 1 98.06 281 ALA B O 1
ATOM 5629 N N . ALA B 1 282 ? 5.266 -11.023 3.959 1 98.56 282 ALA B N 1
ATOM 5630 C CA . ALA B 1 282 ? 5.16 -12.477 4.086 1 98.56 282 ALA B CA 1
ATOM 5631 C C . ALA B 1 282 ? 5.199 -12.906 5.551 1 98.56 282 ALA B C 1
ATOM 5633 O O . ALA B 1 282 ? 4.445 -13.781 5.969 1 98.56 282 ALA B O 1
ATOM 5634 N N . GLN B 1 283 ? 6.035 -12.305 6.277 1 96.5 283 GLN B N 1
ATOM 5635 C CA . GLN B 1 283 ? 6.133 -12.609 7.699 1 96.5 283 GLN B CA 1
ATOM 5636 C C . GLN B 1 283 ? 4.844 -12.242 8.43 1 96.5 283 GLN B C 1
ATOM 5638 O O . GLN B 1 283 ? 4.371 -12.984 9.289 1 96.5 283 GLN B O 1
ATOM 5643 N N . ALA B 1 284 ? 4.297 -11.156 8.07 1 97.19 284 ALA B N 1
ATOM 5644 C CA . ALA B 1 284 ? 3.016 -10.758 8.641 1 97.19 284 ALA B CA 1
ATOM 5645 C C . ALA B 1 284 ? 1.916 -11.75 8.266 1 97.19 284 ALA B C 1
ATOM 5647 O O . ALA B 1 284 ? 1.064 -12.086 9.086 1 97.19 284 ALA B O 1
ATOM 5648 N N . ALA B 1 285 ? 1.941 -12.188 7.02 1 98.56 285 ALA B N 1
ATOM 5649 C CA . ALA B 1 285 ? 0.993 -13.211 6.59 1 98.56 285 ALA B CA 1
ATOM 5650 C C . ALA B 1 285 ? 1.125 -14.469 7.441 1 98.56 285 ALA B C 1
ATOM 5652 O O . ALA B 1 285 ? 0.121 -15.07 7.836 1 98.56 285 ALA B O 1
ATOM 5653 N N . GLY B 1 286 ? 2.336 -14.836 7.672 1 97.81 286 GLY B N 1
ATOM 5654 C CA . GLY B 1 286 ? 2.578 -16 8.516 1 97.81 286 GLY B CA 1
ATOM 5655 C C . GLY B 1 286 ? 2.004 -15.852 9.914 1 97.81 286 GLY B C 1
ATOM 5656 O O . GLY B 1 286 ? 1.417 -16.781 10.453 1 97.81 286 GLY B O 1
ATOM 5657 N N . ARG B 1 287 ? 2.176 -14.695 10.484 1 95.94 287 ARG B N 1
ATOM 5658 C CA . ARG B 1 287 ? 1.624 -14.43 11.805 1 95.94 287 ARG B CA 1
ATOM 5659 C C . ARG B 1 287 ? 0.101 -14.508 11.789 1 95.94 287 ARG B C 1
ATOM 5661 O O . ARG B 1 287 ? -0.504 -15.086 12.695 1 95.94 287 ARG B O 1
ATOM 5668 N N . ALA B 1 288 ? -0.474 -13.938 10.797 1 96.69 288 ALA B N 1
ATOM 5669 C CA . ALA B 1 288 ? -1.93 -13.961 10.672 1 96.69 288 ALA B CA 1
ATOM 5670 C C . ALA B 1 288 ? -2.443 -15.375 10.461 1 96.69 288 ALA B C 1
ATOM 5672 O O . ALA B 1 288 ? -3.537 -15.727 10.906 1 96.69 288 ALA B O 1
ATOM 5673 N N . ALA B 1 289 ? -1.633 -16.219 9.82 1 97.38 289 ALA B N 1
ATOM 5674 C CA . ALA B 1 289 ? -2.064 -17.562 9.43 1 97.38 289 ALA B CA 1
ATOM 5675 C C . ALA B 1 289 ? -1.767 -18.578 10.523 1 97.38 289 ALA B C 1
ATOM 5677 O O . ALA B 1 289 ? -2.133 -19.75 10.406 1 97.38 289 ALA B O 1
ATOM 5678 N N . ARG B 1 290 ? -1.17 -18.188 11.578 1 94.75 290 ARG B N 1
ATOM 5679 C CA . ARG B 1 290 ? -0.595 -19.062 12.586 1 94.75 290 ARG B CA 1
ATOM 5680 C C . ARG B 1 290 ? -1.643 -20.031 13.125 1 94.75 290 ARG B C 1
ATOM 5682 O O . ARG B 1 290 ? -1.343 -21.203 13.375 1 94.75 290 ARG B O 1
ATOM 5689 N N . HIS B 1 291 ? -2.891 -19.625 13.234 1 94.06 291 HIS B N 1
ATOM 5690 C CA . HIS B 1 291 ? -3.893 -20.469 13.883 1 94.06 291 HIS B CA 1
ATOM 5691 C C . HIS B 1 291 ? -4.934 -20.953 12.875 1 94.06 291 HIS B C 1
ATOM 5693 O O . HIS B 1 291 ? -5.988 -21.453 13.266 1 94.06 291 HIS B O 1
ATOM 5699 N N . LEU B 1 292 ? -4.641 -20.828 11.617 1 95.44 292 LEU B N 1
ATOM 5700 C CA . LEU B 1 292 ? -5.633 -21.203 10.617 1 95.44 292 LEU B CA 1
ATOM 5701 C C . LEU B 1 292 ? -5.527 -22.688 10.273 1 95.44 292 LEU B C 1
ATOM 5703 O O . LEU B 1 292 ? -6.441 -23.25 9.672 1 95.44 292 LEU B O 1
ATOM 5707 N N . GLY B 1 293 ? -4.473 -23.359 10.547 1 94.06 293 GLY B N 1
ATOM 5708 C CA . GLY B 1 293 ? -4.348 -24.797 10.461 1 94.06 293 GLY B CA 1
ATOM 5709 C C . GLY B 1 293 ? -4.094 -25.281 9.047 1 94.06 293 GLY B C 1
ATOM 5710 O O . GLY B 1 293 ? -4.195 -26.484 8.766 1 94.06 293 GLY B O 1
ATOM 5711 N N . SER B 1 294 ? -3.781 -24.453 8.086 1 96.75 294 SER B N 1
ATOM 5712 C CA . SER B 1 294 ? -3.533 -24.859 6.703 1 96.75 294 SER B CA 1
ATOM 5713 C C . SER B 1 294 ? -2.039 -24.906 6.402 1 96.75 294 SER B C 1
ATOM 5715 O O . SER B 1 294 ? -1.396 -23.859 6.258 1 96.75 294 SER B O 1
ATOM 5717 N N . HIS B 1 295 ? -1.514 -26.062 6.211 1 97.19 295 HIS B N 1
ATOM 5718 C CA . HIS B 1 295 ? -0.113 -26.219 5.836 1 97.19 295 HIS B CA 1
ATOM 5719 C C . HIS B 1 295 ? 0.144 -25.703 4.426 1 97.19 295 HIS B C 1
ATOM 5721 O O . HIS B 1 295 ? 1.217 -25.156 4.148 1 97.19 295 HIS B O 1
ATOM 5727 N N . ARG B 1 296 ? -0.811 -25.844 3.557 1 97.44 296 ARG B N 1
ATOM 5728 C CA . ARG B 1 296 ? -0.667 -25.344 2.193 1 97.44 296 ARG B CA 1
ATOM 5729 C C . ARG B 1 296 ? -0.529 -23.828 2.176 1 97.44 296 ARG B C 1
ATOM 5731 O O . ARG B 1 296 ? 0.306 -23.281 1.45 1 97.44 296 ARG B O 1
ATOM 5738 N N . LEU B 1 297 ? -1.367 -23.188 2.988 1 98.19 297 LEU B N 1
ATOM 5739 C CA . LEU B 1 297 ? -1.271 -21.734 3.076 1 98.19 297 LEU B CA 1
ATOM 5740 C C . LEU B 1 297 ? 0.086 -21.312 3.629 1 98.19 297 LEU B C 1
ATOM 5742 O O . LEU B 1 297 ? 0.719 -20.391 3.1 1 98.19 297 LEU B O 1
ATOM 5746 N N . SER B 1 298 ? 0.499 -22.016 4.648 1 98.38 298 SER B N 1
ATOM 5747 C CA . SER B 1 298 ? 1.802 -21.703 5.23 1 98.38 298 SER B CA 1
ATOM 5748 C C . SER B 1 298 ? 2.926 -21.953 4.227 1 98.38 298 SER B C 1
ATOM 5750 O O . SER B 1 298 ? 3.92 -21.219 4.215 1 98.38 298 SER B O 1
ATOM 5752 N N . SER B 1 299 ? 2.779 -22.938 3.424 1 98.69 299 SER B N 1
ATOM 5753 C CA . SER B 1 299 ? 3.746 -23.234 2.367 1 98.69 299 SER B CA 1
ATOM 5754 C C . SER B 1 299 ? 3.82 -22.078 1.363 1 98.69 299 SER B C 1
ATOM 5756 O O . SER B 1 299 ? 4.91 -21.609 1.03 1 98.69 299 SER B O 1
ATOM 5758 N N . LEU B 1 300 ? 2.705 -21.609 0.928 1 98.69 300 LEU B N 1
ATOM 5759 C CA . LEU B 1 300 ? 2.668 -20.5 -0.019 1 98.69 300 LEU B CA 1
ATOM 5760 C C . LEU B 1 300 ? 3.295 -19.25 0.586 1 98.69 300 LEU B C 1
ATOM 5762 O O . LEU B 1 300 ? 4.051 -18.547 -0.085 1 98.69 300 LEU B O 1
ATOM 5766 N N . ILE B 1 301 ? 2.959 -18.969 1.824 1 98.75 301 ILE B N 1
ATOM 5767 C CA . ILE B 1 301 ? 3.5 -17.797 2.514 1 98.75 301 ILE B CA 1
ATOM 5768 C C . ILE B 1 301 ? 5.023 -17.906 2.594 1 98.75 301 ILE B C 1
ATOM 5770 O O . ILE B 1 301 ? 5.73 -16.922 2.389 1 98.75 301 ILE B O 1
ATOM 5774 N N . ALA B 1 302 ? 5.508 -19.078 2.842 1 98.75 302 ALA B N 1
ATOM 5775 C CA . ALA B 1 302 ? 6.949 -19.312 2.873 1 98.75 302 ALA B CA 1
ATOM 5776 C C . ALA B 1 302 ? 7.574 -19.047 1.506 1 98.75 302 ALA B C 1
ATOM 5778 O O . ALA B 1 302 ? 8.688 -18.531 1.413 1 98.75 302 ALA B O 1
ATOM 5779 N N . LEU B 1 303 ? 6.902 -19.438 0.487 1 98.88 303 LEU B N 1
ATOM 5780 C CA . LEU B 1 303 ? 7.395 -19.172 -0.862 1 98.88 303 LEU B CA 1
ATOM 5781 C C . LEU B 1 303 ? 7.438 -17.672 -1.146 1 98.88 303 LEU B C 1
ATOM 5783 O O . LEU B 1 303 ? 8.367 -17.188 -1.79 1 98.88 303 LEU B O 1
ATOM 5787 N N . ARG B 1 304 ? 6.367 -16.969 -0.681 1 98.81 304 ARG B N 1
ATOM 5788 C CA . ARG B 1 304 ? 6.387 -15.523 -0.82 1 98.81 304 ARG B CA 1
ATOM 5789 C C . ARG B 1 304 ? 7.594 -14.922 -0.107 1 98.81 304 ARG B C 1
ATOM 5791 O O . ARG B 1 304 ? 8.234 -14.008 -0.63 1 98.81 304 ARG B O 1
ATOM 5798 N N . GLU B 1 305 ? 7.879 -15.43 1.057 1 98.5 305 GLU B N 1
ATOM 5799 C CA . GLU B 1 305 ? 9.039 -14.969 1.812 1 98.5 305 GLU B CA 1
ATOM 5800 C C . GLU B 1 305 ? 10.336 -15.273 1.073 1 98.5 305 GLU B C 1
ATOM 5802 O O . GLU B 1 305 ? 11.234 -14.43 1.002 1 98.5 305 GLU B O 1
ATOM 5807 N N . ALA B 1 306 ? 10.422 -16.453 0.514 1 98.81 306 ALA B N 1
ATOM 5808 C CA . ALA B 1 306 ? 11.594 -16.859 -0.264 1 98.81 306 ALA B CA 1
ATOM 5809 C C . ALA B 1 306 ? 11.844 -15.883 -1.416 1 98.81 306 ALA B C 1
ATOM 5811 O O . ALA B 1 306 ? 12.984 -15.508 -1.681 1 98.81 306 ALA B O 1
ATOM 5812 N N . GLY B 1 307 ? 10.781 -15.539 -2.055 1 98.62 307 GLY B N 1
ATOM 5813 C CA . GLY B 1 307 ? 10.906 -14.57 -3.129 1 98.62 307 GLY B CA 1
ATOM 5814 C C . GLY B 1 307 ? 11.477 -13.242 -2.668 1 98.62 307 GLY B C 1
ATOM 5815 O O . GLY B 1 307 ? 12.297 -12.633 -3.365 1 98.62 307 GLY B O 1
ATOM 5816 N N . GLY B 1 308 ? 11.008 -12.812 -1.521 1 97.88 308 GLY B N 1
ATOM 5817 C CA . GLY B 1 308 ? 11.555 -11.594 -0.951 1 97.88 308 GLY B CA 1
ATOM 5818 C C . GLY B 1 308 ? 13.039 -11.695 -0.648 1 97.88 308 GLY B C 1
ATOM 5819 O O . GLY B 1 308 ? 13.812 -10.805 -0.999 1 97.88 308 GLY B O 1
ATOM 5820 N N . TRP B 1 309 ? 13.461 -12.758 -0.04 1 97.12 309 TRP B N 1
ATOM 5821 C CA . TRP B 1 309 ? 14.867 -12.977 0.284 1 97.12 309 TRP B CA 1
ATOM 5822 C C . TRP B 1 309 ? 15.711 -13.039 -0.983 1 97.12 309 TRP B C 1
ATOM 5824 O O . TRP B 1 309 ? 16.812 -12.477 -1.032 1 97.12 309 TRP B O 1
ATOM 5834 N N . ALA B 1 310 ? 15.219 -13.734 -1.976 1 98.44 310 ALA B N 1
ATOM 5835 C CA . ALA B 1 310 ? 15.938 -13.805 -3.244 1 98.44 310 ALA B CA 1
ATOM 5836 C C . ALA B 1 310 ? 16.156 -12.414 -3.83 1 98.44 310 ALA B C 1
ATOM 5838 O O . ALA B 1 310 ? 17.25 -12.102 -4.316 1 98.44 310 ALA B O 1
ATOM 5839 N N . GLY B 1 311 ? 15.141 -11.609 -3.783 1 97.12 311 GLY B N 1
ATOM 5840 C CA . GLY B 1 311 ? 15.25 -10.242 -4.27 1 97.12 311 GLY B CA 1
ATOM 5841 C C . GLY B 1 311 ? 16.266 -9.414 -3.506 1 97.12 311 GLY B C 1
ATOM 5842 O O . GLY B 1 311 ? 16.875 -8.5 -4.066 1 97.12 311 GLY B O 1
ATOM 5843 N N . LEU B 1 312 ? 16.453 -9.75 -2.23 1 93.31 312 LEU B N 1
ATOM 5844 C CA . LEU B 1 312 ? 17.422 -9.055 -1.397 1 93.31 312 LEU B CA 1
ATOM 5845 C C . LEU B 1 312 ? 18.828 -9.609 -1.625 1 93.31 312 LEU B C 1
ATOM 5847 O O . LEU B 1 312 ? 19.797 -9.102 -1.054 1 93.31 312 LEU B O 1
ATOM 5851 N N . GLY B 1 313 ? 18.891 -10.68 -2.414 1 95.12 313 GLY B N 1
ATOM 5852 C CA . GLY B 1 313 ? 20.156 -11.328 -2.652 1 95.12 313 GLY B CA 1
ATOM 5853 C C . GLY B 1 313 ? 20.609 -12.203 -1.495 1 95.12 313 GLY B C 1
ATOM 5854 O O . GLY B 1 313 ? 21.781 -12.594 -1.422 1 95.12 313 GLY B O 1
ATOM 5855 N N . ASP B 1 314 ? 19.766 -12.43 -0.581 1 93.06 314 ASP B N 1
ATOM 5856 C CA . ASP B 1 314 ? 20.078 -13.281 0.56 1 93.06 314 ASP B CA 1
ATOM 5857 C C . ASP B 1 314 ? 19.797 -14.75 0.24 1 93.06 314 ASP B C 1
ATOM 5859 O O . ASP B 1 314 ? 18.719 -15.266 0.571 1 93.06 314 ASP B O 1
ATOM 5863 N N . ARG B 1 315 ? 20.719 -15.445 -0.271 1 96.19 315 ARG B N 1
ATOM 5864 C CA . ARG B 1 315 ? 20.578 -16.828 -0.708 1 96.19 315 ARG B CA 1
ATOM 5865 C C . ARG B 1 315 ? 20.234 -17.75 0.465 1 96.19 315 ARG B C 1
ATOM 5867 O O . ARG B 1 315 ? 19.375 -18.625 0.346 1 96.19 315 ARG B O 1
ATOM 5874 N N . ALA B 1 316 ? 20.891 -17.516 1.539 1 94.62 316 ALA B N 1
ATOM 5875 C CA . ALA B 1 316 ? 20.672 -18.375 2.701 1 94.62 316 ALA B CA 1
ATOM 5876 C C . ALA B 1 316 ? 19.219 -18.25 3.188 1 94.62 316 ALA B C 1
ATOM 5878 O O . ALA B 1 316 ? 18.562 -19.266 3.449 1 94.62 316 ALA B O 1
ATOM 5879 N N . GLY B 1 317 ? 18.75 -17 3.309 1 95.62 317 GLY B N 1
ATOM 5880 C CA . GLY B 1 317 ? 17.359 -16.781 3.689 1 95.62 317 GLY B CA 1
ATOM 5881 C C . GLY B 1 317 ? 16.375 -17.391 2.711 1 95.62 317 GLY B C 1
ATOM 5882 O O . GLY B 1 317 ? 15.375 -17.969 3.119 1 95.62 317 GLY B O 1
ATOM 5883 N N . CYS B 1 318 ? 16.719 -17.281 1.47 1 98.06 318 CYS B N 1
ATOM 5884 C CA . CYS B 1 318 ? 15.859 -17.844 0.426 1 98.06 318 CYS B CA 1
ATOM 5885 C C . CYS B 1 318 ? 15.781 -19.359 0.539 1 98.06 318 CYS B C 1
ATOM 5887 O O . CYS B 1 318 ? 14.695 -19.938 0.555 1 98.06 318 CYS B O 1
ATOM 5889 N N . GLU B 1 319 ? 16.891 -20 0.73 1 98.25 319 GLU B N 1
ATOM 5890 C CA . GLU B 1 319 ? 16.938 -21.453 0.807 1 98.25 319 GLU B CA 1
ATOM 5891 C C . GLU B 1 319 ? 16.219 -21.969 2.049 1 98.25 319 GLU B C 1
ATOM 5893 O O . GLU B 1 319 ? 15.555 -23 2.002 1 98.25 319 GLU B O 1
ATOM 5898 N N . GLN B 1 320 ? 16.391 -21.297 3.107 1 97.88 320 GLN B N 1
ATOM 5899 C CA . GLN B 1 320 ? 15.688 -21.672 4.328 1 97.88 320 GLN B CA 1
ATOM 5900 C C . GLN B 1 320 ? 14.172 -21.594 4.141 1 97.88 320 GLN B C 1
ATOM 5902 O O . GLN B 1 320 ? 13.445 -22.5 4.555 1 97.88 320 GLN B O 1
ATOM 5907 N N . ALA B 1 321 ? 13.734 -20.547 3.553 1 98.56 321 ALA B N 1
ATOM 5908 C CA . ALA B 1 321 ? 12.305 -20.375 3.303 1 98.56 321 ALA B CA 1
ATOM 5909 C C . ALA B 1 321 ? 11.789 -21.422 2.326 1 98.56 321 ALA B C 1
ATOM 5911 O O . ALA B 1 321 ? 10.695 -21.969 2.504 1 98.56 321 ALA B O 1
ATOM 5912 N N . LEU B 1 322 ? 12.57 -21.719 1.296 1 98.75 322 LEU B N 1
ATOM 5913 C CA . LEU B 1 322 ? 12.188 -22.766 0.342 1 98.75 322 LEU B CA 1
ATOM 5914 C C . LEU B 1 322 ? 12.086 -24.125 1.027 1 98.75 322 LEU B C 1
ATOM 5916 O O . LEU B 1 322 ? 11.156 -24.891 0.762 1 98.75 322 LEU B O 1
ATOM 5920 N N . SER B 1 323 ? 13.039 -24.375 1.883 1 98.62 323 SER B N 1
ATOM 5921 C CA . SER B 1 323 ? 13.008 -25.625 2.621 1 98.62 323 SER B CA 1
ATOM 5922 C C . SER B 1 323 ? 11.742 -25.734 3.473 1 98.62 323 SER B C 1
ATOM 5924 O O . SER B 1 323 ? 11.102 -26.781 3.508 1 98.62 323 SER B O 1
ATOM 5926 N N . ARG B 1 324 ? 11.422 -24.688 4.133 1 98.5 324 ARG B N 1
ATOM 5927 C CA . ARG B 1 324 ? 10.188 -24.641 4.922 1 98.5 324 ARG B CA 1
ATOM 5928 C C . ARG B 1 324 ? 8.969 -24.844 4.031 1 98.5 324 ARG B C 1
ATOM 5930 O O . ARG B 1 324 ? 8.047 -25.578 4.395 1 98.5 324 ARG B O 1
ATOM 5937 N N . ALA B 1 325 ? 8.945 -24.219 2.875 1 98.75 325 ALA B N 1
ATOM 5938 C CA . ALA B 1 325 ? 7.824 -24.328 1.946 1 98.75 325 ALA B CA 1
ATOM 5939 C C . ALA B 1 325 ? 7.617 -25.781 1.505 1 98.75 325 ALA B C 1
ATOM 5941 O O . ALA B 1 325 ? 6.492 -26.281 1.515 1 98.75 325 ALA B O 1
ATOM 5942 N N . HIS B 1 326 ? 8.688 -26.422 1.175 1 98.56 326 HIS B N 1
ATOM 5943 C CA . HIS B 1 326 ? 8.609 -27.812 0.73 1 98.56 326 HIS B CA 1
ATOM 5944 C C . HIS B 1 326 ? 8.141 -28.719 1.856 1 98.56 326 HIS B C 1
ATOM 5946 O O . HIS B 1 326 ? 7.312 -29.609 1.637 1 98.56 326 HIS B O 1
ATOM 5952 N N . GLY B 1 327 ? 8.711 -28.547 3.025 1 98.5 327 GLY B N 1
ATOM 5953 C CA . GLY B 1 327 ? 8.273 -29.344 4.164 1 98.5 327 GLY B CA 1
ATOM 5954 C C . GLY B 1 327 ? 6.785 -29.203 4.445 1 98.5 327 GLY B C 1
ATOM 5955 O O . GLY B 1 327 ? 6.113 -30.203 4.711 1 98.5 327 GLY B O 1
ATOM 5956 N N . LEU B 1 328 ? 6.281 -28.062 4.363 1 98.25 328 LEU B N 1
ATOM 5957 C CA . LEU B 1 328 ? 4.867 -27.797 4.609 1 98.25 328 LEU B CA 1
ATOM 5958 C C . LEU B 1 328 ? 4.004 -28.344 3.477 1 98.25 328 LEU B C 1
ATOM 5960 O O . LEU B 1 328 ? 2.941 -28.922 3.725 1 98.25 328 LEU B O 1
ATOM 5964 N N . PHE B 1 329 ? 4.441 -28.203 2.246 1 98.06 329 PHE B N 1
ATOM 5965 C CA . PHE B 1 329 ? 3.707 -28.703 1.091 1 98.06 329 PHE B CA 1
ATOM 5966 C C . PHE B 1 329 ? 3.566 -30.219 1.159 1 98.06 329 PHE B C 1
ATOM 5968 O O . PHE B 1 329 ? 2.51 -30.766 0.833 1 98.06 329 PHE B O 1
ATOM 5975 N N . ASP B 1 330 ? 4.57 -30.844 1.64 1 97.44 330 ASP B N 1
ATOM 5976 C CA . ASP B 1 330 ? 4.633 -32.312 1.664 1 97.44 330 ASP B CA 1
ATOM 5977 C C . ASP B 1 330 ? 3.67 -32.875 2.699 1 97.44 330 ASP B C 1
ATOM 5979 O O . ASP B 1 330 ? 3.363 -34.062 2.676 1 97.44 330 ASP B O 1
ATOM 5983 N N . ARG B 1 331 ? 3.209 -32.062 3.553 1 96.19 331 ARG B N 1
ATOM 5984 C CA . ARG B 1 331 ? 2.23 -32.5 4.535 1 96.19 331 ARG B CA 1
ATOM 5985 C C . ARG B 1 331 ? 0.869 -32.75 3.885 1 96.19 331 ARG B C 1
ATOM 5987 O O . ARG B 1 331 ? -0.001 -33.375 4.469 1 96.19 331 ARG B O 1
ATOM 5994 N N . GLY B 1 332 ? 0.671 -32.219 2.703 1 91.5 332 GLY B N 1
ATOM 5995 C CA . GLY B 1 332 ? -0.51 -32.531 1.909 1 91.5 332 GLY B CA 1
ATOM 5996 C C . GLY B 1 332 ? -1.626 -31.5 2.098 1 91.5 332 GLY B C 1
ATOM 5997 O O . GLY B 1 332 ? -1.534 -30.625 2.955 1 91.5 332 GLY B O 1
ATOM 5998 N N . ALA B 1 333 ? -2.631 -31.609 1.256 1 89.94 333 ALA B N 1
ATOM 5999 C CA . ALA B 1 333 ? -3.816 -30.75 1.326 1 89.94 333 ALA B CA 1
ATOM 6000 C C . ALA B 1 333 ? -4.707 -31.156 2.502 1 89.94 333 ALA B C 1
ATOM 6002 O O . ALA B 1 333 ? -4.637 -32.281 2.988 1 89.94 333 ALA B O 1
ATOM 6003 N N . GLY B 1 334 ? -5.414 -30.188 2.998 1 90.44 334 GLY B N 1
ATOM 6004 C CA . GLY B 1 334 ? -6.297 -30.453 4.121 1 90.44 334 GLY B CA 1
ATOM 6005 C C . GLY B 1 334 ? -7.594 -29.672 4.059 1 90.44 334 GLY B C 1
ATOM 6006 O O . GLY B 1 334 ? -7.762 -28.812 3.195 1 90.44 334 GLY B O 1
ATOM 6007 N N . ASP B 1 335 ? -8.516 -29.922 4.965 1 89.06 335 ASP B N 1
ATOM 6008 C CA . ASP B 1 335 ? -9.852 -29.328 5.016 1 89.06 335 ASP B CA 1
ATOM 6009 C C . ASP B 1 335 ? -9.773 -27.844 5.355 1 89.06 335 ASP B C 1
ATOM 6011 O O . ASP B 1 335 ? -10.695 -27.078 5.047 1 89.06 335 ASP B O 1
ATOM 6015 N N . ASP B 1 336 ? -8.719 -27.422 5.91 1 91.75 336 ASP B N 1
ATOM 6016 C CA . ASP B 1 336 ? -8.57 -26.031 6.352 1 91.75 336 ASP B CA 1
ATOM 6017 C C . ASP B 1 336 ? -7.965 -25.172 5.25 1 91.75 336 ASP B C 1
ATOM 6019 O O . ASP B 1 336 ? -7.793 -23.953 5.426 1 91.75 336 ASP B O 1
ATOM 6023 N N . ASP B 1 337 ? -7.652 -25.797 4.145 1 94.12 337 ASP B N 1
ATOM 6024 C CA . ASP B 1 337 ? -7.113 -25.016 3.037 1 94.12 337 ASP B CA 1
ATOM 6025 C C . ASP B 1 337 ? -8.164 -24.047 2.484 1 94.12 337 ASP B C 1
ATOM 6027 O O . ASP B 1 337 ? -9.273 -24.469 2.143 1 94.12 337 ASP B O 1
ATOM 6031 N N . PRO B 1 338 ? -7.762 -22.797 2.428 1 93.25 338 PRO B N 1
ATOM 6032 C CA . PRO B 1 338 ? -8.727 -21.859 1.854 1 93.25 338 PRO B CA 1
ATOM 6033 C C . PRO B 1 338 ? -9.086 -22.188 0.409 1 93.25 338 PRO B C 1
ATOM 6035 O O . PRO B 1 338 ? -8.234 -22.656 -0.355 1 93.25 338 PRO B O 1
ATOM 6038 N N . GLU B 1 339 ? -10.289 -21.812 0.031 1 86.19 339 GLU B N 1
ATOM 6039 C CA . GLU B 1 339 ? -10.789 -22.109 -1.308 1 86.19 339 GLU B CA 1
ATOM 6040 C C . GLU B 1 339 ? -9.969 -21.391 -2.377 1 86.19 339 GLU B C 1
ATOM 6042 O O . GLU B 1 339 ? -9.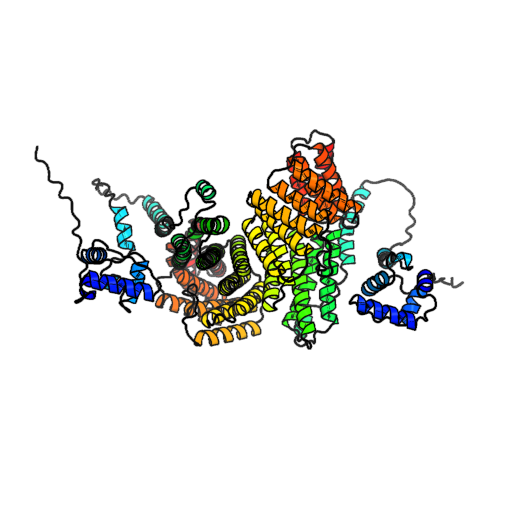758 -21.922 -3.467 1 86.19 339 GLU B O 1
ATOM 6047 N N . TRP B 1 340 ? -9.5 -20.25 -2.062 1 89.94 340 TRP B N 1
ATOM 6048 C CA . TRP B 1 340 ? -8.797 -19.438 -3.055 1 89.94 340 TRP B CA 1
ATOM 6049 C C . TRP B 1 340 ? -7.457 -20.062 -3.428 1 89.94 340 TRP B C 1
ATOM 6051 O O . TRP B 1 340 ? -6.828 -19.656 -4.406 1 89.94 340 TRP B O 1
ATOM 6061 N N . MET B 1 341 ? -7.008 -21.047 -2.775 1 91.62 341 MET B N 1
ATOM 6062 C CA . MET B 1 341 ? -5.699 -21.656 -3 1 91.62 341 MET B CA 1
ATOM 6063 C C . MET B 1 341 ? -5.781 -22.75 -4.043 1 91.62 341 MET B C 1
ATOM 6065 O O . MET B 1 341 ? -4.852 -23.547 -4.188 1 91.62 341 MET B O 1
ATOM 6069 N N . SER B 1 342 ? -6.82 -22.844 -4.809 1 83.06 342 SER B N 1
ATOM 6070 C CA . SER B 1 342 ? -7 -23.875 -5.824 1 83.06 342 SER B CA 1
ATOM 6071 C C . SER B 1 342 ? -5.906 -23.812 -6.883 1 83.06 342 SER B C 1
ATOM 6073 O O . SER B 1 342 ? -5.594 -24.812 -7.535 1 83.06 342 SER B O 1
ATOM 6075 N N . PHE B 1 343 ? -5.285 -22.688 -6.965 1 86 343 PHE B N 1
ATOM 6076 C CA . PHE B 1 343 ? -4.219 -22.5 -7.941 1 86 343 PHE B CA 1
ATOM 6077 C C . PHE B 1 343 ? -2.914 -23.109 -7.441 1 86 343 PHE B C 1
ATOM 6079 O O . PHE B 1 343 ? -1.993 -23.344 -8.227 1 86 343 PHE B O 1
ATOM 6086 N N . PHE B 1 344 ? -2.861 -23.344 -6.172 1 93.88 344 PHE B N 1
ATOM 6087 C CA . PHE B 1 344 ? -1.582 -23.688 -5.566 1 93.88 344 PHE B CA 1
ATOM 6088 C C . PHE B 1 344 ? -1.4 -25.203 -5.523 1 93.88 344 PHE B C 1
ATOM 6090 O O . PHE B 1 344 ? -1.948 -25.875 -4.645 1 93.88 344 PHE B O 1
ATOM 6097 N N . GLY B 1 345 ? -0.635 -25.656 -6.422 1 94.69 345 GLY B N 1
ATOM 6098 C CA . GLY B 1 345 ? -0.229 -27.047 -6.543 1 94.69 345 GLY B CA 1
ATOM 6099 C C . GLY B 1 345 ? 1.235 -27.219 -6.902 1 94.69 345 GLY B C 1
ATOM 6100 O O . GLY B 1 345 ? 2.029 -26.281 -6.742 1 94.69 345 GLY B O 1
ATOM 6101 N N . PRO B 1 346 ? 1.562 -28.359 -7.352 1 96.44 346 PRO B N 1
ATOM 6102 C CA . PRO B 1 346 ? 2.969 -28.641 -7.652 1 96.44 346 PRO B CA 1
ATOM 6103 C C . PRO B 1 346 ? 3.543 -27.719 -8.719 1 96.44 346 PRO B C 1
ATOM 6105 O O . PRO B 1 346 ? 4.703 -27.312 -8.625 1 96.44 346 PRO B O 1
ATOM 6108 N N . ALA B 1 347 ? 2.754 -27.391 -9.695 1 97.06 347 ALA B N 1
ATOM 6109 C CA . ALA B 1 347 ? 3.232 -26.5 -10.758 1 97.06 347 ALA B CA 1
ATOM 6110 C C . ALA B 1 347 ? 3.572 -25.125 -10.211 1 97.06 347 ALA B C 1
ATOM 6112 O O . ALA B 1 347 ? 4.625 -24.562 -10.523 1 97.06 347 ALA B O 1
ATOM 6113 N N . GLU B 1 348 ? 2.668 -24.594 -9.359 1 97.19 348 GLU B N 1
ATOM 6114 C CA . GLU B 1 348 ? 2.896 -23.281 -8.773 1 97.19 348 GLU B CA 1
ATOM 6115 C C . GLU B 1 348 ? 4.098 -23.297 -7.832 1 97.19 348 GLU B C 1
ATOM 6117 O O . GLU B 1 348 ? 4.895 -22.359 -7.82 1 97.19 348 GLU B O 1
ATOM 6122 N N . LEU B 1 349 ? 4.23 -24.344 -7.035 1 98.19 349 LEU B N 1
ATOM 6123 C CA . LEU B 1 349 ? 5.387 -24.5 -6.156 1 98.19 349 LEU B CA 1
ATOM 6124 C C . LEU B 1 349 ? 6.684 -24.438 -6.953 1 98.19 349 LEU B C 1
ATOM 6126 O O . LEU B 1 349 ? 7.59 -23.672 -6.613 1 98.19 349 LEU B O 1
ATOM 6130 N N . ALA B 1 350 ? 6.723 -25.188 -7.996 1 98.44 350 ALA B N 1
ATOM 6131 C CA . ALA B 1 350 ? 7.914 -25.234 -8.836 1 98.44 350 ALA B CA 1
ATOM 6132 C C . ALA B 1 350 ? 8.156 -23.891 -9.508 1 98.44 350 ALA B C 1
ATOM 6134 O O . ALA B 1 350 ? 9.297 -23.438 -9.617 1 98.44 350 ALA B O 1
ATOM 6135 N N . GLY B 1 351 ? 7.109 -23.328 -9.984 1 98.31 351 GLY B N 1
ATOM 6136 C CA . GLY B 1 351 ? 7.219 -22.031 -10.641 1 98.31 351 GLY B CA 1
ATOM 6137 C C . GLY B 1 351 ? 7.754 -20.938 -9.727 1 98.31 351 GLY B C 1
ATOM 6138 O O . GLY B 1 351 ? 8.641 -20.188 -10.117 1 98.31 351 GLY B O 1
ATOM 6139 N N . LEU B 1 352 ? 7.211 -20.859 -8.531 1 98.5 352 LEU B N 1
ATOM 6140 C CA . LEU B 1 352 ? 7.652 -19.859 -7.578 1 98.5 352 LEU B CA 1
ATOM 6141 C C . LEU B 1 352 ? 9.094 -20.094 -7.156 1 98.5 352 LEU B C 1
ATOM 6143 O O . LEU B 1 352 ? 9.859 -19.156 -6.965 1 98.5 352 LEU B O 1
ATOM 6147 N N . GLU B 1 353 ? 9.461 -21.344 -7.031 1 98.69 353 GLU B N 1
ATOM 6148 C CA . GLU B 1 353 ? 10.859 -21.656 -6.734 1 98.69 353 GLU B CA 1
ATOM 6149 C C . GLU B 1 353 ? 11.773 -21.25 -7.891 1 98.69 353 GLU B C 1
ATOM 6151 O O . GLU B 1 353 ? 12.867 -20.734 -7.672 1 98.69 353 GLU B O 1
ATOM 6156 N N . ALA B 1 354 ? 11.344 -21.516 -9.102 1 98.69 354 ALA B N 1
ATOM 6157 C CA . ALA B 1 354 ? 12.109 -21.094 -10.273 1 98.69 354 ALA B CA 1
ATOM 6158 C C . ALA B 1 354 ? 12.383 -19.594 -10.234 1 98.69 354 ALA B C 1
ATOM 6160 O O . ALA B 1 354 ? 13.5 -19.156 -10.539 1 98.69 354 ALA B O 1
ATOM 6161 N N . GLN B 1 355 ? 11.398 -18.875 -9.859 1 98.31 355 GLN B N 1
ATOM 6162 C CA . GLN B 1 355 ? 11.523 -17.422 -9.805 1 98.31 355 GLN B CA 1
ATOM 6163 C C . GLN B 1 355 ? 12.555 -17 -8.758 1 98.31 355 GLN B C 1
ATOM 6165 O O . GLN B 1 355 ? 13.258 -16 -8.945 1 98.31 355 GLN B O 1
ATOM 6170 N N . CYS B 1 356 ? 12.625 -17.719 -7.648 1 98.62 356 CYS B N 1
ATOM 6171 C CA . CYS B 1 356 ? 13.625 -17.438 -6.633 1 98.62 356 CYS B CA 1
ATOM 6172 C C . CYS B 1 356 ? 15.031 -17.625 -7.191 1 98.62 356 CYS B C 1
ATOM 6174 O O . CYS B 1 356 ? 15.883 -16.734 -7.043 1 98.62 356 CYS B O 1
ATOM 6176 N N . TRP B 1 357 ? 15.227 -18.688 -7.848 1 98.62 357 TRP B N 1
ATOM 6177 C CA . TRP B 1 357 ? 16.547 -18.984 -8.406 1 98.62 357 TRP B CA 1
ATOM 6178 C C . TRP B 1 357 ? 16.891 -18.016 -9.523 1 98.62 357 TRP B C 1
ATOM 6180 O O . TRP B 1 357 ? 18.047 -17.594 -9.664 1 98.62 357 TRP B O 1
ATOM 6190 N N . SER B 1 358 ? 15.906 -17.688 -10.305 1 98.12 358 SER B N 1
ATOM 6191 C CA . SER B 1 358 ? 16.109 -16.672 -11.336 1 98.12 358 SER B CA 1
ATOM 6192 C C . SER B 1 358 ? 16.578 -15.344 -10.727 1 98.12 358 SER B C 1
ATOM 6194 O O . SER B 1 358 ? 17.516 -14.727 -11.219 1 98.12 358 SER B O 1
ATOM 6196 N N . ALA B 1 359 ? 15.906 -14.938 -9.68 1 97.69 359 ALA B N 1
ATOM 6197 C CA . ALA B 1 359 ? 16.234 -13.68 -9.016 1 97.69 359 ALA B CA 1
ATOM 6198 C C . ALA B 1 359 ? 17.656 -13.711 -8.453 1 97.69 359 ALA B C 1
ATOM 6200 O O . ALA B 1 359 ? 18.328 -12.688 -8.406 1 97.69 359 ALA B O 1
ATOM 6201 N N . LEU B 1 360 ? 18.125 -14.891 -8.125 1 97.81 360 LEU B N 1
ATOM 6202 C CA . LEU B 1 360 ? 19.453 -15.055 -7.559 1 97.81 360 LEU B CA 1
ATOM 6203 C C . LEU B 1 360 ? 20.484 -15.273 -8.656 1 97.81 360 LEU B C 1
ATOM 6205 O O . LEU B 1 360 ? 21.672 -15.414 -8.375 1 97.81 360 LEU B O 1
ATOM 6209 N N . GLY B 1 361 ? 20.047 -15.359 -9.898 1 97 361 GLY B N 1
ATOM 6210 C CA . GLY B 1 361 ? 20.953 -15.516 -11.031 1 97 361 GLY B CA 1
ATOM 6211 C C . GLY B 1 361 ? 21.391 -16.953 -11.25 1 97 361 GLY B C 1
ATOM 6212 O O . GLY B 1 361 ? 22.359 -17.203 -11.977 1 97 361 GLY B O 1
ATOM 6213 N N . GLU B 1 362 ? 20.766 -17.828 -10.562 1 97.69 362 GLU B N 1
ATOM 6214 C CA . GLU B 1 362 ? 21.047 -19.25 -10.758 1 97.69 362 GLU B CA 1
ATOM 6215 C C . GLU B 1 362 ? 20.188 -19.828 -11.875 1 97.69 362 GLU B C 1
ATOM 6217 O O . GLU B 1 362 ? 19.281 -20.641 -11.617 1 97.69 362 GLU B O 1
ATOM 6222 N N . TRP B 1 363 ? 20.547 -19.578 -13.062 1 97.38 363 TRP B N 1
ATOM 6223 C CA . TRP B 1 363 ? 19.703 -19.781 -14.227 1 97.38 363 TRP B CA 1
ATOM 6224 C C . TRP B 1 363 ? 19.469 -21.266 -14.5 1 97.38 363 TRP B C 1
ATOM 6226 O O . TRP B 1 363 ? 18.375 -21.672 -14.875 1 97.38 363 TRP B O 1
ATOM 6236 N N . ALA B 1 364 ? 20.469 -22.094 -14.352 1 97.19 364 ALA B N 1
ATOM 6237 C CA . ALA B 1 364 ? 20.312 -23.516 -14.617 1 97.19 364 ALA B CA 1
ATOM 6238 C C . ALA B 1 364 ? 19.266 -24.125 -13.703 1 97.19 364 ALA B C 1
ATOM 6240 O O . ALA B 1 364 ? 18.422 -24.922 -14.148 1 97.19 364 ALA B O 1
ATOM 6241 N N . ARG B 1 365 ? 19.328 -23.781 -12.438 1 97.81 365 ARG B N 1
ATOM 6242 C CA . ARG B 1 365 ? 18.328 -24.25 -11.492 1 97.81 365 ARG B CA 1
ATOM 6243 C C . ARG B 1 365 ? 16.938 -23.688 -11.828 1 97.81 365 ARG B C 1
ATOM 6245 O O . ARG B 1 365 ? 15.945 -24.391 -11.758 1 97.81 365 ARG B O 1
ATOM 6252 N N . ALA B 1 366 ? 16.906 -22.406 -12.172 1 98.69 366 ALA B N 1
ATOM 6253 C CA . ALA B 1 366 ? 15.648 -21.766 -12.547 1 98.69 366 ALA B CA 1
ATOM 6254 C C . ALA B 1 366 ? 14.992 -22.469 -13.727 1 98.69 366 ALA B C 1
ATOM 6256 O O . ALA B 1 366 ? 13.789 -22.75 -13.703 1 98.69 366 ALA B O 1
ATOM 6257 N N . VAL B 1 367 ? 15.812 -22.844 -14.695 1 98.62 367 VAL B N 1
ATOM 6258 C CA . VAL B 1 367 ? 15.32 -23.531 -15.883 1 98.62 367 VAL B CA 1
ATOM 6259 C C . VAL B 1 367 ? 14.703 -24.859 -15.484 1 98.62 367 VAL B C 1
ATOM 6261 O O . VAL B 1 367 ? 13.625 -25.219 -15.953 1 98.62 367 VAL B O 1
ATOM 6264 N N . GLY B 1 368 ? 15.406 -25.594 -14.641 1 98.62 368 GLY B N 1
ATOM 6265 C CA . GLY B 1 368 ? 14.898 -26.875 -14.203 1 98.62 368 GLY B CA 1
ATOM 6266 C C . GLY B 1 368 ? 13.523 -26.797 -13.562 1 98.62 368 GLY B C 1
ATOM 6267 O O . GLY B 1 368 ? 12.617 -27.547 -13.922 1 98.62 368 GLY B O 1
ATOM 6268 N N . HIS B 1 369 ? 13.359 -25.891 -12.688 1 98.69 369 HIS B N 1
ATOM 6269 C CA . HIS B 1 369 ? 12.102 -25.75 -11.961 1 98.69 369 HIS B CA 1
ATOM 6270 C C . HIS B 1 369 ? 11.016 -25.156 -12.852 1 98.69 369 HIS B C 1
ATOM 6272 O O . HIS B 1 369 ? 9.844 -25.516 -12.734 1 98.69 369 HIS B O 1
ATOM 6278 N N . ALA B 1 370 ? 11.352 -24.234 -13.688 1 98.62 370 ALA B N 1
ATOM 6279 C CA . ALA B 1 370 ? 10.375 -23.656 -14.609 1 98.62 370 ALA B CA 1
ATOM 6280 C C . ALA B 1 370 ? 9.859 -24.719 -15.586 1 98.62 370 ALA B C 1
ATOM 6282 O O . ALA B 1 370 ? 8.672 -24.734 -15.922 1 98.62 370 ALA B O 1
ATOM 6283 N N . ARG B 1 371 ? 10.773 -25.547 -16.047 1 98.5 371 ARG B N 1
ATOM 6284 C CA . ARG B 1 371 ? 10.383 -26.641 -16.938 1 98.5 371 ARG B CA 1
ATOM 6285 C C . ARG B 1 371 ? 9.422 -27.594 -16.234 1 98.5 371 ARG B C 1
ATOM 6287 O O . ARG B 1 371 ? 8.43 -28.016 -16.828 1 98.5 371 ARG B O 1
ATOM 6294 N N . LEU B 1 372 ? 9.758 -27.906 -15.055 1 98.44 372 LEU B N 1
ATOM 6295 C CA . LEU B 1 372 ? 8.875 -28.766 -14.266 1 98.44 372 LEU B CA 1
ATOM 6296 C C . LEU B 1 372 ? 7.5 -28.109 -14.094 1 98.44 372 LEU B C 1
ATOM 6298 O O . LEU B 1 372 ? 6.477 -28.781 -14.266 1 98.44 372 LEU B O 1
ATOM 6302 N N . ALA B 1 373 ? 7.438 -26.844 -13.781 1 98.44 373 ALA B N 1
ATOM 6303 C CA . ALA B 1 373 ? 6.184 -26.125 -13.594 1 98.44 373 ALA B CA 1
ATOM 6304 C C . ALA B 1 373 ? 5.336 -26.156 -14.859 1 98.44 373 ALA B C 1
ATOM 6306 O O . ALA B 1 373 ? 4.148 -26.5 -14.812 1 98.44 373 ALA B O 1
ATOM 6307 N N . ALA B 1 374 ? 5.934 -25.812 -15.977 1 97.56 374 ALA B N 1
ATOM 6308 C CA . ALA B 1 374 ? 5.219 -25.797 -17.25 1 97.56 374 ALA B CA 1
ATOM 6309 C C . ALA B 1 374 ? 4.688 -27.188 -17.609 1 97.56 374 ALA B C 1
ATOM 6311 O O . ALA B 1 374 ? 3.541 -27.328 -18.031 1 97.56 374 ALA B O 1
ATOM 6312 N N . SER B 1 375 ? 5.492 -28.203 -17.391 1 97.62 375 SER B N 1
ATOM 6313 C CA . SER B 1 375 ? 5.113 -29.578 -17.734 1 97.62 375 SER B CA 1
ATOM 6314 C C . SER B 1 375 ? 3.977 -30.062 -16.844 1 97.62 375 SER B C 1
ATOM 6316 O O . SER B 1 375 ? 3.012 -30.656 -17.344 1 97.62 375 SER B O 1
ATOM 6318 N N . VAL B 1 376 ? 4.09 -29.828 -15.586 1 97.38 376 VAL B N 1
ATOM 6319 C CA . VAL B 1 376 ? 3.074 -30.266 -14.641 1 97.38 376 VAL B CA 1
ATOM 6320 C C . VAL B 1 376 ? 1.759 -29.547 -14.922 1 97.38 376 VAL B C 1
ATOM 6322 O O . VAL B 1 376 ? 0.689 -30.156 -14.898 1 97.38 376 VAL B O 1
ATOM 6325 N N . ALA B 1 377 ? 1.823 -28.266 -15.188 1 95.88 377 ALA B N 1
ATOM 6326 C CA . ALA B 1 377 ? 0.61 -27.5 -15.477 1 95.88 377 ALA B CA 1
ATOM 6327 C C . ALA B 1 377 ? -0.069 -28 -16.734 1 95.88 377 ALA B C 1
ATOM 6329 O O . ALA B 1 377 ? -1.289 -28.188 -16.766 1 95.88 377 ALA B O 1
ATOM 6330 N N . ALA B 1 378 ? 0.681 -28.266 -17.734 1 94.12 378 ALA B N 1
ATOM 6331 C CA . ALA B 1 378 ? 0.138 -28.734 -19 1 94.12 378 ALA B CA 1
ATOM 6332 C C . ALA B 1 378 ? -0.528 -30.109 -18.828 1 94.12 378 ALA B C 1
ATOM 6334 O O . ALA B 1 378 ? -1.524 -30.406 -19.5 1 94.12 378 ALA B O 1
ATOM 6335 N N . SER B 1 379 ? -0.022 -30.875 -17.953 1 95.12 379 SER B N 1
ATOM 6336 C CA . SER B 1 379 ? -0.522 -32.219 -17.766 1 95.12 379 SER B CA 1
ATOM 6337 C C . SER B 1 379 ? -1.688 -32.25 -16.781 1 95.12 379 SER B C 1
ATOM 6339 O O . SER B 1 379 ? -2.684 -32.969 -17.016 1 95.12 379 SER B O 1
ATOM 6341 N N . GLN B 1 380 ? -1.62 -31.484 -15.742 1 92.56 380 GLN B N 1
ATOM 6342 C CA . GLN B 1 380 ? -2.564 -31.625 -14.633 1 92.56 380 GLN B CA 1
ATOM 6343 C C . GLN B 1 380 ? -3.713 -30.641 -14.766 1 92.56 380 GLN B C 1
ATOM 6345 O O . GLN B 1 380 ? -4.824 -30.891 -14.305 1 92.56 380 GLN B O 1
ATOM 6350 N N . THR B 1 381 ? -3.436 -29.484 -15.32 1 91 381 THR B N 1
ATOM 6351 C CA . THR B 1 381 ? -4.469 -28.453 -15.422 1 91 381 THR B CA 1
ATOM 6352 C C . THR B 1 381 ? -4.453 -27.828 -16.812 1 91 381 THR B C 1
ATOM 6354 O O . THR B 1 381 ? -4.328 -26.609 -16.938 1 91 381 THR B O 1
ATOM 6357 N N . PRO B 1 382 ? -4.695 -28.578 -17.828 1 90.62 382 PRO B N 1
ATOM 6358 C CA . PRO B 1 382 ? -4.602 -28.062 -19.203 1 90.62 382 PRO B CA 1
ATOM 6359 C C . PRO B 1 382 ? -5.605 -26.953 -19.484 1 90.62 382 PRO B C 1
ATOM 6361 O O . PRO B 1 382 ? -5.41 -26.172 -20.422 1 90.62 382 PRO B O 1
ATOM 6364 N N . GLN B 1 383 ? -6.625 -26.828 -18.656 1 87.31 383 GLN B N 1
ATOM 6365 C CA . GLN B 1 383 ? -7.648 -25.812 -18.891 1 87.31 383 GLN B CA 1
ATOM 6366 C C . GLN B 1 383 ? -7.168 -24.438 -18.422 1 87.31 383 GLN B C 1
ATOM 6368 O O . GLN B 1 383 ? -7.746 -23.422 -18.797 1 87.31 383 GLN B O 1
ATOM 6373 N N . PHE B 1 384 ? -6.109 -24.359 -17.625 1 90.62 384 PHE B N 1
ATOM 6374 C CA . PHE B 1 384 ? -5.598 -23.094 -17.125 1 90.62 384 PHE B CA 1
ATOM 6375 C C . PHE B 1 384 ? -4.488 -22.562 -18.031 1 90.62 384 PHE B C 1
ATOM 6377 O O . PHE B 1 384 ? -3.324 -22.516 -17.625 1 90.62 384 PHE B O 1
ATOM 6384 N N . THR B 1 385 ? -4.934 -22.094 -19.141 1 93.19 385 THR B N 1
ATOM 6385 C CA . THR B 1 385 ? -4.043 -21.719 -20.234 1 93.19 385 THR B CA 1
ATOM 6386 C C . THR B 1 385 ? -3.152 -20.547 -19.844 1 93.19 385 THR B C 1
ATOM 6388 O O . THR B 1 385 ? -1.979 -20.5 -20.219 1 93.19 385 THR B O 1
ATOM 6391 N N . ARG B 1 386 ? -3.73 -19.672 -19.078 1 94.06 386 ARG B N 1
ATOM 6392 C CA . ARG B 1 386 ? -2.93 -18.531 -18.672 1 94.06 386 ARG B CA 1
ATOM 6393 C C . ARG B 1 386 ? -1.78 -18.953 -17.766 1 94.06 386 ARG B C 1
ATOM 6395 O O . ARG B 1 386 ? -0.673 -18.422 -17.875 1 94.06 386 ARG B O 1
ATOM 6402 N N . ASN B 1 387 ? -2.012 -19.859 -16.859 1 94 387 ASN B N 1
ATOM 6403 C CA . ASN B 1 387 ? -0.963 -20.359 -15.969 1 94 387 ASN B CA 1
ATOM 6404 C C . ASN B 1 387 ? 0.13 -21.094 -16.75 1 94 387 ASN B C 1
ATOM 6406 O O . ASN B 1 387 ? 1.317 -20.906 -16.469 1 94 387 ASN B O 1
ATOM 6410 N N . ILE B 1 388 ? -0.32 -21.828 -17.719 1 95.69 388 ILE B N 1
ATOM 6411 C CA . ILE B 1 388 ? 0.635 -22.547 -18.562 1 95.69 388 ILE B CA 1
ATOM 6412 C C . ILE B 1 388 ? 1.501 -21.547 -19.312 1 95.69 388 ILE B C 1
ATOM 6414 O O . ILE B 1 388 ? 2.725 -21.688 -19.375 1 95.69 388 ILE B O 1
ATOM 6418 N N . ALA B 1 389 ? 0.832 -20.547 -19.844 1 97 389 ALA B N 1
ATOM 6419 C CA . ALA B 1 389 ? 1.558 -19.516 -20.562 1 97 389 ALA B CA 1
ATOM 6420 C C . ALA B 1 389 ? 2.559 -18.812 -19.656 1 97 389 ALA B C 1
ATOM 6422 O O . ALA B 1 389 ? 3.689 -18.531 -20.062 1 97 389 ALA B O 1
ATOM 6423 N N . LEU B 1 390 ? 2.152 -18.578 -18.453 1 96.94 390 LEU B N 1
ATOM 6424 C CA . LEU B 1 390 ? 2.998 -17.875 -17.5 1 96.94 390 LEU B CA 1
ATOM 6425 C C . LEU B 1 390 ? 4.254 -18.688 -17.188 1 96.94 390 LEU B C 1
ATOM 6427 O O . LEU B 1 390 ? 5.371 -18.172 -17.281 1 96.94 390 LEU B O 1
ATOM 6431 N N . TYR B 1 391 ? 4.129 -19.938 -16.812 1 97.75 391 TYR B N 1
ATOM 6432 C CA . TYR B 1 391 ? 5.273 -20.766 -16.469 1 97.75 391 TYR B CA 1
ATOM 6433 C C . TYR B 1 391 ? 6.191 -20.953 -17.672 1 97.75 391 TYR B C 1
ATOM 6435 O O . TYR B 1 391 ? 7.414 -20.984 -17.531 1 97.75 391 TYR B O 1
ATOM 6443 N N . THR B 1 392 ? 5.57 -21.062 -18.844 1 98.38 392 THR B N 1
ATOM 6444 C CA . THR B 1 392 ? 6.348 -21.25 -20.062 1 98.38 392 THR B CA 1
ATOM 6445 C C . THR B 1 392 ? 7.117 -19.984 -20.406 1 98.38 392 THR B C 1
ATOM 6447 O O . THR B 1 392 ? 8.242 -20.047 -20.906 1 98.38 392 THR B O 1
ATOM 6450 N N . ALA B 1 393 ? 6.469 -18.875 -20.172 1 98.31 393 ALA B N 1
ATOM 6451 C CA . ALA B 1 393 ? 7.16 -17.609 -20.391 1 98.31 393 ALA B CA 1
ATOM 6452 C C . ALA B 1 393 ? 8.352 -17.469 -19.453 1 98.31 393 ALA B C 1
ATOM 6454 O O . ALA B 1 393 ? 9.414 -16.984 -19.844 1 98.31 393 ALA B O 1
ATOM 6455 N N . GLU B 1 394 ? 8.148 -17.859 -18.234 1 98.19 394 GLU B N 1
ATOM 6456 C CA . GLU B 1 394 ? 9.25 -17.859 -17.266 1 98.19 394 GLU B CA 1
ATOM 6457 C C . GLU B 1 394 ? 10.383 -18.766 -17.734 1 98.19 394 GLU B C 1
ATOM 6459 O O . GLU B 1 394 ? 11.555 -18.391 -17.641 1 98.19 394 GLU B O 1
ATOM 6464 N N . LEU B 1 395 ? 10.039 -19.891 -18.234 1 98.62 395 LEU B N 1
ATOM 6465 C CA . LEU B 1 395 ? 11.016 -20.828 -18.781 1 98.62 395 LEU B CA 1
ATOM 6466 C C . LEU B 1 395 ? 11.789 -20.203 -19.938 1 98.62 395 LEU B C 1
ATOM 6468 O O . LEU B 1 395 ? 13.023 -20.312 -19.984 1 98.62 395 LEU B O 1
ATOM 6472 N N . ALA B 1 396 ? 11.094 -19.562 -20.812 1 98.69 396 ALA B N 1
ATOM 6473 C CA . ALA B 1 396 ? 11.734 -18.922 -21.953 1 98.69 396 ALA B CA 1
ATOM 6474 C C . ALA B 1 396 ? 12.766 -17.891 -21.516 1 98.69 396 ALA B C 1
ATOM 6476 O O . ALA B 1 396 ? 13.883 -17.859 -22.047 1 98.69 396 ALA B O 1
ATOM 6477 N N . ASP B 1 397 ? 12.391 -17.109 -20.609 1 98.19 397 ASP B N 1
ATOM 6478 C CA . ASP B 1 397 ? 13.281 -16.062 -20.078 1 98.19 397 ASP B CA 1
ATOM 6479 C C . ASP B 1 397 ? 14.516 -16.688 -19.438 1 98.19 397 ASP B C 1
ATOM 6481 O O . ASP B 1 397 ? 15.641 -16.25 -19.688 1 98.19 397 ASP B O 1
ATOM 6485 N N . ASP B 1 398 ? 14.273 -17.672 -18.594 1 98.44 398 ASP B N 1
ATOM 6486 C CA . ASP B 1 398 ? 15.375 -18.328 -17.891 1 98.44 398 ASP B CA 1
ATOM 6487 C C . ASP B 1 398 ? 16.312 -19.016 -18.875 1 98.44 398 ASP B C 1
ATOM 6489 O O . ASP B 1 398 ? 17.531 -18.984 -18.703 1 98.44 398 ASP B O 1
ATOM 6493 N N . LEU B 1 399 ? 15.773 -19.625 -19.922 1 98.56 399 LEU B N 1
ATOM 6494 C CA . LEU B 1 399 ? 16.578 -20.25 -20.969 1 98.56 399 LEU B CA 1
ATOM 6495 C C . LEU B 1 399 ? 17.438 -19.219 -21.703 1 98.56 399 LEU B C 1
ATOM 6497 O O . LEU B 1 399 ? 18.609 -19.453 -21.938 1 98.56 399 LEU B O 1
ATOM 6501 N N . ALA B 1 400 ? 16.844 -18.109 -22.016 1 98.12 400 ALA B N 1
ATOM 6502 C CA . ALA B 1 400 ? 17.594 -17.047 -22.688 1 98.12 400 ALA B CA 1
ATOM 6503 C C . ALA B 1 400 ? 18.766 -16.578 -21.844 1 98.12 400 ALA B C 1
ATOM 6505 O O . ALA B 1 400 ? 19.875 -16.422 -22.359 1 98.12 400 ALA B O 1
ATOM 6506 N N . ARG B 1 401 ? 18.547 -16.469 -20.609 1 97.31 401 ARG B N 1
ATOM 6507 C CA . ARG B 1 401 ? 19.578 -15.953 -19.703 1 97.31 401 ARG B CA 1
ATOM 6508 C C . ARG B 1 401 ? 20.625 -17.016 -19.406 1 97.31 401 ARG B C 1
ATOM 6510 O O . ARG B 1 401 ? 21.75 -16.703 -19.016 1 97.31 401 ARG B O 1
ATOM 6517 N N . SER B 1 402 ? 20.266 -18.266 -19.609 1 97 402 SER B N 1
ATOM 6518 C CA . SER B 1 402 ? 21.203 -19.359 -19.391 1 97 402 SER B CA 1
ATOM 6519 C C . SER B 1 402 ? 22.031 -19.641 -20.641 1 97 402 SER B C 1
ATOM 6521 O O . SER B 1 402 ? 22.812 -20.594 -20.672 1 97 402 SER B O 1
ATOM 6523 N N . GLY B 1 403 ? 21.812 -18.859 -21.703 1 95.56 403 GLY B N 1
ATOM 6524 C CA . GLY B 1 403 ? 22.609 -18.984 -22.906 1 95.56 403 GLY B CA 1
ATOM 6525 C C . GLY B 1 403 ? 22.109 -20.094 -23.828 1 95.56 403 GLY B C 1
ATOM 6526 O O . GLY B 1 403 ? 22.906 -20.75 -24.5 1 95.56 403 GLY B O 1
ATOM 6527 N N . ARG B 1 404 ? 20.891 -20.359 -23.781 1 97.5 404 ARG B N 1
ATOM 6528 C CA . ARG B 1 404 ? 20.266 -21.344 -24.641 1 97.5 404 ARG B CA 1
ATOM 6529 C C . ARG B 1 404 ? 19.203 -20.719 -25.531 1 97.5 404 ARG B C 1
ATOM 6531 O O . ARG B 1 404 ? 18.016 -21.016 -25.391 1 97.5 404 ARG B O 1
ATOM 6538 N N . PRO B 1 405 ? 19.578 -19.953 -26.5 1 97.38 405 PRO B N 1
ATOM 6539 C CA . PRO B 1 405 ? 18.672 -19.109 -27.281 1 97.38 405 PRO B CA 1
ATOM 6540 C C . PRO B 1 405 ? 17.656 -19.922 -28.094 1 97.38 405 PRO B C 1
ATOM 6542 O O . PRO B 1 405 ? 16.5 -19.516 -28.203 1 97.38 405 PRO B O 1
ATOM 6545 N N . ASP B 1 406 ? 18.047 -21.094 -28.609 1 97.44 406 ASP B N 1
ATOM 6546 C CA . ASP B 1 406 ? 17.141 -21.875 -29.422 1 97.44 406 ASP B CA 1
ATOM 6547 C C . ASP B 1 406 ? 15.984 -22.422 -28.594 1 97.44 406 ASP B C 1
ATOM 6549 O O . ASP B 1 406 ? 14.82 -22.359 -29 1 97.44 406 ASP B O 1
ATOM 6553 N N . GLU B 1 407 ? 16.359 -22.984 -27.5 1 98.19 407 GLU B N 1
ATOM 6554 C CA . GLU B 1 407 ? 15.328 -23.5 -26.609 1 98.19 407 GLU B CA 1
ATOM 6555 C C . GLU B 1 407 ? 14.43 -22.391 -26.078 1 98.19 407 GLU B C 1
ATOM 6557 O O . GLU B 1 407 ? 13.227 -22.578 -25.891 1 98.19 407 GLU B O 1
ATOM 6562 N N . ALA B 1 408 ? 15.023 -21.281 -25.781 1 98.56 408 ALA B N 1
ATOM 6563 C CA . ALA B 1 408 ? 14.266 -20.109 -25.344 1 98.56 408 ALA B CA 1
ATOM 6564 C C . ALA B 1 408 ? 13.242 -19.688 -26.391 1 98.56 408 ALA B C 1
ATOM 6566 O O . ALA B 1 408 ? 12.086 -19.406 -26.078 1 98.56 408 ALA B O 1
ATOM 6567 N N . ALA B 1 409 ? 13.695 -19.688 -27.594 1 98.38 409 ALA B N 1
ATOM 6568 C CA . ALA B 1 409 ? 12.828 -19.297 -28.719 1 98.38 409 ALA B CA 1
ATOM 6569 C C . ALA B 1 409 ? 11.672 -20.297 -28.875 1 98.38 409 ALA B C 1
ATOM 6571 O O . ALA B 1 409 ? 10.539 -19.891 -29.125 1 98.38 409 ALA B O 1
ATOM 6572 N N . ASP B 1 410 ? 12 -21.562 -28.75 1 98.25 410 ASP B N 1
ATOM 6573 C CA . ASP B 1 410 ? 10.969 -22.578 -28.828 1 98.25 410 ASP B CA 1
ATOM 6574 C C . ASP B 1 410 ? 9.906 -22.391 -27.75 1 98.25 410 ASP B C 1
ATOM 6576 O O . ASP B 1 410 ? 8.711 -22.469 -28.031 1 98.25 410 ASP B O 1
ATOM 6580 N N . ALA B 1 411 ? 10.32 -22.172 -26.547 1 98.44 411 ALA B N 1
ATOM 6581 C CA . ALA B 1 411 ? 9.391 -21.891 -25.453 1 98.44 411 ALA B CA 1
ATOM 6582 C C . ALA B 1 411 ? 8.586 -20.609 -25.734 1 98.44 411 ALA B C 1
ATOM 6584 O O . ALA B 1 411 ? 7.383 -20.562 -25.469 1 98.44 411 ALA B O 1
ATOM 6585 N N . GLY B 1 412 ? 9.258 -19.609 -26.203 1 98.31 412 GLY B N 1
ATOM 6586 C CA . GLY B 1 412 ? 8.57 -18.391 -26.562 1 98.31 412 GLY B CA 1
ATOM 6587 C C . GLY B 1 412 ? 7.477 -18.594 -27.594 1 98.31 412 GLY B C 1
ATOM 6588 O O . GLY B 1 412 ? 6.387 -18.031 -27.469 1 98.31 412 GLY B O 1
ATOM 6589 N N . LEU B 1 413 ? 7.762 -19.422 -28.562 1 97.5 413 LEU B N 1
ATOM 6590 C CA . LEU B 1 413 ? 6.777 -19.719 -29.594 1 97.5 413 LEU B CA 1
ATOM 6591 C C . LEU B 1 413 ? 5.566 -20.438 -29 1 97.5 413 LEU B C 1
ATOM 6593 O O . LEU B 1 413 ? 4.43 -20.188 -29.422 1 97.5 413 LEU B O 1
ATOM 6597 N N . ARG B 1 414 ? 5.805 -21.297 -28.078 1 97.19 414 ARG B N 1
ATOM 6598 C CA . ARG B 1 414 ? 4.711 -21.984 -27.406 1 97.19 414 ARG B CA 1
ATOM 6599 C C . ARG B 1 414 ? 3.826 -20.984 -26.656 1 97.19 414 ARG B C 1
ATOM 6601 O O . ARG B 1 414 ? 2.602 -21.141 -26.625 1 97.19 414 ARG B O 1
ATOM 6608 N N . VAL B 1 415 ? 4.43 -19.969 -26 1 97.69 415 VAL B N 1
ATOM 6609 C CA . VAL B 1 415 ? 3.658 -18.953 -25.297 1 97.69 415 VAL B CA 1
ATOM 6610 C C . VAL B 1 415 ? 2.822 -18.156 -26.297 1 97.69 415 VAL B C 1
ATOM 6612 O O . VAL B 1 415 ? 1.638 -17.906 -26.062 1 97.69 415 VAL B O 1
ATOM 6615 N N . LEU B 1 416 ? 3.455 -17.781 -27.422 1 96.5 416 LEU B N 1
ATOM 6616 C CA . LEU B 1 416 ? 2.75 -17.016 -28.438 1 96.5 416 LEU B CA 1
ATOM 6617 C C . LEU B 1 416 ? 1.505 -17.75 -28.922 1 96.5 416 LEU B C 1
ATOM 6619 O O . LEU B 1 416 ? 0.468 -17.141 -29.172 1 96.5 416 LEU B O 1
ATOM 6623 N N . ALA B 1 417 ? 1.595 -19.031 -28.984 1 94.5 417 ALA B N 1
ATOM 6624 C CA . ALA B 1 417 ? 0.476 -19.859 -29.438 1 94.5 417 ALA B CA 1
ATOM 6625 C C . ALA B 1 417 ? -0.68 -19.812 -28.438 1 94.5 417 ALA B C 1
ATOM 6627 O O . ALA B 1 417 ? -1.842 -19.969 -28.828 1 94.5 417 ALA B O 1
ATOM 6628 N N . LEU B 1 418 ? -0.334 -19.547 -27.219 1 92.94 418 LEU B N 1
ATOM 6629 C CA . LEU B 1 418 ? -1.35 -19.531 -26.172 1 92.94 418 LEU B CA 1
ATOM 6630 C C . LEU B 1 418 ? -1.966 -18.141 -26.031 1 92.94 418 LEU B C 1
ATOM 6632 O O . LEU B 1 418 ? -3.031 -17.984 -25.438 1 92.94 418 LEU B O 1
ATOM 6636 N N . LEU B 1 419 ? -1.319 -17.062 -26.547 1 91.81 419 LEU B N 1
ATOM 6637 C 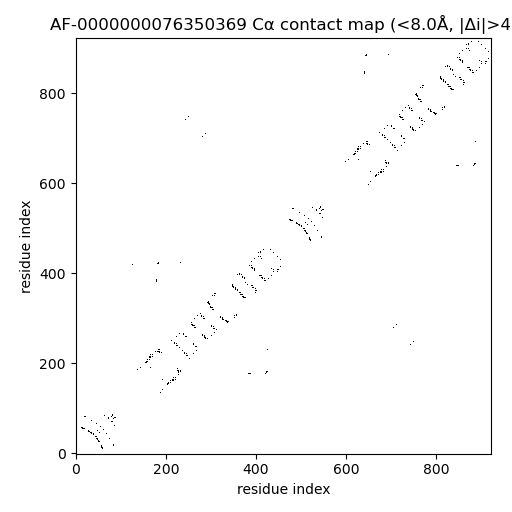CA . LEU B 1 419 ? -1.73 -15.68 -26.328 1 91.81 419 LEU B CA 1
ATOM 6638 C C . LEU B 1 419 ? -2.938 -15.336 -27.203 1 91.81 419 LEU B C 1
ATOM 6640 O O . LEU B 1 419 ? -3.518 -14.258 -27.062 1 91.81 419 LEU B O 1
ATOM 6644 N N . GLY B 1 420 ? -3.344 -16.281 -27.984 1 86.31 420 GLY B N 1
ATOM 6645 C CA . GLY B 1 420 ? -4.629 -16.094 -28.641 1 86.31 420 GLY B CA 1
ATOM 6646 C C . GLY B 1 420 ? -5.801 -16.156 -27.672 1 86.31 420 GLY B C 1
ATOM 6647 O O . GLY B 1 420 ? -6.824 -15.5 -27.891 1 86.31 420 GLY B O 1
ATOM 6648 N N . GLU B 1 421 ? -5.598 -16.891 -26.641 1 87.94 421 GLU B N 1
ATOM 6649 C CA . GLU B 1 421 ? -6.664 -17.125 -25.672 1 87.94 421 GLU B CA 1
ATOM 6650 C C . GLU B 1 421 ? -6.395 -16.359 -24.375 1 87.94 421 GLU B C 1
ATOM 6652 O O . GLU B 1 421 ? -7.293 -16.203 -23.547 1 87.94 421 GLU B O 1
ATOM 6657 N N . VAL B 1 422 ? -5.191 -15.922 -24.219 1 90.81 422 VAL B N 1
ATOM 6658 C CA . VAL B 1 422 ? -4.75 -15.344 -22.953 1 90.81 422 VAL B CA 1
ATOM 6659 C C . VAL B 1 422 ? -4.426 -13.859 -23.156 1 90.81 422 VAL B C 1
ATOM 6661 O O . VAL B 1 422 ? -3.678 -13.5 -24.062 1 90.81 422 VAL B O 1
ATOM 6664 N N . GLN B 1 423 ? -5.027 -13.07 -22.359 1 89.69 423 GLN B N 1
ATOM 6665 C CA . GLN B 1 423 ? -4.699 -11.648 -22.312 1 89.69 423 GLN B CA 1
ATOM 6666 C C . GLN B 1 423 ? -4.07 -11.273 -20.969 1 89.69 423 GLN B C 1
ATOM 6668 O O . GLN B 1 423 ? -4.773 -11.07 -19.984 1 89.69 423 GLN B O 1
ATOM 6673 N N . SER B 1 424 ? -2.793 -11.188 -20.984 1 91.12 424 SER B N 1
ATOM 6674 C CA . SER B 1 424 ? -2.029 -10.867 -19.781 1 91.12 424 SER B CA 1
ATOM 6675 C C . SER B 1 424 ? -0.85 -9.953 -20.109 1 91.12 424 SER B C 1
ATOM 6677 O O . SER B 1 424 ? 0.116 -10.383 -20.734 1 91.12 424 SER B O 1
ATOM 6679 N N . SER B 1 425 ? -0.909 -8.758 -19.609 1 92.31 425 SER B N 1
ATOM 6680 C CA . SER B 1 425 ? 0.176 -7.797 -19.797 1 92.31 425 SER B CA 1
ATOM 6681 C C . SER B 1 425 ? 1.461 -8.289 -19.141 1 92.31 425 SER B C 1
ATOM 6683 O O . SER B 1 425 ? 2.559 -8.008 -19.625 1 92.31 425 SER B O 1
ATOM 6685 N N . ARG B 1 426 ? 1.295 -8.977 -18.047 1 92.88 426 ARG B N 1
ATOM 6686 C CA . ARG B 1 426 ? 2.449 -9.547 -17.359 1 92.88 426 ARG B CA 1
ATOM 6687 C C . ARG B 1 426 ? 3.193 -10.531 -18.25 1 92.88 426 ARG B C 1
ATOM 6689 O O . ARG B 1 426 ? 4.418 -10.453 -18.391 1 92.88 426 ARG B O 1
ATOM 6696 N N . ILE B 1 427 ? 2.506 -11.414 -18.922 1 94.62 427 ILE B N 1
ATOM 6697 C CA . ILE B 1 427 ? 3.105 -12.422 -19.781 1 94.62 427 ILE B CA 1
ATOM 6698 C C . ILE B 1 427 ? 3.703 -11.742 -21.016 1 94.62 427 ILE B C 1
ATOM 6700 O O . ILE B 1 427 ? 4.805 -12.086 -21.453 1 94.62 427 ILE B O 1
ATOM 6704 N N . GLN B 1 428 ? 3.018 -10.773 -21.5 1 94.06 428 GLN B N 1
ATOM 6705 C CA . GLN B 1 428 ? 3.529 -10.031 -22.641 1 94.06 428 GLN B CA 1
ATOM 6706 C C . GLN B 1 428 ? 4.84 -9.328 -22.297 1 94.06 428 GLN B C 1
ATOM 6708 O O . GLN B 1 428 ? 5.77 -9.305 -23.109 1 94.06 428 GLN B O 1
ATOM 6713 N N . ALA B 1 429 ? 4.855 -8.844 -21.125 1 94.25 429 ALA B N 1
ATOM 6714 C CA . ALA B 1 429 ? 6.074 -8.164 -20.688 1 94.25 429 ALA B CA 1
ATOM 6715 C C . ALA B 1 429 ? 7.234 -9.148 -20.562 1 94.25 429 ALA B C 1
ATOM 6717 O O . ALA B 1 429 ? 8.375 -8.828 -20.891 1 94.25 429 ALA B O 1
ATOM 6718 N N . MET B 1 430 ? 6.938 -10.297 -20.109 1 95 430 MET B N 1
ATOM 6719 C CA . MET B 1 430 ? 7.961 -11.328 -19.984 1 95 430 MET B CA 1
ATOM 6720 C C . MET B 1 430 ? 8.492 -11.734 -21.359 1 95 430 MET B C 1
ATOM 6722 O O . MET B 1 430 ? 9.695 -11.883 -21.547 1 95 430 MET B O 1
ATOM 6726 N N . LEU B 1 431 ? 7.594 -11.82 -22.297 1 96.31 431 LEU B N 1
ATOM 6727 C CA . LEU B 1 431 ? 7.992 -12.188 -23.656 1 96.31 431 LEU B CA 1
ATOM 6728 C C . LEU B 1 431 ? 8.82 -11.086 -24.297 1 96.31 431 LEU B C 1
ATOM 6730 O O . LEU B 1 431 ? 9.758 -11.359 -25.047 1 96.31 431 LEU B O 1
ATOM 6734 N N . ALA B 1 432 ? 8.469 -9.914 -24.031 1 96.38 432 ALA B N 1
ATOM 6735 C CA . ALA B 1 432 ? 9.234 -8.789 -24.547 1 96.38 432 ALA B CA 1
ATOM 6736 C C . ALA B 1 432 ? 10.664 -8.805 -24.031 1 96.38 432 ALA B C 1
ATOM 6738 O O . ALA B 1 432 ? 11.609 -8.523 -24.781 1 96.38 432 ALA B O 1
ATOM 6739 N N . THR B 1 433 ? 10.766 -9.109 -22.812 1 96.19 433 THR B N 1
ATOM 6740 C CA . THR B 1 433 ? 12.102 -9.227 -22.234 1 96.19 433 THR B CA 1
ATOM 6741 C C . THR B 1 433 ? 12.891 -10.344 -22.906 1 96.19 433 THR B C 1
ATOM 6743 O O . THR B 1 433 ? 14.062 -10.164 -23.234 1 96.19 433 THR B O 1
ATOM 6746 N N . THR B 1 434 ? 12.219 -11.438 -23.094 1 97.62 434 THR B N 1
ATOM 6747 C CA . THR B 1 434 ? 12.859 -12.562 -23.766 1 97.62 434 THR B CA 1
ATOM 6748 C C . THR B 1 434 ? 13.281 -12.18 -25.188 1 97.62 434 THR B C 1
ATOM 6750 O O . THR B 1 434 ? 14.383 -12.508 -25.625 1 97.62 434 THR B O 1
ATOM 6753 N N . ALA B 1 435 ? 12.422 -11.477 -25.812 1 97.56 435 ALA B N 1
ATOM 6754 C CA . ALA B 1 435 ? 12.719 -11.031 -27.172 1 97.56 435 ALA B CA 1
ATOM 6755 C C . ALA B 1 435 ? 13.961 -10.141 -27.188 1 97.56 435 ALA B C 1
ATOM 6757 O O . ALA B 1 435 ? 14.828 -10.305 -28.047 1 97.56 435 ALA B O 1
ATOM 6758 N N . ARG B 1 436 ? 14.078 -9.297 -26.312 1 97.38 436 ARG B N 1
ATOM 6759 C CA . ARG B 1 436 ? 15.227 -8.398 -26.234 1 97.38 436 ARG B CA 1
ATOM 6760 C C . ARG B 1 436 ? 16.516 -9.188 -25.984 1 97.38 436 ARG B C 1
ATOM 6762 O O . ARG B 1 436 ? 17.547 -8.891 -26.578 1 97.38 436 ARG B O 1
ATOM 6769 N N . LEU B 1 437 ? 16.438 -10.141 -25.172 1 96.81 437 LEU B N 1
ATOM 6770 C CA . LEU B 1 437 ? 17.594 -10.953 -24.828 1 96.81 437 LEU B CA 1
ATOM 6771 C C . LEU B 1 437 ? 18.047 -11.789 -26.016 1 96.81 437 LEU B C 1
ATOM 6773 O O . LEU B 1 437 ? 19.234 -12.117 -26.141 1 96.81 437 LEU B O 1
ATOM 6777 N N . LEU B 1 438 ? 17.125 -12.07 -26.938 1 98 438 LEU B N 1
ATOM 6778 C CA . LEU B 1 438 ? 17.438 -12.992 -28.016 1 98 438 LEU B CA 1
ATOM 6779 C C . LEU B 1 438 ? 17.812 -12.234 -29.281 1 98 438 LEU B C 1
ATOM 6781 O O . LEU B 1 438 ? 18.25 -12.836 -30.266 1 98 438 LEU B O 1
ATOM 6785 N N . LEU B 1 439 ? 17.703 -10.961 -29.234 1 96.94 439 LEU B N 1
ATOM 6786 C CA . LEU B 1 439 ? 17.953 -10.125 -30.406 1 96.94 439 LEU B CA 1
ATOM 6787 C C . LEU B 1 439 ? 19.344 -10.383 -30.969 1 96.94 439 LEU B C 1
ATOM 6789 O O . LEU B 1 439 ? 19.531 -10.453 -32.188 1 96.94 439 LEU B O 1
ATOM 6793 N N . PRO B 1 440 ? 20.391 -10.555 -30.125 1 96.62 440 PRO B N 1
ATOM 6794 C CA . PRO B 1 440 ? 21.734 -10.812 -30.656 1 96.62 440 PRO B CA 1
ATOM 6795 C C . PRO B 1 440 ? 21.812 -12.125 -31.438 1 96.62 440 PRO B C 1
ATOM 6797 O O . PRO B 1 440 ? 22.75 -12.336 -32.219 1 96.62 440 PRO B O 1
ATOM 6800 N N . HIS B 1 441 ? 20.906 -12.984 -31.359 1 97.12 441 HIS B N 1
ATOM 6801 C CA . HIS B 1 441 ? 20.922 -14.297 -31.984 1 97.12 441 HIS B CA 1
ATOM 6802 C C . HIS B 1 441 ? 19.891 -14.367 -33.125 1 97.12 441 HIS B C 1
ATOM 6804 O O . HIS B 1 441 ? 19.438 -15.461 -33.469 1 97.12 441 HIS B O 1
ATOM 6810 N N . ARG B 1 442 ? 19.453 -13.258 -33.562 1 95.62 442 ARG B N 1
ATOM 6811 C CA . ARG B 1 442 ? 18.359 -13.141 -34.531 1 95.62 442 ARG B CA 1
ATOM 6812 C C . ARG B 1 442 ? 18.672 -13.914 -35.812 1 95.62 442 ARG B C 1
ATOM 6814 O O . ARG B 1 442 ? 17.766 -14.25 -36.562 1 95.62 442 ARG B O 1
ATOM 6821 N N . SER B 1 443 ? 19.969 -14.242 -36.062 1 94.75 443 SER B N 1
ATOM 6822 C CA . SER B 1 443 ? 20.359 -14.945 -37.281 1 94.75 443 SER B CA 1
ATOM 6823 C C . SER B 1 443 ? 20.016 -16.438 -37.188 1 94.75 443 SER B C 1
ATOM 6825 O O . SER B 1 443 ? 19.953 -17.125 -38.219 1 94.75 443 SER B O 1
ATOM 6827 N N . ASP B 1 444 ? 19.875 -16.938 -35.969 1 94.81 444 ASP B N 1
ATOM 6828 C CA . ASP B 1 444 ? 19.438 -18.312 -35.812 1 94.81 444 ASP B CA 1
ATOM 6829 C C . ASP B 1 444 ? 17.984 -18.5 -36.219 1 94.81 444 ASP B C 1
ATOM 6831 O O . ASP B 1 444 ? 17.125 -17.703 -35.844 1 94.81 444 ASP B O 1
ATOM 6835 N N . ALA B 1 445 ? 17.672 -19.5 -36.938 1 91.88 445 ALA B N 1
ATOM 6836 C CA . ALA B 1 445 ? 16.375 -19.688 -37.562 1 91.88 445 ALA B CA 1
ATOM 6837 C C . ALA B 1 445 ? 15.266 -19.719 -36.5 1 91.88 445 ALA B C 1
ATOM 6839 O O . ALA B 1 445 ? 14.25 -19.031 -36.656 1 91.88 445 ALA B O 1
ATOM 6840 N N . GLY B 1 446 ? 15.398 -20.562 -35.5 1 93.75 446 GLY B N 1
ATOM 6841 C CA . GLY B 1 446 ? 14.391 -20.656 -34.469 1 93.75 446 GLY B CA 1
ATOM 6842 C C . GLY B 1 446 ? 14.164 -19.344 -33.75 1 93.75 446 GLY B C 1
ATOM 6843 O O . GLY B 1 446 ? 13.023 -18.984 -33.438 1 93.75 446 GLY B O 1
ATOM 6844 N N . VAL B 1 447 ? 15.188 -18.578 -33.5 1 97.75 447 VAL B N 1
ATOM 6845 C CA . VAL B 1 447 ? 15.117 -17.297 -32.812 1 97.75 447 VAL B CA 1
ATOM 6846 C C . VAL B 1 447 ? 14.422 -16.266 -33.719 1 97.75 447 VAL B C 1
ATOM 6848 O O . VAL B 1 447 ? 13.586 -15.492 -33.281 1 97.75 447 VAL B O 1
ATOM 6851 N N . SER B 1 448 ? 14.773 -16.344 -35 1 97 448 SER B N 1
ATOM 6852 C CA . SER B 1 448 ? 14.148 -15.43 -35.938 1 97 448 SER B CA 1
ATOM 6853 C C . SER B 1 448 ? 12.641 -15.633 -36 1 97 448 SER B C 1
ATOM 6855 O O . SER B 1 448 ? 11.883 -14.664 -36.031 1 97 448 SER B O 1
ATOM 6857 N N . GLU B 1 449 ? 12.227 -16.875 -36.031 1 96.88 449 GLU B N 1
ATOM 6858 C CA . GLU B 1 449 ? 10.805 -17.188 -36.094 1 96.88 449 GLU B CA 1
ATOM 6859 C C . GLU B 1 449 ? 10.086 -16.625 -34.844 1 96.88 449 GLU B C 1
ATOM 6861 O O . GLU B 1 449 ? 9.008 -16.047 -34.969 1 96.88 449 GLU B O 1
ATOM 6866 N N . PHE B 1 450 ? 10.695 -16.859 -33.75 1 97.31 450 PHE B N 1
ATOM 6867 C CA . PHE B 1 450 ? 10.117 -16.344 -32.531 1 97.31 450 PHE B CA 1
ATOM 6868 C C . PHE B 1 450 ? 10.023 -14.82 -32.562 1 97.31 450 PHE B C 1
ATOM 6870 O O . PHE B 1 450 ? 8.984 -14.25 -32.25 1 97.31 450 PHE B O 1
ATOM 6877 N N . LEU B 1 451 ? 11.078 -14.102 -32.906 1 97.31 451 LEU B N 1
ATOM 6878 C CA . LEU B 1 451 ? 11.125 -12.648 -32.906 1 97.31 451 LEU B CA 1
ATOM 6879 C C . LEU B 1 451 ? 10.102 -12.086 -33.906 1 97.31 451 LEU B C 1
ATOM 6881 O O . LEU B 1 451 ? 9.453 -11.07 -33.625 1 97.31 451 LEU B O 1
ATOM 6885 N N . GLU B 1 452 ? 9.891 -12.75 -34.969 1 95.12 452 GLU B N 1
ATOM 6886 C CA . GLU B 1 452 ? 8.883 -12.328 -35.938 1 95.12 452 GLU B CA 1
ATOM 6887 C C . GLU B 1 452 ? 7.477 -12.5 -35.375 1 95.12 452 GLU B C 1
ATOM 6889 O O . GLU B 1 452 ? 6.625 -11.625 -35.562 1 95.12 452 GLU B O 1
ATOM 6894 N N . GLY B 1 453 ? 7.27 -13.648 -34.844 1 94.56 453 GLY B N 1
ATOM 6895 C CA . GLY B 1 453 ? 5.977 -13.875 -34.219 1 94.56 453 GLY B CA 1
ATOM 6896 C C . GLY B 1 453 ? 5.645 -12.867 -33.125 1 94.56 453 GLY B C 1
ATOM 6897 O O . GLY B 1 453 ? 4.512 -12.391 -33.031 1 94.56 453 GLY B O 1
ATOM 6898 N N . HIS B 1 454 ? 6.621 -12.609 -32.312 1 95.44 454 HIS B N 1
ATOM 6899 C CA . HIS B 1 454 ? 6.453 -11.625 -31.25 1 95.44 454 HIS B CA 1
ATOM 6900 C C . HIS B 1 454 ? 6.16 -10.242 -31.812 1 95.44 454 HIS B C 1
ATOM 6902 O O . HIS B 1 454 ? 5.328 -9.508 -31.266 1 95.44 454 HIS B O 1
ATOM 6908 N N . ALA B 1 455 ? 6.832 -9.812 -32.844 1 91.5 455 ALA B N 1
ATOM 6909 C CA . ALA B 1 455 ? 6.648 -8.508 -33.469 1 91.5 455 ALA B CA 1
ATOM 6910 C C . ALA B 1 455 ? 5.234 -8.367 -34.031 1 91.5 455 ALA B C 1
ATOM 6912 O O . ALA B 1 455 ? 4.648 -7.281 -33.969 1 91.5 455 ALA B O 1
ATOM 6913 N N . VAL B 1 456 ? 4.754 -9.406 -34.5 1 87.31 456 VAL B N 1
ATOM 6914 C CA . VAL B 1 456 ? 3.412 -9.398 -35.062 1 87.31 456 VAL B CA 1
ATOM 6915 C C . VAL B 1 456 ? 2.383 -9.164 -33.969 1 87.31 456 VAL B C 1
ATOM 6917 O O . VAL B 1 456 ? 1.437 -8.391 -34.156 1 87.31 456 VAL B O 1
ATOM 6920 N N . LEU B 1 457 ? 2.621 -9.773 -32.938 1 84.56 457 LEU B N 1
ATOM 6921 C CA . LEU B 1 457 ? 1.692 -9.648 -31.812 1 84.56 457 LEU B CA 1
ATOM 6922 C C . LEU B 1 457 ? 1.74 -8.242 -31.219 1 84.56 457 LEU B C 1
ATOM 6924 O O . LEU B 1 457 ? 0.71 -7.695 -30.812 1 84.56 457 LEU B O 1
ATOM 6928 N N . SER B 1 458 ? 2.877 -7.629 -31.125 1 78.56 458 SER B N 1
ATOM 6929 C CA . SER B 1 458 ? 3.059 -6.305 -30.531 1 78.56 458 SER B CA 1
ATOM 6930 C C . SER B 1 458 ? 2.434 -5.219 -31.406 1 78.56 458 SER B C 1
ATOM 6932 O O . SER B 1 458 ? 2.027 -4.172 -30.906 1 78.56 458 SER B O 1
ATOM 6934 N N . ARG B 1 459 ? 2.385 -5.406 -32.625 1 66.62 459 ARG B N 1
ATOM 6935 C CA . ARG B 1 459 ? 1.792 -4.453 -33.562 1 66.62 459 ARG B CA 1
ATOM 6936 C C . ARG B 1 459 ? 0.269 -4.512 -33.531 1 66.62 459 ARG B C 1
ATOM 6938 O O . ARG B 1 459 ? -0.407 -3.521 -33.812 1 66.62 459 ARG B O 1
ATOM 6945 N N . THR B 1 460 ? -0.158 -5.617 -33.062 1 56 460 THR B N 1
ATOM 6946 C CA . THR B 1 460 ? -1.604 -5.805 -33.031 1 56 460 THR B CA 1
ATOM 6947 C C . THR B 1 460 ? -2.184 -5.41 -31.672 1 56 460 THR B C 1
ATOM 6949 O O . THR B 1 460 ? -3.389 -5.191 -31.547 1 56 460 THR B O 1
ATOM 6952 N N . ALA B 1 461 ? -1.271 -5.375 -30.828 1 55.84 461 ALA B N 1
ATOM 6953 C CA . ALA B 1 461 ? -1.755 -5.008 -29.5 1 55.84 461 ALA B CA 1
ATOM 6954 C C . ALA B 1 461 ? -1.866 -3.492 -29.359 1 55.84 461 ALA B C 1
ATOM 6956 O O . ALA B 1 461 ? -1.048 -2.748 -29.906 1 55.84 461 ALA B O 1
#

pLDDT: mean 82.57, std 21.91, range [22.0, 98.88]

Foldseek 3Di:
DPPPPPPPPPVQQDFQVLLVVVCPPPQLARVQVVLQVLLVVVVHHDPGGSVNSVCNRSNVQQDDDPSSLVSVCSVPPPDHVVSNVHDDPCVVLVVVVPVVDDPPPPPPPDPPVDPVVVVVVVVCLVCVLLVCLPVLCDVLVLPPDDPVSLVVCQEPEDDPVLLVSLQVLLVSLLLSCLQANQPSPLVVLVRSLVSLVSCLVRYDYPDPVSNLSSLLSSLSSLQSSLVSCLQQVNLVSSVVSLVVSCVSCVVSVPLVSNLSSLLVQLVSCLVVLNLVSNLVSLVSSCVSCVPLPWLQSNLSSLLSNLSSCLSVLNNVSNVVSLVSSVVSVVVDGDPSDDPSCPVDDQLVNLLSNLSSCVSNVVLVSSLVSLVVSLVCCCPPPVSSLQSNLQSLLSNLLSCLSVVNLLVSLVSLVVSLVSNSRYDTNNSLVSSVNSLVSNVVVCVDPSNVVSNVSNVVVVVSD/DPPPPPPPPPVQQDFQVLLVVVCPPPQLARVQVVLQVLCVVVVHHDPGGSVNSVCNRSNVQQDDDPSSLVSVCSVPPPDDVVSNVHDDPCVVLVVVVPPVPPDPPPPDCPPPVDPVVVVVVLVCLVCVLLVCLPVLPDVLVLPPDDPVSLVVCQEPEDDPVLLVSLQVLLVSLLLSCLQANQPSPLVVLVRSLVSLVSCLVRYDYPDPVSNLSSLLSSLSSLQSSLVSCLQQVNLVSSVVSLVVSCVSCVVSVPLVSNLSSLLVQLVSCLVVLNLVSNLVSLVSSCVSCVPLPWLQSNLSSLLSNLSSCLSVLNNVSNVVSLVSSVVSVVVDGDPSDDPSCPVDDQLVNLLSNLSSCVSNVVLVSSLVSLVVSLVCCCPPPVSSLQSNLQSLLSNLLSCLSVVNLLVSLVSLVVSLVSNSRYDTNNSLVSSVNSLVSNVVVCVDPSNVVSNVSNVVVVVSD

Solvent-accessible surface area (backbone atoms only — not comparable to full-atom values): 46344 Å² total; per-residue (Å²): 135,83,77,75,79,78,76,73,77,68,78,74,62,62,56,16,59,44,39,50,58,72,46,58,92,47,51,50,51,56,42,16,50,49,47,36,53,46,12,51,74,71,71,41,88,58,90,55,36,39,66,53,47,48,34,35,33,46,27,72,48,40,54,70,56,69,70,52,43,54,32,49,40,64,75,39,73,94,50,53,62,56,67,46,46,31,50,58,62,67,63,64,59,48,57,68,65,53,69,73,55,78,71,80,72,81,75,72,77,83,67,81,81,59,82,66,59,62,61,55,55,51,51,48,48,62,47,42,45,54,43,47,51,50,59,67,50,37,77,56,82,54,61,64,66,57,77,72,55,58,68,69,36,60,70,36,78,52,52,69,65,58,39,49,50,42,44,48,50,39,54,49,51,52,54,48,31,40,31,28,24,20,50,76,45,38,74,61,46,50,50,50,47,52,42,44,50,47,47,66,74,36,34,41,57,83,45,67,68,58,44,52,48,36,52,51,28,41,26,48,31,28,38,51,49,12,45,21,25,44,43,42,67,37,53,71,59,14,50,47,26,27,49,34,15,35,18,47,15,55,56,68,68,34,42,69,53,32,17,52,26,24,37,50,48,7,49,49,24,38,77,69,72,32,20,67,39,1,30,35,20,10,48,22,13,45,55,43,40,65,82,55,72,27,42,48,56,52,13,51,29,25,43,32,26,13,40,6,24,12,61,68,64,34,59,67,58,16,51,53,25,44,51,52,16,50,59,27,45,70,70,42,86,61,92,51,46,61,78,85,48,76,73,66,44,71,28,44,53,28,32,55,50,13,50,25,30,44,59,61,64,39,26,70,63,10,29,54,26,12,48,51,11,25,53,44,27,52,70,75,41,61,76,32,45,29,54,32,33,43,27,28,33,51,24,14,35,30,26,42,75,57,71,36,50,55,63,12,18,53,33,41,41,56,29,58,67,45,47,64,57,26,40,37,52,47,54,51,50,42,47,50,52,35,46,61,70,39,52,87,45,44,85,42,67,57,29,33,54,28,51,51,54,51,50,54,52,59,71,70,96,136,83,77,75,80,77,76,73,80,68,78,75,63,61,56,16,59,44,39,48,58,71,46,59,90,48,51,50,52,57,44,17,51,52,49,35,54,47,12,53,74,72,73,40,88,59,90,56,37,38,65,52,48,46,34,35,34,46,27,72,48,41,53,70,56,68,71,50,44,54,33,51,41,65,75,39,73,96,50,52,59,58,67,46,47,32,50,58,63,67,61,64,59,51,55,68,68,56,65,72,68,70,77,83,74,81,75,76,76,83,70,81,80,62,83,65,61,64,58,53,57,51,51,48,48,62,46,42,46,54,43,49,51,51,58,70,51,37,77,55,82,56,62,64,65,57,76,72,53,56,68,69,36,60,71,36,78,52,53,69,66,60,39,49,50,41,45,47,49,40,54,50,51,53,55,47,33,37,31,29,24,19,50,77,44,37,74,60,47,49,52,50,48,53,43,42,49,49,48,66,72,36,34,41,58,83,47,68,68,56,42,51,48,36,52,52,27,41,26,50,32,28,38,52,48,12,45,23,24,44,43,40,66,36,53,68,59,13,51,47,26,28,48,32,16,34,17,48,16,55,57,67,66,34,41,69,52,31,16,52,26,24,37,50,48,6,48,47,25,38,78,70,72,33,21,68,40,1,30,34,19,11,48,22,14,46,55,41,40,66,83,55,73,27,41,48,56,52,13,52,30,25,43,32,26,12,40,6,25,13,62,67,63,35,59,68,56,16,51,53,24,43,50,51,16,51,58,28,45,70,70,42,87,60,91,53,45,61,78,84,48,75,73,66,44,73,28,46,54,27,32,56,50,12,50,25,29,43,59,60,65,39,27,69,62,11,29,54,26,12,48,48,11,25,51,44,27,54,70,74,42,60,74,31,44,28,55,32,33,44,29,28,34,51,23,15,37,28,26,43,74,57,71,34,50,55,62,12,19,52,32,43,44,55,29,58,68,44,48,66,57,27,40,36,52,48,52,51,51,43,46,50,51,34,46,62,70,40,52,88,45,43,84,41,67,57,29,33,53,29,50,52,54,52,51,53,52,59,71,72,95

Nearest PDB structures (foldseek):
  4a1s-assembly1_B  TM=5.695E-01  e=9.516E-05  Drosophila melanogaster
  4wne-assembly1_A  TM=5.194E-01  e=6.021E-05  Homo sapiens
  5a6c-assembly2_A  TM=5.537E-01  e=4.054E-04  Homo sapiens
  4jhr-assembly1_A  TM=4.980E-01  e=1.600E-03  Mus musculus
  5l9u-assembly1_O  TM=3.725E-01  e=3.997E-03  Homo sapiens

Secondary structure (DSSP, 8-state):
----------------HHHHHHHTTS-HHHHHHHHHHHHHHTT------HHHHHHHHHTS-SS--HHHHHHHHHHSTT--TTTTTPPPHHHHHHHHHGGGT-------------TTHHHHHHHHHHHHHHHHHHHHT-S-S-----HHHHHTTTT-EE-HHHHHHHHHHHHHHHHHHHHH-SHHHHHHHHHHHHHHHHHHHHPEESSHHHHHHHHHHHHHHHHHHHHHHHHTT-HHHHHHHHHHHHHHHHHHT-HHHHHHHHHHHHHHHHHTT-HHHHHHHHHHHHHHHTTT--HHHHHHHHHHHHHHHHHTT-HHHHHHHHHHHHHHHTT---TTS-GGGGG-SHHHHHHHHHHHHHHTT-HHHHHHHHHHHHHHHHHH-TT-HHHHHHHHHHHHHHHHHTT-HHHHHHHHHHHHHHTTT---HHHHHHHHHHHHHHGGGTTSHHHHHHHHHHHHHHHH-/----------------HHHHHHHTTS-HHHHHHHHHHHHHHTT------HHHHHHHHHTS-SS--HHHHHHHHHHSTT--TTTTTPPPHHHHHHHHHHT---------------TTHHHHHHHHHHHHHHHHHHHHTTT-S-----HHHHHTTTT-EE-HHHHHHHHHHHHHHHHHHHHH-SHHHHHHHHHHHHHHHHHHHHPEESSHHHHHHHHHHHHHHHHHHHHHHHHTT-HHHHHHHHHHHHHHHHHHT-HHHHHHHHHHHHHHHHHTT-HHHHHHHHHHHHHHHTTT--HHHHHHHHHHHHHHHHHTT-HHHHHHHHHHHHHHHTT---TTS-GGGGG-SHHHHHHHHHHHHHHTT-HHHHHHHHHHHHHHHHHH-TT-HHHHHHHHHHHHHHHHHTT-HHHHHHHHHHHHHHTTT---HHHHHHHHHHHHHHGGGTTSHHHHHHHHHHHHHHHH-

Organism: Streptomyces venezuelae (NCBI:txid54571)

InterPro domains:
  IPR011990 Tetratricopeptide-like helical domain superfamily [G3DSA:1.25.40.10] (225-437)
  IPR011990 Tetratricopeptide-like helical domain superfamily [SSF48452] (216-428)

Sequence (922 aa):
MASSPMTSSTQSKRPNLAFRQLRGQLSPGEFAAAVRRAAREIGERVSCDARYVGRVEAGEIRCPNYAYERVFLHMFPGRTLADLGFAPRAQVRGRAARSRTEPEAQQTPYAVQTHEESDVRRRAFMTGSTAAVAAALGPIGLTLGDPAEAADRRGRRIGETEVHAVEEAVRRIRLLDDRHGADGLYRRAAAPLRTAYTLLDAGTTVRQTTSDRLHAGAGELAITVGWLAHDSGRFDDARSHYAEALATARVYGDAALEAHAFCNTAFLARDAGRPREAVRAAQAAGRAARHLGSHRLSSLIALREAGGWAGLGDRAGCEQALSRAHGLFDRGAGDDDPEWMSFFGPAELAGLEAQCWSALGEWARAVGHARLAASVAASQTPQFTRNIALYTAELADDLARSGRPDEAADAGLRVLALLGEVQSSRIQAMLATTARLLLPHRSDAGVSEFLEGHAVLSRTAMASSPMTSSTQSKRPNLAFRQLRGQLSPGEFAAAVRRAAREIGERVSCDARYVGRVEAGEIRCPNYAYERVFLHMFPGRTLADLGFAPRAQVRGRAARSRTEPEAQQTPYAVQTHEESDVRRRAFMTGSTAAVAAALGPIGLTLGDPAEAADRRGRRIGETEVHAVEEAVRRIRLLDDRHGADGLYRRAAAPLRTAYTLLDAGTTVRQTTSDRLHAGAGELAITVGWLAHDSGRFDDARSHYAEALATARVYGDAALEAHAFCNTAFLARDAGRPREAVRAAQAAGRAARHLGSHRLSSLIALREAGGWAGLGDRAGCEQALSRAHGLFDRGAGDDDPEWMSFFGPAELAGLEAQCWSALGEWARAVGHARLAASVAASQTPQFTRNIALYTAELADDLARSGRPDEAADAGLRVLALLGEVQSSRIQAMLATTARLLLPHRSDAGVSEFLEGHAVLSRTA